Protein 6TBL (pdb70)

Secondary structure (DSSP, 8-state):
--HHHHHHHHTT-S-HHHHHHHHHHHHHHHHH-HHHHGGGHHHHHHHHHHHTT-S-HHHHHHHHHHHHHHTTS-HHHHHHHHHHHHHHTTTGGG-S-HHHHHHHHHHHHHHHTTT-S--/---HHHHHHHHTT-S-HHHHHHHHHHHHHHHHH-HHHHGGGHHHHHHHHHHHTT-S-HHHHHHHHHHHHHGGGS-HHHHHHHHHHHHHHTHHHHT-SSHHHHHHHHHHHHHHHTSS-S--/-PPPPTT---HHHHHHHHHHH---------HHHHHHHHTTPBPSSSSSBTTTTTSS-GGGEEEETTTTEEEEEE--SSTT-TTHHHHHHHHHHHHHHHS-TT-EEEEEEPTTS-TTHHHHHHHHH-HHHHHHHHT-HHHHHHHHHHH---/--PPPPTT---HHHHHHHHHHH---------HHHHHHHHTTPBPSSSSSBTTTTTSS-GGGEEEETTTTEEEEEE--SSTT-TTHHHHHHHHHHHHHHHS-TTPEEEEEEPTTS-TTHHHHHHHHH-HHHHHHHHT-HHHHHHHHHHH---/-EEEEEEEE--SSS-EEEEEE-TTSSEEEEEETTS-EEEEEEETTEEEEEEEE-SS-SS-EEEEEE-SSSS-EEEEETTSEEEEEE-SSSS-EEEEEEE--SS-EEEEEE-SSSSEEEEEETTS-EEEEE-SSSS--EEEEEE---SS-EEEEEE-SSS--EEEEETTS-EEEEEE-TTT-SEEEEEEE---SS-EEEEEE-SSSSEEEEEETTS-EEEEEEE-TT-SS----SSSS-EEEEEEEE-SS-SS-EEEEEE-TTT--EEEEETTS-EEEEEE-TT--SSS--EEEEEEETTS-SS-EEEEEE-SSSTTEEEEEETTS-EEEEEEE-/--SEEEEEEEE--SSS-EEEEEE-TTSSEEEEEETTS-EEEEEEETTEEEEEEEE-SS-SS-EEEEEE-SSTT-EEEEETTSEEEEEE-TTSS-EEEEEEE--SS-EEEEEE-SSSSEEEEEETTS-EEEEEE-SSS-EEEEEEE---SS-EEEEEE-SSSS-EEEEETTS-EEEEEE-TTT--EEEEEEE---SS-EEEEEE-SSSSEEEEEETTS-EEEEEEE-TT-SSS---SSSS-EEEEEEEE-SS-SS-EEEEEE-TTT--EEEEETTS-EEEEEE-TT--SSS--EEEEEEETTSSSS-EEEEEE-SSSTTEEEEEETTS-EEEEEEE-

Structure (mmCIF, N/CA/C/O backbone):
data_6TBL
#
_entry.id   6TBL
#
_cell.length_a   144.070
_cell.length_b   144.070
_cell.length_c   166.430
_cell.angle_alpha   90.000
_cell.angle_beta   90.000
_cell.angle_gamma   90.000
#
_symmetry.space_group_name_H-M   'P 4 21 2'
#
loop_
_entity.id
_entity.type
_entity.pdbx_description
1 polymer 'MMS19 nucleotide excision repair protein homolog'
2 polymer 'MIP18 family protein galla-2'
3 polymer 'Probable cytosolic iron-sulfur protein assembly protein Ciao1'
4 non-polymer 'POTASSIUM ION'
5 non-polymer 1,2-ETHANEDIOL
6 water water
#
loop_
_atom_site.group_PDB
_atom_site.id
_atom_site.type_symbol
_atom_site.label_atom_id
_atom_site.label_alt_id
_atom_site.label_comp_id
_atom_site.label_asym_id
_atom_site.label_entity_id
_atom_site.label_seq_id
_atom_site.pdbx_PDB_ins_code
_atom_site.Cartn_x
_atom_site.Cartn_y
_atom_site.Cartn_z
_atom_site.occupancy
_atom_site.B_iso_or_equiv
_atom_site.auth_seq_id
_atom_site.auth_comp_id
_atom_site.auth_asym_id
_atom_site.auth_atom_id
_atom_site.pdbx_PDB_model_num
ATOM 1 N N . PRO A 1 7 ? 440.99328 140.40080 8.82741 1.000 153.97856 913 PRO A N 1
ATOM 2 C CA . PRO A 1 7 ? 441.44026 141.31258 9.88579 1.000 149.34397 913 PRO A CA 1
ATOM 3 C C . PRO A 1 7 ? 442.63489 142.16082 9.45865 1.000 143.01123 913 PRO A C 1
ATOM 4 O O . PRO A 1 7 ? 443.13590 141.99885 8.34508 1.000 143.80965 913 PRO A O 1
ATOM 8 N N . THR A 1 8 ? 443.08067 143.05332 10.33910 1.000 135.90549 914 THR A N 1
ATOM 9 C CA . THR A 1 8 ? 444.18780 143.93881 10.01564 1.000 123.95463 914 THR A CA 1
ATOM 10 C C . THR A 1 8 ? 445.51340 143.18562 10.04436 1.000 120.34388 914 THR A C 1
ATOM 11 O O . THR A 1 8 ? 445.64486 142.11719 10.64837 1.000 124.57214 914 THR A O 1
ATOM 15 N N . LEU A 1 9 ? 446.50949 143.76658 9.37310 1.000 109.43231 915 LEU A N 1
ATOM 16 C CA . LEU A 1 9 ? 447.84510 143.18368 9.39541 1.000 107.35359 915 LEU A CA 1
ATOM 17 C C . LEU A 1 9 ? 448.44507 143.22857 10.79227 1.000 97.92020 915 LEU A C 1
ATOM 18 O O . LEU A 1 9 ? 449.23461 142.35005 11.15611 1.000 98.60167 915 LEU A O 1
ATOM 23 N N . LEU A 1 10 ? 448.08481 144.23673 11.58852 1.000 91.06551 916 LEU A N 1
ATOM 24 C CA . LEU A 1 10 ? 448.57540 144.29422 12.95987 1.000 92.86345 916 LEU A CA 1
ATOM 25 C C . LEU A 1 10 ? 448.05897 143.11620 13.77471 1.000 100.78820 916 LEU A C 1
ATOM 26 O O . LEU A 1 10 ? 448.81383 142.49709 14.53293 1.000 107.85380 916 LEU A O 1
ATOM 31 N N . SER A 1 11 ? 446.77632 142.78244 13.62125 1.000 100.95071 917 SER A N 1
ATOM 32 C CA . SER A 1 11 ? 446.23323 141.61807 14.31092 1.000 107.90720 917 SER A CA 1
ATOM 33 C C . SER A 1 11 ? 446.89111 140.33100 13.83305 1.000 105.56214 917 SER A C 1
ATOM 34 O O . SER A 1 11 ? 447.06936 139.39344 14.61881 1.000 112.94782 917 SER A O 1
ATOM 37 N N . LEU A 1 12 ? 447.26566 140.26646 12.55599 1.000 101.55514 918 LEU A N 1
ATOM 38 C CA . LEU A 1 12 ? 447.94689 139.07690 12.05953 1.000 104.54048 918 LEU A CA 1
ATOM 39 C C . LEU A 1 12 ? 449.38062 139.01329 12.56617 1.000 106.48717 918 LEU A C 1
ATOM 40 O O . LEU A 1 12 ? 449.89973 137.92424 12.83554 1.000 111.70549 918 LEU A O 1
ATOM 45 N N . LEU A 1 13 ? 450.03984 140.16781 12.69408 1.000 100.10095 919 LEU A N 1
ATOM 46 C CA . LEU A 1 13 ? 451.37281 140.19158 13.28795 1.000 87.26067 919 LEU A CA 1
ATOM 47 C C . LEU A 1 13 ? 451.32600 139.77562 14.75055 1.000 87.38466 919 LEU A C 1
ATOM 48 O O . LEU A 1 13 ? 452.19726 139.03629 15.22461 1.000 91.98331 919 LEU A O 1
ATOM 53 N N . LEU A 1 14 ? 450.31492 140.24467 15.48269 1.000 88.56169 920 LEU A N 1
ATOM 54 C CA . LEU A 1 14 ? 450.18838 139.87348 16.88655 1.000 91.81191 920 LEU A CA 1
ATOM 55 C C . LEU A 1 14 ? 449.87884 138.39031 17.03683 1.000 97.51922 920 LEU A C 1
ATOM 56 O O . LEU A 1 14 ? 450.47545 137.70767 17.87774 1.000 108.19967 920 LEU A O 1
ATOM 61 N N . GLU A 1 15 ? 448.95666 137.87145 16.22469 1.000 95.45185 921 GLU A N 1
ATOM 62 C CA . GLU A 1 15 ? 448.62778 136.45359 16.28603 1.000 101.14034 921 GLU A CA 1
ATOM 63 C C . GLU A 1 15 ? 449.76998 135.57260 15.80205 1.000 99.46473 921 GLU A C 1
ATOM 64 O O . GLU A 1 15 ? 449.82347 134.39420 16.16825 1.000 106.32452 921 GLU A O 1
ATOM 70 N N . ALA A 1 16 ? 450.68232 136.11245 14.99166 1.000 96.86576 922 ALA A N 1
ATOM 71 C CA . ALA A 1 16 ? 451.83662 135.33584 14.55835 1.000 96.70301 922 ALA A CA 1
ATOM 72 C C . ALA A 1 16 ? 452.80728 135.06200 15.69873 1.000 104.89178 922 ALA A C 1
ATOM 73 O O . ALA A 1 16 ? 453.60332 134.12157 15.60581 1.000 107.92574 922 ALA A O 1
ATOM 75 N N . LEU A 1 17 ? 452.76031 135.85880 16.76943 1.000 99.72688 923 LEU A N 1
ATOM 76 C CA . LEU A 1 17 ? 453.62698 135.62023 17.91761 1.000 100.09545 923 LEU A CA 1
ATOM 77 C C . LEU A 1 17 ? 453.29348 134.31866 18.63147 1.000 104.22286 923 LEU A C 1
ATOM 78 O O . LEU A 1 17 ? 454.15676 133.76435 19.32059 1.000 113.14442 923 LEU A O 1
ATOM 83 N N . SER A 1 18 ? 452.06701 133.82490 18.48620 1.000 95.90664 924 SER A N 1
ATOM 84 C CA . SER A 1 18 ? 451.65234 132.56757 19.09102 1.000 99.60553 924 SER A CA 1
ATOM 85 C C . SER A 1 18 ? 451.89890 131.36596 18.18820 1.000 103.14848 924 SER A C 1
ATOM 86 O O . SER A 1 18 ? 451.65948 130.23063 18.61345 1.000 99.61448 924 SER A O 1
ATOM 89 N N . CYS A 1 19 ? 452.36885 131.58530 16.96614 1.000 101.47085 925 CYS A N 1
ATOM 90 C CA . CYS A 1 19 ? 452.57397 130.48392 16.03269 1.000 104.91826 925 CYS A CA 1
ATOM 91 C C . CYS A 1 19 ? 453.74068 129.61645 16.49367 1.000 108.12584 925 CYS A C 1
ATOM 92 O O . CYS A 1 19 ? 454.81059 130.14577 16.81192 1.000 107.41315 925 CYS A O 1
ATOM 95 N N . PRO A 1 20 ? 453.57940 128.29119 16.55296 1.000 115.35187 926 PRO A N 1
ATOM 96 C CA . PRO A 1 20 ? 454.68881 127.44491 17.02280 1.000 114.15719 926 PRO A CA 1
ATOM 97 C C . PRO A 1 20 ? 455.88848 127.41726 16.08700 1.000 110.33123 926 PRO A C 1
ATOM 98 O O . PRO A 1 20 ? 456.97670 127.02798 16.52799 1.000 109.20105 926 PRO A O 1
ATOM 102 N N . ASP A 1 21 ? 455.73663 127.81130 14.82314 1.000 108.06402 927 ASP A N 1
ATOM 103 C CA . ASP A 1 21 ? 456.85239 127.75960 13.88450 1.000 109.02674 927 ASP A CA 1
ATOM 104 C C . ASP A 1 21 ? 457.83742 128.88904 14.16738 1.000 105.28783 927 ASP A C 1
ATOM 105 O O . ASP A 1 21 ? 457.44932 130.05746 14.26200 1.000 103.12655 927 ASP A O 1
ATOM 110 N N . SER A 1 22 ? 459.12053 128.53614 14.29168 1.000 99.92566 928 SER A N 1
ATOM 111 C CA . SER A 1 22 ? 460.13601 129.53429 14.61520 1.000 91.99203 928 SER A CA 1
ATOM 112 C C . SER A 1 22 ? 460.33778 130.51653 13.46884 1.000 92.19929 928 SER A C 1
ATOM 113 O O . SER A 1 22 ? 460.61230 131.69971 13.69979 1.000 92.93861 928 SER A O 1
ATOM 116 N N . VAL A 1 23 ? 460.20920 130.04550 12.22796 1.000 91.65463 929 VAL A N 1
ATOM 117 C CA . VAL A 1 23 ? 460.38084 130.92800 11.07762 1.000 85.25308 929 VAL A CA 1
ATOM 118 C C . VAL A 1 23 ? 459.32329 132.02309 11.08762 1.000 86.40409 929 VAL A C 1
ATOM 119 O O . VAL A 1 23 ? 459.60553 133.18562 10.77198 1.000 83.90677 929 VAL A O 1
ATOM 123 N N . VAL A 1 24 ? 458.09303 131.67187 11.46387 1.000 88.98554 930 VAL A N 1
ATOM 124 C CA . VAL A 1 24 ? 457.02653 132.66279 11.55572 1.000 90.74464 930 VAL A CA 1
ATOM 125 C C . VAL A 1 24 ? 457.29716 133.63857 12.69616 1.000 90.00295 930 VAL A C 1
ATOM 126 O O . VAL A 1 24 ? 457.01371 134.83763 12.58566 1.000 85.43917 930 VAL A O 1
ATOM 130 N N . GLN A 1 25 ? 457.85955 133.14826 13.80297 1.000 94.77257 931 GLN A N 1
ATOM 131 C CA . GLN A 1 25 ? 458.14132 134.02146 14.93872 1.000 88.78151 931 GLN A CA 1
ATOM 132 C C . GLN A 1 25 ? 459.22683 135.03531 14.59555 1.000 86.77613 931 GLN A C 1
ATOM 133 O O . GLN A 1 25 ? 459.05793 136.23997 14.81877 1.000 89.26164 931 GLN A O 1
ATOM 139 N N . LEU A 1 26 ? 460.34924 134.56547 14.04550 1.000 78.23654 932 LEU A N 1
ATOM 140 C CA . LEU A 1 26 ? 461.37503 135.48492 13.56595 1.000 82.13979 932 LEU A CA 1
ATOM 141 C C . LEU A 1 26 ? 460.82148 136.44542 12.52422 1.000 86.52555 932 LEU A C 1
ATOM 142 O O . LEU A 1 26 ? 461.23027 137.61161 12.47570 1.000 93.49637 932 LEU A O 1
ATOM 147 N N . SER A 1 27 ? 459.88577 135.97950 11.69476 1.000 85.55918 933 SER A N 1
ATOM 148 C CA . SER A 1 27 ? 459.33262 136.82438 10.64179 1.000 84.35740 933 SER A CA 1
ATOM 149 C C . SER A 1 27 ? 458.52415 137.97728 11.22491 1.000 87.79448 933 SER A C 1
ATOM 150 O O . SER A 1 27 ? 458.74163 139.14197 10.87081 1.000 92.80105 933 SER A O 1
ATOM 153 N N . THR A 1 28 ? 457.58837 137.67655 12.12785 1.000 82.13221 934 THR A N 1
ATOM 154 C CA . THR A 1 28 ? 456.75328 138.73873 12.67840 1.000 84.89633 934 THR A CA 1
ATOM 155 C C . THR A 1 28 ? 457.54318 139.65604 13.60545 1.000 87.38188 934 THR A C 1
ATOM 156 O O . THR A 1 28 ? 457.25600 140.85673 13.67424 1.000 91.08844 934 THR A O 1
ATOM 160 N N . LEU A 1 29 ? 458.54364 139.12049 14.31062 1.000 87.81605 935 LEU A N 1
ATOM 161 C CA . LEU A 1 29 ? 459.34266 139.95286 15.20549 1.000 85.10000 935 LEU A CA 1
ATOM 162 C C . LEU A 1 29 ? 460.14612 140.99088 14.43114 1.000 82.32767 935 LEU A C 1
ATOM 163 O O . LEU A 1 29 ? 460.34980 142.11075 14.91504 1.000 81.21521 935 LEU A O 1
ATOM 168 N N . SER A 1 30 ? 460.60973 140.64347 13.22771 1.000 75.95252 936 SER A N 1
ATOM 169 C CA . SER A 1 30 ? 461.34371 141.60976 12.41837 1.000 76.83676 936 SER A CA 1
ATOM 170 C C . SER A 1 30 ? 460.45226 142.74029 11.92310 1.000 76.18471 936 SER A C 1
ATOM 171 O O . SER A 1 30 ? 460.96645 143.79576 11.53772 1.000 79.63384 936 SER A O 1
ATOM 174 N N . CYS A 1 31 ? 459.13521 142.54086 11.91681 1.000 75.94078 937 CYS A N 1
ATOM 175 C CA . CYS A 1 31 ? 458.19986 143.60168 11.56831 1.000 84.78174 937 CYS A CA 1
ATOM 176 C C . CYS A 1 31 ? 457.77651 144.42253 12.77451 1.000 87.50680 937 CYS A C 1
ATOM 177 O O . CYS A 1 31 ? 457.53442 145.62784 12.64424 1.000 91.23199 937 CYS A O 1
ATOM 180 N N . LEU A 1 32 ? 457.69012 143.79406 13.94614 1.000 88.84098 938 LEU A N 1
ATOM 181 C CA . LEU A 1 32 ? 457.15810 144.46666 15.12457 1.000 83.15272 938 LEU A CA 1
ATOM 182 C C . LEU A 1 32 ? 458.14419 145.47394 15.70353 1.000 83.89951 938 LEU A C 1
ATOM 183 O O . LEU A 1 32 ? 457.73427 146.53823 16.17853 1.000 89.28024 938 LEU A O 1
ATOM 188 N N . GLN A 1 33 ? 459.43948 145.16465 15.67124 1.000 84.91670 939 GLN A N 1
ATOM 189 C CA . GLN A 1 33 ? 460.42248 146.06939 16.26514 1.000 86.26942 939 GLN A CA 1
ATOM 190 C C . GLN A 1 33 ? 460.40498 147.46045 15.64417 1.000 85.49511 939 GLN A C 1
ATOM 191 O O . GLN A 1 33 ? 460.35797 148.44475 16.40325 1.000 81.52049 939 GLN A O 1
ATOM 197 N N . PRO A 1 34 ? 460.44291 147.63173 14.31582 1.000 79.02427 940 PRO A N 1
ATOM 198 C CA . PRO A 1 34 ? 460.34573 148.99793 13.77277 1.000 78.64925 940 PRO A CA 1
ATOM 199 C C . PRO A 1 34 ? 459.02802 149.67671 14.09864 1.000 81.16359 940 PRO A C 1
ATOM 200 O O . PRO A 1 34 ? 459.00099 150.90054 14.28563 1.000 80.77664 940 PRO A O 1
ATOM 204 N N . LEU A 1 35 ? 457.93090 148.91778 14.17188 1.000 74.98000 941 LEU A N 1
ATOM 205 C CA . LEU A 1 35 ? 456.65202 149.50803 14.55127 1.000 77.28726 941 LEU A CA 1
ATOM 206 C C . LEU A 1 35 ? 456.69889 150.04604 15.97623 1.000 82.83292 941 LEU A C 1
ATOM 207 O O . LEU A 1 35 ? 456.12913 151.10453 16.26803 1.000 91.59961 941 LEU A O 1
ATOM 212 N N . LEU A 1 36 ? 457.37868 149.33334 16.87808 1.000 79.91905 942 LEU A N 1
ATOM 213 C CA . LEU A 1 36 ? 457.52558 149.82770 18.24192 1.000 79.57483 942 LEU A CA 1
ATOM 214 C C . LEU A 1 36 ? 458.34809 151.10656 18.28535 1.000 86.07314 942 LEU A C 1
ATOM 215 O O . LEU A 1 36 ? 458.10726 151.96991 19.13442 1.000 90.25571 942 LEU A O 1
ATOM 220 N N . LEU A 1 37 ? 459.31134 151.25149 17.37863 1.000 91.61669 943 LEU A N 1
ATOM 221 C CA . LEU A 1 37 ? 460.19155 152.41022 17.41562 1.000 95.82431 943 LEU A CA 1
ATOM 222 C C . LEU A 1 37 ? 459.59539 153.61906 16.70494 1.000 100.71040 943 LEU A C 1
ATOM 223 O O . LEU A 1 37 ? 459.80804 154.75505 17.14596 1.000 101.02606 943 LEU A O 1
ATOM 228 N N . GLU A 1 38 ? 458.85031 153.40384 15.61695 1.000 95.19762 944 GLU A N 1
ATOM 229 C CA . GLU A 1 38 ? 458.36556 154.50015 14.79024 1.000 94.90612 944 GLU A CA 1
ATOM 230 C C . GLU A 1 38 ? 456.89018 154.81761 14.97470 1.000 105.45483 944 GLU A C 1
ATOM 231 O O . GLU A 1 38 ? 456.47765 155.93847 14.66197 1.000 117.38214 944 GLU A O 1
ATOM 237 N N . ALA A 1 39 ? 456.08858 153.87514 15.46399 1.000 99.76633 945 ALA A N 1
ATOM 238 C CA . ALA A 1 39 ? 454.66100 154.09932 15.69722 1.000 93.16890 945 ALA A CA 1
ATOM 239 C C . ALA A 1 39 ? 454.29889 153.73030 17.13130 1.000 97.26203 945 ALA A C 1
ATOM 240 O O . ALA A 1 39 ? 453.46591 152.85103 17.37105 1.000 97.10401 945 ALA A O 1
ATOM 242 N N . PRO A 1 40 ? 454.89234 154.40697 18.11995 1.000 98.93018 946 PRO A N 1
ATOM 243 C CA . PRO A 1 40 ? 454.68214 153.97311 19.50805 1.000 97.28739 946 PRO A CA 1
ATOM 244 C C . PRO A 1 40 ? 453.28413 154.25461 20.02794 1.000 98.81941 946 PRO A C 1
ATOM 245 O O . PRO A 1 40 ? 452.79105 153.49711 20.87282 1.000 92.23431 946 PRO A O 1
ATOM 249 N N . GLN A 1 41 ? 452.62842 155.31507 19.55037 1.000 108.02655 947 GLN A N 1
ATOM 250 C CA . GLN A 1 41 ? 451.29912 155.64739 20.05329 1.000 115.94746 947 GLN A CA 1
ATOM 251 C C . GLN A 1 41 ? 450.28478 154.57574 19.67933 1.000 112.46527 947 GLN A C 1
ATOM 252 O O . GLN A 1 41 ? 449.38483 154.26107 20.46647 1.000 115.19216 947 GLN A O 1
ATOM 258 N N . ILE A 1 42 ? 450.41750 153.99925 18.48703 1.000 108.72785 948 ILE A N 1
ATOM 259 C CA . ILE A 1 42 ? 449.48076 152.96705 18.06092 1.000 107.01264 948 ILE A CA 1
ATOM 260 C C . ILE A 1 42 ? 449.80816 151.63562 18.72074 1.000 101.80734 948 ILE A C 1
ATOM 261 O O . ILE A 1 42 ? 448.90634 150.86752 19.07357 1.000 105.41347 948 ILE A O 1
ATOM 266 N N . MET A 1 43 ? 451.09712 151.33777 18.89907 1.000 93.13662 949 MET A N 1
ATOM 267 C CA . MET A 1 43 ? 451.48246 150.07574 19.51752 1.000 91.55154 949 MET A CA 1
ATOM 268 C C . MET A 1 43 ? 451.10597 150.00973 20.99023 1.000 89.76571 949 MET A C 1
ATOM 269 O O . MET A 1 43 ? 451.00503 148.90828 21.54105 1.000 88.87607 949 MET A O 1
ATOM 274 N N . SER A 1 44 ? 450.88830 151.15758 21.63490 1.000 90.73419 950 SER A N 1
ATOM 275 C CA . SER A 1 44 ? 450.62891 151.17117 23.06940 1.000 87.46995 950 SER A CA 1
ATOM 276 C C . SER A 1 44 ? 449.29259 150.53872 23.43412 1.000 90.53657 950 SER A C 1
ATOM 277 O O . SER A 1 44 ? 449.09444 150.16706 24.59433 1.000 88.62131 950 SER A O 1
ATOM 280 N N . LEU A 1 45 ? 448.37310 150.40123 22.47989 1.000 95.75620 951 LEU A N 1
ATOM 281 C CA . LEU A 1 45 ? 447.10190 149.75977 22.79288 1.000 94.00150 951 LEU A CA 1
ATOM 282 C C . LEU A 1 45 ? 447.28284 148.28095 23.09961 1.000 96.31161 951 LEU A C 1
ATOM 283 O O . LEU A 1 45 ? 446.52761 147.71285 23.89479 1.000 100.64075 951 LEU A O 1
ATOM 288 N N . HIS A 1 46 ? 448.27826 147.64683 22.49272 1.000 103.09298 952 HIS A N 1
ATOM 289 C CA . HIS A 1 46 ? 448.47056 146.20934 22.60343 1.000 103.02376 952 HIS A CA 1
ATOM 290 C C . HIS A 1 46 ? 449.64493 145.85647 23.51030 1.000 98.48117 952 HIS A C 1
ATOM 291 O O . HIS A 1 46 ? 450.28522 144.82332 23.32021 1.000 101.31479 952 HIS A O 1
ATOM 298 N N . VAL A 1 47 ? 449.93005 146.70157 24.50498 1.000 92.85552 953 VAL A N 1
ATOM 299 C CA . VAL A 1 47 ? 451.08576 146.47521 25.37123 1.000 100.24910 953 VAL A CA 1
ATOM 300 C C . VAL A 1 47 ? 450.96738 145.14096 26.09410 1.000 101.75556 953 VAL A C 1
ATOM 301 O O . VAL A 1 47 ? 451.94312 144.38661 26.19724 1.000 104.71687 953 VAL A O 1
ATOM 305 N N . ASP A 1 48 ? 449.77107 144.81866 26.58919 1.000 101.25784 954 ASP A N 1
ATOM 306 C CA . ASP A 1 48 ? 449.61891 143.61653 27.40088 1.000 104.99291 954 ASP A CA 1
ATOM 307 C C . ASP A 1 48 ? 449.96136 142.36303 26.60752 1.000 103.45897 954 ASP A C 1
ATOM 308 O O . ASP A 1 48 ? 450.67794 141.48440 27.10220 1.000 102.44258 954 ASP A O 1
ATOM 313 N N . THR A 1 49 ? 449.47035 142.26486 25.37100 1.000 99.15775 955 THR A N 1
ATOM 314 C CA . THR A 1 49 ? 449.79509 141.10312 24.55366 1.000 97.33219 955 THR A CA 1
ATOM 315 C C . THR A 1 49 ? 451.21023 141.18198 23.98816 1.000 93.96596 955 THR A C 1
ATOM 316 O O . THR A 1 49 ? 451.82715 140.14141 23.73078 1.000 91.37563 955 THR A O 1
ATOM 320 N N . LEU A 1 50 ? 451.74567 142.39067 23.79828 1.000 88.85712 956 LEU A N 1
ATOM 321 C CA . LEU A 1 50 ? 453.13485 142.51686 23.36728 1.000 82.57468 956 LEU A CA 1
ATOM 322 C C . LEU A 1 50 ? 454.08679 142.05102 24.46143 1.000 84.72316 956 LEU A C 1
ATOM 323 O O . LEU A 1 50 ? 454.99055 141.24495 24.21128 1.000 84.56070 956 LEU A O 1
ATOM 328 N N . VAL A 1 51 ? 453.88917 142.54303 25.68599 1.000 84.43932 957 VAL A N 1
ATOM 329 C CA . VAL A 1 51 ? 454.73891 142.14109 26.80478 1.000 82.33876 957 VAL A CA 1
ATOM 330 C C . VAL A 1 51 ? 454.64519 140.63794 27.03126 1.000 86.16823 957 VAL A C 1
ATOM 331 O O . VAL A 1 51 ? 455.66070 139.95199 27.19718 1.000 84.65145 957 VAL A O 1
ATOM 335 N N . THR A 1 52 ? 453.42291 140.10426 27.02915 1.000 90.81436 958 THR A N 1
ATOM 336 C CA . THR A 1 52 ? 453.22792 138.68547 27.30830 1.000 91.54913 958 THR A CA 1
ATOM 337 C C . THR A 1 52 ? 453.95566 137.81443 26.29110 1.000 89.63940 958 THR A C 1
ATOM 338 O O . THR A 1 52 ? 454.75786 136.94730 26.65940 1.000 83.53739 958 THR A O 1
ATOM 342 N N . LYS A 1 53 ? 453.69842 138.04413 25.00072 1.000 87.97982 959 LYS A N 1
ATOM 343 C CA . LYS A 1 53 ? 454.22916 137.15789 23.96921 1.000 88.63027 959 LYS A CA 1
ATOM 344 C C . LYS A 1 53 ? 455.73386 137.32231 23.79934 1.000 90.22296 959 LYS A C 1
ATOM 345 O O . LYS A 1 53 ? 456.44311 136.33923 23.55400 1.000 93.62231 959 LYS A O 1
ATOM 351 N N . PHE A 1 54 ? 456.24032 138.55228 23.91676 1.000 90.31762 960 PHE A N 1
ATOM 352 C CA . PHE A 1 54 ? 457.68169 138.76034 23.81645 1.000 83.85105 960 PHE A CA 1
ATOM 353 C C . PHE A 1 54 ? 458.42392 137.99172 24.90209 1.000 87.75495 960 PHE A C 1
ATOM 354 O O . PHE A 1 54 ? 459.46904 137.38390 24.63881 1.000 83.45929 960 PHE A O 1
ATOM 362 N N . LEU A 1 55 ? 457.89281 137.99814 26.12807 1.000 86.44826 961 LEU A N 1
ATOM 363 C CA . LEU A 1 55 ? 458.54009 137.27062 27.21462 1.000 86.24804 961 LEU A CA 1
ATOM 364 C C . LEU A 1 55 ? 458.52774 135.76814 26.96064 1.000 85.69936 961 LEU A C 1
ATOM 365 O O . LEU A 1 55 ? 459.52371 135.08267 27.22070 1.000 90.94192 961 LEU A O 1
ATOM 370 N N . ASN A 1 56 ? 457.41293 135.23752 26.45260 1.000 82.97886 962 ASN A N 1
ATOM 371 C CA . ASN A 1 56 ? 457.36062 133.81518 26.13127 1.000 99.11886 962 ASN A CA 1
ATOM 372 C C . ASN A 1 56 ? 458.38639 133.45429 25.06614 1.000 99.33319 962 ASN A C 1
ATOM 373 O O . ASN A 1 56 ? 459.07494 132.43281 25.17619 1.000 102.41375 962 ASN A O 1
ATOM 378 N N . LEU A 1 57 ? 458.51015 134.28780 24.03164 1.000 87.55731 963 LEU A N 1
ATOM 379 C CA . LEU A 1 57 ? 459.45186 134.00613 22.95727 1.000 86.21456 963 LEU A CA 1
ATOM 380 C C . LEU A 1 57 ? 460.90035 134.14902 23.40204 1.000 86.59899 963 LEU A C 1
ATOM 381 O O . LEU A 1 57 ? 461.79115 133.58817 22.75473 1.000 89.54524 963 LEU A O 1
ATOM 386 N N . SER A 1 58 ? 461.15623 134.87392 24.49127 1.000 85.64248 964 SER A N 1
ATOM 387 C CA . SER A 1 58 ? 462.51143 134.99986 25.01622 1.000 83.09814 964 SER A CA 1
ATOM 388 C C . SER A 1 58 ? 463.01831 133.71866 25.66202 1.000 80.52570 964 SER A C 1
ATOM 389 O O . SER A 1 58 ? 464.17224 133.68650 26.10089 1.000 78.49904 964 SER A O 1
ATOM 392 N N . SER A 1 59 ? 462.19327 132.67437 25.73756 1.000 81.90529 965 SER A N 1
ATOM 393 C CA . SER A 1 59 ? 462.58681 131.38557 26.29275 1.000 79.20565 965 SER A CA 1
ATOM 394 C C . SER A 1 59 ? 462.38633 130.26269 25.27969 1.000 84.27420 965 SER A C 1
ATOM 395 O O . SER A 1 59 ? 462.16823 129.10910 25.65459 1.000 90.41042 965 SER A O 1
ATOM 398 N N . SER A 1 60 ? 462.44845 130.58985 23.99202 1.000 76.07020 966 SER A N 1
ATOM 399 C CA . SER A 1 60 ? 462.25061 129.59687 22.95110 1.000 87.81278 966 SER A CA 1
ATOM 400 C C . SER A 1 60 ? 463.50221 128.73970 22.78672 1.000 87.95984 966 SER A C 1
ATOM 401 O O . SER A 1 60 ? 464.58798 129.07181 23.26853 1.000 90.80564 966 SER A O 1
ATOM 404 N N . TYR A 1 61 ? 463.33564 127.61347 22.09120 1.000 90.65097 967 TYR A N 1
ATOM 405 C CA . TYR A 1 61 ? 464.47600 126.75290 21.80173 1.000 99.20255 967 TYR A CA 1
ATOM 406 C C . TYR A 1 61 ? 465.45618 127.42589 20.84955 1.000 96.02497 967 TYR A C 1
ATOM 407 O O . TYR A 1 61 ? 466.66020 127.15093 20.90369 1.000 96.23221 967 TYR A O 1
ATOM 416 N N . SER A 1 62 ? 464.96672 128.31107 19.98595 1.000 94.76686 968 SER A N 1
ATOM 417 C CA . SER A 1 62 ? 465.81072 128.95991 18.99269 1.000 96.47523 968 SER A CA 1
ATOM 418 C C . SER A 1 62 ? 466.57609 130.12208 19.61336 1.000 96.07147 968 SER A C 1
ATOM 419 O O . SER A 1 62 ? 465.99017 130.97694 20.28531 1.000 100.23235 968 SER A O 1
ATOM 422 N N . MET A 1 63 ? 467.89075 130.15067 19.38440 1.000 93.18433 969 MET A N 1
ATOM 423 C CA . MET A 1 63 ? 468.69780 131.26825 19.86191 1.000 85.06285 969 MET A CA 1
ATOM 424 C C . MET A 1 63 ? 468.32682 132.56065 19.14424 1.000 86.51820 969 MET A C 1
ATOM 425 O O . MET A 1 63 ? 468.30770 133.63414 19.75704 1.000 81.74404 969 MET A O 1
ATOM 430 N N . ALA A 1 64 ? 468.02121 132.47726 17.84664 1.000 89.40524 970 ALA A N 1
ATOM 431 C CA . ALA A 1 64 ? 467.68679 133.67842 17.08737 1.000 79.63640 970 ALA A CA 1
ATOM 432 C C . ALA A 1 64 ? 466.35810 134.26786 17.53855 1.000 84.20984 970 ALA A C 1
ATOM 433 O O . ALA A 1 64 ? 466.19122 135.49277 17.55922 1.000 86.48168 970 ALA A O 1
ATOM 435 N N . VAL A 1 65 ? 465.40223 133.41320 17.90275 1.000 83.50868 971 VAL A N 1
ATOM 436 C CA . VAL A 1 65 ? 464.11183 133.90094 18.37850 1.000 82.78383 971 VAL A CA 1
ATOM 437 C C . VAL A 1 65 ? 464.27111 134.61264 19.71650 1.000 81.82615 971 VAL A C 1
ATOM 438 O O . VAL A 1 65 ? 463.72676 135.70376 19.92305 1.000 81.50121 971 VAL A O 1
ATOM 442 N N . ARG A 1 66 ? 465.02138 134.00950 20.64325 1.000 81.75135 972 ARG A N 1
ATOM 443 C CA . ARG A 1 66 ? 465.25039 134.65000 21.93553 1.000 76.99911 972 ARG A CA 1
ATOM 444 C C . ARG A 1 66 ? 465.89790 136.01796 21.76500 1.000 75.57368 972 ARG A C 1
ATOM 445 O O . ARG A 1 66 ? 465.54333 136.97451 22.46404 1.000 78.75798 972 ARG A O 1
ATOM 453 N N . ILE A 1 67 ? 466.83651 136.13270 20.82571 1.000 73.51450 973 ILE A N 1
ATOM 454 C CA . ILE A 1 67 ? 467.49218 137.41274 20.57464 1.000 71.09007 973 ILE A CA 1
ATOM 455 C C . ILE A 1 67 ? 466.49002 138.43152 20.04619 1.000 78.26862 973 ILE A C 1
ATOM 456 O O . ILE A 1 67 ? 466.39521 139.55584 20.55309 1.000 78.44360 973 ILE A O 1
ATOM 461 N N . ALA A 1 68 ? 465.72538 138.05238 19.01939 1.000 63.59999 974 ALA A N 1
ATOM 462 C CA . ALA A 1 68 ? 464.74972 138.97361 18.44573 1.000 63.74179 974 ALA A CA 1
ATOM 463 C C . ALA A 1 68 ? 463.68921 139.36657 19.46762 1.000 77.31898 974 ALA A C 1
ATOM 464 O O . ALA A 1 68 ? 463.25994 140.52619 19.51427 1.000 77.83780 974 ALA A O 1
ATOM 466 N N . ALA A 1 69 ? 463.26030 138.41492 20.30074 1.000 73.98332 975 ALA A N 1
ATOM 467 C CA . ALA A 1 69 ? 462.25205 138.71579 21.31156 1.000 71.73830 975 ALA A CA 1
ATOM 468 C C . ALA A 1 69 ? 462.75853 139.75116 22.30669 1.000 68.84110 975 ALA A C 1
ATOM 469 O O . ALA A 1 69 ? 462.02812 140.68029 22.67248 1.000 69.15234 975 ALA A O 1
ATOM 471 N N . LEU A 1 70 ? 464.01125 139.61277 22.75011 1.000 66.91616 976 LEU A N 1
ATOM 472 C CA . LEU A 1 70 ? 464.57032 140.57245 23.69643 1.000 67.24899 976 LEU A CA 1
ATOM 473 C C . LEU A 1 70 ? 464.80675 141.93192 23.05220 1.000 69.82077 976 LEU A C 1
ATOM 474 O O . LEU A 1 70 ? 464.68721 142.96218 23.72463 1.000 73.52454 976 LEU A O 1
ATOM 479 N N . GLN A 1 71 ? 465.14849 141.95965 21.76174 1.000 74.80019 977 GLN A N 1
ATOM 480 C CA . GLN A 1 71 ? 465.29219 143.23796 21.07389 1.000 71.23114 977 GLN A CA 1
ATOM 481 C C . GLN A 1 71 ? 463.96416 143.97763 20.98993 1.000 71.40048 977 GLN A C 1
ATOM 482 O O . GLN A 1 71 ? 463.94243 145.21314 21.00666 1.000 76.25637 977 GLN A O 1
ATOM 488 N N . CYS A 1 72 ? 462.85270 143.24496 20.89583 1.000 65.82973 978 CYS A N 1
ATOM 489 C CA . CYS A 1 72 ? 461.54436 143.88520 20.95506 1.000 71.00189 978 CYS A CA 1
ATOM 490 C C . CYS A 1 72 ? 461.22971 144.36315 22.36654 1.000 76.35253 978 CYS A C 1
ATOM 491 O O . CYS A 1 72 ? 460.60584 145.41643 22.54665 1.000 81.17274 978 CYS A O 1
ATOM 494 N N . MET A 1 73 ? 461.64251 143.59417 23.37886 1.000 68.67257 979 MET A N 1
ATOM 495 C CA . MET A 1 73 ? 461.49129 144.04137 24.75969 1.000 63.75652 979 MET A CA 1
ATOM 496 C C . MET A 1 73 ? 462.24188 145.34317 24.99213 1.000 71.32545 979 MET A C 1
ATOM 497 O O . MET A 1 73 ? 461.77408 146.21856 25.72904 1.000 71.17370 979 MET A O 1
ATOM 502 N N . HIS A 1 74 ? 463.41364 145.48510 24.37148 1.000 62.36757 980 HIS A N 1
ATOM 503 C CA . HIS A 1 74 ? 464.12563 146.75533 24.41440 1.000 65.63431 980 HIS A CA 1
ATOM 504 C C . HIS A 1 74 ? 463.35607 147.83446 23.66345 1.000 75.69001 980 HIS A C 1
ATOM 505 O O . HIS A 1 74 ? 463.20973 148.95944 24.15609 1.000 76.19195 980 HIS A O 1
ATOM 512 N N . ALA A 1 75 ? 462.84040 147.50313 22.47633 1.000 65.62437 981 ALA A N 1
ATOM 513 C CA . ALA A 1 75 ? 462.11325 148.47866 21.67472 1.000 67.94165 981 ALA A CA 1
ATOM 514 C C . ALA A 1 75 ? 460.79797 148.89300 22.31853 1.000 74.00019 981 ALA A C 1
ATOM 515 O O . ALA A 1 75 ? 460.28605 149.97304 22.00635 1.000 74.17556 981 ALA A O 1
ATOM 517 N N . LEU A 1 76 ? 460.24216 148.06170 23.20491 1.000 73.98061 982 LEU A N 1
ATOM 518 C CA . LEU A 1 76 ? 459.01456 148.43061 23.90193 1.000 77.05914 982 LEU A CA 1
ATOM 519 C C . LEU A 1 76 ? 459.19480 149.69004 24.73816 1.000 78.79309 982 LEU A C 1
ATOM 520 O O . LEU A 1 76 ? 458.23489 150.44149 24.93948 1.000 75.95060 982 LEU A O 1
ATOM 525 N N . THR A 1 77 ? 460.40992 149.94343 25.22759 1.000 75.61640 983 THR A N 1
ATOM 526 C CA . THR A 1 77 ? 460.64830 151.10232 26.07929 1.000 71.33737 983 THR A CA 1
ATOM 527 C C . THR A 1 77 ? 460.48280 152.42796 25.34530 1.000 81.42247 983 THR A C 1
ATOM 528 O O . THR A 1 77 ? 460.54604 153.47968 25.99350 1.000 93.93000 983 THR A O 1
ATOM 532 N N . ARG A 1 78 ? 460.27099 152.41156 24.02560 1.000 80.86340 984 ARG A N 1
ATOM 533 C CA . ARG A 1 78 ? 459.99166 153.63905 23.29027 1.000 83.19000 984 ARG A CA 1
ATOM 534 C C . ARG A 1 78 ? 458.53844 154.07518 23.41891 1.000 84.08162 984 ARG A C 1
ATOM 535 O O . ARG A 1 78 ? 458.22397 155.23645 23.13486 1.000 92.76652 984 ARG A O 1
ATOM 543 N N . LEU A 1 79 ? 457.65131 153.17700 23.84847 1.000 86.55498 985 LEU A N 1
ATOM 544 C CA . LEU A 1 79 ? 456.26603 153.54380 24.08787 1.000 87.09719 985 LEU A CA 1
ATOM 545 C C . LEU A 1 79 ? 456.18685 154.56222 25.22499 1.000 95.46148 985 LEU A C 1
ATOM 546 O O . LEU A 1 79 ? 457.14391 154.72883 25.98782 1.000 101.77256 985 LEU A O 1
ATOM 551 N N . PRO A 1 80 ? 455.06621 155.27532 25.33989 1.000 97.48183 986 PRO A N 1
ATOM 552 C CA . PRO A 1 80 ? 454.90986 156.22800 26.44644 1.000 97.41697 986 PRO A CA 1
ATOM 553 C C . PRO A 1 80 ? 455.14131 155.57060 27.79995 1.000 94.65925 986 PRO A C 1
ATOM 554 O O . PRO A 1 80 ? 454.60734 154.49794 28.09326 1.000 97.29242 986 PRO A O 1
ATOM 558 N N . THR A 1 81 ? 455.94962 156.23263 28.63143 1.000 80.89416 987 THR A N 1
ATOM 559 C CA . THR A 1 81 ? 456.35194 155.64856 29.90601 1.000 89.68229 987 THR A CA 1
ATOM 560 C C . THR A 1 81 ? 455.16012 155.42017 30.82844 1.000 97.56305 987 THR A C 1
ATOM 561 O O . THR A 1 81 ? 455.15051 154.45461 31.60127 1.000 99.50123 987 THR A O 1
ATOM 565 N N . SER A 1 82 ? 454.14088 156.27906 30.75031 1.000 98.86135 988 SER A N 1
ATOM 566 C CA . SER A 1 82 ? 452.99956 156.16266 31.65119 1.000 101.55583 988 SER A CA 1
ATOM 567 C C . SER A 1 82 ? 452.24037 154.85257 31.47462 1.000 101.30247 988 SER A C 1
ATOM 568 O O . SER A 1 82 ? 451.56440 154.41471 32.41130 1.000 104.55344 988 SER A O 1
ATOM 571 N N . VAL A 1 83 ? 452.33700 154.21133 30.30701 1.000 98.74109 989 VAL A N 1
ATOM 572 C CA . VAL A 1 83 ? 451.63363 152.95267 30.07262 1.000 99.97675 989 VAL A CA 1
ATOM 573 C C . VAL A 1 83 ? 452.52105 151.73822 30.29017 1.000 101.58176 989 VAL A C 1
ATOM 574 O O . VAL A 1 83 ? 452.00394 150.60919 30.33910 1.000 103.94397 989 VAL A O 1
ATOM 578 N N . LEU A 1 84 ? 453.83381 151.92795 30.42173 1.000 99.07988 990 LEU A N 1
ATOM 579 C CA . LEU A 1 84 ? 454.74382 150.81887 30.66619 1.000 95.37686 990 LEU A CA 1
ATOM 580 C C . LEU A 1 84 ? 454.96021 150.55580 32.14713 1.000 99.75015 990 LEU A C 1
ATOM 581 O O . LEU A 1 84 ? 455.24357 149.41467 32.52380 1.000 103.63471 990 LEU A O 1
ATOM 586 N N . LEU A 1 85 ? 454.81606 151.58001 32.99057 1.000 96.00454 991 LEU A N 1
ATOM 587 C CA . LEU A 1 85 ? 455.13643 151.43477 34.40929 1.000 93.48428 991 LEU A CA 1
ATOM 588 C C . LEU A 1 85 ? 454.35952 150.32746 35.11659 1.000 93.29286 991 LEU A C 1
ATOM 589 O O . LEU A 1 85 ? 454.96642 149.63365 35.95080 1.000 94.76187 991 LEU A O 1
ATOM 594 N N . PRO A 1 86 ? 453.06658 150.09660 34.85611 1.000 93.66551 992 PRO A N 1
ATOM 595 C CA . PRO A 1 86 ? 452.39197 148.95194 35.49362 1.000 91.78624 992 PRO A CA 1
ATOM 596 C C . PRO A 1 86 ? 452.96308 147.59965 35.09762 1.000 97.11007 992 PRO A C 1
ATOM 597 O O . PRO A 1 86 ? 452.61535 146.59485 35.73119 1.000 101.56940 992 PRO A O 1
ATOM 601 N N . TYR A 1 87 ? 453.81958 147.53840 34.07863 1.000 92.44099 993 TYR A N 1
ATOM 602 C CA . TYR A 1 87 ? 454.49739 146.30748 33.70364 1.000 90.80121 993 TYR A CA 1
ATOM 603 C C . TYR A 1 87 ? 455.95707 146.27466 34.12873 1.000 76.83586 993 TYR A C 1
ATOM 604 O O . TYR A 1 87 ? 456.58479 145.21381 34.03777 1.000 84.94416 993 TYR A O 1
ATOM 613 N N . LYS A 1 88 ? 456.50067 147.39853 34.60528 1.000 79.07089 994 LYS A N 1
ATOM 614 C CA . LYS A 1 88 ? 457.93667 147.50147 34.84890 1.000 80.83271 994 LYS A CA 1
ATOM 615 C C . LYS A 1 88 ? 458.42090 146.45070 35.83945 1.000 87.03312 994 LYS A C 1
ATOM 616 O O . LYS A 1 88 ? 459.46569 145.82310 35.62776 1.000 92.93761 994 LYS A O 1
ATOM 622 N N . SER A 1 89 ? 457.67298 146.23929 36.92237 1.000 85.99953 995 SER A N 1
ATOM 623 C CA . SER A 1 89 ? 458.10845 145.29649 37.94667 1.000 83.12033 995 SER A CA 1
ATOM 624 C C . SER A 1 89 ? 458.20917 143.88076 37.39152 1.000 81.77223 995 SER A C 1
ATOM 625 O O . SER A 1 89 ? 459.25484 143.23268 37.50827 1.000 82.72658 995 SER A O 1
ATOM 628 N N . GLN A 1 90 ? 457.13476 143.38529 36.77062 1.000 81.63625 996 GLN A N 1
ATOM 629 C CA . GLN A 1 90 ? 457.14106 142.00211 36.30300 1.000 82.90096 996 GLN A CA 1
ATOM 630 C C . GLN A 1 90 ? 458.13316 141.79091 35.16629 1.000 89.62011 996 GLN A C 1
ATOM 631 O O . GLN A 1 90 ? 458.67514 140.68961 35.01880 1.000 91.66340 996 GLN A O 1
ATOM 637 N N . VAL A 1 91 ? 458.38766 142.82454 34.36135 1.000 88.90928 997 VAL A N 1
ATOM 638 C CA . VAL A 1 91 ? 459.34265 142.69040 33.26622 1.000 87.91891 997 VAL A CA 1
ATOM 639 C C . VAL A 1 91 ? 460.75618 142.53477 33.81085 1.000 86.62001 997 VAL A C 1
ATOM 640 O O . VAL A 1 91 ? 461.52689 141.68663 33.34490 1.000 90.80383 997 VAL A O 1
ATOM 644 N N . ILE A 1 92 ? 461.11357 143.33689 34.81540 1.000 82.34010 998 ILE A N 1
ATOM 645 C CA . ILE A 1 92 ? 462.44554 143.24223 35.40546 1.000 84.27881 998 ILE A CA 1
ATOM 646 C C . ILE A 1 92 ? 462.64212 141.87989 36.06105 1.000 86.27862 998 ILE A C 1
ATOM 647 O O . ILE A 1 92 ? 463.72540 141.28541 35.98350 1.000 83.69701 998 ILE A O 1
ATOM 652 N N . ARG A 1 93 ? 461.59433 141.35425 36.69902 1.000 84.86859 999 ARG A N 1
ATOM 653 C CA . ARG A 1 93 ? 461.66696 139.99995 37.23619 1.000 87.80366 999 ARG A CA 1
ATOM 654 C C . ARG A 1 93 ? 461.76961 138.97093 36.11564 1.000 81.16197 999 ARG A C 1
ATOM 655 O O . ARG A 1 93 ? 462.57895 138.03942 36.19329 1.000 82.46777 999 ARG A O 1
ATOM 663 N N . ALA A 1 94 ? 460.97220 139.13396 35.05573 1.000 76.61911 1000 ALA A N 1
ATOM 664 C CA . ALA A 1 94 ? 460.99052 138.16943 33.95931 1.000 74.22688 1000 ALA A CA 1
ATOM 665 C C . ALA A 1 94 ? 462.31257 138.20453 33.20153 1.000 77.06084 1000 ALA A C 1
ATOM 666 O O . ALA A 1 94 ? 462.85026 137.15296 32.83652 1.000 83.79324 1000 ALA A O 1
ATOM 668 N N . LEU A 1 95 ? 462.85361 139.39970 32.95358 1.000 77.43239 1001 LEU A N 1
ATOM 669 C CA . LEU A 1 95 ? 464.10184 139.50822 32.20702 1.000 77.88004 1001 LEU A CA 1
ATOM 670 C C . LEU A 1 95 ? 465.31172 139.03442 33.00153 1.000 73.78673 1001 LEU A C 1
ATOM 671 O O . LEU A 1 95 ? 466.40817 138.96138 32.43738 1.000 72.87733 1001 LEU A O 1
ATOM 676 N N . ALA A 1 96 ? 465.14636 138.70807 34.28456 1.000 75.17603 1002 ALA A N 1
ATOM 677 C CA . ALA A 1 96 ? 466.26090 138.15377 35.04397 1.000 89.80137 1002 ALA A CA 1
ATOM 678 C C . ALA A 1 96 ? 466.63605 136.76294 34.55020 1.000 87.22976 1002 ALA A C 1
ATOM 679 O O . ALA A 1 96 ? 467.80557 136.37171 34.63151 1.000 91.42032 1002 ALA A O 1
ATOM 681 N N . LYS A 1 97 ? 465.66379 136.00438 34.03510 1.000 86.99752 1003 LYS A N 1
ATOM 682 C CA . LYS A 1 97 ? 465.97472 134.66448 33.53927 1.000 85.71568 1003 LYS A CA 1
ATOM 683 C C . LYS A 1 97 ? 466.85148 134.70413 32.29303 1.000 90.66828 1003 LYS A C 1
ATOM 684 O O . LYS A 1 97 ? 467.86840 133.98839 32.26145 1.000 94.08520 1003 LYS A O 1
ATOM 690 N N . PRO A 1 98 ? 466.54575 135.49193 31.25171 1.000 77.27161 1004 PRO A N 1
ATOM 691 C CA . PRO A 1 98 ? 467.46312 135.56050 30.10087 1.000 73.93451 1004 PRO A CA 1
ATOM 692 C C . PRO A 1 98 ? 468.83522 136.11555 30.43875 1.000 74.73792 1004 PRO A C 1
ATOM 693 O O . PRO A 1 98 ? 469.76241 135.94997 29.63620 1.000 86.25247 1004 PRO A O 1
ATOM 697 N N . LEU A 1 99 ? 468.99738 136.77552 31.58943 1.000 70.93621 1005 LEU A N 1
ATOM 698 C CA . LEU A 1 99 ? 470.32941 137.20676 32.00335 1.000 68.13062 1005 LEU A CA 1
ATOM 699 C C . LEU A 1 99 ? 471.24240 136.01907 32.26424 1.000 70.67061 1005 LEU A C 1
ATOM 700 O O . LEU A 1 99 ? 472.46729 136.14668 32.16485 1.000 74.46351 1005 LEU A O 1
ATOM 705 N N . ASP A 1 100 ? 470.66912 134.86415 32.60542 1.000 68.28871 1006 ASP A N 1
ATOM 706 C CA . ASP A 1 100 ? 471.42808 133.64762 32.85955 1.000 67.80893 1006 ASP A CA 1
ATOM 707 C C . ASP A 1 100 ? 471.29425 132.63595 31.72558 1.000 76.65338 1006 ASP A C 1
ATOM 708 O O . ASP A 1 100 ? 471.46655 131.43185 31.94702 1.000 83.57935 1006 ASP A O 1
ATOM 713 N N . ASP A 1 101 ? 470.97968 133.09856 30.51901 1.000 73.68399 1007 ASP A N 1
ATOM 714 C CA . ASP A 1 101 ? 470.84173 132.19400 29.39109 1.000 73.26857 1007 ASP A CA 1
ATOM 715 C C . ASP A 1 101 ? 472.19248 131.58153 29.03178 1.000 75.71059 1007 ASP A C 1
ATOM 716 O O . ASP A 1 101 ? 473.25545 132.13995 29.31343 1.000 80.09924 1007 ASP A O 1
ATOM 721 N N . LYS A 1 102 ? 472.13861 130.41548 28.38953 1.000 75.69316 1008 LYS A N 1
ATOM 722 C CA . LYS A 1 102 ? 473.34396 129.64551 28.10855 1.000 77.08758 1008 LYS A CA 1
ATOM 723 C C . LYS A 1 102 ? 474.19989 130.23853 26.99434 1.000 81.94152 1008 LYS A C 1
ATOM 724 O O . LYS A 1 102 ? 475.29903 129.72595 26.75643 1.000 87.62412 1008 LYS A O 1
ATOM 730 N N . LYS A 1 103 ? 473.75568 131.29335 26.31596 1.000 83.07813 1009 LYS A N 1
ATOM 731 C CA . LYS A 1 103 ? 474.51769 131.88862 25.22620 1.000 82.18741 1009 LYS A CA 1
ATOM 732 C C . LYS A 1 103 ? 474.82971 133.34761 25.53448 1.000 77.12719 1009 LYS A C 1
ATOM 733 O O . LYS A 1 103 ? 473.99025 134.07004 26.07941 1.000 79.87123 1009 LYS A O 1
ATOM 739 N N . ARG A 1 104 ? 476.04837 133.77509 25.18853 1.000 74.39368 1010 ARG A N 1
ATOM 740 C CA A ARG A 1 104 ? 476.43644 135.16264 25.42346 0.665 66.84169 1010 ARG A CA 1
ATOM 741 C CA B ARG A 1 104 ? 476.43876 135.16324 25.41964 0.335 68.21039 1010 ARG A CA 1
ATOM 742 C C . ARG A 1 104 ? 475.58682 136.12035 24.59891 1.000 75.12184 1010 ARG A C 1
ATOM 743 O O . ARG A 1 104 ? 475.13627 137.15520 25.10607 1.000 79.78063 1010 ARG A O 1
ATOM 758 N N . LEU A 1 105 ? 475.35726 135.78966 23.32566 1.000 72.14917 1011 LEU A N 1
ATOM 759 C CA . LEU A 1 105 ? 474.67182 136.71250 22.42764 1.000 72.71427 1011 LEU A CA 1
ATOM 760 C C . LEU A 1 105 ? 473.27172 137.04996 22.91912 1.000 75.86862 1011 LEU A C 1
ATOM 761 O O . LEU A 1 105 ? 472.80681 138.18216 22.74861 1.000 84.83458 1011 LEU A O 1
ATOM 766 N N . VAL A 1 106 ? 472.58114 136.08913 23.52912 1.000 67.07949 1012 VAL A N 1
ATOM 767 C CA . VAL A 1 106 ? 471.24702 136.39100 24.03437 1.000 79.26930 1012 VAL A CA 1
ATOM 768 C C . VAL A 1 106 ? 471.32400 137.09761 25.38554 1.000 73.72806 1012 VAL A C 1
ATOM 769 O O . VAL A 1 106 ? 470.50880 137.98248 25.67591 1.000 77.88014 1012 VAL A O 1
ATOM 773 N N . ARG A 1 107 ? 472.30547 136.74899 26.21892 1.000 72.20256 1013 ARG A N 1
ATOM 774 C CA . ARG A 1 107 ? 472.48158 137.46124 27.48051 1.000 66.57406 1013 ARG A CA 1
ATOM 775 C C . ARG A 1 107 ? 472.74697 138.94163 27.24566 1.000 66.22647 1013 ARG A C 1
ATOM 776 O O . ARG A 1 107 ? 472.22619 139.79548 27.97329 1.000 66.58641 1013 ARG A O 1
ATOM 784 N N . LYS A 1 108 ? 473.56346 139.26224 26.23780 1.000 60.05868 1014 LYS A N 1
ATOM 785 C CA . LYS A 1 108 ? 473.83588 140.65817 25.90986 1.000 64.58971 1014 LYS A CA 1
ATOM 786 C C . LYS A 1 108 ? 472.54683 141.42442 25.63583 1.000 74.43110 1014 LYS A C 1
ATOM 787 O O . LYS A 1 108 ? 472.37016 142.55051 26.11720 1.000 81.93805 1014 LYS A O 1
ATOM 793 N N . GLU A 1 109 ? 471.62852 140.82437 24.87284 1.000 77.16755 1015 GLU A N 1
ATOM 794 C CA . GLU A 1 109 ? 470.35002 141.47340 24.60180 1.000 78.22789 1015 GLU A CA 1
ATOM 795 C C . GLU A 1 109 ? 469.49090 141.56925 25.85555 1.000 80.83811 1015 GLU A C 1
ATOM 796 O O . GLU A 1 109 ? 468.75966 142.55083 26.02948 1.000 89.60356 1015 GLU A O 1
ATOM 802 N N . ALA A 1 110 ? 469.56307 140.56693 26.73507 1.000 75.73886 1016 ALA A N 1
ATOM 803 C CA . ALA A 1 110 ? 468.81534 140.62635 27.98714 1.000 73.19507 1016 ALA A CA 1
ATOM 804 C C . ALA A 1 110 ? 469.31938 141.75581 28.87739 1.000 72.14718 1016 ALA A C 1
ATOM 805 O O . ALA A 1 110 ? 468.52238 142.47061 29.49561 1.000 72.69818 1016 ALA A O 1
ATOM 807 N N . VAL A 1 111 ? 470.63929 141.93130 28.95311 1.000 64.86754 1017 VAL A N 1
ATOM 808 C CA . VAL A 1 111 ? 471.20276 143.05605 29.69566 1.000 64.60342 1017 VAL A CA 1
ATOM 809 C C . VAL A 1 111 ? 470.71037 144.37346 29.11263 1.000 67.38972 1017 VAL A C 1
ATOM 810 O O . VAL A 1 111 ? 470.29577 145.28294 29.84150 1.000 69.81201 1017 VAL A O 1
ATOM 814 N N . SER A 1 112 ? 470.73933 144.48815 27.78459 1.000 69.33386 1018 SER A N 1
ATOM 815 C CA . SER A 1 112 ? 470.33133 145.72920 27.13751 1.000 64.64153 1018 SER A CA 1
ATOM 816 C C . SER A 1 112 ? 468.85136 146.01656 27.36327 1.000 70.03808 1018 SER A C 1
ATOM 817 O O . SER A 1 112 ? 468.46941 147.15826 27.64864 1.000 71.46023 1018 SER A O 1
ATOM 820 N N . ALA A 1 113 ? 468.00197 144.99478 27.24229 1.000 69.12494 1019 ALA A N 1
ATOM 821 C CA . ALA A 1 113 ? 466.56781 145.20606 27.41080 1.000 63.01318 1019 ALA A CA 1
ATOM 822 C C . ALA A 1 113 ? 466.22410 145.52268 28.86074 1.000 77.42520 1019 ALA A C 1
ATOM 823 O O . ALA A 1 113 ? 465.48092 146.47099 29.14052 1.000 70.93914 1019 ALA A O 1
ATOM 825 N N . ARG A 1 114 ? 466.76083 144.73844 29.79858 1.000 73.73499 1020 ARG A N 1
ATOM 826 C CA . ARG A 1 114 ? 466.44796 144.94779 31.20776 1.000 72.69561 1020 ARG A CA 1
ATOM 827 C C . ARG A 1 114 ? 466.97431 146.29032 31.69866 1.000 75.44901 1020 ARG A C 1
ATOM 828 O O . ARG A 1 114 ? 466.33028 146.94907 32.52448 1.000 70.29265 1020 ARG A O 1
ATOM 836 N N . GLY A 1 115 ? 468.13807 146.71504 31.19654 1.000 74.43020 1021 GLY A N 1
ATOM 837 C CA . GLY A 1 115 ? 468.70130 147.98514 31.62387 1.000 61.84296 1021 GLY A CA 1
ATOM 838 C C . GLY A 1 115 ? 467.82888 149.17247 31.26993 1.000 75.28721 1021 GLY A C 1
ATOM 839 O O . GLY A 1 115 ? 467.76862 150.15009 32.02014 1.000 82.17219 1021 GLY A O 1
ATOM 840 N N . GLU A 1 116 ? 467.13646 149.10545 30.13188 1.000 72.58741 1022 GLU A N 1
ATOM 841 C CA . GLU A 1 116 ? 466.24011 150.18683 29.74603 1.000 76.05659 1022 GLU A CA 1
ATOM 842 C C . GLU A 1 116 ? 464.93603 150.15495 30.52838 1.000 78.65199 1022 GLU A C 1
ATOM 843 O O . GLU A 1 116 ? 464.28981 151.19793 30.68383 1.000 77.83720 1022 GLU A O 1
ATOM 849 N N . TRP A 1 117 ? 464.52983 148.98301 31.02006 1.000 73.24869 1023 TRP A N 1
ATOM 850 C CA . TRP A 1 117 ? 463.33958 148.90696 31.85582 1.000 77.95770 1023 TRP A CA 1
ATOM 851 C C . TRP A 1 117 ? 463.59580 149.38810 33.27706 1.000 81.92800 1023 TRP A C 1
ATOM 852 O O . TRP A 1 117 ? 462.63898 149.71676 33.98595 1.000 89.52515 1023 TRP A O 1
ATOM 863 N N . PHE A 1 118 ? 464.86015 149.44439 33.70404 1.000 74.93993 1024 PHE A N 1
ATOM 864 C CA . PHE A 1 118 ? 465.17659 150.04783 34.99380 1.000 75.23954 1024 PHE A CA 1
ATOM 865 C C . PHE A 1 118 ? 465.03026 151.56322 34.95599 1.000 82.04753 1024 PHE A C 1
ATOM 866 O O . PHE A 1 118 ? 464.77706 152.18497 35.99422 1.000 88.41203 1024 PHE A O 1
ATOM 874 N N . LEU A 1 119 ? 465.17608 152.16986 33.78024 1.000 84.23592 1025 LEU A N 1
ATOM 875 C CA . LEU A 1 119 ? 465.17046 153.61870 33.63981 1.000 80.70070 1025 LEU A CA 1
ATOM 876 C C . LEU A 1 119 ? 463.78442 154.19824 33.39692 1.000 88.36361 1025 LEU A C 1
ATOM 877 O O . LEU A 1 119 ? 463.67238 155.40158 33.14660 1.000 101.45093 1025 LEU A O 1
ATOM 882 N N . LEU A 1 120 ? 462.73002 153.38498 33.44417 1.000 88.86277 1026 LEU A N 1
ATOM 883 C CA . LEU A 1 120 ? 461.39624 153.91494 33.17959 1.000 94.76748 1026 LEU A CA 1
ATOM 884 C C . LEU A 1 120 ? 460.93535 154.82756 34.31083 1.000 100.83048 1026 LEU A C 1
ATOM 885 O O . LEU A 1 120 ? 460.54968 155.97845 34.07529 1.000 103.38666 1026 LEU A O 1
ATOM 890 N N . GLY A 1 121 ? 460.97087 154.33476 35.54447 1.000 108.72216 1027 GLY A N 1
ATOM 891 C CA . GLY A 1 121 ? 460.75746 155.18565 36.69898 1.000 120.54763 1027 GLY A CA 1
ATOM 892 C C . GLY A 1 121 ? 462.05240 155.83165 37.15078 1.000 128.97641 1027 GLY A C 1
ATOM 893 O O . GLY A 1 121 ? 462.56398 155.53448 38.23499 1.000 140.14900 1027 GLY A O 1
ATOM 894 N N . SER A 1 122 ? 462.59681 156.71631 36.32012 1.000 119.80253 1028 SER A N 1
ATOM 895 C CA . SER A 1 122 ? 463.90357 157.28299 36.58403 1.000 110.96128 1028 SER A CA 1
ATOM 896 C C . SER A 1 122 ? 463.78736 158.75300 36.95405 1.000 108.76069 1028 SER A C 1
ATOM 897 O O . SER A 1 122 ? 462.97955 159.47397 36.36076 1.000 109.49925 1028 SER A O 1
ATOM 900 N N . PRO A 1 123 ? 464.55924 159.21671 37.94215 1.000 104.69591 1029 PRO A N 1
ATOM 901 C CA . PRO A 1 123 ? 464.58728 160.66165 38.23160 1.000 113.51578 1029 PRO A CA 1
ATOM 902 C C . PRO A 1 123 ? 464.94793 161.50196 37.01632 1.000 127.12036 1029 PRO A C 1
ATOM 903 O O . PRO A 1 123 ? 464.32146 162.54412 36.77791 1.000 135.02390 1029 PRO A O 1
ATOM 907 N N . GLY A 1 124 ? 465.93156 161.06959 36.23033 1.000 133.53453 1030 GLY A N 1
ATOM 908 C CA . GLY A 1 124 ? 466.18848 161.72896 34.96575 1.000 133.46748 1030 GLY A CA 1
ATOM 909 C C . GLY A 1 124 ? 465.01657 161.57589 34.01705 1.000 139.37310 1030 GLY A C 1
ATOM 910 O O . GLY A 1 124 ? 464.29682 160.57493 34.03929 1.000 128.12519 1030 GLY A O 1
ATOM 911 N N . SER A 1 125 ? 464.81899 162.59673 33.18721 1.000 160.52607 1031 SER A N 1
ATOM 912 C CA . SER A 1 125 ? 463.68495 162.63950 32.26153 1.000 172.76272 1031 SER A CA 1
ATOM 913 C C . SER A 1 125 ? 463.70868 161.46309 31.29338 1.000 179.47213 1031 SER A C 1
ATOM 914 O O . SER A 1 125 ? 462.87298 160.56387 31.38507 1.000 181.53842 1031 SER A O 1
ATOM 918 N N . LEU B 1 6 ? 444.13137 154.23408 -14.84796 1.000 165.07429 912 LEU B N 1
ATOM 919 C CA . LEU B 1 6 ? 443.36272 153.07515 -14.40044 1.000 161.50156 912 LEU B CA 1
ATOM 920 C C . LEU B 1 6 ? 442.49248 153.36686 -13.15867 1.000 161.27677 912 LEU B C 1
ATOM 921 O O . LEU B 1 6 ? 441.31350 153.01387 -13.15747 1.000 162.43981 912 LEU B O 1
ATOM 926 N N . PRO B 1 7 ? 443.04183 154.00005 -12.11469 1.000 159.43874 913 PRO B N 1
ATOM 927 C CA . PRO B 1 7 ? 442.20546 154.36442 -10.96309 1.000 150.62683 913 PRO B CA 1
ATOM 928 C C . PRO B 1 7 ? 441.21918 155.46620 -11.32489 1.000 135.86617 913 PRO B C 1
ATOM 929 O O . PRO B 1 7 ? 441.28274 156.07009 -12.39615 1.000 134.34699 913 PRO B O 1
ATOM 933 N N . THR B 1 8 ? 440.28836 155.71912 -10.40537 1.000 124.16859 914 THR B N 1
ATOM 934 C CA . THR B 1 8 ? 439.30429 156.77270 -10.59871 1.000 113.17045 914 THR B CA 1
ATOM 935 C C . THR B 1 8 ? 439.97541 158.14259 -10.55826 1.000 107.27775 914 THR B C 1
ATOM 936 O O . THR B 1 8 ? 441.05648 158.31872 -9.98987 1.000 107.05245 914 THR B O 1
ATOM 940 N N . LEU B 1 9 ? 439.32804 159.12150 -11.19341 1.000 99.48101 915 LEU B N 1
ATOM 941 C CA . LEU B 1 9 ? 439.83827 160.48245 -11.10367 1.000 99.39915 915 LEU B CA 1
ATOM 942 C C . LEU B 1 9 ? 439.74746 161.00657 -9.67890 1.000 94.54310 915 LEU B C 1
ATOM 943 O O . LEU B 1 9 ? 440.56461 161.84143 -9.27507 1.000 95.42699 915 LEU B O 1
ATOM 948 N N . LEU B 1 10 ? 438.76463 160.53369 -8.90829 1.000 91.47192 916 LEU B N 1
ATOM 949 C CA . LEU B 1 10 ? 438.66364 160.93443 -7.50911 1.000 92.07849 916 LEU B CA 1
ATOM 950 C C . LEU B 1 10 ? 439.90995 160.52962 -6.73490 1.000 94.94550 916 LEU B C 1
ATOM 951 O O . LEU B 1 10 ? 440.47440 161.32990 -5.98162 1.000 100.18350 916 LEU B O 1
ATOM 956 N N . SER B 1 11 ? 440.35457 159.28406 -6.91066 1.000 97.30386 917 SER B N 1
ATOM 957 C CA . SER B 1 11 ? 441.55773 158.82625 -6.22426 1.000 104.89186 917 SER B CA 1
ATOM 958 C C . SER B 1 11 ? 442.77617 159.64485 -6.63693 1.000 100.50714 917 SER B C 1
ATOM 959 O O . SER B 1 11 ? 443.64691 159.93738 -5.80857 1.000 98.24541 917 SER B O 1
ATOM 962 N N . LEU B 1 12 ? 442.85224 160.03397 -7.91123 1.000 100.42329 918 LEU B N 1
ATOM 963 C CA . LEU B 1 12 ? 443.97480 160.85302 -8.35640 1.000 100.21848 918 LEU B CA 1
ATOM 964 C C . LEU B 1 12 ? 443.85918 162.27963 -7.83472 1.000 94.58076 918 LEU B C 1
ATOM 965 O O . LEU B 1 12 ? 444.86894 162.89779 -7.47817 1.000 98.20223 918 LEU B O 1
ATOM 970 N N . LEU B 1 13 ? 442.63962 162.82165 -7.78470 1.000 89.28564 919 LEU B N 1
ATOM 971 C CA . LEU B 1 13 ? 442.45040 164.14242 -7.19283 1.000 84.93981 919 LEU B CA 1
ATOM 972 C C . LEU B 1 13 ? 442.82901 164.13853 -5.71848 1.000 85.35480 919 LEU B C 1
ATOM 973 O O . LEU B 1 13 ? 443.49012 165.06508 -5.23653 1.000 92.21255 919 LEU B O 1
ATOM 978 N N . LEU B 1 14 ? 442.42142 163.10035 -4.98639 1.000 83.12465 920 LEU B N 1
ATOM 979 C CA . LEU B 1 14 ? 442.78477 163.00503 -3.57732 1.000 82.85912 920 LEU B CA 1
ATOM 980 C C . LEU B 1 14 ? 444.29320 162.87144 -3.40668 1.000 93.51743 920 LEU B C 1
ATOM 981 O O . LEU B 1 14 ? 444.88247 163.49375 -2.51467 1.000 92.31661 920 LEU B O 1
ATOM 986 N N . GLU B 1 15 ? 444.93771 162.06979 -4.25930 1.000 95.76383 921 GLU B N 1
ATOM 987 C CA . GLU B 1 15 ? 446.38629 161.91743 -4.19072 1.000 104.11264 921 GLU B CA 1
ATOM 988 C C . GLU B 1 15 ? 447.12538 163.14941 -4.69455 1.000 101.98752 921 GLU B C 1
ATOM 989 O O . GLU B 1 15 ? 448.27589 163.36847 -4.30045 1.000 106.44239 921 GLU B O 1
ATOM 995 N N . ALA B 1 16 ? 446.49770 163.95604 -5.55386 1.000 96.68345 922 ALA B N 1
ATOM 996 C CA . ALA B 1 16 ? 447.11956 165.20358 -5.97938 1.000 91.89624 922 ALA B CA 1
ATOM 997 C C . ALA B 1 16 ? 447.26023 166.19221 -4.83038 1.000 93.29689 922 ALA B C 1
ATOM 998 O O . ALA B 1 16 ? 448.11231 167.08454 -4.89698 1.000 92.50060 922 ALA B O 1
ATOM 1000 N N . LEU B 1 17 ? 446.44449 166.05342 -3.78163 1.000 94.25848 923 LEU B N 1
ATOM 1001 C CA . LEU B 1 17 ? 446.59096 166.89639 -2.60158 1.000 92.72930 923 LEU B CA 1
ATOM 1002 C C . LEU B 1 17 ? 447.92673 166.67892 -1.90803 1.000 100.39313 923 LEU B C 1
ATOM 1003 O O . LEU B 1 17 ? 448.41471 167.58563 -1.22437 1.000 103.19219 923 LEU B O 1
ATOM 1008 N N . SER B 1 18 ? 448.52606 165.50252 -2.06908 1.000 109.70678 924 SER B N 1
ATOM 1009 C CA . SER B 1 18 ? 449.81535 165.19009 -1.47110 1.000 108.68195 924 SER B CA 1
ATOM 1010 C C . SER B 1 18 ? 450.99055 165.58101 -2.35693 1.000 110.61780 924 SER B C 1
ATOM 1011 O O . SER B 1 18 ? 452.14221 165.40429 -1.94605 1.000 114.58379 924 SER B O 1
ATOM 1014 N N . CYS B 1 19 ? 450.73335 166.10630 -3.54703 1.000 99.90063 925 CYS B N 1
ATOM 1015 C CA . CYS B 1 19 ? 451.81585 166.43402 -4.46563 1.000 97.25700 925 CYS B CA 1
ATOM 1016 C C . CYS B 1 19 ? 452.54461 167.68851 -3.99541 1.000 99.61286 925 CYS B C 1
ATOM 1017 O O . CYS B 1 19 ? 451.89700 168.69530 -3.68764 1.000 101.90407 925 CYS B O 1
ATOM 1020 N N . PRO B 1 20 ? 453.87994 167.67406 -3.92292 1.000 102.56701 926 PRO B N 1
ATOM 1021 C CA . PRO B 1 20 ? 454.59576 168.87618 -3.46314 1.000 103.33823 926 PRO B CA 1
ATOM 1022 C C . PRO B 1 20 ? 454.48241 170.05987 -4.40957 1.000 107.07380 926 PRO B C 1
ATOM 1023 O O . PRO B 1 20 ? 454.73027 171.19316 -3.97995 1.000 110.82765 926 PRO B O 1
ATOM 1027 N N . ASP B 1 21 ? 454.12030 169.84237 -5.67190 1.000 109.97501 927 ASP B N 1
ATOM 1028 C CA . ASP B 1 21 ? 454.02626 170.94112 -6.62467 1.000 112.78317 927 ASP B CA 1
ATOM 1029 C C . ASP B 1 21 ? 452.83571 171.83138 -6.28511 1.000 109.33709 927 ASP B C 1
ATOM 1030 O O . ASP B 1 21 ? 451.71666 171.34682 -6.09281 1.000 111.96752 927 ASP B O 1
ATOM 1035 N N . SER B 1 22 ? 453.08414 173.14054 -6.20666 1.000 100.09202 928 SER B N 1
ATOM 1036 C CA . SER B 1 22 ? 452.01571 174.08263 -5.88873 1.000 91.47485 928 SER B CA 1
ATOM 1037 C C . SER B 1 22 ? 450.97098 174.13545 -6.99675 1.000 95.31556 928 SER B C 1
ATOM 1038 O O . SER B 1 22 ? 449.77595 174.29250 -6.72252 1.000 97.66518 928 SER B O 1
ATOM 1041 N N . VAL B 1 23 ? 451.40157 174.00294 -8.25264 1.000 94.15247 929 VAL B N 1
ATOM 1042 C CA . VAL B 1 23 ? 450.46927 174.06499 -9.37553 1.000 83.95634 929 VAL B CA 1
ATOM 1043 C C . VAL B 1 23 ? 449.48569 172.90374 -9.31887 1.000 79.19298 929 VAL B C 1
ATOM 1044 O O . VAL B 1 23 ? 448.28387 173.07345 -9.55958 1.000 73.82334 929 VAL B O 1
ATOM 1048 N N . VAL B 1 24 ? 449.97677 171.70931 -8.99042 1.000 80.10936 930 VAL B N 1
ATOM 1049 C CA . VAL B 1 24 ? 449.10031 170.54768 -8.89311 1.000 85.39586 930 VAL B CA 1
ATOM 1050 C C . VAL B 1 24 ? 448.10866 170.71802 -7.74902 1.000 89.50609 930 VAL B C 1
ATOM 1051 O O . VAL B 1 24 ? 446.93396 170.34699 -7.86738 1.000 94.61776 930 VAL B O 1
ATOM 1055 N N . GLN B 1 25 ? 448.56079 171.28440 -6.62798 1.000 82.97267 931 GLN B N 1
ATOM 1056 C CA . GLN B 1 25 ? 447.67709 171.47226 -5.48183 1.000 84.81343 931 GLN B CA 1
ATOM 1057 C C . GLN B 1 25 ? 446.52492 172.40723 -5.82716 1.000 86.15986 931 GLN B C 1
ATOM 1058 O O . GLN B 1 25 ? 445.35885 172.10290 -5.55011 1.000 88.49175 931 GLN B O 1
ATOM 1064 N N . LEU B 1 26 ? 446.83305 173.55090 -6.44384 1.000 84.06627 932 LEU B N 1
ATOM 1065 C CA . LEU B 1 26 ? 445.77734 174.46412 -6.86718 1.000 79.96130 932 LEU B CA 1
ATOM 1066 C C . LEU B 1 26 ? 444.83970 173.80592 -7.86793 1.000 82.72434 932 LEU B C 1
ATOM 1067 O O . LEU B 1 26 ? 443.63786 174.09711 -7.87608 1.000 85.98707 932 LEU B O 1
ATOM 1072 N N . SER B 1 27 ? 445.36358 172.90723 -8.70371 1.000 84.94071 933 SER B N 1
ATOM 1073 C CA . SER B 1 27 ? 444.54160 172.27097 -9.72811 1.000 85.66445 933 SER B CA 1
ATOM 1074 C C . SER B 1 27 ? 443.47317 171.38238 -9.10529 1.000 85.98283 933 SER B C 1
ATOM 1075 O O . SER B 1 27 ? 442.27815 171.54259 -9.37816 1.000 91.68305 933 SER B O 1
ATOM 1078 N N . THR B 1 28 ? 443.88523 170.43181 -8.26496 1.000 81.65467 934 THR B N 1
ATOM 1079 C CA . THR B 1 28 ? 442.91534 169.51139 -7.68354 1.000 88.55349 934 THR B CA 1
ATOM 1080 C C . THR B 1 28 ? 441.96974 170.21907 -6.71945 1.000 81.95274 934 THR B C 1
ATOM 1081 O O . THR B 1 28 ? 440.80273 169.82718 -6.60386 1.000 84.54905 934 THR B O 1
ATOM 1085 N N . LEU B 1 29 ? 442.44071 171.26109 -6.02935 1.000 76.45908 935 LEU B N 1
ATOM 1086 C CA . LEU B 1 29 ? 441.55944 171.98665 -5.11977 1.000 74.80391 935 LEU B CA 1
ATOM 1087 C C . LEU B 1 29 ? 440.44213 172.68945 -5.88189 1.000 77.68968 935 LEU B C 1
ATOM 1088 O O . LEU B 1 29 ? 439.30955 172.77727 -5.39291 1.000 80.89956 935 LEU B O 1
ATOM 1093 N N . SER B 1 30 ? 440.73770 173.19005 -7.08636 1.000 70.69104 936 SER B N 1
ATOM 1094 C CA . SER B 1 30 ? 439.70146 173.79938 -7.91316 1.000 71.17156 936 SER B CA 1
ATOM 1095 C C . SER B 1 30 ? 438.68427 172.77885 -8.41129 1.000 78.34858 936 SER B C 1
ATOM 1096 O O . SER B 1 30 ? 437.55643 173.15778 -8.74822 1.000 74.25703 936 SER B O 1
ATOM 1099 N N . CYS B 1 31 ? 439.05509 171.49912 -8.46819 1.000 67.82671 937 CYS B N 1
ATOM 1100 C CA . CYS B 1 31 ? 438.11315 170.44166 -8.81374 1.000 76.02934 937 CYS B CA 1
ATOM 1101 C C . CYS B 1 31 ? 437.34277 169.92357 -7.60855 1.000 85.01160 937 CYS B C 1
ATOM 1102 O O . CYS B 1 31 ? 436.17221 169.54882 -7.74323 1.000 86.71633 937 CYS B O 1
ATOM 1105 N N . LEU B 1 32 ? 437.97078 169.89781 -6.43220 1.000 82.24842 938 LEU B N 1
ATOM 1106 C CA . LEU B 1 32 ? 437.33017 169.28998 -5.27259 1.000 72.29884 938 LEU B CA 1
ATOM 1107 C C . LEU B 1 32 ? 436.22334 170.17306 -4.71689 1.000 75.02330 938 LEU B C 1
ATOM 1108 O O . LEU B 1 32 ? 435.21283 169.66354 -4.22018 1.000 85.29027 938 LEU B O 1
ATOM 1113 N N . GLN B 1 33 ? 436.39394 171.49302 -4.78090 1.000 69.64826 939 GLN B N 1
ATOM 1114 C CA . GLN B 1 33 ? 435.39669 172.38538 -4.19230 1.000 68.90587 939 GLN B CA 1
ATOM 1115 C C . GLN B 1 33 ? 434.01995 172.23783 -4.82586 1.000 74.94395 939 GLN B C 1
ATOM 1116 O O . GLN B 1 33 ? 433.03452 172.12060 -4.07609 1.000 82.77936 939 GLN B O 1
ATOM 1122 N N . PRO B 1 34 ? 433.86106 172.23298 -6.15520 1.000 74.15208 940 PRO B N 1
ATOM 1123 C CA . PRO B 1 34 ? 432.51802 171.98995 -6.70403 1.000 73.21993 940 PRO B CA 1
ATOM 1124 C C . PRO B 1 34 ? 431.97323 170.62268 -6.34267 1.000 80.84152 940 PRO B C 1
ATOM 1125 O O . PRO B 1 34 ? 430.76233 170.48420 -6.13024 1.000 92.46289 940 PRO B O 1
ATOM 1129 N N . LEU B 1 35 ? 432.83572 169.60738 -6.25473 1.000 79.78145 941 LEU B N 1
ATOM 1130 C CA . LEU B 1 35 ? 432.37622 168.27470 -5.87796 1.000 81.24684 941 LEU B CA 1
ATOM 1131 C C . LEU B 1 35 ? 431.85793 168.25198 -4.44510 1.000 82.41554 941 LEU B C 1
ATOM 1132 O O . LEU B 1 35 ? 430.87240 167.56718 -4.14738 1.000 91.26937 941 LEU B O 1
ATOM 1137 N N . LEU B 1 36 ? 432.50832 168.99301 -3.54400 1.000 82.21260 942 LEU B N 1
ATOM 1138 C CA . LEU B 1 36 ? 432.02650 169.07095 -2.16913 1.000 79.00487 942 LEU B CA 1
ATOM 1139 C C . LEU B 1 36 ? 430.64715 169.70672 -2.09708 1.000 77.74876 942 LEU B C 1
ATOM 1140 O O . LEU B 1 36 ? 429.82221 169.30600 -1.26911 1.000 81.78202 942 LEU B O 1
ATOM 1145 N N . LEU B 1 37 ? 430.37585 170.69011 -2.95616 1.000 82.39970 943 LEU B N 1
ATOM 1146 C CA . LEU B 1 37 ? 429.10278 171.39892 -2.90508 1.000 88.26939 943 LEU B CA 1
ATOM 1147 C C . LEU B 1 37 ? 427.98764 170.64348 -3.61832 1.000 95.29085 943 LEU B C 1
ATOM 1148 O O . LEU B 1 37 ? 426.82847 170.71725 -3.19539 1.000 100.28992 943 LEU B O 1
ATOM 1153 N N . GLU B 1 38 ? 428.30989 169.91138 -4.68681 1.000 94.93001 944 GLU B N 1
ATOM 1154 C CA . GLU B 1 38 ? 427.29335 169.30388 -5.53304 1.000 92.48749 944 GLU B CA 1
ATOM 1155 C C . GLU B 1 38 ? 427.15947 167.79779 -5.36610 1.000 91.69461 944 GLU B C 1
ATOM 1156 O O . GLU B 1 38 ? 426.09806 167.25419 -5.68387 1.000 96.64645 944 GLU B O 1
ATOM 1162 N N . ALA B 1 39 ? 428.19288 167.11233 -4.88639 1.000 86.74373 945 ALA B N 1
ATOM 1163 C CA . ALA B 1 39 ? 428.13415 165.67239 -4.62692 1.000 80.28299 945 ALA B CA 1
ATOM 1164 C C . ALA B 1 39 ? 428.54218 165.39013 -3.18651 1.000 91.26502 945 ALA B C 1
ATOM 1165 O O . ALA B 1 39 ? 429.54393 164.71347 -2.93076 1.000 87.99748 945 ALA B O 1
ATOM 1167 N N . PRO B 1 40 ? 427.77257 165.88621 -2.21070 1.000 99.97163 946 PRO B N 1
ATOM 1168 C CA . PRO B 1 40 ? 428.22773 165.76785 -0.81846 1.000 95.00349 946 PRO B CA 1
ATOM 1169 C C . PRO B 1 40 ? 428.17971 164.34592 -0.29325 1.000 98.74580 946 PRO B C 1
ATOM 1170 O O . PRO B 1 40 ? 429.03567 163.96234 0.51387 1.000 90.77349 946 PRO B O 1
ATOM 1174 N N . GLN B 1 41 ? 427.20111 163.54940 -0.72985 1.000 106.36489 947 GLN B N 1
ATOM 1175 C CA . GLN B 1 41 ? 427.07142 162.18846 -0.21873 1.000 111.29375 947 GLN B CA 1
ATOM 1176 C C . GLN B 1 41 ? 428.26934 161.33422 -0.61226 1.000 106.11962 947 GLN B C 1
ATOM 1177 O O . GLN B 1 41 ? 428.75132 160.52178 0.18566 1.000 109.54447 947 GLN B O 1
ATOM 1183 N N . ILE B 1 42 ? 428.76971 161.50864 -1.83442 1.000 106.35655 948 ILE B N 1
ATOM 1184 C CA . ILE B 1 42 ? 429.91458 160.72240 -2.28055 1.000 107.90581 948 ILE B CA 1
ATOM 1185 C C . ILE B 1 42 ? 431.19916 161.23250 -1.64289 1.000 100.52038 948 ILE B C 1
ATOM 1186 O O . ILE B 1 42 ? 432.05825 160.44399 -1.23111 1.000 99.22781 948 ILE B O 1
ATOM 1191 N N . MET B 1 43 ? 431.35376 162.55437 -1.55024 1.000 92.06833 949 MET B N 1
ATOM 1192 C CA . MET B 1 43 ? 432.53594 163.11285 -0.90946 1.000 91.65645 949 MET B CA 1
ATOM 1193 C C . MET B 1 43 ? 432.55980 162.84384 0.58873 1.000 87.71595 949 MET B C 1
ATOM 1194 O O . MET B 1 43 ? 433.63905 162.85901 1.18943 1.000 89.24596 949 MET B O 1
ATOM 1199 N N . SER B 1 44 ? 431.40243 162.58594 1.20278 1.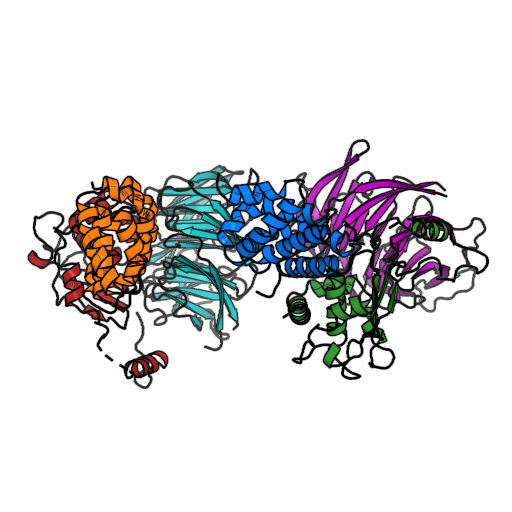000 85.73526 950 SER B N 1
ATOM 1200 C CA . SER B 1 44 ? 431.36475 162.29496 2.63111 1.000 90.56130 950 SER B CA 1
ATOM 1201 C C . SER B 1 44 ? 432.03542 160.97447 2.98138 1.000 89.58991 950 SER B C 1
ATOM 1202 O O . SER B 1 44 ? 432.26431 160.71140 4.16556 1.000 94.31503 950 SER B O 1
ATOM 1205 N N . LEU B 1 45 ? 432.35027 160.13991 1.99339 1.000 95.13387 951 LEU B N 1
ATOM 1206 C CA . LEU B 1 45 ? 433.09028 158.91317 2.25304 1.000 96.13331 951 LEU B CA 1
ATOM 1207 C C . LEU B 1 45 ? 434.57864 159.15471 2.45107 1.000 94.05444 951 LEU B C 1
ATOM 1208 O O . LEU B 1 45 ? 435.28287 158.24734 2.90603 1.000 93.70575 951 LEU B O 1
ATOM 1213 N N . HIS B 1 46 ? 435.07225 160.34544 2.12199 1.000 88.53444 952 HIS B N 1
ATOM 1214 C CA . HIS B 1 46 ? 436.49301 160.65559 2.20729 1.000 88.26005 952 HIS B CA 1
ATOM 1215 C C . HIS B 1 46 ? 436.75501 161.81488 3.15996 1.000 93.49779 952 HIS B C 1
ATOM 1216 O O . HIS B 1 46 ? 437.75573 162.51909 3.01992 1.000 95.35406 952 HIS B O 1
ATOM 1223 N N . VAL B 1 47 ? 435.85594 162.01874 4.12859 1.000 96.28337 953 VAL B N 1
ATOM 1224 C CA . VAL B 1 47 ? 435.96490 163.15171 5.04755 1.000 97.76429 953 VAL B CA 1
ATOM 1225 C C . VAL B 1 47 ? 437.32650 163.16062 5.72711 1.000 96.02959 953 VAL B C 1
ATOM 1226 O O . VAL B 1 47 ? 437.98562 164.20250 5.82768 1.000 92.64230 953 VAL B O 1
ATOM 1230 N N . ASP B 1 48 ? 437.77718 161.99063 6.18206 1.000 98.27754 954 ASP B N 1
ATOM 1231 C CA . ASP B 1 48 ? 439.01616 161.92493 6.94863 1.000 97.66105 954 ASP B CA 1
ATOM 1232 C C . ASP B 1 48 ? 440.20959 162.37295 6.11207 1.000 95.06151 954 ASP B C 1
ATOM 1233 O O . ASP B 1 48 ? 441.01945 163.19431 6.55775 1.000 92.78718 954 ASP B O 1
ATOM 1238 N N . THR B 1 49 ? 440.32749 161.85780 4.88715 1.000 91.50176 955 THR B N 1
ATOM 1239 C CA . THR B 1 49 ? 441.43159 162.27549 4.02930 1.000 97.91576 955 THR B CA 1
ATOM 1240 C C . THR B 1 49 ? 441.27677 163.73210 3.60514 1.000 98.37731 955 THR B C 1
ATOM 1241 O O . THR B 1 49 ? 442.26369 164.47628 3.54805 1.000 101.66216 955 THR B O 1
ATOM 1245 N N . LEU B 1 50 ? 440.04277 164.15899 3.32223 1.000 87.81731 956 LEU B N 1
ATOM 1246 C CA . LEU B 1 50 ? 439.80412 165.53279 2.88752 1.000 82.27160 956 LEU B CA 1
ATOM 1247 C C . LEU B 1 50 ? 440.17249 166.53041 3.97787 1.000 83.79846 956 LEU B C 1
ATOM 1248 O O . LEU B 1 50 ? 440.86977 167.51910 3.72081 1.000 85.64590 956 LEU B O 1
ATOM 1253 N N . VAL B 1 51 ? 439.70956 166.28643 5.20541 1.000 82.02751 957 VAL B N 1
ATOM 1254 C CA . VAL B 1 51 ? 439.98533 167.20899 6.30443 1.000 74.97448 957 VAL B CA 1
ATOM 1255 C C . VAL B 1 51 ? 441.48729 167.31860 6.54496 1.000 74.53247 957 VAL B C 1
ATOM 1256 O O . VAL B 1 51 ? 442.03361 168.42054 6.67664 1.000 73.79915 957 VAL B O 1
ATOM 1260 N N . THR B 1 52 ? 442.18000 166.17713 6.58368 1.000 73.86150 958 THR B N 1
ATOM 1261 C CA . THR B 1 52 ? 443.61402 166.18368 6.86304 1.000 79.27008 958 THR B CA 1
ATOM 1262 C C . THR B 1 52 ? 444.38504 166.94414 5.78968 1.000 84.34810 958 THR B C 1
ATOM 1263 O O . THR B 1 52 ? 445.21929 167.80259 6.10019 1.000 87.91616 958 THR B O 1
ATOM 1267 N N . LYS B 1 53 ? 444.11170 166.64807 4.51523 1.000 83.14170 959 LYS B N 1
ATOM 1268 C CA . LYS B 1 53 ? 444.85204 167.29624 3.43547 1.000 84.53911 959 LYS B CA 1
ATOM 1269 C C . LYS B 1 53 ? 444.57781 168.79684 3.39352 1.000 84.82733 959 LYS B C 1
ATOM 1270 O O . LYS B 1 53 ? 445.50680 169.59900 3.24017 1.000 85.63937 959 LYS B O 1
ATOM 1276 N N . PHE B 1 54 ? 443.31102 169.19780 3.53817 1.000 81.77102 960 PHE B N 1
ATOM 1277 C CA . PHE B 1 54 ? 442.98216 170.62101 3.49864 1.000 80.25998 960 PHE B CA 1
ATOM 1278 C C . PHE B 1 54 ? 443.66364 171.37571 4.63361 1.000 80.74531 960 PHE B C 1
ATOM 1279 O O . PHE B 1 54 ? 444.19899 172.47194 4.42791 1.000 82.92621 960 PHE B O 1
ATOM 1287 N N . LEU B 1 55 ? 443.65836 170.80146 5.83856 1.000 82.84094 961 LEU B N 1
ATOM 1288 C CA . LEU B 1 55 ? 444.33008 171.43987 6.96573 1.000 78.45177 961 LEU B CA 1
ATOM 1289 C C . LEU B 1 55 ? 445.82837 171.55303 6.72341 1.000 82.18905 961 LEU B C 1
ATOM 1290 O O . LEU B 1 55 ? 446.43268 172.59695 6.99887 1.000 76.82985 961 LEU B O 1
ATOM 1295 N N . ASN B 1 56 ? 446.44605 170.48627 6.21209 1.000 88.19651 962 ASN B N 1
ATOM 1296 C CA . ASN B 1 56 ? 447.85959 170.55107 5.86039 1.000 92.84974 962 ASN B CA 1
ATOM 1297 C C . ASN B 1 56 ? 448.10721 171.61155 4.79666 1.000 92.10844 962 ASN B C 1
ATOM 1298 O O . ASN B 1 56 ? 449.05057 172.40305 4.90039 1.000 96.42541 962 ASN B O 1
ATOM 1303 N N . LEU B 1 57 ? 447.26435 171.64472 3.76098 1.000 85.95985 963 LEU B N 1
ATOM 1304 C CA . LEU B 1 57 ? 447.46258 172.60601 2.68254 1.000 79.30177 963 LEU B CA 1
ATOM 1305 C C . LEU B 1 57 ? 447.21948 174.03583 3.13587 1.000 85.88339 963 LEU B C 1
ATOM 1306 O O . LEU B 1 57 ? 447.69031 174.97303 2.48164 1.000 82.84544 963 LEU B O 1
ATOM 1311 N N . SER B 1 58 ? 446.50125 174.22599 4.24237 1.000 92.34164 964 SER B N 1
ATOM 1312 C CA . SER B 1 58 ? 446.20532 175.57307 4.70958 1.000 85.00352 964 SER B CA 1
ATOM 1313 C C . SER B 1 58 ? 447.42932 176.25799 5.29606 1.000 83.31912 964 SER B C 1
ATOM 1314 O O . SER B 1 58 ? 447.40445 177.47518 5.50674 1.000 84.25126 964 SER B O 1
ATOM 1317 N N . SER B 1 59 ? 448.49046 175.50379 5.57501 1.000 80.90461 965 SER B N 1
ATOM 1318 C CA . SER B 1 59 ? 449.74207 176.05945 6.06963 1.000 86.12459 965 SER B CA 1
ATOM 1319 C C . SER B 1 59 ? 450.84167 175.99529 5.01586 1.000 93.58628 965 SER B C 1
ATOM 1320 O O . SER B 1 59 ? 452.02127 175.85506 5.34763 1.000 104.19876 965 SER B O 1
ATOM 1323 N N . SER B 1 60 ? 450.46195 176.09823 3.74540 1.000 87.21231 966 SER B N 1
ATOM 1324 C CA . SER B 1 60 ? 451.39968 176.06912 2.63851 1.000 83.83237 966 SER B CA 1
ATOM 1325 C C . SER B 1 60 ? 452.13830 177.39729 2.52726 1.000 91.83063 966 SER B C 1
ATOM 1326 O O . SER B 1 60 ? 451.68993 178.43468 3.02289 1.000 92.50453 966 SER B O 1
ATOM 1329 N N . TYR B 1 61 ? 453.29826 177.35043 1.87038 1.000 93.80381 967 TYR B N 1
ATOM 1330 C CA . TYR B 1 61 ? 454.02652 178.58084 1.59048 1.000 99.68338 967 TYR B CA 1
ATOM 1331 C C . TYR B 1 61 ? 453.25949 179.46568 0.61859 1.000 97.45762 967 TYR B C 1
ATOM 1332 O O . TYR B 1 61 ? 453.38802 180.69349 0.66687 1.000 99.89952 967 TYR B O 1
ATOM 1341 N N . SER B 1 62 ? 452.45399 178.86709 -0.25601 1.000 93.75038 968 SER B N 1
ATOM 1342 C CA . SER B 1 62 ? 451.71552 179.62415 -1.25686 1.000 90.50681 968 SER B CA 1
ATOM 1343 C C . SER B 1 62 ? 450.46084 180.23665 -0.64815 1.000 85.09181 968 SER B C 1
ATOM 1344 O O . SER B 1 62 ? 449.66545 179.54010 -0.01072 1.000 83.49028 968 SER B O 1
ATOM 1347 N N . MET B 1 63 ? 450.28706 181.54541 -0.85066 1.000 87.83829 969 MET B N 1
ATOM 1348 C CA . MET B 1 63 ? 449.06834 182.21092 -0.40342 1.000 81.34409 969 MET B CA 1
ATOM 1349 C C . MET B 1 63 ? 447.84695 181.66114 -1.12965 1.000 85.53300 969 MET B C 1
ATOM 1350 O O . MET B 1 63 ? 446.78796 181.46924 -0.52120 1.000 83.68005 969 MET B O 1
ATOM 1355 N N . ALA B 1 64 ? 447.97912 181.38932 -2.43138 1.000 85.78935 970 ALA B N 1
ATOM 1356 C CA . ALA B 1 64 ? 446.84598 180.88608 -3.20153 1.000 78.63201 970 ALA B CA 1
ATOM 1357 C C . ALA B 1 64 ? 446.44793 179.48701 -2.75143 1.000 79.03566 970 ALA B C 1
ATOM 1358 O O . ALA B 1 64 ? 445.25609 179.15967 -2.70075 1.000 80.06480 970 ALA B O 1
ATOM 136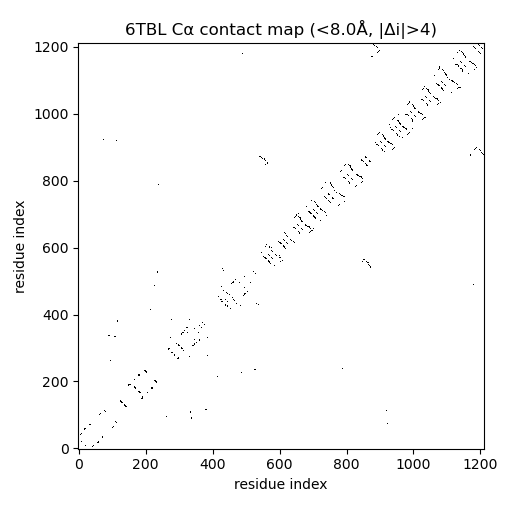0 N N . VAL B 1 65 ? 447.42940 178.64856 -2.42003 1.000 74.98178 971 VAL B N 1
ATOM 1361 C CA . VAL B 1 65 ? 447.11593 177.31593 -1.91980 1.000 82.46723 971 VAL B CA 1
ATOM 1362 C C . VAL B 1 65 ? 446.39626 177.40413 -0.57952 1.000 84.23530 971 VAL B C 1
ATOM 1363 O O . VAL B 1 65 ? 445.39697 176.71081 -0.35179 1.000 84.44064 971 VAL B O 1
ATOM 1367 N N . ARG B 1 66 ? 446.87786 178.26541 0.32123 1.000 77.93606 972 ARG B N 1
ATOM 1368 C CA . ARG B 1 66 ? 446.21178 178.42934 1.60998 1.000 79.75309 972 ARG B CA 1
ATOM 1369 C C . ARG B 1 66 ? 444.77460 178.89351 1.43023 1.000 75.35823 972 ARG B C 1
ATOM 1370 O O . ARG B 1 66 ? 443.86614 178.40624 2.11309 1.000 77.95281 972 ARG B O 1
ATOM 1378 N N . ILE B 1 67 ? 444.55020 179.82543 0.50399 1.000 70.15590 973 ILE B N 1
ATOM 1379 C CA . ILE B 1 67 ? 443.20884 180.35447 0.27838 1.000 70.08876 973 ILE B CA 1
ATOM 1380 C C . ILE B 1 67 ? 442.28922 179.26867 -0.26867 1.000 75.26335 973 ILE B C 1
ATOM 1381 O O . ILE B 1 67 ? 441.18874 179.04515 0.25027 1.000 80.12563 973 ILE B O 1
ATOM 1386 N N . ALA B 1 68 ? 442.72891 178.57397 -1.32040 1.000 67.89546 974 ALA B N 1
ATOM 1387 C CA . ALA B 1 68 ? 441.91116 177.51488 -1.90275 1.000 66.48954 974 ALA B CA 1
ATOM 1388 C C . ALA B 1 68 ? 441.61653 176.41709 -0.88809 1.000 76.96207 974 ALA B C 1
ATOM 1389 O O . ALA B 1 68 ? 440.50461 175.87592 -0.85214 1.000 78.75558 974 ALA B O 1
ATOM 1391 N N . ALA B 1 69 ? 442.59940 176.07749 -0.05179 1.000 75.14364 975 ALA B N 1
ATOM 1392 C CA . ALA B 1 69 ? 442.39739 175.02259 0.93480 1.000 69.64433 975 ALA B CA 1
ATOM 1393 C C . ALA B 1 69 ? 441.31342 175.40622 1.93349 1.000 72.24284 975 ALA B C 1
ATOM 1394 O O . ALA B 1 69 ? 440.44601 174.59026 2.26717 1.000 72.59010 975 ALA B O 1
ATOM 1396 N N . LEU B 1 70 ? 441.34278 176.65240 2.41857 1.000 71.43747 976 LEU B N 1
ATOM 1397 C CA . LEU B 1 70 ? 440.32405 177.09804 3.36494 1.000 68.54468 976 LEU B CA 1
ATOM 1398 C C . LEU B 1 70 ? 438.95604 177.20091 2.70615 1.000 70.24440 976 LEU B C 1
ATOM 1399 O O . LEU B 1 70 ? 437.93484 176.95982 3.36111 1.000 72.65443 976 LEU B O 1
ATOM 1404 N N . GLN B 1 71 ? 438.91319 177.55732 1.41946 1.000 64.76452 977 GLN B N 1
ATOM 1405 C CA . GLN B 1 71 ? 437.64510 177.53920 0.70020 1.000 70.51746 977 GLN B CA 1
ATOM 1406 C C . GLN B 1 71 ? 437.08304 176.12737 0.60690 1.000 71.83694 977 GLN B C 1
ATOM 1407 O O . GLN B 1 71 ? 435.86017 175.94591 0.60578 1.000 73.55411 977 GLN B O 1
ATOM 1413 N N . CYS B 1 72 ? 437.95423 175.11744 0.52874 1.000 65.23433 978 CYS B N 1
ATOM 1414 C CA . CYS B 1 72 ? 437.48404 173.73748 0.58619 1.000 68.06699 978 CYS B CA 1
ATOM 1415 C C . CYS B 1 72 ? 437.05360 173.36342 2.00019 1.000 71.54703 978 CYS B C 1
ATOM 1416 O O . CYS B 1 72 ? 436.06139 172.64642 2.18332 1.000 74.18529 978 CYS B O 1
ATOM 1419 N N . MET B 1 73 ? 437.78663 173.84086 3.01205 1.000 70.26674 979 MET B N 1
ATOM 1420 C CA . MET B 1 73 ? 437.35505 173.65427 4.39422 1.000 71.58509 979 MET B CA 1
ATOM 1421 C C . MET B 1 73 ? 435.97081 174.24699 4.61654 1.000 69.04488 979 MET B C 1
ATOM 1422 O O . MET B 1 73 ? 435.13112 173.65058 5.30135 1.000 71.05644 979 MET B O 1
ATOM 1427 N N . HIS B 1 74 ? 435.71794 175.42289 4.04005 1.000 68.03060 980 HIS B N 1
ATOM 1428 C CA . HIS B 1 74 ? 434.38276 176.00758 4.07953 1.000 63.52469 980 HIS B CA 1
ATOM 1429 C C . HIS B 1 74 ? 433.37486 175.10531 3.37990 1.000 66.66983 980 HIS B C 1
ATOM 1430 O O . HIS B 1 74 ? 432.30785 174.80385 3.92714 1.000 64.84537 980 HIS B O 1
ATOM 1437 N N . ALA B 1 75 ? 433.70595 174.65176 2.16772 1.000 65.67020 981 ALA B N 1
ATOM 1438 C CA . ALA B 1 75 ? 432.78732 173.82201 1.39936 1.000 63.33410 981 ALA B CA 1
ATOM 1439 C C . ALA B 1 75 ? 432.52291 172.47671 2.06201 1.000 69.99898 981 ALA B C 1
ATOM 1440 O O . ALA B 1 75 ? 431.49497 171.85353 1.77405 1.000 73.13058 981 ALA B O 1
ATOM 1442 N N . LEU B 1 76 ? 433.41927 172.01834 2.94275 1.000 70.90906 982 LEU B N 1
ATOM 1443 C CA . LEU B 1 76 ? 433.19469 170.75388 3.63878 1.000 74.09503 982 LEU B CA 1
ATOM 1444 C C . LEU B 1 76 ? 431.91425 170.77583 4.46276 1.000 78.69799 982 LEU B C 1
ATOM 1445 O O . LEU B 1 76 ? 431.30644 169.72335 4.68807 1.000 88.61219 982 LEU B O 1
ATOM 1450 N N . THR B 1 77 ? 431.48286 171.95465 4.91413 1.000 71.61729 983 THR B N 1
ATOM 1451 C CA . THR B 1 77 ? 430.30115 172.03586 5.76426 1.000 74.91795 983 THR B CA 1
ATOM 1452 C C . THR B 1 77 ? 429.00835 171.71526 5.02423 1.000 82.31495 983 THR B C 1
ATOM 1453 O O . THR B 1 77 ? 427.94810 171.67367 5.66090 1.000 92.75598 983 THR B O 1
ATOM 1457 N N . ARG B 1 78 ? 429.06132 171.48442 3.71225 1.000 80.60462 984 ARG B N 1
ATOM 1458 C CA . ARG B 1 78 ? 427.88753 171.03375 2.97731 1.000 85.84304 984 ARG B CA 1
ATOM 1459 C C . ARG B 1 78 ? 427.68184 169.52891 3.06339 1.000 82.12444 984 ARG B C 1
ATOM 1460 O O . ARG B 1 78 ? 426.60428 169.04580 2.69913 1.000 90.89279 984 ARG B O 1
ATOM 1468 N N . LEU B 1 79 ? 428.68257 168.78182 3.52955 1.000 78.84147 985 LEU B N 1
ATOM 1469 C CA . LEU B 1 79 ? 428.51332 167.35688 3.74776 1.000 88.63482 985 LEU B CA 1
ATOM 1470 C C . LEU B 1 79 ? 427.49980 167.12220 4.86882 1.000 99.29791 985 LEU B C 1
ATOM 1471 O O . LEU B 1 79 ? 427.17932 168.04100 5.62943 1.000 103.46714 985 LEU B O 1
ATOM 1476 N N . PRO B 1 80 ? 426.95753 165.90916 4.97201 1.000 101.45291 986 PRO B N 1
ATOM 1477 C CA . PRO B 1 80 ? 426.03370 165.61183 6.07344 1.000 103.48643 986 PRO B CA 1
ATOM 1478 C C . PRO B 1 80 ? 426.65125 165.92578 7.42843 1.000 104.96187 986 PRO B C 1
ATOM 1479 O O . PRO B 1 80 ? 427.77925 165.52800 7.72770 1.000 103.43270 986 PRO B O 1
ATOM 1483 N N . THR B 1 81 ? 425.89431 166.65371 8.25259 1.000 100.26864 987 THR B N 1
ATOM 1484 C CA . THR B 1 81 ? 426.40924 167.09700 9.54342 1.000 105.86401 987 THR B CA 1
ATOM 1485 C C . THR B 1 81 ? 426.79270 165.92081 10.43211 1.000 100.53549 987 THR B C 1
ATOM 1486 O O . THR B 1 81 ? 427.72332 166.02926 11.23878 1.000 97.39395 987 THR B O 1
ATOM 1490 N N . SER B 1 82 ? 426.10134 164.78744 10.28846 1.000 97.72657 988 SER B N 1
ATOM 1491 C CA . SER B 1 82 ? 426.36660 163.64766 11.15768 1.000 98.96598 988 SER B CA 1
ATOM 1492 C C . SER B 1 82 ? 427.77019 163.09164 10.95357 1.000 97.38785 988 SER B C 1
ATOM 1493 O O . SER B 1 82 ? 428.32631 162.47250 11.86678 1.000 101.09099 988 SER B O 1
ATOM 1496 N N . VAL B 1 83 ? 428.36172 163.29351 9.77260 1.000 92.43387 989 VAL B N 1
ATOM 1497 C CA . VAL B 1 83 ? 429.71897 162.81474 9.53445 1.000 98.49803 989 VAL B CA 1
ATOM 1498 C C . VAL B 1 83 ? 430.75976 163.89377 9.79322 1.000 99.25806 989 VAL B C 1
ATOM 1499 O O . VAL B 1 83 ? 431.96499 163.59142 9.82017 1.000 101.59691 989 VAL B O 1
ATOM 1503 N N . LEU B 1 84 ? 430.33625 165.13988 10.00333 1.000 94.64094 990 LEU B N 1
ATOM 1504 C CA . LEU B 1 84 ? 431.27052 166.21801 10.28836 1.000 87.53963 990 LEU B CA 1
ATOM 1505 C C . LEU B 1 84 ? 431.50426 166.40847 11.77779 1.000 92.95318 990 LEU B C 1
ATOM 1506 O O . LEU B 1 84 ? 432.59436 166.83595 12.16968 1.000 99.12795 990 LEU B O 1
ATOM 1511 N N . LEU B 1 85 ? 430.51631 166.07770 12.61149 1.000 85.43729 991 LEU B N 1
ATOM 1512 C CA . LEU B 1 85 ? 430.62296 166.34825 14.04341 1.000 89.81672 991 LEU B CA 1
ATOM 1513 C C . LEU B 1 85 ? 431.82255 165.68710 14.71674 1.000 91.98658 991 LEU B C 1
ATOM 1514 O O . LEU B 1 85 ? 432.41993 166.32796 15.59928 1.000 88.78479 991 LEU B O 1
ATOM 1519 N N . PRO B 1 86 ? 432.22432 164.45203 14.38687 1.000 93.20137 992 PRO B N 1
ATOM 1520 C CA . PRO B 1 86 ? 433.43778 163.89678 15.01056 1.000 87.87348 992 PRO B CA 1
ATOM 1521 C C . PRO B 1 86 ? 434.71914 164.62344 14.63253 1.000 90.04367 992 PRO B C 1
ATOM 1522 O O . PRO B 1 86 ? 435.75587 164.37047 15.25933 1.000 96.12563 992 PRO B O 1
ATOM 1526 N N . TYR B 1 87 ? 434.68798 165.51455 13.64256 1.000 84.10224 993 TYR B N 1
ATOM 1527 C CA . TYR B 1 87 ? 435.85042 166.31219 13.28102 1.000 78.88653 993 TYR B CA 1
ATOM 1528 C C . TYR B 1 87 ? 435.74534 167.76073 13.73448 1.000 75.60131 993 TYR B C 1
ATOM 1529 O O . TYR B 1 87 ? 436.73237 168.49679 13.62844 1.000 77.54472 993 TYR B O 1
ATOM 1538 N N . LYS B 1 88 ? 434.58890 168.17475 14.25731 1.000 74.52825 994 LYS B N 1
ATOM 1539 C CA . LYS B 1 88 ? 434.34051 169.58705 14.53248 1.000 78.31841 994 LYS B CA 1
ATOM 1540 C C . LYS B 1 88 ? 435.35687 170.15867 15.51168 1.000 80.69855 994 LYS B C 1
ATOM 1541 O O . LYS B 1 88 ? 435.89817 171.24908 15.29501 1.000 80.16927 994 LYS B O 1
ATOM 1547 N N . SER B 1 89 ? 435.63077 169.43508 16.59696 1.000 88.91269 995 SER B N 1
ATOM 1548 C CA . SER B 1 89 ? 436.52818 169.95907 17.62127 1.000 94.42513 995 SER B CA 1
ATOM 1549 C C . SER B 1 89 ? 437.93855 170.15247 17.07533 1.000 92.37402 995 SER B C 1
ATOM 1550 O O . SER B 1 89 ? 438.54527 171.21345 17.25973 1.000 86.27678 995 SER B O 1
ATOM 1553 N N . GLN B 1 90 ? 438.47486 169.14375 16.38450 1.000 95.86811 996 GLN B N 1
ATOM 1554 C CA . GLN B 1 90 ? 439.84316 169.26360 15.89039 1.000 101.00450 996 GLN B CA 1
ATOM 1555 C C . GLN B 1 90 ? 439.94888 170.27275 14.75331 1.000 95.79372 996 GLN B C 1
ATOM 1556 O O . GLN B 1 90 ? 441.00265 170.89438 14.57628 1.000 96.45042 996 GLN B O 1
ATOM 1562 N N . VAL B 1 91 ? 438.87682 170.45805 13.98272 1.000 80.18857 997 VAL B N 1
ATOM 1563 C CA . VAL B 1 91 ? 438.91493 171.42716 12.89355 1.000 79.38436 997 VAL B CA 1
ATOM 1564 C C . VAL B 1 91 ? 438.94437 172.84762 13.44253 1.000 81.81978 997 VAL B C 1
ATOM 1565 O O . VAL B 1 91 ? 439.70619 173.69837 12.96493 1.000 86.18798 997 VAL B O 1
ATOM 1569 N N . ILE B 1 92 ? 438.12782 173.12513 14.45956 1.000 77.56606 998 ILE B N 1
ATOM 1570 C CA . ILE B 1 92 ? 438.06519 174.47550 15.00955 1.000 77.21897 998 ILE B CA 1
ATOM 1571 C C . ILE B 1 92 ? 439.40309 174.86530 15.62487 1.000 82.70751 998 ILE B C 1
ATOM 1572 O O . ILE B 1 92 ? 439.86301 176.00453 15.47751 1.000 90.93371 998 ILE B O 1
ATOM 1577 N N . ARG B 1 93 ? 440.05707 173.92534 16.30835 1.000 83.20977 999 ARG B N 1
ATOM 1578 C CA . ARG B 1 93 ? 441.35947 174.21972 16.89495 1.000 85.58272 999 ARG B CA 1
ATOM 1579 C C . ARG B 1 93 ? 442.41973 174.40173 15.81573 1.000 85.67845 999 ARG B C 1
ATOM 1580 O O . ARG B 1 93 ? 443.28953 175.27416 15.93101 1.000 88.40826 999 ARG B O 1
ATOM 1588 N N . ALA B 1 94 ? 442.35614 173.59697 14.75236 1.000 85.02008 1000 ALA B N 1
ATOM 1589 C CA . ALA B 1 94 ? 443.32577 173.72875 13.66996 1.000 80.39529 1000 ALA B CA 1
ATOM 1590 C C . ALA B 1 94 ? 443.12912 175.03237 12.90469 1.000 80.71665 1000 ALA B C 1
ATOM 1591 O O . ALA B 1 94 ? 444.10661 175.69154 12.53206 1.000 79.34735 1000 ALA B O 1
ATOM 1593 N N . LEU B 1 95 ? 441.87415 175.42665 12.66907 1.000 73.15861 1001 LEU B N 1
ATOM 1594 C CA . LEU B 1 95 ? 441.59216 176.64788 11.92365 1.000 72.26520 1001 LEU B CA 1
ATOM 1595 C C . LEU B 1 95 ? 441.92591 177.91252 12.70304 1.000 73.74368 1001 LEU B C 1
ATOM 1596 O O . LEU B 1 95 ? 441.85843 179.00409 12.12913 1.000 79.61051 1001 LEU B O 1
ATOM 1601 N N . ALA B 1 96 ? 442.28643 177.80035 13.98241 1.000 79.89731 1002 ALA B N 1
ATOM 1602 C CA . ALA B 1 96 ? 442.72592 178.97833 14.72198 1.000 89.85038 1002 ALA B CA 1
ATOM 1603 C C . ALA B 1 96 ? 444.05347 179.50777 14.19349 1.000 88.21464 1002 ALA B C 1
ATOM 1604 O O . ALA B 1 96 ? 444.31693 180.71268 14.27809 1.000 89.87031 1002 ALA B O 1
ATOM 1606 N N . LYS B 1 97 ? 444.90017 178.62724 13.64706 1.000 81.54874 1003 LYS B N 1
ATOM 1607 C CA . LYS B 1 97 ? 446.18814 179.08346 13.12521 1.000 81.95401 1003 LYS B CA 1
ATOM 1608 C C . LYS B 1 97 ? 446.02993 179.96692 11.89328 1.000 82.28730 1003 LYS B C 1
ATOM 1609 O O . LYS B 1 97 ? 446.64716 181.04663 11.85422 1.000 81.66868 1003 LYS B O 1
ATOM 1615 N N . PRO B 1 98 ? 445.24676 179.59889 10.87082 1.000 71.44156 1004 PRO B N 1
ATOM 1616 C CA . PRO B 1 98 ? 445.04340 180.52775 9.74736 1.000 67.84757 1004 PRO B CA 1
ATOM 1617 C C . PRO B 1 98 ? 444.36354 181.82761 10.14436 1.000 74.40592 1004 PRO B C 1
ATOM 1618 O O . PRO B 1 98 ? 444.47082 182.81145 9.40018 1.000 81.63469 1004 PRO B O 1
ATOM 1622 N N . LEU B 1 99 ? 443.66221 181.86749 11.28348 1.000 76.54453 1005 LEU B N 1
ATOM 1623 C CA . LEU B 1 99 ? 443.12052 183.13462 11.76560 1.000 73.18735 1005 LEU B CA 1
ATOM 1624 C C . LEU B 1 99 ? 444.22496 184.15357 12.00534 1.000 72.09836 1005 LEU B C 1
ATOM 1625 O O . LEU B 1 99 ? 443.99895 185.36120 11.86391 1.000 71.01834 1005 LEU B O 1
ATOM 1630 N N . ASP B 1 100 ? 445.42038 183.68816 12.36809 1.000 68.63757 1006 ASP B N 1
ATOM 1631 C CA . ASP B 1 100 ? 446.56398 184.55032 12.62511 1.000 71.89587 1006 ASP B CA 1
ATOM 1632 C C . ASP B 1 100 ? 447.52916 184.59442 11.44528 1.000 74.92328 1006 ASP B C 1
ATOM 1633 O O . ASP B 1 100 ? 448.70487 184.92658 11.62498 1.000 76.12002 1006 ASP B O 1
ATOM 1638 N N . ASP B 1 101 ? 447.05869 184.26332 10.24592 1.000 81.46833 1007 ASP B N 1
ATOM 1639 C CA . ASP B 1 101 ? 447.93261 184.25274 9.08253 1.000 84.12644 1007 ASP B CA 1
ATOM 1640 C C . ASP B 1 101 ? 448.45617 185.65526 8.78656 1.000 83.15512 1007 ASP B C 1
ATOM 1641 O O . ASP B 1 101 ? 447.82821 186.66558 9.11628 1.000 81.61749 1007 ASP B O 1
ATOM 1646 N N . LYS B 1 102 ? 449.62698 185.70776 8.15331 1.000 80.66740 1008 LYS B N 1
ATOM 1647 C CA . LYS B 1 102 ? 450.27527 186.97332 7.83334 1.000 77.62416 1008 LYS B CA 1
ATOM 1648 C C . LYS B 1 102 ? 449.57188 187.74844 6.72229 1.000 82.02262 1008 LYS B C 1
ATOM 1649 O O . LYS B 1 102 ? 449.97334 188.88404 6.44844 1.000 83.30956 1008 LYS B O 1
ATOM 1655 N N . LYS B 1 103 ? 448.54192 187.18982 6.08825 1.000 80.54516 1009 LYS B N 1
ATOM 1656 C CA . LYS B 1 103 ? 447.87541 187.82401 4.95764 1.000 75.44194 1009 LYS B CA 1
ATOM 1657 C C . LYS B 1 103 ? 446.39037 187.99004 5.24809 1.000 76.99951 1009 LYS B C 1
ATOM 1658 O O . LYS B 1 103 ? 445.74057 187.05492 5.72686 1.000 83.59215 1009 LYS B O 1
ATOM 1664 N N . ARG B 1 104 ? 445.85823 189.18028 4.94706 1.000 74.55618 1010 ARG B N 1
ATOM 1665 C CA A ARG B 1 104 ? 444.43577 189.43203 5.15854 0.642 74.95908 1010 ARG B CA 1
ATOM 1666 C CA B ARG B 1 104 ? 444.43512 189.43209 5.15727 0.358 75.41478 1010 ARG B CA 1
ATOM 1667 C C . ARG B 1 104 ? 443.57600 188.46792 4.35204 1.000 76.86602 1010 ARG B C 1
ATOM 1668 O O . ARG B 1 104 ? 442.55884 187.96937 4.84721 1.000 82.65623 1010 ARG B O 1
ATOM 1683 N N . LEU B 1 105 ? 443.96538 188.19910 3.10456 1.000 80.28780 1011 LEU B N 1
ATOM 1684 C CA . LEU B 1 105 ? 443.14512 187.35737 2.24033 1.000 81.78253 1011 LEU B CA 1
ATOM 1685 C C . LEU B 1 105 ? 443.00889 185.94727 2.79923 1.000 77.89853 1011 LEU B C 1
ATOM 1686 O O . LEU B 1 105 ? 441.95015 185.32151 2.67382 1.000 90.35364 1011 LEU B O 1
ATOM 1691 N N . VAL B 1 106 ? 444.06447 185.43214 3.42673 1.000 69.27028 1012 VAL B N 1
ATOM 1692 C CA . VAL B 1 106 ? 443.98375 184.10334 4.02168 1.000 76.36222 1012 VAL B CA 1
ATOM 1693 C C . VAL B 1 106 ? 443.15223 184.13841 5.29666 1.000 81.22989 1012 VAL B C 1
ATOM 1694 O O . VAL B 1 106 ? 442.32131 183.25349 5.53506 1.000 85.58019 1012 VAL B O 1
ATOM 1698 N N . ARG B 1 107 ? 443.35840 185.15772 6.13361 1.000 78.77371 1013 ARG B N 1
ATOM 1699 C CA . ARG B 1 107 ? 442.56751 185.28363 7.35342 1.000 70.35701 1013 ARG B CA 1
ATOM 1700 C C . ARG B 1 107 ? 441.08039 185.36882 7.04244 1.000 66.90296 1013 ARG B C 1
ATOM 1701 O O . ARG B 1 107 ? 440.25805 184.76172 7.73899 1.000 65.59576 1013 ARG B O 1
ATOM 1709 N N . LYS B 1 108 ? 440.71772 186.12181 6.00094 1.000 68.29681 1014 LYS B N 1
ATOM 1710 C CA . LYS B 1 108 ? 439.31979 186.21363 5.59398 1.000 62.88084 1014 LYS B CA 1
ATOM 1711 C C . LYS B 1 108 ? 438.73699 184.82897 5.34501 1.000 63.10298 1014 LYS B C 1
ATOM 1712 O O . LYS B 1 108 ? 437.65681 184.49663 5.84534 1.000 69.68622 1014 LYS B O 1
ATOM 1718 N N . GLU B 1 109 ? 439.45899 183.99620 4.58992 1.000 70.02934 1015 GLU B N 1
ATOM 1719 C CA . GLU B 1 109 ? 438.99691 182.63609 4.33416 1.000 76.81909 1015 GLU B CA 1
ATOM 1720 C C . GLU B 1 109 ? 438.98823 181.79547 5.60419 1.000 73.16374 1015 GLU B C 1
ATOM 1721 O O . GLU B 1 109 ? 438.11332 180.93791 5.77159 1.000 75.98155 1015 GLU B O 1
ATOM 1727 N N . ALA B 1 110 ? 439.94763 182.02267 6.50443 1.000 74.13356 1016 ALA B N 1
ATOM 1728 C CA . ALA B 1 110 ? 439.95256 181.30270 7.77330 1.000 64.04305 1016 ALA B CA 1
ATOM 1729 C C . ALA B 1 110 ? 438.72092 181.64302 8.60076 1.000 66.01987 1016 ALA B C 1
ATOM 1730 O O . ALA B 1 110 ? 438.06963 180.75013 9.15366 1.000 69.67137 1016 ALA B O 1
ATOM 1732 N N . VAL B 1 111 ? 438.38002 182.93022 8.68546 1.000 68.94477 1017 VAL B N 1
ATOM 1733 C CA . VAL B 1 111 ? 437.18318 183.34580 9.41326 1.000 63.78157 1017 VAL B CA 1
ATOM 1734 C C . VAL B 1 111 ? 435.94523 182.68398 8.82274 1.000 65.69580 1017 VAL B C 1
ATOM 1735 O O . VAL B 1 111 ? 435.11760 182.11424 9.54451 1.000 74.44220 1017 VAL B O 1
ATOM 1739 N N . SER B 1 112 ? 435.80624 182.74305 7.49781 1.000 67.31754 1018 SER B N 1
ATOM 1740 C CA . SER B 1 112 ? 434.61662 182.20072 6.84938 1.000 71.81638 1018 SER B CA 1
ATOM 1741 C C . SER B 1 112 ? 434.49523 180.69887 7.08550 1.000 72.52326 1018 SER B C 1
ATOM 1742 O O . SER B 1 112 ? 433.42156 180.19931 7.44276 1.000 68.23562 1018 SER B O 1
ATOM 1745 N N . ALA B 1 113 ? 435.59366 179.96349 6.90411 1.000 61.59392 1019 ALA B N 1
ATOM 1746 C CA . ALA B 1 113 ? 435.55209 178.51536 7.07910 1.000 62.48544 1019 ALA B CA 1
ATOM 1747 C C . ALA B 1 113 ? 435.28668 178.14310 8.53336 1.000 81.85976 1019 ALA B C 1
ATOM 1748 O O . ALA B 1 113 ? 434.42056 177.31005 8.82317 1.000 85.91917 1019 ALA B O 1
ATOM 1750 N N . ARG B 1 114 ? 436.01463 178.76368 9.46474 1.000 75.77835 1020 ARG B N 1
ATOM 1751 C CA . ARG B 1 114 ? 435.84526 178.44188 10.87811 1.000 73.12173 1020 ARG B CA 1
ATOM 1752 C C . ARG B 1 114 ? 434.46842 178.84248 11.39054 1.000 76.63505 1020 ARG B C 1
ATOM 1753 O O . ARG B 1 114 ? 433.90889 178.15845 12.25540 1.000 66.00262 1020 ARG B O 1
ATOM 1761 N N . GLY B 1 115 ? 433.90847 179.93771 10.87321 1.000 65.57352 1021 GLY B N 1
ATOM 1762 C CA . GLY B 1 115 ? 432.57954 180.34450 11.29814 1.000 64.54468 1021 GLY B CA 1
ATOM 1763 C C . GLY B 1 115 ? 431.52221 179.30377 10.98172 1.000 69.38204 1021 GLY B C 1
ATOM 1764 O O . GLY B 1 115 ? 430.61806 179.05997 11.78320 1.000 72.00600 1021 GLY B O 1
ATOM 1765 N N . GLU B 1 116 ? 431.62247 178.67072 9.81029 1.000 72.86280 1022 GLU B N 1
ATOM 1766 C CA . GLU B 1 116 ? 430.63952 177.65934 9.44077 1.000 74.39523 1022 GLU B CA 1
ATOM 1767 C C . GLU B 1 116 ? 430.82390 176.37322 10.23259 1.000 74.87990 1022 GLU B C 1
ATOM 1768 O O . GLU B 1 116 ? 429.85680 175.62822 10.42751 1.000 81.26871 1022 GLU B O 1
ATOM 1774 N N . TRP B 1 117 ? 432.04444 176.09222 10.69340 1.000 69.53403 1023 TRP B N 1
ATOM 1775 C CA . TRP B 1 117 ? 432.27639 174.90416 11.50523 1.000 73.99977 1023 TRP B CA 1
ATOM 1776 C C . TRP B 1 117 ? 431.78538 175.06283 12.94000 1.000 78.97204 1023 TRP B C 1
ATOM 1777 O O . TRP B 1 117 ? 431.53505 174.05432 13.60974 1.000 85.21056 1023 TRP B O 1
ATOM 1788 N N . PHE B 1 118 ? 431.63354 176.29758 13.42526 1.000 78.53759 1024 PHE B N 1
ATOM 1789 C CA . PHE B 1 118 ? 431.02483 176.49319 14.73598 1.000 79.60272 1024 PHE B CA 1
ATOM 1790 C C . PHE B 1 118 ? 429.54053 176.15507 14.71998 1.000 82.59132 1024 PHE B C 1
ATOM 1791 O O . PHE B 1 118 ? 428.98974 175.74281 15.74631 1.000 82.63115 1024 PHE B O 1
ATOM 1799 N N . LEU B 1 119 ? 428.88482 176.30621 13.57285 1.000 81.95183 1025 LEU B N 1
ATOM 1800 C CA . LEU B 1 119 ? 427.44286 176.14640 13.46694 1.000 68.22120 1025 LEU B CA 1
ATOM 1801 C C . LEU B 1 119 ? 427.01331 174.71037 13.19534 1.000 82.88637 1025 LEU B C 1
ATOM 1802 O O . LEU B 1 119 ? 425.82369 174.47061 12.96618 1.000 91.59412 1025 LEU B O 1
ATOM 1807 N N . LEU B 1 120 ? 427.94160 173.75321 13.21196 1.000 81.07859 1026 LEU B N 1
ATOM 1808 C CA . LEU B 1 120 ? 427.59608 172.38911 12.82245 1.000 95.16259 1026 LEU B CA 1
ATOM 1809 C C . LEU B 1 120 ? 426.64037 171.75354 13.82475 1.000 101.23744 1026 LEU B C 1
ATOM 1810 O O . LEU B 1 120 ? 425.52568 171.34978 13.47042 1.000 108.38407 1026 LEU B O 1
ATOM 1815 N N . GLY B 1 121 ? 427.06094 171.65323 15.08129 1.000 98.08999 1027 GLY B N 1
ATOM 1816 C CA . GLY B 1 121 ? 426.19845 171.19719 16.14798 1.000 108.11260 1027 GLY B CA 1
ATOM 1817 C C . GLY B 1 121 ? 425.24665 172.24300 16.68554 1.000 112.69570 1027 GLY B C 1
ATOM 1818 O O . GLY B 1 121 ? 424.62026 172.01499 17.72599 1.000 117.14277 1027 GLY B O 1
ATOM 1819 N N . SER B 1 122 ? 425.11249 173.37861 16.00224 1.000 111.85657 1028 SER B N 1
ATOM 1820 C CA . SER B 1 122 ? 424.32519 174.48847 16.51696 1.000 112.65976 1028 SER B CA 1
ATOM 1821 C C . SER B 1 122 ? 422.86070 174.08075 16.66714 1.000 127.05804 1028 SER B C 1
ATOM 1822 O O . SER B 1 122 ? 422.35756 173.26369 15.89082 1.000 125.91861 1028 SER B O 1
ATOM 1825 N N . PRO B 1 123 ? 422.15529 174.62605 17.66840 1.000 137.47540 1029 PRO B N 1
ATOM 1826 C CA . PRO B 1 123 ? 420.71797 174.32137 17.78902 1.000 149.05950 1029 PRO B CA 1
ATOM 1827 C C . PRO B 1 123 ? 419.91974 174.72275 16.56252 1.000 156.86361 1029 PRO B C 1
ATOM 1828 O O . PRO B 1 123 ? 418.98735 174.00861 16.17430 1.000 164.01791 1029 PRO B O 1
ATOM 1832 N N . GLY B 1 124 ? 420.26183 175.84544 15.93625 1.000 159.55411 1030 GLY B N 1
ATOM 1833 C CA . GLY B 1 124 ? 419.64163 176.18715 14.67129 1.000 164.68111 1030 GLY B CA 1
ATOM 1834 C C . GLY B 1 124 ? 419.99960 175.18798 13.58764 1.000 172.72912 1030 GLY B C 1
ATOM 1835 O O . GLY B 1 124 ? 421.07054 174.57658 13.60453 1.000 159.42981 1030 GLY B O 1
ATOM 1836 N N . SER B 1 125 ? 419.08182 175.02867 12.63448 1.000 193.50172 1031 SER B N 1
ATOM 1837 C CA . SER B 1 125 ? 419.19212 174.04621 11.54815 1.000 200.24369 1031 SER B CA 1
ATOM 1838 C C . SER B 1 125 ? 419.18959 172.60598 12.06695 1.000 200.13373 1031 SER B C 1
ATOM 1839 O O . SER B 1 125 ? 419.92255 172.23372 12.98462 1.000 195.61915 1031 SER B O 1
ATOM 1843 N N . GLY C 2 3 ? 484.64237 129.23701 54.56004 1.000 139.26252 0 GLY C N 1
ATOM 1844 C CA . GLY C 2 3 ? 485.58351 129.44728 55.64389 1.000 142.33264 0 GLY C CA 1
ATOM 1845 C C . GLY C 2 3 ? 486.82246 128.57992 55.53031 1.000 149.63944 0 GLY C C 1
ATOM 1846 O O . GLY C 2 3 ? 487.72540 128.86984 54.74595 1.000 149.32322 0 GLY C O 1
ATOM 1847 N N . ARG C 2 4 ? 486.86651 127.51037 56.31565 1.000 160.45499 1 ARG C N 1
ATOM 1848 C CA . ARG C 2 4 ? 488.00393 126.60641 56.26175 1.000 155.96900 1 ARG C CA 1
ATOM 1849 C C . ARG C 2 4 ? 487.96120 125.78659 54.97373 1.000 150.42133 1 ARG C C 1
ATOM 1850 O O . ARG C 2 4 ? 486.87987 125.40601 54.51390 1.000 153.98428 1 ARG C O 1
ATOM 1858 N N . PRO C 2 5 ? 489.11160 125.50855 54.36454 1.000 129.92599 2 PRO C N 1
ATOM 1859 C CA . PRO C 2 5 ? 489.11077 124.74721 53.11187 1.000 116.64579 2 PRO C CA 1
ATOM 1860 C C . PRO C 2 5 ? 488.68868 123.30476 53.33135 1.000 113.27596 2 PRO C C 1
ATOM 1861 O O . PRO C 2 5 ? 488.94289 122.70840 54.38038 1.000 115.43470 2 PRO C O 1
ATOM 1865 N N . THR C 2 6 ? 488.02696 122.75035 52.31862 1.000 103.42773 3 THR C N 1
ATOM 1866 C CA . THR C 2 6 ? 487.61626 121.35468 52.36652 1.000 102.81363 3 THR C CA 1
ATOM 1867 C C . THR C 2 6 ? 488.83751 120.44845 52.46416 1.000 100.74310 3 THR C C 1
ATOM 1868 O O . THR C 2 6 ? 489.86382 120.69126 51.82166 1.000 102.30075 3 THR C O 1
ATOM 1872 N N . GLU C 2 7 ? 488.72381 119.40619 53.28698 1.000 95.87528 4 GLU C N 1
ATOM 1873 C CA . GLU C 2 7 ? 489.82113 118.46512 53.46502 1.000 95.83724 4 GLU C CA 1
ATOM 1874 C C . GLU C 2 7 ? 490.21209 117.84631 52.13067 1.000 85.22919 4 GLU C C 1
ATOM 1875 O O . GLU C 2 7 ? 489.35377 117.45912 51.33366 1.000 84.13540 4 GLU C O 1
ATOM 1881 N N . ILE C 2 8 ? 491.52434 117.75225 51.89575 1.000 83.91682 5 ILE C N 1
ATOM 1882 C CA . ILE C 2 8 ? 492.03199 117.30948 50.59946 1.000 80.59934 5 ILE C CA 1
ATOM 1883 C C . ILE C 2 8 ? 491.57616 115.89040 50.28049 1.000 80.19583 5 ILE C C 1
ATOM 1884 O O . ILE C 2 8 ? 491.43261 115.52563 49.10600 1.000 92.23440 5 ILE C O 1
ATOM 1889 N N . GLU C 2 9 ? 491.31393 115.07718 51.30688 1.000 81.82433 6 GLU C N 1
ATOM 1890 C CA . GLU C 2 9 ? 490.89657 113.69736 51.08801 1.000 81.20212 6 GLU C CA 1
ATOM 1891 C C . GLU C 2 9 ? 489.44419 113.57620 50.64493 1.000 85.53850 6 GLU C C 1
ATOM 1892 O O . GLU C 2 9 ? 489.06079 112.52797 50.11438 1.000 91.07920 6 GLU C O 1
ATOM 1898 N N . ASN C 2 10 ? 488.63602 114.61274 50.84166 1.000 85.67409 7 ASN C N 1
ATOM 1899 C CA . ASN C 2 10 ? 487.20856 114.55710 50.56786 1.000 89.39545 7 ASN C CA 1
ATOM 1900 C C . ASN C 2 10 ? 486.86650 115.31796 49.29362 1.000 99.47844 7 ASN C C 1
ATOM 1901 O O . ASN C 2 10 ? 487.54438 116.27781 48.91752 1.000 101.82979 7 ASN C O 1
ATOM 1906 N N . ILE C 2 11 ? 485.80314 114.86974 48.62940 1.000 101.06070 8 ILE C N 1
ATOM 1907 C CA . ILE C 2 11 ? 485.21955 115.57040 47.49134 1.000 100.72038 8 ILE C CA 1
ATOM 1908 C C . ILE C 2 11 ? 483.70922 115.61709 47.68553 1.000 105.94836 8 ILE C C 1
ATOM 1909 O O . ILE C 2 11 ? 483.09158 114.60653 48.04146 1.000 98.90992 8 ILE C O 1
ATOM 1914 N N . ASN C 2 12 ? 483.12297 116.78583 47.46286 1.000 117.53500 9 ASN C N 1
ATOM 1915 C CA . ASN C 2 12 ? 481.70391 116.97545 47.73762 1.000 126.96542 9 ASN C CA 1
ATOM 1916 C C . ASN C 2 12 ? 480.85888 116.15454 46.76845 1.000 125.60688 9 ASN C C 1
ATOM 1917 O O . ASN C 2 12 ? 481.12219 116.16847 45.56026 1.000 129.21625 9 ASN C O 1
ATOM 1922 N N . PRO C 2 13 ? 479.84600 115.42607 47.25122 1.000 124.32656 10 PRO C N 1
ATOM 1923 C CA . PRO C 2 13 ? 479.03248 114.61821 46.32475 1.000 118.56544 10 PRO C CA 1
ATOM 1924 C C . PRO C 2 13 ? 478.28072 115.44556 45.29485 1.000 120.41110 10 PRO C C 1
ATOM 1925 O O . PRO C 2 13 ? 478.23621 115.06320 44.11817 1.000 115.40422 10 PRO C O 1
ATOM 1929 N N . ASN C 2 14 ? 477.68498 116.57119 45.70097 1.000 125.17315 11 ASN C N 1
ATOM 1930 C CA . ASN C 2 14 ? 476.96821 117.40768 44.74178 1.000 130.14622 11 ASN C CA 1
ATOM 1931 C C . ASN C 2 14 ? 477.90259 117.91880 43.65340 1.000 128.13492 11 ASN C C 1
ATOM 1932 O O . ASN C 2 14 ? 477.50430 118.03936 42.48989 1.000 131.26014 11 ASN C O 1
ATOM 1937 N N . VAL C 2 15 ? 479.15243 118.21508 44.01073 1.000 123.45908 12 VAL C N 1
ATOM 1938 C CA . VAL C 2 15 ? 480.12650 118.65606 43.01749 1.000 117.31651 12 VAL C CA 1
ATOM 1939 C C . VAL C 2 15 ? 480.48232 117.51163 42.07685 1.000 112.01840 12 VAL C C 1
ATOM 1940 O O . VAL C 2 15 ? 480.48199 117.67065 40.85006 1.000 104.65888 12 VAL C O 1
ATOM 1944 N N . TYR C 2 16 ? 480.79109 116.34175 42.64039 1.000 113.14695 13 TYR C N 1
ATOM 1945 C CA . TYR C 2 16 ? 481.17067 115.19277 41.82432 1.000 115.86591 13 TYR C CA 1
ATOM 1946 C C . TYR C 2 16 ? 480.06679 114.82369 40.84166 1.000 117.23434 13 TYR C C 1
ATOM 1947 O O . TYR C 2 16 ? 480.32222 114.62978 39.64717 1.000 117.50892 13 TYR C O 1
ATOM 1956 N N . ASP C 2 17 ? 478.82965 114.71546 41.33042 1.000 118.25724 14 ASP C N 1
ATOM 1957 C CA . ASP C 2 17 ? 477.70986 114.43979 40.43778 1.000 121.71839 14 ASP C CA 1
ATOM 1958 C C . ASP C 2 17 ? 477.56204 115.53637 39.39099 1.000 121.08609 14 ASP C C 1
ATOM 1959 O O . ASP C 2 17 ? 477.32780 115.25000 38.21172 1.000 126.11429 14 ASP C O 1
ATOM 1964 N N . ARG C 2 18 ? 477.72146 116.79813 39.79968 1.000 120.66367 15 ARG C N 1
ATOM 1965 C CA . ARG C 2 18 ? 477.54775 117.91000 38.86871 1.000 123.44874 15 ARG C CA 1
ATOM 1966 C C . ARG C 2 18 ? 478.61081 117.88905 37.77848 1.000 122.56112 15 ARG C C 1
ATOM 1967 O O . ARG C 2 18 ? 478.33699 118.24578 36.62623 1.000 126.97780 15 ARG C O 1
ATOM 1975 N N . ILE C 2 19 ? 479.83268 117.48116 38.12521 1.000 120.79778 16 ILE C N 1
ATOM 1976 C CA . ILE C 2 19 ? 480.86209 117.28657 37.11031 1.000 122.07338 16 ILE C CA 1
ATOM 1977 C C . ILE C 2 19 ? 480.50113 116.11196 36.21008 1.000 130.82898 16 ILE C C 1
ATOM 1978 O O . ILE C 2 19 ? 480.69515 116.16420 34.98924 1.000 135.86793 16 ILE C O 1
ATOM 1983 N N . LYS C 2 20 ? 479.96595 115.03503 36.79148 1.000 134.84503 17 LYS C N 1
ATOM 1984 C CA . LYS C 2 20 ? 479.49558 113.92913 35.96563 1.000 147.65748 17 LYS C CA 1
ATOM 1985 C C . LYS C 2 20 ? 478.27288 114.32127 35.14702 1.000 156.81963 17 LYS C C 1
ATOM 1986 O O . LYS C 2 20 ? 478.05559 113.76650 34.06587 1.000 159.88540 17 LYS C O 1
ATOM 1992 N N . GLU C 2 21 ? 477.46163 115.26213 35.63904 1.000 159.78996 18 GLU C N 1
ATOM 1993 C CA . GLU C 2 21 ? 476.34313 115.75098 34.83684 1.000 165.70789 18 GLU C CA 1
ATOM 1994 C C . GLU C 2 21 ? 476.84106 116.49529 33.60537 1.000 167.60611 18 GLU C C 1
ATOM 1995 O O . GLU C 2 21 ? 476.26898 116.36362 32.51621 1.000 174.46874 18 GLU C O 1
ATOM 2001 N N . ARG C 2 22 ? 477.89563 117.29887 33.76858 1.000 159.92190 19 ARG C N 1
ATOM 2002 C CA . ARG C 2 22 ? 478.49867 118.00832 32.64725 1.000 155.93601 19 ARG C CA 1
ATOM 2003 C C . ARG C 2 22 ? 479.18500 117.06658 31.66518 1.000 164.35531 19 ARG C C 1
ATOM 2004 O O . ARG C 2 22 ? 479.41475 117.45650 30.51638 1.000 170.43452 19 ARG C O 1
ATOM 2012 N N . VAL C 2 23 ? 479.50399 115.83898 32.08869 1.000 166.38910 20 VAL C N 1
ATOM 2013 C CA . VAL C 2 23 ? 480.09907 114.84283 31.19967 1.000 177.65403 20 VAL C CA 1
ATOM 2014 C C . VAL C 2 23 ? 479.16208 114.52334 30.04023 1.000 191.88047 20 VAL C C 1
ATOM 2015 O O . VAL C 2 23 ? 479.61000 114.34681 28.89932 1.000 191.97169 20 VAL C O 1
ATOM 2019 N N . LEU C 2 24 ? 477.85619 114.46421 30.29687 1.000 145.31927 21 LEU C N 1
ATOM 2020 C CA . LEU C 2 24 ? 476.87997 114.19828 29.23240 1.000 152.32482 21 LEU C CA 1
ATOM 2021 C C . LEU C 2 24 ? 476.77774 115.35131 28.23003 1.000 155.60921 21 LEU C C 1
ATOM 2022 O O . LEU C 2 24 ? 476.19167 116.40248 28.50542 1.000 154.89114 21 LEU C O 1
ATOM 2027 N N . GLU C 2 31 ? 475.42058 126.60474 19.03440 1.000 126.98014 28 GLU C N 1
ATOM 2028 C CA . GLU C 2 31 ? 474.62583 125.38769 19.16495 1.000 138.32724 28 GLU C CA 1
ATOM 2029 C C . GLU C 2 31 ? 473.88075 125.35800 20.48881 1.000 143.54119 28 GLU C C 1
ATOM 2030 O O . GLU C 2 31 ? 473.40530 126.38421 20.96782 1.000 144.47009 28 GLU C O 1
ATOM 2036 N N . ASN C 2 32 ? 473.78415 124.16546 21.07034 1.000 144.80228 29 ASN C N 1
ATOM 2037 C CA . ASN C 2 32 ? 473.22663 123.98019 22.40191 1.000 145.50398 29 ASN C CA 1
ATOM 2038 C C . ASN C 2 32 ? 474.28203 124.08662 23.49698 1.000 136.97163 29 ASN C C 1
ATOM 2039 O O . ASN C 2 32 ? 473.94677 123.96391 24.67931 1.000 135.15705 29 ASN C O 1
ATOM 2044 N N . VAL C 2 33 ? 475.53583 124.31914 23.13340 1.000 130.66208 30 VAL C N 1
ATOM 2045 C CA . VAL C 2 33 ? 476.62605 124.36261 24.11528 1.000 120.98959 30 VAL C CA 1
ATOM 2046 C C . VAL C 2 33 ? 476.49345 125.62536 24.96198 1.000 117.48828 30 VAL C C 1
ATOM 2047 O O . VAL C 2 33 ? 476.26814 126.71607 24.40803 1.000 118.37945 30 VAL C O 1
ATOM 2051 N N . PRO C 2 34 ? 476.61290 125.53823 26.28685 1.000 108.02419 31 PRO C N 1
ATOM 2052 C CA . PRO C 2 34 ? 476.50815 126.74026 27.12029 1.000 101.39822 31 PRO C CA 1
ATOM 2053 C C . PRO C 2 34 ? 477.79003 127.55934 27.12500 1.000 97.95303 31 PRO C C 1
ATOM 2054 O O . PRO C 2 34 ? 478.89799 127.03742 26.98355 1.000 91.45770 31 PRO C O 1
ATOM 2058 N N . ASP C 2 35 ? 477.61939 128.86932 27.29413 1.000 97.30944 32 ASP C N 1
ATOM 2059 C CA . ASP C 2 35 ? 478.74013 129.80399 27.30504 1.000 86.61163 32 ASP C CA 1
ATOM 2060 C C . ASP C 2 35 ? 478.96664 130.31660 28.71936 1.000 79.61229 32 ASP C C 1
ATOM 2061 O O . ASP C 2 35 ? 478.10952 131.03681 29.25478 1.000 82.24050 32 ASP C O 1
ATOM 2066 N N . PRO C 2 36 ? 480.08295 129.98631 29.36168 1.000 74.25059 33 PRO C N 1
ATOM 2067 C CA . PRO C 2 36 ? 480.29723 130.44139 30.73869 1.000 81.27845 33 PRO C CA 1
ATOM 2068 C C . PRO C 2 36 ? 480.57355 131.93364 30.81499 1.000 82.16220 33 PRO C C 1
ATOM 2069 O O . PRO C 2 36 ? 481.05614 132.55337 29.86473 1.000 84.00507 33 PRO C O 1
ATOM 2073 N N . PHE C 2 37 ? 480.24362 132.50867 31.96955 1.000 71.99973 34 PHE C N 1
ATOM 2074 C CA . PHE C 2 37 ? 480.63228 133.87941 32.26732 1.000 69.69509 34 PHE C CA 1
ATOM 2075 C C . PHE C 2 37 ? 482.14351 133.95002 32.42842 1.000 67.94206 34 PHE C C 1
ATOM 2076 O O . PHE C 2 37 ? 482.75167 133.09028 33.06948 1.000 80.78777 34 PHE C O 1
ATOM 2084 N N . ASP C 2 38 ? 482.75408 134.97803 31.84647 1.000 66.21001 35 ASP C N 1
ATOM 2085 C CA . ASP C 2 38 ? 484.20043 135.12698 31.89036 1.000 67.66024 35 ASP C CA 1
ATOM 2086 C C . ASP C 2 38 ? 484.55249 136.57640 32.19352 1.000 71.95749 35 ASP C C 1
ATOM 2087 O O . ASP C 2 38 ? 483.68313 137.44872 32.27982 1.000 69.30524 35 ASP C O 1
ATOM 2092 N N . LYS C 2 39 ? 485.85428 136.81794 32.37019 1.000 69.92068 36 LYS C N 1
ATOM 2093 C CA . LYS C 2 39 ? 486.32929 138.15764 32.70046 1.000 67.61452 36 LYS C CA 1
ATOM 2094 C C . LYS C 2 39 ? 485.94636 139.15977 31.62206 1.000 67.10335 36 LYS C C 1
ATOM 2095 O O . LYS C 2 39 ? 485.60474 140.31044 31.92261 1.000 74.84577 36 LYS C O 1
ATOM 2101 N N . ARG C 2 40 ? 486.00055 138.73901 30.35804 1.000 62.15148 37 ARG C N 1
ATOM 2102 C CA . ARG C 2 40 ? 485.70343 139.65144 29.26119 1.000 62.57639 37 ARG C CA 1
ATOM 2103 C C . ARG C 2 40 ? 484.26550 140.14444 29.32758 1.000 73.77014 37 ARG C C 1
ATOM 2104 O O . ARG C 2 40 ? 483.99780 141.33586 29.12866 1.000 65.34155 37 ARG C O 1
ATOM 2112 N N . GLU C 2 41 ? 483.32642 139.24238 29.61434 1.000 69.88216 38 GLU C N 1
ATOM 2113 C CA . GLU C 2 41 ? 481.92003 139.62466 29.63471 1.000 62.23188 38 GLU C CA 1
ATOM 2114 C C . GLU C 2 41 ? 481.64012 140.62486 30.74702 1.000 72.62104 38 GLU C C 1
ATOM 2115 O O . GLU C 2 41 ? 480.91162 141.60391 30.54542 1.000 73.15508 38 GLU C O 1
ATOM 2121 N N . ILE C 2 42 ? 482.22268 140.40218 31.92512 1.000 67.40722 39 ILE C N 1
ATOM 2122 C CA . ILE C 2 42 ? 482.06328 141.35125 33.01987 1.000 68.56492 39 ILE C CA 1
ATOM 2123 C C . ILE C 2 42 ? 482.74182 142.67051 32.67913 1.000 70.21935 39 ILE C C 1
ATOM 2124 O O . ILE C 2 42 ? 482.20884 143.75076 32.96198 1.000 78.23291 39 ILE C O 1
ATOM 2129 N N . PHE C 2 43 ? 483.91979 142.60570 32.05352 1.000 64.64286 40 PHE C N 1
ATOM 2130 C CA . PHE C 2 43 ? 484.61763 143.82695 31.66725 1.000 60.63390 40 PHE C CA 1
ATOM 2131 C C . PHE C 2 43 ? 483.79739 144.63779 30.67386 1.000 68.06889 40 PHE C C 1
ATOM 2132 O O . PHE C 2 43 ? 483.75100 145.87002 30.75754 1.000 72.61251 40 PHE C O 1
ATOM 2140 N N . ASP C 2 44 ? 483.13010 143.96371 29.73370 1.000 66.22652 41 ASP C N 1
ATOM 2141 C CA . ASP C 2 44 ? 482.25740 144.66625 28.80219 1.000 61.76792 41 ASP C CA 1
ATOM 2142 C C . ASP C 2 44 ? 481.06598 145.30600 29.49940 1.000 66.36622 41 ASP C C 1
ATOM 2143 O O . ASP C 2 44 ? 480.44981 146.21469 28.93455 1.000 77.64374 41 ASP C O 1
ATOM 2148 N N . LEU C 2 45 ? 480.73390 144.86410 30.71302 1.000 60.32773 42 LEU C N 1
ATOM 2149 C CA . LEU C 2 45 ? 479.61742 145.44887 31.44251 1.000 60.87381 42 LEU C CA 1
ATOM 2150 C C . LEU C 2 45 ? 479.98935 146.73828 32.15926 1.000 61.32406 42 LEU C C 1
ATOM 2151 O O . LEU C 2 45 ? 479.10700 147.56251 32.41654 1.000 68.51866 42 LEU C O 1
ATOM 2156 N N . ILE C 2 46 ? 481.26468 146.93621 32.48330 1.000 58.98329 43 ILE C N 1
ATOM 2157 C CA . ILE C 2 46 ? 481.68816 148.07763 33.28723 1.000 58.48849 43 ILE C CA 1
ATOM 2158 C C . ILE C 2 46 ? 482.69564 148.97219 32.58122 1.000 66.15421 43 ILE C C 1
ATOM 2159 O O . ILE C 2 46 ? 483.01874 150.04507 33.11273 1.000 77.21732 43 ILE C O 1
ATOM 2164 N N . ARG C 2 47 ? 483.20022 148.58908 31.40575 1.000 64.65896 44 ARG C N 1
ATOM 2165 C CA . ARG C 2 47 ? 484.27504 149.35949 30.78640 1.000 67.85892 44 ARG C CA 1
ATOM 2166 C C . ARG C 2 47 ? 483.79663 150.71463 30.27622 1.000 71.26287 44 ARG C C 1
ATOM 2167 O O . ARG C 2 47 ? 484.57616 151.67335 30.25410 1.000 74.61149 44 ARG C O 1
ATOM 2175 N N . ASN C 2 48 ? 482.53430 150.82204 29.86795 1.000 71.08439 45 ASN C N 1
ATOM 2176 C CA . ASN C 2 48 ? 482.01520 152.05247 29.28804 1.000 77.03438 45 ASN C CA 1
ATOM 2177 C C . ASN C 2 48 ? 481.22241 152.89102 30.28050 1.000 77.65184 45 ASN C C 1
ATOM 2178 O O . ASN C 2 48 ? 480.57820 153.86434 29.87621 1.000 84.85933 45 ASN C O 1
ATOM 2183 N N . ILE C 2 49 ? 481.25260 152.53856 31.56674 1.000 74.14675 46 ILE C N 1
ATOM 2184 C CA . ILE C 2 49 ? 480.67215 153.40495 32.58280 1.000 71.40205 46 ILE C CA 1
ATOM 2185 C C . ILE C 2 49 ? 481.42998 154.72139 32.59971 1.000 68.26458 46 ILE C C 1
ATOM 2186 O O . ILE C 2 49 ? 482.66628 154.74387 32.59157 1.000 69.94738 46 ILE C O 1
ATOM 2191 N N . ASN C 2 50 ? 480.69331 155.82654 32.61461 1.000 64.57676 47 ASN C N 1
ATOM 2192 C CA . ASN C 2 50 ? 481.31612 157.13911 32.55475 1.000 74.29948 47 ASN C CA 1
ATOM 2193 C C . ASN C 2 50 ? 481.80668 157.57807 33.92833 1.000 75.74072 47 ASN C C 1
ATOM 2194 O O . ASN C 2 50 ? 481.21452 157.25261 34.96086 1.000 75.62379 47 ASN C O 1
ATOM 2199 N N . ASP C 2 51 ? 482.91062 158.31540 33.92881 1.000 71.43300 48 ASP C N 1
ATOM 2200 C CA . ASP C 2 51 ? 483.36482 158.96396 35.14633 1.000 71.11064 48 ASP C CA 1
ATOM 2201 C C . ASP C 2 51 ? 482.38151 160.07062 35.52503 1.000 74.05719 48 ASP C C 1
ATOM 2202 O O . ASP C 2 51 ? 481.87902 160.77928 34.64717 1.000 78.05514 48 ASP C O 1
ATOM 2207 N N . PRO C 2 52 ? 482.06644 160.22910 36.81355 1.000 72.55982 49 PRO C N 1
ATOM 2208 C CA . PRO C 2 52 ? 481.04666 161.22307 37.19228 1.000 65.25443 49 PRO C CA 1
ATOM 2209 C C . PRO C 2 52 ? 481.41684 162.65254 36.83026 1.000 63.72604 49 PRO C C 1
ATOM 2210 O O . PRO C 2 52 ? 480.51963 163.47524 36.61055 1.000 75.76207 49 PRO C O 1
ATOM 2214 N N . GLU C 2 53 ? 482.70992 162.97436 36.75015 1.000 69.27173 50 GLU C N 1
ATOM 2215 C CA . GLU C 2 53 ? 483.15612 164.34848 36.57089 1.000 78.77104 50 GLU C CA 1
ATOM 2216 C C . GLU C 2 53 ? 483.82756 164.62191 35.23489 1.000 82.39888 50 GLU C C 1
ATOM 2217 O O . GLU C 2 53 ? 483.97635 165.79207 34.87051 1.000 90.63235 50 GLU C O 1
ATOM 2223 N N . HIS C 2 54 ? 484.24786 163.59413 34.50887 1.000 80.16594 51 HIS C N 1
ATOM 2224 C CA . HIS C 2 54 ? 485.04905 163.80899 33.31675 1.000 78.09277 51 HIS C CA 1
ATOM 2225 C C . HIS C 2 54 ? 484.45144 163.07221 32.12903 1.000 79.91516 51 HIS C C 1
ATOM 2226 O O . HIS C 2 54 ? 483.84454 162.00835 32.29022 1.000 77.35831 51 HIS C O 1
ATOM 2233 N N . PRO C 2 55 ? 484.60816 163.62178 30.91494 1.000 82.47404 52 PRO C N 1
ATOM 2234 C CA . PRO C 2 55 ? 484.09157 162.98440 29.69660 1.000 83.16971 52 PRO C CA 1
ATOM 2235 C C . PRO C 2 55 ? 484.92751 161.79193 29.23420 1.000 87.43935 52 PRO C C 1
ATOM 2236 O O . PRO C 2 55 ? 485.37107 161.72722 28.08742 1.000 92.93815 52 PRO C O 1
ATOM 2240 N N . LEU C 2 56 ? 485.15210 160.84427 30.14074 1.000 81.21297 53 LEU C N 1
ATOM 2241 C CA . LEU C 2 56 ? 485.90593 159.63893 29.83783 1.000 78.13895 53 LEU C CA 1
ATOM 2242 C C . LEU C 2 56 ? 485.26642 158.46232 30.55847 1.000 81.13456 53 LEU C C 1
ATOM 2243 O O . LEU C 2 56 ? 484.60323 158.62822 31.58586 1.000 84.94472 53 LEU C O 1
ATOM 2248 N N . THR C 2 57 ? 485.46873 157.27062 30.00726 1.000 81.24174 54 THR C N 1
ATOM 2249 C CA . THR C 2 57 ? 484.97033 156.06283 30.63886 1.000 74.79483 54 THR C CA 1
ATOM 2250 C C . THR C 2 57 ? 485.93982 155.59351 31.72244 1.000 70.20538 54 THR C C 1
ATOM 2251 O O . THR C 2 57 ? 487.09714 156.02127 31.79372 1.000 80.71893 54 THR C O 1
ATOM 2255 N N . LEU C 2 58 ? 485.44584 154.70221 32.58654 1.000 67.29079 55 LEU C N 1
ATOM 2256 C CA . LEU C 2 58 ? 486.30961 154.10783 33.60077 1.000 68.15140 55 LEU C CA 1
ATOM 2257 C C . LEU C 2 58 ? 487.42958 153.29430 32.96951 1.000 72.50125 55 LEU C C 1
ATOM 2258 O O . LEU C 2 58 ? 488.49351 153.13066 33.57632 1.000 79.79903 55 LEU C O 1
ATOM 2263 N N . GLU C 2 59 ? 487.21115 152.77884 31.75704 1.000 70.62054 56 GLU C N 1
ATOM 2264 C CA . GLU C 2 59 ? 488.27287 152.07036 31.05077 1.000 67.97697 56 GLU C CA 1
ATOM 2265 C C . GLU C 2 59 ? 489.37157 153.02905 30.61099 1.000 71.41413 56 GLU C C 1
ATOM 2266 O O . GLU C 2 59 ? 490.56252 152.73764 30.77678 1.000 79.24482 56 GLU C O 1
ATOM 2272 N N . GLU C 2 60 ? 488.98858 154.18661 30.06536 1.000 67.69523 57 GLU C N 1
ATOM 2273 C CA . GLU C 2 60 ? 489.97269 155.14526 29.57243 1.000 67.33985 57 GLU C CA 1
ATOM 2274 C C . GLU C 2 60 ? 490.81615 155.72902 30.69768 1.000 71.83781 57 GLU C C 1
ATOM 2275 O O . GLU C 2 60 ? 491.98097 156.07857 30.47636 1.000 75.13694 57 GLU C O 1
ATOM 2281 N N . LEU C 2 61 ? 490.25545 155.84400 31.89838 1.000 72.97143 58 LEU C N 1
ATOM 2282 C CA . LEU C 2 61 ? 490.99444 156.30509 33.06570 1.000 68.25152 58 LEU C CA 1
ATOM 2283 C C . LEU C 2 61 ? 491.67227 155.16920 33.81998 1.000 72.37004 58 LEU C C 1
ATOM 2284 O O . LEU C 2 61 ? 492.22686 155.40434 34.89924 1.000 67.86564 58 LEU C O 1
ATOM 2289 N N . HIS C 2 62 ? 491.62661 153.94825 33.28378 1.000 73.21981 59 HIS C N 1
ATOM 2290 C CA . HIS C 2 62 ? 492.17118 152.74679 33.91658 1.000 69.60481 59 HIS C CA 1
ATOM 2291 C C . HIS C 2 62 ? 491.58427 152.49810 35.30252 1.000 68.76661 59 HIS C C 1
ATOM 2292 O O . HIS C 2 62 ? 492.20663 151.82985 36.13305 1.000 67.24981 59 HIS C O 1
ATOM 2299 N N . VAL C 2 63 ? 490.38328 153.01657 35.56360 1.000 62.53427 60 VAL C N 1
ATOM 2300 C CA . VAL C 2 63 ? 489.71955 152.73648 36.83145 1.000 63.44843 60 VAL C CA 1
ATOM 2301 C C . VAL C 2 63 ? 489.27068 151.28204 36.88465 1.000 70.32971 60 VAL C C 1
ATOM 2302 O O . VAL C 2 63 ? 489.41385 150.61118 37.91266 1.000 68.69238 60 VAL C O 1
ATOM 2306 N N . VAL C 2 64 ? 488.72144 150.77013 35.78788 1.000 69.57324 61 VAL C N 1
ATOM 2307 C CA . VAL C 2 64 ? 488.39888 149.35508 35.65930 1.000 69.29082 61 VAL C CA 1
ATOM 2308 C C . VAL C 2 64 ? 489.31901 148.75181 34.60873 1.000 67.66534 61 VAL C C 1
ATOM 2309 O O . VAL C 2 64 ? 489.64969 149.40012 33.60891 1.000 72.19658 61 VAL C O 1
ATOM 2313 N N . GLN C 2 65 ? 489.76155 147.52279 34.85784 1.000 65.33429 62 GLN C N 1
ATOM 2314 C CA . GLN C 2 65 ? 490.63936 146.80476 33.94793 1.000 60.67586 62 GLN C CA 1
ATOM 2315 C C . GLN C 2 65 ? 490.19632 145.35264 33.89683 1.000 63.89358 62 GLN C C 1
ATOM 2316 O O . GLN C 2 65 ? 489.68214 144.81375 34.87937 1.000 74.24802 62 GLN C O 1
ATOM 2322 N N . GLU C 2 66 ? 490.39886 144.72147 32.73938 1.000 70.83958 63 GLU C N 1
ATOM 2323 C CA . GLU C 2 66 ? 489.95077 143.34321 32.57735 1.000 73.22717 63 GLU C CA 1
ATOM 2324 C C . GLU C 2 66 ? 490.69225 142.40665 33.52297 1.000 75.52216 63 GLU C C 1
ATOM 2325 O O . GLU C 2 66 ? 490.10018 141.46545 34.06407 1.000 75.97685 63 GLU C O 1
ATOM 2331 N N . ASP C 2 67 ? 491.98263 142.65285 33.74609 1.000 70.97895 64 ASP C N 1
ATOM 2332 C CA . ASP C 2 67 ? 492.77598 141.81451 34.63715 1.000 74.30864 64 ASP C CA 1
ATOM 2333 C C . ASP C 2 67 ? 492.61886 142.19304 36.10659 1.000 71.79121 64 ASP C C 1
ATOM 2334 O O . ASP C 2 67 ? 493.28879 141.60341 36.96108 1.000 73.24192 64 ASP C O 1
ATOM 2339 N N . LEU C 2 68 ? 491.75504 143.15906 36.41384 1.000 73.07200 65 LEU C N 1
ATOM 2340 C CA . LEU C 2 68 ? 491.33939 143.44696 37.77836 1.000 71.04252 65 LEU C CA 1
ATOM 2341 C C . LEU C 2 68 ? 489.99538 142.81419 38.11237 1.000 65.60029 65 LEU C C 1
ATOM 2342 O O . LEU C 2 68 ? 489.41654 143.12308 39.16002 1.000 68.78803 65 LEU C O 1
ATOM 2347 N N . ILE C 2 69 ? 489.49008 141.93810 37.24663 1.000 60.54014 66 ILE C N 1
ATOM 2348 C CA . ILE C 2 69 ? 488.20446 141.27568 37.43096 1.000 65.22418 66 ILE C CA 1
ATOM 2349 C C . ILE C 2 69 ? 488.45269 139.78597 37.62209 1.000 66.16103 66 ILE C C 1
ATOM 2350 O O . ILE C 2 69 ? 489.14447 139.15544 36.81410 1.000 71.72279 66 ILE C O 1
ATOM 2355 N N . ARG C 2 70 ? 487.89964 139.22874 38.69428 1.000 64.83702 67 ARG C N 1
ATOM 2356 C CA . ARG C 2 70 ? 487.94564 137.79777 38.95476 1.000 65.26232 67 ARG C CA 1
ATOM 2357 C C . ARG C 2 70 ? 486.52240 137.26928 39.03931 1.000 69.32467 67 ARG C C 1
ATOM 2358 O O . ARG C 2 70 ? 485.66053 137.88962 39.66926 1.000 70.53269 67 ARG C O 1
ATOM 2366 N N . ILE C 2 71 ? 486.27713 136.12755 38.40238 1.000 59.70511 68 ILE C N 1
ATOM 2367 C CA . ILE C 2 71 ? 484.93288 135.56635 38.33663 1.000 64.66326 68 ILE C CA 1
ATOM 2368 C C . ILE C 2 71 ? 485.03902 134.05229 38.23013 1.000 63.32731 68 ILE C C 1
ATOM 2369 O O . ILE C 2 71 ? 485.95642 133.52060 37.59757 1.000 70.49599 68 ILE C O 1
ATOM 2374 N N . ASN C 2 72 ? 484.10650 133.36043 38.88085 1.000 61.84004 69 ASN C N 1
ATOM 2375 C CA . ASN C 2 72 ? 483.92053 131.92390 38.71493 1.000 71.58348 69 ASN C CA 1
ATOM 2376 C C . ASN C 2 72 ? 482.43633 131.69169 38.47664 1.000 69.35654 69 ASN C C 1
ATOM 2377 O O . ASN C 2 72 ? 481.62129 131.87777 39.38653 1.000 70.20970 69 ASN C O 1
ATOM 2382 N N . ASP C 2 73 ? 482.08962 131.30674 37.24839 1.000 72.34892 70 ASP C N 1
ATOM 2383 C CA . ASP C 2 73 ? 480.69013 131.09251 36.90057 1.000 64.86251 70 ASP C CA 1
ATOM 2384 C C . ASP C 2 73 ? 480.06819 130.01418 37.77983 1.000 69.97376 70 ASP C C 1
ATOM 2385 O O . ASP C 2 73 ? 478.96905 130.19174 38.31730 1.000 72.32192 70 ASP C O 1
ATOM 2390 N N . SER C 2 74 ? 480.76918 128.89226 37.95367 1.000 68.49535 71 SER C N 1
ATOM 2391 C CA . SER C 2 74 ? 480.20040 127.78041 38.70712 1.000 70.99829 71 SER C CA 1
ATOM 2392 C C . SER C 2 74 ? 480.01595 128.13939 40.17649 1.000 72.06131 71 SER C C 1
ATOM 2393 O O . SER C 2 74 ? 478.99612 127.79094 40.78270 1.000 73.54338 71 SER C O 1
ATOM 2396 N N . GLN C 2 75 ? 480.98172 128.84298 40.76206 1.000 74.83617 72 GLN C N 1
ATOM 2397 C CA . GLN C 2 75 ? 480.93143 129.20558 42.17135 1.000 70.68380 72 GLN C CA 1
ATOM 2398 C C . GLN C 2 75 ? 480.17717 130.50651 42.42216 1.000 72.24435 72 GLN C C 1
ATOM 2399 O O . GLN C 2 75 ? 480.21260 131.01990 43.54419 1.000 68.90503 72 GLN C O 1
ATOM 2405 N N . ASN C 2 76 ? 479.50203 131.04564 41.40432 1.000 72.72413 73 ASN C N 1
ATOM 2406 C CA . ASN C 2 76 ? 478.55907 132.15455 41.57017 1.000 75.11107 73 ASN C CA 1
ATOM 2407 C C . ASN C 2 76 ? 479.21231 133.36889 42.22546 1.000 71.82997 73 ASN C C 1
ATOM 2408 O O . ASN C 2 76 ? 478.60443 134.04624 43.05691 1.000 68.91697 73 ASN C O 1
ATOM 2413 N N . SER C 2 77 ? 480.45403 133.65708 41.84933 1.000 65.47045 74 SER C N 1
ATOM 2414 C CA . SER C 2 77 ? 481.23298 134.69189 42.51564 1.000 61.00672 74 SER C CA 1
ATOM 2415 C C . SER C 2 77 ? 481.86454 135.62065 41.49135 1.000 64.57768 74 SER C C 1
ATOM 2416 O O . SER C 2 77 ? 482.41924 135.16051 40.48852 1.000 62.98550 74 SER C O 1
ATOM 2419 N N . VAL C 2 78 ? 481.76979 136.92535 41.74615 1.000 58.79067 75 VAL C N 1
ATOM 2420 C CA . VAL C 2 78 ? 482.39619 137.95465 40.92388 1.000 65.80532 75 VAL C CA 1
ATOM 2421 C C . VAL C 2 78 ? 483.11725 138.92099 41.84946 1.000 63.22788 75 VAL C C 1
ATOM 2422 O O . VAL C 2 78 ? 482.53555 139.39792 42.83033 1.000 63.88967 75 VAL C O 1
ATOM 2426 N N . HIS C 2 79 ? 484.37978 139.20361 41.54643 1.000 63.82995 76 HIS C N 1
ATOM 2427 C CA . HIS C 2 79 ? 485.15933 140.17208 42.30065 1.000 65.08789 76 HIS C CA 1
ATOM 2428 C C . HIS C 2 79 ? 485.64480 141.27139 41.36750 1.000 69.39445 76 HIS C C 1
ATOM 2429 O O . HIS C 2 79 ? 486.24491 140.98730 40.32580 1.000 68.75029 76 HIS C O 1
ATOM 2436 N N . ILE C 2 80 ? 485.38761 142.52128 41.74579 1.000 68.25833 77 ILE C N 1
ATOM 2437 C CA . ILE C 2 80 ? 485.76144 143.68839 40.95577 1.000 65.72992 77 ILE C CA 1
ATOM 2438 C C . ILE C 2 80 ? 486.72289 144.54036 41.77444 1.000 73.23306 77 ILE C C 1
ATOM 2439 O O . ILE C 2 80 ? 486.42498 144.89735 42.92059 1.000 71.15894 77 ILE C O 1
ATOM 2444 N N . SER C 2 81 ? 487.86886 144.86789 41.18324 1.000 68.22868 78 SER C N 1
ATOM 2445 C CA A SER C 2 81 ? 488.85742 145.74818 41.79118 0.656 60.10661 78 SER C CA 1
ATOM 2446 C CA B SER C 2 81 ? 488.85795 145.75207 41.79089 0.344 60.87469 78 SER C CA 1
ATOM 2447 C C . SER C 2 81 ? 489.01014 146.97542 40.90306 1.000 61.91536 78 SER C C 1
ATOM 2448 O O . SER C 2 81 ? 489.39109 146.85292 39.73487 1.000 82.51543 78 SER C O 1
ATOM 2453 N N . PHE C 2 82 ? 488.70929 148.15086 41.44755 1.000 58.01580 79 PHE C N 1
ATOM 2454 C CA . PHE C 2 82 ? 488.77378 149.38253 40.67342 1.000 65.34971 79 PHE C CA 1
ATOM 2455 C C . PHE C 2 82 ? 489.76157 150.35373 41.30308 1.000 64.49905 79 PHE C C 1
ATOM 2456 O O . PHE C 2 82 ? 489.84463 150.46591 42.52893 1.000 63.67875 79 PHE C O 1
ATOM 2464 N N . THR C 2 83 ? 490.50828 151.05098 40.44943 1.000 65.84362 80 THR C N 1
ATOM 2465 C CA . THR C 2 83 ? 491.59269 151.92797 40.87518 1.000 65.43608 80 THR C CA 1
ATOM 2466 C C . THR C 2 83 ? 491.17627 153.38276 40.71763 1.000 67.37151 80 THR C C 1
ATOM 2467 O O . THR C 2 83 ? 491.02785 153.85622 39.58044 1.000 78.84863 80 THR C O 1
ATOM 2471 N N . PRO C 2 84 ? 490.96862 154.12392 41.80440 1.000 66.56753 81 PRO C N 1
ATOM 2472 C CA . PRO C 2 84 ? 490.60392 155.53897 41.67104 1.000 63.04071 81 PRO C CA 1
ATOM 2473 C C . PRO C 2 84 ? 491.69699 156.34312 40.98481 1.000 62.05085 81 PRO C C 1
ATOM 2474 O O . PRO C 2 84 ? 492.87314 155.97400 40.99291 1.000 63.05695 81 PRO C O 1
ATOM 2478 N N . THR C 2 85 ? 491.28313 157.45657 40.37563 1.000 61.03113 82 THR C N 1
ATOM 2479 C CA . THR C 2 85 ? 492.21548 158.28016 39.61018 1.000 62.38050 82 THR C CA 1
ATOM 2480 C C . THR C 2 85 ? 493.27527 158.90956 40.50021 1.000 67.46725 82 THR C C 1
ATOM 2481 O O . THR C 2 85 ? 494.39743 159.15717 40.04625 1.000 69.38976 82 THR C O 1
ATOM 2485 N N . ILE C 2 86 ? 492.93666 159.18268 41.75717 1.000 70.73044 83 ILE C N 1
ATOM 2486 C CA . ILE C 2 86 ? 493.87169 159.80951 42.69126 1.000 68.28958 83 ILE C CA 1
ATOM 2487 C C . ILE C 2 86 ? 493.76027 159.12191 44.03712 1.000 61.45699 83 ILE C C 1
ATOM 2488 O O . ILE C 2 86 ? 492.69613 158.60973 44.40117 1.000 62.23596 83 ILE C O 1
ATOM 2493 N N . PRO C 2 87 ? 494.84690 159.12391 44.81985 1.000 66.05576 84 PRO C N 1
ATOM 2494 C CA . PRO C 2 87 ? 494.82729 158.40592 46.11178 1.000 66.34454 84 PRO C CA 1
ATOM 2495 C C . PRO C 2 87 ? 493.84554 158.96284 47.13377 1.000 69.04820 84 PRO C C 1
ATOM 2496 O O . PRO C 2 87 ? 493.50424 158.24972 48.08806 1.000 71.22584 84 PRO C O 1
ATOM 2500 N N . HIS C 2 88 ? 493.37535 160.19353 46.97140 1.000 70.63172 85 HIS C N 1
ATOM 2501 C CA . HIS C 2 88 ? 492.36683 160.77046 47.85370 1.000 68.58034 85 HIS C CA 1
ATOM 2502 C C . HIS C 2 88 ? 491.10290 161.12123 47.07957 1.000 70.57660 85 HIS C C 1
ATOM 2503 O O . HIS C 2 88 ? 490.46813 162.15009 47.31927 1.000 72.10588 85 HIS C O 1
ATOM 2510 N N . CYS C 2 89 ? 490.72099 160.25430 46.14642 1.000 73.69724 86 CYS C N 1
ATOM 2511 C CA . CYS C 2 89 ? 489.53734 160.48954 45.33205 1.000 71.54133 86 CYS C CA 1
ATOM 2512 C C . CYS C 2 89 ? 488.29569 160.51669 46.21078 1.000 65.33585 86 CYS C C 1
ATOM 2513 O O . CYS C 2 89 ? 487.99595 159.54239 46.90769 1.000 69.50725 86 CYS C O 1
ATOM 2516 N N . SER C 2 90 ? 487.58961 161.64580 46.19436 1.000 62.72109 87 SER C N 1
ATOM 2517 C CA . SER C 2 90 ? 486.33416 161.78817 46.91910 1.000 61.71560 87 SER C CA 1
ATOM 2518 C C . SER C 2 90 ? 485.15368 161.18082 46.17413 1.000 65.43062 87 SER C C 1
ATOM 2519 O O . SER C 2 90 ? 484.02345 161.25634 46.66589 1.000 72.09647 87 SER C O 1
ATOM 2522 N N . MET C 2 91 ? 485.38620 160.58601 45.00678 1.000 67.13773 88 MET C N 1
ATOM 2523 C CA . MET C 2 91 ? 484.34205 159.92023 44.24308 1.000 70.20853 88 MET C CA 1
ATOM 2524 C C . MET C 2 91 ? 484.48907 158.40359 44.24548 1.000 71.16280 88 MET C C 1
ATOM 2525 O O . MET C 2 91 ? 483.76633 157.72492 43.50882 1.000 67.92252 88 MET C O 1
ATOM 2530 N N . ALA C 2 92 ? 485.40193 157.85645 45.05551 1.000 64.19221 89 ALA C N 1
ATOM 2531 C CA . ALA C 2 92 ? 485.67276 156.42092 45.01027 1.000 74.19976 89 ALA C CA 1
ATOM 2532 C C . ALA C 2 92 ? 484.42324 155.60625 45.31694 1.000 78.03811 89 ALA C C 1
ATOM 2533 O O . ALA C 2 92 ? 484.14798 154.59951 44.65172 1.000 83.51514 89 ALA C O 1
ATOM 2535 N N . THR C 2 93 ? 483.64714 156.03253 46.31293 1.000 75.46859 90 THR C N 1
ATOM 2536 C CA . THR C 2 93 ? 482.42821 155.30824 46.65237 1.000 67.68108 90 THR C CA 1
ATOM 2537 C C . THR C 2 93 ? 481.37947 155.45168 45.55655 1.000 71.95660 90 THR C C 1
ATOM 2538 O O . THR C 2 93 ? 480.69621 154.48065 45.21145 1.000 71.58973 90 THR C O 1
ATOM 2542 N N . LEU C 2 94 ? 481.24442 156.65360 44.99334 1.000 74.18377 91 LEU C N 1
ATOM 2543 C CA . LEU C 2 94 ? 480.29297 156.86316 43.90635 1.000 67.87388 91 LEU C CA 1
ATOM 2544 C C . LEU C 2 94 ? 480.64210 156.01039 42.69329 1.000 66.02605 91 LEU C C 1
ATOM 2545 O O . LEU C 2 94 ? 479.76314 155.37811 42.09555 1.000 63.63393 91 LEU C O 1
ATOM 2550 N N . ILE C 2 95 ? 481.92349 155.97669 42.32101 1.000 61.36728 92 ILE C N 1
ATOM 2551 C CA . ILE C 2 95 ? 482.35954 155.16082 41.19001 1.000 57.75084 92 ILE C CA 1
ATOM 2552 C C . ILE C 2 95 ? 482.10182 153.68510 41.46967 1.000 67.34995 92 ILE C C 1
ATOM 2553 O O . ILE C 2 95 ? 481.50960 152.97136 40.65011 1.000 65.55247 92 ILE C O 1
ATOM 2558 N N . GLY C 2 96 ? 482.54749 153.20508 42.63369 1.000 70.63993 93 GLY C N 1
ATOM 2559 C CA . GLY C 2 96 ? 482.27881 151.82711 43.00536 1.000 71.03210 93 GLY C CA 1
ATOM 2560 C C . GLY C 2 96 ? 480.79821 151.51786 43.07581 1.000 70.38326 93 GLY C C 1
ATOM 2561 O O . GLY C 2 96 ? 480.37654 150.40004 42.76873 1.000 75.79704 93 GLY C O 1
ATOM 2562 N N . LEU C 2 97 ? 479.98803 152.50231 43.46618 1.000 71.70871 94 LEU C N 1
ATOM 2563 C CA . LEU C 2 97 ? 478.54619 152.29464 43.50767 1.000 67.43468 94 LEU C CA 1
ATOM 2564 C C . LEU C 2 97 ? 477.97290 152.14204 42.10468 1.000 68.30280 94 LEU C C 1
ATOM 2565 O O . LEU C 2 97 ? 477.06776 151.32893 41.88346 1.000 68.60061 94 LEU C O 1
ATOM 2570 N N . SER C 2 98 ? 478.48707 152.91137 41.14228 1.000 66.76393 95 SER C N 1
ATOM 2571 C CA . SER C 2 98 ? 478.00556 152.78420 39.76986 1.000 66.92151 95 SER C CA 1
ATOM 2572 C C . SER C 2 98 ? 478.30757 151.40140 39.20923 1.000 68.09228 95 SER C C 1
ATOM 2573 O O . SER C 2 98 ? 477.50775 150.84045 38.45289 1.000 73.17576 95 SER C O 1
ATOM 2576 N N . ILE C 2 99 ? 479.45584 150.83291 39.57647 1.000 65.62714 96 ILE C N 1
ATOM 2577 C CA . ILE C 2 99 ? 479.78780 149.48167 39.13771 1.000 63.82663 96 ILE C CA 1
ATOM 2578 C C . ILE C 2 99 ? 478.79293 148.47731 39.70505 1.000 66.47181 96 ILE C C 1
ATOM 2579 O O . ILE C 2 99 ? 478.32665 147.57554 38.99700 1.000 68.49438 96 ILE C O 1
ATOM 2584 N N . ARG C 2 100 ? 478.43881 148.62437 40.98389 1.000 62.15309 97 ARG C N 1
ATOM 2585 C CA . ARG C 2 100 ? 477.49688 147.69523 41.60121 1.000 58.87500 97 ARG C CA 1
ATOM 2586 C C . ARG C 2 100 ? 476.13078 147.76506 40.93002 1.000 66.34782 97 ARG C C 1
ATOM 2587 O O . ARG C 2 100 ? 475.54656 146.73318 40.57976 1.000 70.10885 97 ARG C O 1
ATOM 2595 N N . VAL C 2 101 ? 475.60883 148.97872 40.73645 1.000 63.34558 98 VAL C N 1
ATOM 2596 C CA . VAL C 2 101 ? 474.27343 149.13180 40.16494 1.000 66.82763 98 VAL C CA 1
ATOM 2597 C C . VAL C 2 101 ? 474.20438 148.50212 38.77851 1.000 70.96081 98 VAL C C 1
ATOM 2598 O O . VAL C 2 101 ? 473.24201 147.79838 38.44798 1.000 74.25938 98 VAL C O 1
ATOM 2602 N N . LYS C 2 102 ? 475.22584 148.73087 37.95235 1.000 59.10894 99 LYS C N 1
ATOM 2603 C CA . LYS C 2 102 ? 475.25230 148.12244 36.62637 1.000 63.07099 99 LYS C CA 1
ATOM 2604 C C . LYS C 2 102 ? 475.29256 146.60288 36.72222 1.000 71.43244 99 LYS C C 1
ATOM 2605 O O . LYS C 2 102 ? 474.54153 145.90507 36.03061 1.000 69.79522 99 LYS C O 1
ATOM 2611 N N . LEU C 2 103 ? 476.16528 146.06993 37.58110 1.000 71.22466 100 LEU C N 1
ATOM 2612 C CA . LEU C 2 103 ? 476.23314 144.62266 37.74551 1.000 66.29093 100 LEU C CA 1
ATOM 2613 C C . LEU C 2 103 ? 474.98898 144.07740 38.43420 1.000 67.53293 100 LEU C C 1
ATOM 2614 O O . LEU C 2 103 ? 474.53827 142.97284 38.10938 1.000 70.47728 100 LEU C O 1
ATOM 2619 N N . LEU C 2 104 ? 474.41576 144.83460 39.37304 1.000 63.44116 101 LEU C N 1
ATOM 2620 C CA . LEU C 2 104 ? 473.18922 144.39268 40.02894 1.000 70.69677 101 LEU C CA 1
ATOM 2621 C C . LEU C 2 104 ? 472.04712 144.24444 39.03161 1.000 74.68819 101 LEU C C 1
ATOM 2622 O O . LEU C 2 104 ? 471.21224 143.34316 39.16913 1.000 76.48302 101 LEU C O 1
ATOM 2627 N N . ARG C 2 105 ? 472.00014 145.10584 38.01840 1.000 74.32465 102 ARG C N 1
ATOM 2628 C CA . ARG C 2 105 ? 470.94871 145.04228 37.01238 1.000 74.10365 102 ARG C CA 1
ATOM 2629 C C . ARG C 2 105 ? 471.26251 144.06555 35.88967 1.000 69.12200 102 ARG C C 1
ATOM 2630 O O . ARG C 2 105 ? 470.33844 143.47637 35.31778 1.000 72.30464 102 ARG C O 1
ATOM 2638 N N . SER C 2 106 ? 472.54313 143.87582 35.56883 1.000 63.86947 103 SER C N 1
ATOM 2639 C CA . SER C 2 106 ? 472.94336 143.09839 34.40315 1.000 56.80176 103 SER C CA 1
ATOM 2640 C C . SER C 2 106 ? 473.24569 141.63700 34.70913 1.000 67.30419 103 SER C C 1
ATOM 2641 O O . SER C 2 106 ? 473.21687 140.81195 33.78831 1.000 65.84253 103 SER C O 1
ATOM 2644 N N . LEU C 2 107 ? 473.53900 141.28960 35.97802 1.000 78.03632 104 LEU C N 1
ATOM 2645 C CA . LEU C 2 107 ? 473.91908 139.91728 36.26809 1.000 69.01607 104 LEU C CA 1
ATOM 2646 C C . LEU C 2 107 ? 472.76028 139.14852 36.88763 1.000 69.09365 104 LEU C C 1
ATOM 2647 O O . LEU C 2 107 ? 471.88640 139.73725 37.52833 1.000 78.70023 104 LEU C O 1
ATOM 2652 N N . PRO C 2 108 ? 472.73174 137.83097 36.70225 1.000 66.58443 105 PRO C N 1
ATOM 2653 C CA . PRO C 2 108 ? 471.72930 137.02020 37.38429 1.000 64.59097 105 PRO C CA 1
ATOM 2654 C C . PRO C 2 108 ? 471.88278 137.14406 38.89092 1.000 62.61332 105 PRO C C 1
ATOM 2655 O O . PRO C 2 108 ? 473.00630 137.28881 39.40274 1.000 75.90847 105 PRO C O 1
ATOM 2659 N N . PRO C 2 109 ? 470.77704 137.08318 39.63559 1.000 66.57986 106 PRO C N 1
ATOM 2660 C CA . PRO C 2 109 ? 470.86680 137.29091 41.09232 1.000 68.14819 106 PRO C CA 1
ATOM 2661 C C . PRO C 2 109 ? 471.68411 136.23300 41.81623 1.000 69.52893 106 PRO C C 1
ATOM 2662 O O . PRO C 2 109 ? 472.09478 136.46796 42.95968 1.000 78.95789 106 PRO C O 1
ATOM 2666 N N . ARG C 2 110 ? 471.94402 135.08393 41.18777 1.000 64.66218 107 ARG C N 1
ATOM 2667 C CA . ARG C 2 110 ? 472.77376 134.06112 41.81351 1.000 61.63251 107 ARG C CA 1
ATOM 2668 C C . ARG C 2 110 ? 474.20574 134.52983 42.03214 1.000 63.58519 107 ARG C C 1
ATOM 2669 O O . ARG C 2 110 ? 474.92031 133.93909 42.84835 1.000 69.81884 107 ARG C O 1
ATOM 2677 N N . PHE C 2 111 ? 474.63678 135.57346 41.32834 1.000 62.10726 108 PHE C N 1
ATOM 2678 C CA . PHE C 2 111 ? 476.00769 136.05362 41.42474 1.000 60.14722 108 PHE C CA 1
ATOM 2679 C C . PHE C 2 111 ? 476.17019 136.98704 42.61575 1.000 68.46063 108 PHE C C 1
ATOM 2680 O O . PHE C 2 111 ? 475.41670 137.95409 42.76964 1.000 83.05057 108 PHE C O 1
ATOM 2688 N N . LYS C 2 112 ? 477.15721 136.68880 43.45576 1.000 66.99603 109 LYS C N 1
ATOM 2689 C CA . LYS C 2 112 ? 477.52454 137.52636 44.58986 1.000 64.17619 109 LYS C CA 1
ATOM 2690 C C . LYS C 2 112 ? 478.70925 138.39499 44.18438 1.000 65.15582 109 LYS C C 1
ATOM 2691 O O . LYS C 2 112 ? 479.81304 137.88178 43.96871 1.000 68.83726 109 LYS C O 1
ATOM 2697 N N . VAL C 2 113 ? 478.48576 139.70285 44.09416 1.000 64.66146 110 VAL C N 1
ATOM 2698 C CA . VAL C 2 113 ? 479.47419 140.63629 43.56480 1.000 64.14986 110 VAL C CA 1
ATOM 2699 C C . VAL C 2 113 ? 480.19249 141.32184 44.71957 1.000 64.13717 110 VAL C C 1
ATOM 2700 O O . VAL C 2 113 ? 479.55350 141.82357 45.65295 1.000 64.41368 110 VAL C O 1
ATOM 2704 N N . THR C 2 114 ? 481.52162 141.34372 44.65578 1.000 63.31696 111 THR C N 1
ATOM 2705 C CA . THR C 2 114 ? 482.35496 142.08979 45.58999 1.000 63.08600 111 THR C CA 1
ATOM 2706 C C . THR C 2 114 ? 483.10373 143.15495 44.80270 1.000 73.84431 111 THR C C 1
ATOM 2707 O O . THR C 2 114 ? 483.81361 142.83302 43.84407 1.000 73.51835 111 THR C O 1
ATOM 2711 N N . VAL C 2 115 ? 482.93372 144.41581 45.19508 1.000 52.29174 112 VAL C N 1
ATOM 2712 C CA . VAL C 2 115 ? 483.59286 145.54824 44.55137 1.000 65.12895 112 VAL C CA 1
ATOM 2713 C C . VAL C 2 115 ? 484.46736 146.23479 45.59076 1.000 62.27535 112 VAL C C 1
ATOM 2714 O O . VAL C 2 115 ? 483.95624 146.79255 46.57008 1.000 77.38165 112 VAL C O 1
ATOM 2718 N N . GLU C 2 116 ? 485.78037 146.19221 45.38009 1.000 58.04738 113 GLU C N 1
ATOM 2719 C CA . GLU C 2 116 ? 486.74552 146.75574 46.31203 1.000 68.62201 113 GLU C CA 1
ATOM 2720 C C . GLU C 2 116 ? 487.72542 147.64807 45.56531 1.000 66.31091 113 GLU C C 1
ATOM 2721 O O . GLU C 2 116 ? 487.95160 147.49007 44.36446 1.000 64.91271 113 GLU C O 1
ATOM 2727 N N . ILE C 2 117 ? 488.30210 148.60125 46.29686 1.000 68.43682 114 ILE C N 1
ATOM 2728 C CA . ILE C 2 117 ? 489.36861 149.42435 45.74498 1.000 68.82814 114 ILE C CA 1
ATOM 2729 C C . ILE C 2 117 ? 490.62680 148.58113 45.59762 1.000 70.22166 114 ILE C C 1
ATOM 2730 O O . ILE C 2 117 ? 490.95502 147.76591 46.47112 1.000 81.26272 114 ILE C O 1
ATOM 2735 N N . THR C 2 118 ? 491.31945 148.75081 44.47514 1.000 69.32159 115 THR C N 1
ATOM 2736 C CA . THR C 2 118 ? 492.58198 148.06293 44.26500 1.000 67.64946 115 THR C CA 1
ATOM 2737 C C . THR C 2 118 ? 493.51772 148.34641 45.43792 1.000 70.81962 115 THR C C 1
ATOM 2738 O O . THR C 2 118 ? 493.69346 149.51330 45.81280 1.000 78.03473 115 THR C O 1
ATOM 2742 N N . PRO C 2 119 ? 494.10617 147.32150 46.05235 1.000 69.53457 116 PRO C N 1
ATOM 2743 C CA . PRO C 2 119 ? 494.88416 147.53771 47.28149 1.000 68.80302 116 PRO C CA 1
ATOM 2744 C C . PRO C 2 119 ? 496.01962 148.53313 47.08366 1.000 73.26559 116 PRO C C 1
ATOM 2745 O O . PRO C 2 119 ? 496.79440 148.44183 46.12831 1.000 73.30491 116 PRO C O 1
ATOM 2749 N N . GLY C 2 120 ? 496.10302 149.49705 48.00063 1.000 74.73374 117 GLY C N 1
ATOM 2750 C CA . GLY C 2 120 ? 497.16679 150.47676 48.00447 1.000 71.19704 117 GLY C CA 1
ATOM 2751 C C . GLY C 2 120 ? 496.97028 151.65378 47.07780 1.000 76.71871 117 GLY C C 1
ATOM 2752 O O . GLY C 2 120 ? 497.87663 152.49017 46.96748 1.000 85.75072 117 GLY C O 1
ATOM 2753 N N . THR C 2 121 ? 495.82403 151.75455 46.41190 1.000 69.00948 118 THR C N 1
ATOM 2754 C CA . THR C 2 121 ? 495.57357 152.82477 45.45872 1.000 62.40369 118 THR C CA 1
ATOM 2755 C C . THR C 2 121 ? 494.71324 153.94429 46.02795 1.000 72.31346 118 THR C C 1
ATOM 2756 O O . THR C 2 121 ? 494.46453 154.92904 45.32707 1.000 81.91915 118 THR C O 1
ATOM 2760 N N . HIS C 2 122 ? 494.25307 153.82341 47.27169 1.000 70.35843 119 HIS C N 1
ATOM 2761 C CA . HIS C 2 122 ? 493.42234 154.85602 47.87342 1.000 66.29314 119 HIS C CA 1
ATOM 2762 C C . HIS C 2 122 ? 493.65271 154.87781 49.37642 1.000 73.00614 119 HIS C C 1
ATOM 2763 O O . HIS C 2 122 ? 493.87027 153.83561 49.99956 1.000 79.06936 119 HIS C O 1
ATOM 2770 N N . ALA C 2 123 ? 493.58937 156.08142 49.95424 1.000 70.16821 120 ALA C N 1
ATOM 2771 C CA . ALA C 2 123 ? 493.92234 156.24520 51.36572 1.000 65.13306 120 ALA C CA 1
ATOM 2772 C C . ALA C 2 123 ? 492.85572 155.65574 52.27981 1.000 71.18887 120 ALA C C 1
ATOM 2773 O O . ALA C 2 123 ? 493.17639 155.16766 53.36932 1.000 78.19797 120 ALA C O 1
ATOM 2775 N N . SER C 2 124 ? 491.59497 155.68676 51.86337 1.000 66.26786 121 SER C N 1
ATOM 2776 C CA . SER C 2 124 ? 490.48008 155.22887 52.68362 1.000 71.26385 121 SER C CA 1
ATOM 2777 C C . SER C 2 124 ? 489.85336 153.95603 52.12302 1.000 75.20823 121 SER C C 1
ATOM 2778 O O . SER C 2 124 ? 488.63493 153.78020 52.16609 1.000 80.03068 121 SER C O 1
ATOM 2781 N N . GLU C 2 125 ? 490.68119 153.04578 51.60080 1.000 71.96978 122 GLU C N 1
ATOM 2782 C CA . GLU C 2 125 ? 490.14045 151.89853 50.87632 1.000 76.00251 122 GLU C CA 1
ATOM 2783 C C . GLU C 2 125 ? 489.33518 150.98318 51.78879 1.000 68.60286 122 GLU C C 1
ATOM 2784 O O . GLU C 2 125 ? 488.27718 150.48089 51.39124 1.000 75.27508 122 GLU C O 1
ATOM 2790 N N . LEU C 2 126 ? 489.80910 150.75968 53.01363 1.000 70.01884 123 LEU C N 1
ATOM 2791 C CA . LEU C 2 126 ? 489.06791 149.91187 53.94024 1.000 68.53614 123 LEU C CA 1
ATOM 2792 C C . LEU C 2 126 ? 487.68052 150.47959 54.20993 1.000 65.20186 123 LEU C C 1
ATOM 2793 O O . LEU C 2 126 ? 486.68269 149.74989 54.18370 1.000 72.60800 123 LEU C O 1
ATOM 2798 N N . ALA C 2 127 ? 487.59830 151.78833 54.45776 1.000 67.09070 124 ALA C N 1
ATOM 2799 C CA . ALA C 2 127 ? 486.30804 152.41345 54.73024 1.000 66.52521 124 ALA C CA 1
ATOM 2800 C C . ALA C 2 127 ? 485.40654 152.39092 53.50257 1.000 73.71890 124 ALA C C 1
ATOM 2801 O O . ALA C 2 127 ? 484.19440 152.17241 53.61814 1.000 75.61667 124 ALA C O 1
ATOM 2803 N N . VAL C 2 128 ? 485.97784 152.61491 52.31992 1.000 67.61925 125 VAL C N 1
ATOM 2804 C CA . VAL C 2 128 ? 485.18379 152.58776 51.09610 1.000 62.43766 125 VAL C CA 1
ATOM 2805 C C . VAL C 2 128 ? 484.68293 151.17631 50.81477 1.000 64.44038 125 VAL C C 1
ATOM 2806 O O . VAL C 2 128 ? 483.51034 150.97360 50.47806 1.000 71.05769 125 VAL C O 1
ATOM 2810 N N . ASN C 2 129 ? 485.56344 150.18090 50.94667 1.000 60.44056 126 ASN C N 1
ATOM 2811 C CA . ASN C 2 129 ? 485.16208 148.79970 50.69585 1.000 63.69461 126 ASN C CA 1
ATOM 2812 C C . ASN C 2 129 ? 484.01255 148.38568 51.60396 1.000 69.36512 126 ASN C C 1
ATOM 2813 O O . ASN C 2 129 ? 483.10732 147.65364 51.18348 1.000 73.63477 126 ASN C O 1
ATOM 2818 N N . LYS C 2 130 ? 484.02890 148.85553 52.85183 1.000 73.30998 127 LYS C N 1
ATOM 2819 C CA . LYS C 2 130 ? 482.99520 148.47508 53.80652 1.000 71.37430 127 LYS C CA 1
ATOM 2820 C C . LYS C 2 130 ? 481.64371 149.07101 53.42757 1.000 73.94959 127 LYS C C 1
ATOM 2821 O O . LYS C 2 130 ? 480.60295 148.42942 53.61284 1.000 74.83051 127 LYS C O 1
ATOM 2827 N N . GLN C 2 131 ? 481.63783 150.29337 52.89176 1.000 76.65294 128 GLN C N 1
ATOM 2828 C CA . GLN C 2 131 ? 480.38656 150.89941 52.44755 1.000 73.08769 128 GLN C CA 1
ATOM 2829 C C . GLN C 2 131 ? 479.78720 150.12696 51.28022 1.000 71.76275 128 GLN C C 1
ATOM 2830 O O . GLN C 2 131 ? 478.59813 149.78773 51.29121 1.000 75.04626 128 GLN C O 1
ATOM 2836 N N . LEU C 2 132 ? 480.60080 149.84153 50.26024 1.000 70.23797 129 LEU C N 1
ATOM 2837 C CA . LEU C 2 132 ? 480.11672 149.14381 49.07500 1.000 65.91667 129 LEU C CA 1
ATOM 2838 C C . LEU C 2 132 ? 479.67592 147.71733 49.37456 1.000 68.74782 129 LEU C C 1
ATOM 2839 O O . LEU C 2 132 ? 478.83733 147.17658 48.64423 1.000 77.66764 129 LEU C O 1
ATOM 2844 N N . ALA C 2 133 ? 480.21730 147.09784 50.42492 1.000 61.66950 130 ALA C N 1
ATOM 2845 C CA . ALA C 2 133 ? 479.82047 145.74606 50.79528 1.000 57.18924 130 ALA C CA 1
ATOM 2846 C C . ALA C 2 133 ? 478.56906 145.70995 51.65916 1.000 67.24347 130 ALA C C 1
ATOM 2847 O O . ALA C 2 133 ? 478.01116 144.62728 51.86540 1.000 75.71220 130 ALA C O 1
ATOM 2849 N N . ASP C 2 134 ? 478.11594 146.85308 52.16447 1.000 62.44575 131 ASP C N 1
ATOM 2850 C CA . ASP C 2 134 ? 476.92211 146.91228 53.00477 1.000 68.38949 131 ASP C CA 1
ATOM 2851 C C . ASP C 2 134 ? 475.71269 147.05776 52.09161 1.000 72.27035 131 ASP C C 1
ATOM 2852 O O . ASP C 2 134 ? 475.43736 148.14400 51.57826 1.000 81.05637 131 ASP C O 1
ATOM 2857 N N . LYS C 2 135 ? 474.97893 145.95903 51.89167 1.000 69.09024 132 LYS C N 1
ATOM 2858 C CA . LYS C 2 135 ? 473.86151 145.98930 50.95212 1.000 71.90858 132 LYS C CA 1
ATOM 2859 C C . LYS C 2 135 ? 472.73676 146.88967 51.44143 1.000 76.22715 132 LYS C C 1
ATOM 2860 O O . LYS C 2 135 ? 471.97765 147.42900 50.62801 1.000 82.76805 132 LYS C O 1
ATOM 2866 N N . GLU C 2 136 ? 472.61727 147.06972 52.75631 1.000 68.86701 133 GLU C N 1
ATOM 2867 C CA . GLU C 2 136 ? 471.57122 147.93295 53.29016 1.000 70.55971 133 GLU C CA 1
ATOM 2868 C C . GLU C 2 136 ? 471.85977 149.39618 52.98311 1.000 72.31593 133 GLU C C 1
ATOM 2869 O O . GLU C 2 136 ? 470.97154 150.13795 52.54713 1.000 79.31721 133 GLU C O 1
ATOM 2875 N N . ARG C 2 137 ? 473.10124 149.83016 53.20792 1.000 62.48050 134 ARG C N 1
ATOM 2876 C CA . ARG C 2 137 ? 473.46232 151.21169 52.91000 1.000 71.12692 134 ARG C CA 1
ATOM 2877 C C . ARG C 2 137 ? 473.44424 151.47176 51.41098 1.000 79.62696 134 ARG C C 1
ATOM 2878 O O . ARG C 2 137 ? 473.05599 152.55973 50.96981 1.000 85.46781 134 ARG C O 1
ATOM 2886 N N . VAL C 2 138 ? 473.85558 150.48272 50.61443 1.000 81.30646 135 VAL C N 1
ATOM 2887 C CA . VAL C 2 138 ? 473.76603 150.60560 49.16299 1.000 73.52331 135 VAL C CA 1
ATOM 2888 C C . VAL C 2 138 ? 472.31406 150.76617 48.73372 1.000 78.21865 135 VAL C C 1
ATOM 2889 O O . VAL C 2 138 ? 471.98910 151.61574 47.89448 1.000 80.48675 135 VAL C O 1
ATOM 2893 N N . ALA C 2 139 ? 471.41549 149.97107 49.31688 1.000 80.05852 136 ALA C N 1
ATOM 2894 C CA . ALA C 2 139 ? 470.00062 150.08456 48.97736 1.000 79.94723 136 ALA C CA 1
ATOM 2895 C C . ALA C 2 139 ? 469.45523 151.45502 49.35828 1.000 83.71617 136 ALA C C 1
ATOM 2896 O O . ALA C 2 139 ? 468.75000 152.09719 48.57063 1.000 80.34446 136 ALA C O 1
ATOM 2898 N N . ALA C 2 140 ? 469.78480 151.92514 50.56524 1.000 88.71306 137 ALA C N 1
ATOM 2899 C CA . ALA C 2 140 ? 469.33220 153.24360 50.99674 1.000 90.81678 137 ALA C CA 1
ATOM 2900 C C . ALA C 2 140 ? 469.90830 154.34983 50.12313 1.000 92.74229 137 ALA C C 1
ATOM 2901 O O . ALA C 2 140 ? 469.24170 155.36470 49.88925 1.000 103.49459 137 ALA C O 1
ATOM 2903 N N . ALA C 2 141 ? 471.13663 154.17332 49.62899 1.000 87.77915 138 ALA C N 1
ATOM 2904 C CA . ALA C 2 141 ? 471.73788 155.18376 48.76552 1.000 83.36256 138 ALA C CA 1
ATOM 2905 C C . ALA C 2 141 ? 470.98186 155.32435 47.45250 1.000 89.09489 138 ALA C C 1
ATOM 2906 O O . ALA C 2 141 ? 470.88639 156.43040 46.90845 1.000 89.59207 138 ALA C O 1
ATOM 2908 N N . LEU C 2 142 ? 470.43538 154.22374 46.93322 1.000 94.14907 139 LEU C N 1
ATOM 2909 C CA . LEU C 2 142 ? 469.72765 154.27364 45.66060 1.000 86.07289 139 LEU C CA 1
ATOM 2910 C C . LEU C 2 142 ? 468.38390 154.97563 45.77191 1.000 85.53538 139 LEU C C 1
ATOM 2911 O O . LEU C 2 142 ? 467.84492 155.41580 44.75177 1.000 89.53239 139 LEU C O 1
ATOM 2916 N N . GLU C 2 143 ? 467.83105 155.08817 46.97775 1.000 85.38624 140 GLU C N 1
ATOM 2917 C CA . GLU C 2 143 ? 466.59058 155.82539 47.17231 1.000 87.21867 140 GLU C CA 1
ATOM 2918 C C . GLU C 2 143 ? 466.80932 157.33093 47.24224 1.000 83.90864 140 GLU C C 1
ATOM 2919 O O . GLU C 2 143 ? 465.83513 158.08004 47.36672 1.000 87.72883 140 GLU C O 1
ATOM 2925 N N . ASN C 2 144 ? 468.05731 157.78467 47.16941 1.000 79.30994 141 ASN C N 1
ATOM 2926 C CA . ASN C 2 144 ? 468.37010 159.19688 46.98249 1.000 76.21232 141 ASN C CA 1
ATOM 2927 C C . ASN C 2 144 ? 468.19918 159.51857 45.50233 1.000 74.89137 141 ASN C C 1
ATOM 2928 O O . ASN C 2 144 ? 468.95155 159.01393 44.66301 1.000 70.49441 141 ASN C O 1
ATOM 2933 N N . ASN C 2 145 ? 467.21157 160.35783 45.17734 1.000 84.57626 142 ASN C N 1
ATOM 2934 C CA . ASN C 2 145 ? 466.90016 160.62069 43.77425 1.000 82.71747 142 ASN C CA 1
ATOM 2935 C C . ASN C 2 145 ? 468.06287 161.29773 43.05812 1.000 89.92656 142 ASN C C 1
ATOM 2936 O O . ASN C 2 145 ? 468.36913 160.96297 41.90770 1.000 94.65171 142 ASN C O 1
ATOM 2941 N N . HIS C 2 146 ? 468.72111 162.25545 43.71652 1.000 90.19735 143 HIS C N 1
ATOM 2942 C CA . HIS C 2 146 ? 469.86455 162.91578 43.09288 1.000 81.99777 143 HIS C CA 1
ATOM 2943 C C . HIS C 2 146 ? 471.01936 161.94415 42.89149 1.000 82.42723 143 HIS C C 1
ATOM 2944 O O . HIS C 2 146 ? 471.72470 162.01038 41.87837 1.000 91.32132 143 HIS C O 1
ATOM 2951 N N . LEU C 2 147 ? 471.22303 161.03149 43.84307 1.000 80.74386 144 LEU C N 1
ATOM 2952 C CA . LEU C 2 147 ? 472.31783 160.07419 43.73068 1.000 79.87216 144 LEU C CA 1
ATOM 2953 C C . LEU C 2 147 ? 472.04604 159.04449 42.64093 1.000 81.17305 144 LEU C C 1
ATOM 2954 O O . LEU C 2 147 ? 472.94214 158.71351 41.85533 1.000 84.41111 144 LEU C O 1
ATOM 2959 N N . ALA C 2 148 ? 470.81591 158.52647 42.57877 1.000 78.77110 145 ALA C N 1
ATOM 2960 C CA . ALA C 2 148 ? 470.47025 157.55120 41.54941 1.000 80.43268 145 ALA C CA 1
ATOM 2961 C C . ALA C 2 148 ? 470.48661 158.16961 40.15715 1.000 79.34568 145 ALA C C 1
ATOM 2962 O O . ALA C 2 148 ? 470.78008 157.47752 39.17567 1.000 71.40041 145 ALA C O 1
ATOM 2964 N N . GLU C 2 149 ? 470.17743 159.46207 40.05044 1.000 74.04826 146 GLU C N 1
ATOM 2965 C CA . GLU C 2 149 ? 470.22061 160.12328 38.75186 1.000 78.69648 146 GLU C CA 1
ATOM 2966 C C . GLU C 2 149 ? 471.65246 160.25814 38.25117 1.000 80.87803 146 GLU C C 1
ATOM 2967 O O . GLU C 2 149 ? 471.92308 160.05097 37.06192 1.000 81.66489 146 GLU C O 1
ATOM 2973 N N . VAL C 2 150 ? 472.58257 160.60297 39.14435 1.000 73.47585 147 VAL C N 1
ATOM 2974 C CA . VAL C 2 150 ? 473.98558 160.70904 38.75352 1.000 70.46985 147 VAL C CA 1
ATOM 2975 C C . VAL C 2 150 ? 474.52401 159.34423 38.34883 1.000 70.87938 147 VAL C C 1
ATOM 2976 O O . VAL C 2 150 ? 475.26729 159.21785 37.36705 1.000 82.18134 147 VAL C O 1
ATOM 2980 N N . ILE C 2 151 ? 474.14446 158.29994 39.08813 1.000 66.33364 148 ILE C N 1
ATOM 2981 C CA . ILE C 2 151 ? 474.56039 156.94658 38.73458 1.000 72.25001 148 ILE C CA 1
ATOM 2982 C C . ILE C 2 151 ? 474.04123 156.57270 37.35327 1.000 79.70540 148 ILE C C 1
ATOM 2983 O O . ILE C 2 151 ? 474.78212 156.03522 36.52123 1.000 80.00598 148 ILE C O 1
ATOM 2988 N N . ASN C 2 152 ? 472.76813 156.86858 37.07933 1.000 81.50279 149 ASN C N 1
ATOM 2989 C CA . ASN C 2 152 ? 472.19969 156.53410 35.77834 1.000 72.77869 149 ASN C CA 1
ATOM 2990 C C . ASN C 2 152 ? 472.93697 157.23126 34.64344 1.000 74.49658 149 ASN C C 1
ATOM 2991 O O . ASN C 2 152 ? 473.04914 156.67316 33.54669 1.000 85.75822 149 ASN C O 1
ATOM 2996 N N . GLN C 2 153 ? 473.44112 158.44527 34.88002 1.000 74.21584 150 GLN C N 1
ATOM 2997 C CA . GLN C 2 153 ? 474.25095 159.11316 33.86513 1.000 86.61426 150 GLN C CA 1
ATOM 2998 C C . GLN C 2 153 ? 475.52304 158.32910 33.57480 1.000 83.86518 150 GLN C C 1
ATOM 2999 O O . GLN C 2 153 ? 475.96172 158.24566 32.42145 1.000 89.17764 150 GLN C O 1
ATOM 3005 N N . CYS C 2 154 ? 476.13119 157.74903 34.61103 1.000 74.15014 151 CYS C N 1
ATOM 3006 C CA . CYS C 2 154 ? 477.35212 156.97591 34.41362 1.000 69.45383 151 CYS C CA 1
ATOM 3007 C C . CYS C 2 154 ? 477.05283 155.63151 33.76335 1.000 75.19288 151 CYS C C 1
ATOM 3008 O O . CYS C 2 154 ? 477.84615 155.13440 32.95614 1.000 81.93295 151 CYS C O 1
ATOM 3011 N N . ILE C 2 155 ? 475.90596 155.03688 34.09764 1.000 72.69444 152 ILE C N 1
ATOM 3012 C CA . ILE C 2 155 ? 475.53345 153.72573 33.57627 1.000 78.22429 152 ILE C CA 1
ATOM 3013 C C . ILE C 2 155 ? 474.96590 153.80328 32.16273 1.000 75.82747 152 ILE C C 1
ATOM 3014 O O . ILE C 2 155 ? 474.96324 152.79325 31.44617 1.000 77.98529 152 ILE C O 1
ATOM 3019 N N . ALA C 2 156 ? 474.51186 154.97854 31.73217 1.000 90.97632 153 ALA C N 1
ATOM 3020 C CA . ALA C 2 156 ? 473.85983 155.10434 30.43540 1.000 81.75667 153 ALA C CA 1
ATOM 3021 C C . ALA C 2 156 ? 474.79913 154.69979 29.30557 1.000 93.17251 153 ALA C C 1
ATOM 3022 O O . ALA C 2 156 ? 475.99987 154.98451 29.33785 1.000 93.92526 153 ALA C O 1
ATOM 3024 N N . ALA C 2 157 ? 474.24044 154.02372 28.30460 1.000 96.43903 154 ALA C N 1
ATOM 3025 C CA . ALA C 2 157 ? 474.99052 153.53446 27.15506 1.000 107.41232 154 ALA C CA 1
ATOM 3026 C C . ALA C 2 157 ? 474.65557 154.38674 25.93811 1.000 128.65132 154 ALA C C 1
ATOM 3027 O O . ALA C 2 157 ? 473.49661 154.43277 25.51029 1.000 139.13425 154 ALA C O 1
ATOM 3029 N N . LYS C 2 158 ? 475.66682 155.05402 25.38494 1.000 143.46814 155 LYS C N 1
ATOM 3030 C CA . LYS C 2 158 ? 475.49642 155.86192 24.17887 1.000 154.39042 155 LYS C CA 1
ATOM 3031 C C . LYS C 2 158 ? 476.78656 155.92412 23.36398 1.000 150.85548 155 LYS C C 1
ATOM 3032 O O . LYS C 2 158 ? 477.73766 156.61485 23.73180 1.000 147.25643 155 LYS C O 1
ATOM 3038 N N . GLY D 2 2 ? 444.58395 199.11844 35.95195 1.000 116.94097 -1 GLY D N 1
ATOM 3039 C CA . GLY D 2 2 ? 445.34259 198.60618 34.82549 1.000 119.21447 -1 GLY D CA 1
ATOM 3040 C C . GLY D 2 2 ? 446.83416 198.50761 35.08706 1.000 123.98065 -1 GLY D C 1
ATOM 3041 O O . GLY D 2 2 ? 447.25946 198.13718 36.18101 1.000 127.45382 -1 GLY D O 1
ATOM 3042 N N . GLY D 2 3 ? 447.63147 198.84161 34.07630 1.000 123.76935 0 GLY D N 1
ATOM 3043 C CA . GLY D 2 3 ? 449.07982 198.78018 34.16508 1.000 128.15454 0 GLY D CA 1
ATOM 3044 C C . GLY D 2 3 ? 449.67747 200.17587 34.24577 1.000 134.44304 0 GLY D C 1
ATOM 3045 O O . GLY D 2 3 ? 449.32922 201.05798 33.45812 1.000 140.65155 0 GLY D O 1
ATOM 3046 N N . ARG D 2 4 ? 450.57690 200.35551 35.20719 1.000 131.00857 1 ARG D N 1
ATOM 3047 C CA . ARG D 2 4 ? 451.24137 201.63900 35.37564 1.000 124.64447 1 ARG D CA 1
ATOM 3048 C C . ARG D 2 4 ? 452.22119 201.87146 34.22553 1.000 119.61905 1 ARG D C 1
ATOM 3049 O O . ARG D 2 4 ? 452.89195 200.93347 33.78261 1.000 122.01480 1 ARG D O 1
ATOM 3057 N N . PRO D 2 5 ? 452.31834 203.09841 33.71202 1.000 111.17308 2 PRO D N 1
ATOM 3058 C CA . PRO D 2 5 ? 453.19676 203.34097 32.56081 1.000 104.43958 2 PRO D CA 1
ATOM 3059 C C . PRO D 2 5 ? 454.66493 203.17087 32.91665 1.000 105.73535 2 PRO D C 1
ATOM 3060 O O . PRO D 2 5 ? 455.10643 203.52706 34.01154 1.000 107.59711 2 PRO D O 1
ATOM 3064 N N . THR D 2 6 ? 455.41796 202.61337 31.97084 1.000 103.96146 3 THR D N 1
ATOM 3065 C CA . THR D 2 6 ? 456.85617 202.46690 32.14128 1.000 100.80892 3 THR D CA 1
ATOM 3066 C C . THR D 2 6 ? 457.50957 203.83502 32.28892 1.000 97.34567 3 THR D C 1
ATOM 3067 O O . THR D 2 6 ? 457.12588 204.79967 31.61995 1.000 100.80960 3 THR D O 1
ATOM 3071 N N . GLU D 2 7 ? 458.49126 203.91644 33.18602 1.000 88.92849 4 GLU D N 1
ATOM 3072 C CA . GLU D 2 7 ? 459.23070 205.15572 33.37556 1.000 76.76837 4 GLU D CA 1
ATOM 3073 C C . GLU D 2 7 ? 459.85731 205.60350 32.06143 1.000 78.46202 4 GLU D C 1
ATOM 3074 O O . GLU D 2 7 ? 460.42098 204.79842 31.31449 1.000 72.73445 4 GLU D O 1
ATOM 3080 N N . ILE D 2 8 ? 459.74556 206.90566 31.78394 1.000 76.38439 5 ILE D N 1
ATOM 3081 C CA . ILE D 2 8 ? 460.12597 207.44548 30.48201 1.000 62.56712 5 ILE D CA 1
ATOM 3082 C C . ILE D 2 8 ? 461.59665 207.18704 30.18417 1.000 68.71028 5 ILE D C 1
ATOM 3083 O O . ILE D 2 8 ? 461.99170 207.08112 29.01646 1.000 71.49352 5 ILE D O 1
ATOM 3088 N N . GLU D 2 9 ? 462.42663 207.05918 31.22210 1.000 69.53995 6 GLU D N 1
ATOM 3089 C CA . GLU D 2 9 ? 463.85132 206.82485 31.01519 1.000 73.33253 6 GLU D CA 1
ATOM 3090 C C . GLU D 2 9 ? 464.15607 205.39320 30.59339 1.000 77.50459 6 GLU D C 1
ATOM 3091 O O . GLU D 2 9 ? 465.24814 205.13152 30.07654 1.000 76.89653 6 GLU D O 1
ATOM 3097 N N . ASN D 2 10 ? 463.22403 204.46891 30.79200 1.000 79.74286 7 ASN D N 1
ATOM 3098 C CA . ASN D 2 10 ? 463.46699 203.05649 30.54940 1.000 83.58424 7 ASN D CA 1
ATOM 3099 C C . ASN D 2 10 ? 462.78701 202.59569 29.26793 1.000 83.89628 7 ASN D C 1
ATOM 3100 O O . ASN D 2 10 ? 461.75314 203.13040 28.85948 1.000 87.72317 7 ASN D O 1
ATOM 3105 N N . ILE D 2 11 ? 463.39365 201.59791 28.63189 1.000 78.98023 8 ILE D N 1
ATOM 3106 C CA . ILE D 2 11 ? 462.79135 200.88016 27.51664 1.000 80.05344 8 ILE D CA 1
ATOM 3107 C C . ILE D 2 11 ? 462.93899 199.38897 27.78728 1.000 92.19434 8 ILE D C 1
ATOM 3108 O O . ILE D 2 11 ? 464.01456 198.92838 28.18773 1.000 90.57434 8 ILE D O 1
ATOM 3113 N N . ASN D 2 12 ? 461.86155 198.64460 27.58614 1.000 99.39195 9 ASN D N 1
ATOM 3114 C CA . ASN D 2 12 ? 461.86174 197.22323 27.91452 1.000 108.76286 9 ASN D CA 1
ATOM 3115 C C . ASN D 2 12 ? 462.78040 196.45891 26.96485 1.000 105.81911 9 ASN D C 1
ATOM 3116 O O . ASN D 2 12 ? 462.73483 196.68801 25.75070 1.000 101.85700 9 ASN D O 1
ATOM 3121 N N . PRO D 2 13 ? 463.62757 195.55373 27.47060 1.000 108.02486 10 PRO D N 1
ATOM 3122 C CA . PRO D 2 13 ? 464.53576 194.82831 26.56217 1.000 105.42563 10 PRO D CA 1
ATOM 3123 C C . PRO D 2 13 ? 463.81411 193.96923 25.53605 1.000 104.22218 10 PRO D C 1
ATOM 3124 O O . PRO D 2 13 ? 464.21083 193.95612 24.36389 1.000 95.15565 10 PRO D O 1
ATOM 3128 N N . ASN D 2 14 ? 462.76373 193.24767 25.94062 1.000 114.48341 11 ASN D N 1
ATOM 3129 C CA . ASN D 2 14 ? 462.00663 192.44775 24.98037 1.000 118.69238 11 ASN D CA 1
ATOM 3130 C C . ASN D 2 14 ? 461.38236 193.32677 23.90502 1.000 117.35052 11 ASN D C 1
ATOM 3131 O O . ASN D 2 14 ? 461.28504 192.92330 22.74037 1.000 120.92959 11 ASN D O 1
ATOM 3136 N N . VAL D 2 15 ? 460.95605 194.53400 24.27667 1.000 114.56269 12 VAL D N 1
ATOM 3137 C CA . VAL D 2 15 ? 460.40213 195.46238 23.29670 1.000 110.41923 12 VAL D CA 1
ATOM 3138 C C . VAL D 2 15 ? 461.49297 195.94783 22.35048 1.000 112.07056 12 VAL D C 1
ATOM 3139 O O . VAL D 2 15 ? 461.31685 195.95457 21.12667 1.000 120.04065 12 VAL D O 1
ATOM 3143 N N . TYR D 2 16 ? 462.63763 196.35684 22.90474 1.000 104.75284 13 TYR D N 1
ATOM 3144 C CA . TYR D 2 16 ? 463.74944 196.81200 22.07478 1.000 100.33823 13 TYR D CA 1
ATOM 3145 C C . TYR D 2 16 ? 464.21451 195.71794 21.12277 1.000 108.93007 13 TYR D C 1
ATOM 3146 O O . TYR D 2 16 ? 464.51302 195.98723 19.95273 1.000 109.41581 13 TYR D O 1
ATOM 3155 N N . ASP D 2 17 ? 464.29014 194.47744 21.60855 1.000 114.84171 14 ASP D N 1
ATOM 3156 C CA . ASP D 2 17 ? 464.62427 193.36445 20.72832 1.000 121.98533 14 ASP D CA 1
ATOM 3157 C C . ASP D 2 17 ? 463.56485 193.18536 19.65018 1.000 122.62994 14 ASP D C 1
ATOM 3158 O O . ASP D 2 17 ? 463.89019 192.89601 18.49364 1.000 126.26873 14 ASP D O 1
ATOM 3163 N N . ARG D 2 18 ? 462.29046 193.36692 20.00764 1.000 125.51819 15 ARG D N 1
ATOM 3164 C CA . ARG D 2 18 ? 461.22060 193.23364 19.02321 1.000 129.18342 15 ARG D CA 1
ATOM 3165 C C . ARG D 2 18 ? 461.36378 194.26643 17.91230 1.000 126.57175 15 ARG D C 1
ATOM 3166 O O . ARG D 2 18 ? 461.12074 193.96365 16.73853 1.000 128.40372 15 ARG D O 1
ATOM 3174 N N . ILE D 2 19 ? 461.77077 195.48845 18.26045 1.000 122.41290 16 ILE D N 1
ATOM 3175 C CA . ILE D 2 19 ? 461.99102 196.50908 17.24138 1.000 120.29879 16 ILE D CA 1
ATOM 3176 C C . ILE D 2 19 ? 463.16730 196.12714 16.35052 1.000 125.98918 16 ILE D C 1
ATOM 3177 O O . ILE D 2 19 ? 463.10681 196.27656 15.12446 1.000 124.68992 16 ILE D O 1
ATOM 3182 N N . LYS D 2 20 ? 464.25171 195.62037 16.94644 1.000 137.63321 17 LYS D N 1
ATOM 3183 C CA . LYS D 2 20 ? 465.40992 195.22483 16.15035 1.000 151.07165 17 LYS D CA 1
ATOM 3184 C C . LYS D 2 20 ? 465.12748 193.98122 15.31851 1.000 163.59398 17 LYS D C 1
ATOM 3185 O O . LYS D 2 20 ? 465.69249 193.82664 14.23050 1.000 168.90348 17 LYS D O 1
ATOM 3191 N N . GLU D 2 21 ? 464.27490 193.07995 15.81209 1.000 168.26797 18 GLU D N 1
ATOM 3192 C CA . GLU D 2 21 ? 463.88800 191.92431 15.00928 1.000 169.30065 18 GLU D CA 1
ATOM 3193 C C . GLU D 2 21 ? 463.14018 192.34716 13.75187 1.000 165.68109 18 GLU D C 1
ATOM 3194 O O . GLU D 2 21 ? 463.25252 191.69122 12.70973 1.000 170.37060 18 GLU D O 1
ATOM 3200 N N . ARG D 2 22 ? 462.38231 193.44176 13.82678 1.000 153.75936 19 ARG D N 1
ATOM 3201 C CA . ARG D 2 22 ? 461.57465 193.88479 12.69908 1.000 147.84635 19 ARG D CA 1
ATOM 3202 C C . ARG D 2 22 ? 462.37747 194.62363 11.63808 1.000 157.40032 19 ARG D C 1
ATOM 3203 O O . ARG D 2 22 ? 461.88536 194.78321 10.51631 1.000 155.91074 19 ARG D O 1
ATOM 3211 N N . VAL D 2 23 ? 463.59286 195.07697 11.95414 1.000 169.69629 20 VAL D N 1
ATOM 3212 C CA . VAL D 2 23 ? 464.37109 195.79235 10.94741 1.000 172.71651 20 VAL D CA 1
ATOM 3213 C C . VAL D 2 23 ? 464.85319 194.83901 9.86016 1.000 177.77378 20 VAL D C 1
ATOM 3214 O O . VAL D 2 23 ? 465.10555 195.26044 8.72471 1.000 183.25098 20 VAL D O 1
ATOM 3218 N N . LEU D 2 24 ? 464.97495 193.55150 10.17111 1.000 163.86883 21 LEU D N 1
ATOM 3219 C CA . LEU D 2 24 ? 465.39847 192.56905 9.18010 1.000 161.08750 21 LEU D CA 1
ATOM 3220 C C . LEU D 2 24 ? 464.22188 192.14278 8.30758 1.000 152.87414 21 LEU D C 1
ATOM 3221 O O . LEU D 2 24 ? 463.35930 191.37824 8.74074 1.000 141.47510 21 LEU D O 1
ATOM 3226 N N . GLU D 2 31 ? 457.00770 190.09558 -3.05052 1.000 175.22216 28 GLU D N 1
ATOM 3227 C CA . GLU D 2 31 ? 457.41596 189.37855 -1.84708 1.000 172.78245 28 GLU D CA 1
ATOM 3228 C C . GLU D 2 31 ? 456.22862 189.12318 -0.92025 1.000 165.73258 28 GLU D C 1
ATOM 3229 O O . GLU D 2 31 ? 455.11778 189.59009 -1.17770 1.000 163.99614 28 GLU D O 1
ATOM 3235 N N . ASN D 2 32 ? 456.47350 188.38522 0.16139 1.000 162.43574 29 ASN D N 1
ATOM 3236 C CA . ASN D 2 32 ? 455.47111 188.14926 1.19214 1.000 160.82547 29 ASN D CA 1
ATOM 3237 C C . ASN D 2 32 ? 455.77431 189.05187 2.38181 1.000 159.52042 29 ASN D C 1
ATOM 3238 O O . ASN D 2 32 ? 456.91676 189.11867 2.84563 1.000 164.21493 29 ASN D O 1
ATOM 3243 N N . VAL D 2 33 ? 454.75851 189.77502 2.83937 1.000 147.88120 30 VAL D N 1
ATOM 3244 C CA . VAL D 2 33 ? 454.89673 190.75956 3.90824 1.000 139.07659 30 VAL D CA 1
ATOM 3245 C C . VAL D 2 33 ? 453.71500 190.56409 4.85006 1.000 122.21696 30 VAL D C 1
ATOM 3246 O O . VAL D 2 33 ? 452.59534 190.31080 4.38068 1.000 111.49652 30 VAL D O 1
ATOM 3250 N N . PRO D 2 34 ? 453.91114 190.63701 6.16836 1.000 112.41094 31 PRO D N 1
ATOM 3251 C CA . PRO D 2 34 ? 452.77242 190.49688 7.08464 1.000 103.51875 31 PRO D CA 1
ATOM 3252 C C . PRO D 2 34 ? 451.83826 191.69488 6.99664 1.000 100.95759 31 PRO D C 1
ATOM 3253 O O . PRO D 2 34 ? 452.27645 192.84489 6.91867 1.000 106.42827 31 PRO D O 1
ATOM 3257 N N . ASP D 2 35 ? 450.53470 191.41058 6.99073 1.000 92.05404 32 ASP D N 1
ATOM 3258 C CA . ASP D 2 35 ? 449.52145 192.45348 6.95397 1.000 87.20612 32 ASP D CA 1
ATOM 3259 C C . ASP D 2 35 ? 448.98439 192.67060 8.35982 1.000 89.74027 32 ASP D C 1
ATOM 3260 O O . ASP D 2 35 ? 448.35732 191.75774 8.91644 1.000 92.90193 32 ASP D O 1
ATOM 3265 N N . PRO D 2 36 ? 449.19158 193.83519 8.97165 1.000 86.99540 33 PRO D N 1
ATOM 3266 C CA . PRO D 2 36 ? 448.74462 194.02471 10.35447 1.000 78.80302 33 PRO D CA 1
ATOM 3267 C C . PRO D 2 36 ? 447.23310 194.11788 10.45288 1.000 79.70633 33 PRO D C 1
ATOM 3268 O O . PRO D 2 36 ? 446.54942 194.54226 9.51939 1.000 89.85315 33 PRO D O 1
ATOM 3272 N N . PHE D 2 37 ? 446.71583 193.69917 11.60504 1.000 75.85662 34 PHE D N 1
ATOM 3273 C CA . PHE D 2 37 ? 445.30789 193.90040 11.91514 1.000 71.27322 34 PHE D CA 1
ATOM 3274 C C . PHE D 2 37 ? 445.02019 195.39080 12.05520 1.000 67.20289 34 PHE D C 1
ATOM 3275 O O . PHE D 2 37 ? 445.74086 196.10905 12.75634 1.000 78.17393 34 PHE D O 1
ATOM 3283 N N . ASP D 2 38 ? 443.96139 195.85651 11.39699 1.000 66.60442 35 ASP D N 1
ATOM 3284 C CA . ASP D 2 38 ? 443.58543 197.26269 11.42803 1.000 65.01788 35 ASP D CA 1
ATOM 3285 C C . ASP D 2 38 ? 442.11358 197.39819 11.79754 1.000 63.16352 35 ASP D C 1
ATOM 3286 O O . ASP D 2 38 ? 441.38181 196.41032 11.90961 1.000 78.10838 35 ASP D O 1
ATOM 3291 N N . LYS D 2 39 ? 441.68957 198.64974 11.99387 1.000 62.94179 36 LYS D N 1
ATOM 3292 C CA . LYS D 2 39 ? 440.29093 198.92347 12.31022 1.000 67.57918 36 LYS D CA 1
ATOM 3293 C C . LYS D 2 39 ? 439.36637 198.38338 11.22941 1.000 71.80839 36 LYS D C 1
ATOM 3294 O O . LYS D 2 39 ? 438.30368 197.82613 11.53016 1.000 65.94815 36 LYS D O 1
ATOM 3300 N N . ARG D 2 40 ? 439.75831 198.54087 9.96311 1.000 75.11316 37 ARG D N 1
ATOM 3301 C CA . ARG D 2 40 ? 438.91033 198.10348 8.86082 1.000 72.90712 37 ARG D CA 1
ATOM 3302 C C . ARG D 2 40 ? 438.62900 196.60942 8.93587 1.000 71.85190 37 ARG D C 1
ATOM 3303 O O . ARG D 2 40 ? 437.48575 196.17650 8.75013 1.000 70.37406 37 ARG D O 1
ATOM 3311 N N . GLU D 2 41 ? 439.65632 195.80514 9.21768 1.000 64.85859 38 GLU D N 1
ATOM 3312 C CA . GLU D 2 41 ? 439.46341 194.35930 9.25434 1.000 66.74919 38 GLU D CA 1
ATOM 3313 C C . GLU D 2 41 ? 438.51704 193.95469 10.37623 1.000 64.85853 38 GLU D C 1
ATOM 3314 O O . GLU D 2 41 ? 437.66515 193.07726 10.19248 1.000 72.82809 38 GLU D O 1
ATOM 3320 N N . ILE D 2 42 ? 438.64867 194.58432 11.54452 1.000 60.46121 39 ILE D N 1
ATOM 3321 C CA . ILE D 2 42 ? 437.71169 194.32552 12.63311 1.000 67.23056 39 ILE D CA 1
ATOM 3322 C C . ILE D 2 42 ? 436.31538 194.80685 12.25816 1.000 69.47511 39 ILE D C 1
ATOM 3323 O O . ILE D 2 42 ? 435.31520 194.13245 12.53466 1.000 71.97712 39 ILE D O 1
ATOM 3328 N N . PHE D 2 43 ? 436.22397 195.97335 11.61401 1.000 70.39259 40 PHE D N 1
ATOM 3329 C CA . PHE D 2 43 ? 434.91995 196.49973 11.22537 1.000 69.38552 40 PHE D CA 1
ATOM 3330 C C . PHE D 2 43 ? 434.21665 195.55962 10.25636 1.000 75.56795 40 PHE D C 1
ATOM 3331 O O . PHE D 2 43 ? 433.00100 195.35467 10.35080 1.000 72.72187 40 PHE D O 1
ATOM 3339 N N . ASP D 2 44 ? 434.96967 194.95890 9.33176 1.000 77.19118 41 ASP D N 1
ATOM 3340 C CA . ASP D 2 44 ? 434.38814 193.99059 8.41064 1.000 74.73503 41 ASP D CA 1
ATOM 3341 C C . ASP D 2 44 ? 433.88002 192.74279 9.12358 1.000 76.38881 41 ASP D C 1
ATOM 3342 O O . ASP D 2 44 ? 433.05617 192.01545 8.56033 1.000 78.71459 41 ASP D O 1
ATOM 3347 N N . LEU D 2 45 ? 434.33931 192.48431 10.34894 1.000 73.02223 42 LEU D N 1
ATOM 3348 C CA . LEU D 2 45 ? 433.87682 191.31355 11.08478 1.000 65.28505 42 LEU D CA 1
ATOM 3349 C C . LEU D 2 45 ? 432.54913 191.55368 11.79095 1.000 67.37623 42 LEU D C 1
ATOM 3350 O O . LEU D 2 45 ? 431.79868 190.60145 12.02019 1.000 71.25073 42 LEU D O 1
ATOM 3355 N N . ILE D 2 46 ? 432.23645 192.79906 12.14025 1.000 64.97610 43 ILE D N 1
ATOM 3356 C CA . ILE D 2 46 ? 431.05204 193.09906 12.93853 1.000 64.33821 43 ILE D CA 1
ATOM 3357 C C . ILE D 2 46 ? 430.04511 193.98726 12.22113 1.000 66.67232 43 ILE D C 1
ATOM 3358 O O . ILE D 2 46 ? 428.91110 194.12101 12.70776 1.000 72.45549 43 ILE D O 1
ATOM 3363 N N . ARG D 2 47 ? 430.39823 194.59100 11.08316 1.000 62.06464 44 ARG D N 1
ATOM 3364 C CA . ARG D 2 47 ? 429.49234 195.54721 10.45161 1.000 66.54041 44 ARG D CA 1
ATOM 3365 C C . ARG D 2 47 ? 428.21227 194.88625 9.95574 1.000 70.80070 44 ARG D C 1
ATOM 3366 O O . ARG D 2 47 ? 427.15485 195.52610 9.94470 1.000 70.08954 44 ARG D O 1
ATOM 3374 N N . ASN D 2 48 ? 428.27686 193.61858 9.55394 1.000 69.57866 45 ASN D N 1
ATOM 3375 C CA . ASN D 2 48 ? 427.12607 192.92983 8.98768 1.000 66.99386 45 ASN D CA 1
ATOM 3376 C C . ASN D 2 48 ? 426.40793 192.04339 9.99346 1.000 72.41552 45 ASN D C 1
ATOM 3377 O O . ASN D 2 48 ? 425.56423 191.23398 9.59657 1.000 77.40805 45 ASN D O 1
ATOM 3382 N N . ILE D 2 49 ? 426.71955 192.17514 11.28175 1.000 66.40804 46 ILE D N 1
ATOM 3383 C CA . ILE D 2 49 ? 425.95711 191.47463 12.30610 1.000 66.67963 46 ILE D CA 1
ATOM 3384 C C . ILE D 2 49 ? 424.53794 192.02620 12.32905 1.000 72.21365 46 ILE D C 1
ATOM 3385 O O . ILE D 2 49 ? 424.32635 193.24562 12.30528 1.000 76.74705 46 ILE D O 1
ATOM 3390 N N . ASN D 2 50 ? 423.55602 191.13020 12.35575 1.000 72.74193 47 ASN D N 1
ATOM 3391 C CA . ASN D 2 50 ? 422.16099 191.53832 12.27374 1.000 78.57055 47 ASN D CA 1
ATOM 3392 C C . ASN D 2 50 ? 421.64462 192.00535 13.62808 1.000 79.90712 47 ASN D C 1
ATOM 3393 O O . ASN D 2 50 ? 422.03323 191.48204 14.67634 1.000 82.80848 47 ASN D O 1
ATOM 3398 N N . ASP D 2 51 ? 420.76865 193.00202 13.59722 1.000 80.52287 48 ASP D N 1
ATOM 3399 C CA . ASP D 2 51 ? 420.07535 193.41641 14.80485 1.000 70.06617 48 ASP D CA 1
ATOM 3400 C C . ASP D 2 51 ? 419.09630 192.32258 15.22936 1.000 70.82870 48 ASP D C 1
ATOM 3401 O O . ASP D 2 51 ? 418.44009 191.71264 14.37867 1.000 76.33881 48 ASP D O 1
ATOM 3406 N N . PRO D 2 52 ? 418.99429 192.03075 16.52830 1.000 72.39110 49 PRO D N 1
ATOM 3407 C CA . PRO D 2 52 ? 418.10070 190.94145 16.95773 1.000 66.27923 49 PRO D CA 1
ATOM 3408 C C . PRO D 2 52 ? 416.64421 191.15742 16.57742 1.000 67.30409 49 PRO D C 1
ATOM 3409 O O . PRO D 2 52 ? 415.94152 190.18177 16.28653 1.000 71.53002 49 PRO D O 1
ATOM 3413 N N . GLU D 2 53 ? 416.17281 192.40734 16.54752 1.000 75.89657 50 GLU D N 1
ATOM 3414 C CA . GLU D 2 53 ? 414.75675 192.69964 16.36889 1.000 82.24483 50 GLU D CA 1
ATOM 3415 C C . GLU D 2 53 ? 414.38891 193.27335 15.00809 1.000 81.30522 50 GLU D C 1
ATOM 3416 O O . GLU D 2 53 ? 413.20605 193.25466 14.65567 1.000 84.64315 50 GLU D O 1
ATOM 3422 N N . HIS D 2 54 ? 415.34728 193.78839 14.24593 1.000 80.42453 51 HIS D N 1
ATOM 3423 C CA . HIS D 2 54 ? 415.02997 194.50644 13.02229 1.000 75.64436 51 HIS D CA 1
ATOM 3424 C C . HIS D 2 54 ? 415.85873 193.98226 11.86005 1.000 77.95311 51 HIS D C 1
ATOM 3425 O O . HIS D 2 54 ? 416.98737 193.51936 12.05444 1.000 81.60766 51 HIS D O 1
ATOM 3432 N N . PRO D 2 55 ? 415.31711 194.04530 10.62182 1.000 86.46981 52 PRO D N 1
ATOM 3433 C CA . PRO D 2 55 ? 416.02559 193.54866 9.43424 1.000 80.71791 52 PRO D CA 1
ATOM 3434 C C . PRO D 2 55 ? 417.10893 194.49840 8.92451 1.000 70.32574 52 PRO D C 1
ATOM 3435 O O . PRO D 2 55 ? 417.15388 194.84377 7.74431 1.000 82.26595 52 PRO D O 1
ATOM 3439 N N . LEU D 2 56 ? 417.98632 194.92834 9.82690 1.000 68.31265 53 LEU D N 1
ATOM 3440 C CA . LEU D 2 56 ? 419.08927 195.81020 9.48003 1.000 75.84856 53 LEU D CA 1
ATOM 3441 C C . LEU D 2 56 ? 420.32364 195.38300 10.26000 1.000 75.71148 53 LEU D C 1
ATOM 3442 O O . LEU D 2 56 ? 420.22985 194.76448 11.32320 1.000 73.88135 53 LEU D O 1
ATOM 3447 N N . THR D 2 57 ? 421.48845 195.71896 9.71524 1.000 72.22959 54 THR D N 1
ATOM 3448 C CA . THR D 2 57 ? 422.74247 195.36884 10.35814 1.000 75.50037 54 THR D CA 1
ATOM 3449 C C . THR D 2 57 ? 423.11862 196.41455 11.40388 1.000 72.09578 54 THR D C 1
ATOM 3450 O O . THR D 2 57 ? 422.55996 197.51446 11.45788 1.000 76.02129 54 THR D O 1
ATOM 3454 N N . LEU D 2 58 ? 424.08924 196.05450 12.24791 1.000 70.35748 55 LEU D N 1
ATOM 3455 C CA . LEU D 2 58 ? 424.58600 197.00053 13.23993 1.000 66.48617 55 LEU D CA 1
ATOM 3456 C C . LEU D 2 58 ? 425.23597 198.20629 12.57700 1.000 71.18073 55 LEU D C 1
ATOM 3457 O O . LEU D 2 58 ? 425.25628 199.29763 13.15670 1.000 77.06700 55 LEU D O 1
ATOM 3462 N N . GLU D 2 59 ? 425.76354 198.03432 11.36366 1.000 68.85659 56 GLU D N 1
ATOM 3463 C CA . GLU D 2 59 ? 426.33152 199.16881 10.64542 1.000 75.17972 56 GLU D CA 1
ATOM 3464 C C . GLU D 2 59 ? 425.23972 200.11293 10.15962 1.000 77.10908 56 GLU D C 1
ATOM 3465 O O . GLU D 2 59 ? 425.35866 201.33515 10.30343 1.000 76.27365 56 GLU D O 1
ATOM 3471 N N . GLU D 2 60 ? 424.16373 199.56200 9.59104 1.000 76.88673 57 GLU D N 1
ATOM 3472 C CA . GLU D 2 60 ? 423.07563 200.39314 9.08657 1.000 74.52134 57 GLU D CA 1
ATOM 3473 C C . GLU D 2 60 ? 422.35703 201.13128 10.20757 1.000 79.59187 57 GLU D C 1
ATOM 3474 O O . GLU D 2 60 ? 421.79172 202.20469 9.97397 1.000 85.19729 57 GLU D O 1
ATOM 3480 N N . LEU D 2 61 ? 422.36396 200.58193 11.41853 1.000 69.20005 58 LEU D N 1
ATOM 3481 C CA . LEU D 2 61 ? 421.81147 201.26240 12.58022 1.000 68.17179 58 LEU D CA 1
ATOM 3482 C C . LEU D 2 61 ? 422.84013 202.12387 13.30111 1.000 73.93513 58 LEU D C 1
ATOM 3483 O O . LEU D 2 61 ? 422.51561 202.72026 14.33343 1.000 74.39819 58 LEU D O 1
ATOM 3488 N N . HIS D 2 62 ? 424.06799 202.19516 12.78416 1.000 79.33236 59 HIS D N 1
ATOM 3489 C CA . HIS D 2 62 ? 425.15990 202.94827 13.40258 1.000 70.91968 59 HIS D CA 1
ATOM 3490 C C . HIS D 2 62 ? 425.45187 202.46484 14.82022 1.000 72.08154 59 HIS D C 1
ATOM 3491 O O . HIS D 2 62 ? 426.00030 203.20547 15.64026 1.000 76.13146 59 HIS D O 1
ATOM 3498 N N . VAL D 2 63 ? 425.08385 201.21659 15.11645 1.000 58.34051 60 VAL D N 1
ATOM 3499 C CA . VAL D 2 63 ? 425.45049 200.61875 16.39491 1.000 63.10535 60 VAL D CA 1
ATOM 3500 C C . VAL D 2 63 ? 426.94775 200.34542 16.43872 1.000 67.77424 60 VAL D C 1
ATOM 3501 O O . VAL D 2 63 ? 427.60076 200.55157 17.46768 1.000 69.61161 60 VAL D O 1
ATOM 3505 N N . VAL D 2 64 ? 427.51922 199.89322 15.32671 1.000 63.53798 61 VAL D N 1
ATOM 3506 C CA . VAL D 2 64 ? 428.96183 199.73768 15.19260 1.000 65.79786 61 VAL D CA 1
ATOM 3507 C C . VAL D 2 64 ? 429.45377 200.72076 14.14027 1.000 68.90890 61 VAL D C 1
ATOM 3508 O O . VAL D 2 64 ? 428.77039 200.97517 13.14175 1.000 75.76024 61 VAL D O 1
ATOM 3512 N N . GLN D 2 65 ? 430.62772 201.29710 14.38315 1.000 76.17064 62 GLN D N 1
ATOM 3513 C CA . GLN D 2 65 ? 431.24655 202.23634 13.46137 1.000 58.55319 62 GLN D CA 1
ATOM 3514 C C . GLN D 2 65 ? 432.74604 201.98597 13.45000 1.000 70.53948 62 GLN D C 1
ATOM 3515 O O . GLN D 2 65 ? 433.32611 201.57972 14.45990 1.000 75.35851 62 GLN D O 1
ATOM 3521 N N . GLU D 2 66 ? 433.37111 202.22868 12.29451 1.000 73.72534 63 GLU D N 1
ATOM 3522 C CA . GLU D 2 66 ? 434.79392 201.93177 12.15765 1.000 71.94334 63 GLU D CA 1
ATOM 3523 C C . GLU D 2 66 ? 435.63356 202.79637 13.09132 1.000 78.89736 63 GLU D C 1
ATOM 3524 O O . GLU D 2 66 ? 436.61915 202.32203 13.66740 1.000 79.06733 63 GLU D O 1
ATOM 3530 N N . ASP D 2 67 ? 435.25340 204.05975 13.26895 1.000 86.35480 64 ASP D N 1
ATOM 3531 C CA . ASP D 2 67 ? 435.98600 204.95616 14.15532 1.000 90.66978 64 ASP D CA 1
ATOM 3532 C C . ASP D 2 67 ? 435.59228 204.79664 15.62152 1.000 81.64269 64 ASP D C 1
ATOM 3533 O O . ASP D 2 67 ? 436.05189 205.57600 16.46275 1.000 83.61267 64 ASP D O 1
ATOM 3538 N N . LEU D 2 68 ? 434.75127 203.81563 15.94296 1.000 72.82678 65 LEU D N 1
ATOM 3539 C CA . LEU D 2 68 ? 434.52298 203.39428 17.31704 1.000 65.89970 65 LEU D CA 1
ATOM 3540 C C . LEU D 2 68 ? 435.29861 202.12993 17.65911 1.000 73.16482 65 LEU D C 1
ATOM 3541 O O . LEU D 2 68 ? 435.06346 201.52992 18.71371 1.000 73.96286 65 LEU D O 1
ATOM 3546 N N . ILE D 2 69 ? 436.21654 201.71685 16.79035 1.000 71.62194 66 ILE D N 1
ATOM 3547 C CA . ILE D 2 69 ? 437.02601 200.52170 16.98215 1.000 73.42782 66 ILE D CA 1
ATOM 3548 C C . ILE D 2 69 ? 438.46863 200.95661 17.18726 1.000 67.65644 66 ILE D C 1
ATOM 3549 O O . ILE D 2 69 ? 439.00320 201.74626 16.39991 1.000 72.76485 66 ILE D O 1
ATOM 3554 N N . ARG D 2 70 ? 439.08807 200.46158 18.25425 1.000 65.24301 67 ARG D N 1
ATOM 3555 C CA . ARG D 2 70 ? 440.49883 200.69303 18.52932 1.000 62.19959 67 ARG D CA 1
ATOM 3556 C C . ARG D 2 70 ? 441.19337 199.34476 18.63793 1.000 67.01196 67 ARG D C 1
ATOM 3557 O O . ARG D 2 70 ? 440.67849 198.43010 19.28914 1.000 77.03151 67 ARG D O 1
ATOM 3565 N N . ILE D 2 71 ? 442.35145 199.22010 17.99608 1.000 62.47803 68 ILE D N 1
ATOM 3566 C CA . ILE D 2 71 ? 443.06678 197.94974 17.94806 1.000 63.13811 68 ILE D CA 1
ATOM 3567 C C . ILE D 2 71 ? 444.55738 198.23017 17.83903 1.000 58.88410 68 ILE D C 1
ATOM 3568 O O . ILE D 2 71 ? 444.97726 199.20518 17.21065 1.000 64.15533 68 ILE D O 1
ATOM 3573 N N . ASN D 2 72 ? 445.35387 197.37807 18.47880 1.000 66.06773 69 ASN D N 1
ATOM 3574 C CA . ASN D 2 72 ? 446.80263 197.37139 18.31991 1.000 63.27073 69 ASN D CA 1
ATOM 3575 C C . ASN D 2 72 ? 447.22285 195.92710 18.09485 1.000 63.34733 69 ASN D C 1
ATOM 3576 O O . ASN D 2 72 ? 447.15505 195.10895 19.01729 1.000 66.88941 69 ASN D O 1
ATOM 3581 N N . ASP D 2 73 ? 447.64321 195.61752 16.86621 1.000 66.38202 70 ASP D N 1
ATOM 3582 C CA . ASP D 2 73 ? 448.01783 194.24892 16.52146 1.000 71.65206 70 ASP D CA 1
ATOM 3583 C C . ASP D 2 73 ? 449.16407 193.74983 17.39262 1.000 75.00256 70 ASP D C 1
ATOM 3584 O O . ASP D 2 73 ? 449.12331 192.62269 17.90064 1.000 82.12533 70 ASP D O 1
ATOM 3589 N N . SER D 2 74 ? 450.19587 194.57542 17.57723 1.000 66.79362 71 SER D N 1
ATOM 3590 C CA . SER D 2 74 ? 451.36369 194.13864 18.33447 1.000 65.68769 71 SER D CA 1
ATOM 3591 C C . SER D 2 74 ? 451.02018 193.91580 19.80262 1.000 76.26618 71 SER D C 1
ATOM 3592 O O . SER D 2 74 ? 451.44302 192.91853 20.40009 1.000 78.38913 71 SER D O 1
ATOM 3595 N N . GLN D 2 75 ? 450.23995 194.81816 20.39507 1.000 72.95960 72 GLN D N 1
ATOM 3596 C CA . GLN D 2 75 ? 449.87957 194.71542 21.80372 1.000 70.28161 72 GLN D CA 1
ATOM 3597 C C . GLN D 2 75 ? 448.68080 193.80390 22.04897 1.000 66.31633 72 GLN D C 1
ATOM 3598 O O . GLN D 2 75 ? 448.18469 193.75612 23.17931 1.000 64.56358 72 GLN D O 1
ATOM 3604 N N . ASN D 2 76 ? 448.20800 193.09553 21.02072 1.000 65.54535 73 ASN D N 1
ATOM 3605 C CA . ASN D 2 76 ? 447.20969 192.03085 21.17274 1.000 70.80238 73 ASN D CA 1
ATOM 3606 C C . ASN D 2 76 ? 445.93944 192.52669 21.86069 1.000 71.19258 73 ASN D C 1
ATOM 3607 O O . ASN D 2 76 ? 445.32911 191.81355 22.65816 1.000 77.00708 73 ASN D O 1
ATOM 3612 N N . SER D 2 77 ? 445.52822 193.75221 21.54542 1.000 58.14526 74 SER D N 1
ATOM 3613 C CA . SER D 2 77 ? 444.40242 194.38934 22.21528 1.000 68.77051 74 SER D CA 1
ATOM 3614 C C . SER D 2 77 ? 443.42329 194.94235 21.19040 1.000 67.86969 74 SER D C 1
ATOM 3615 O O . SER D 2 77 ? 443.82730 195.63930 20.25455 1.000 66.58859 74 SER D O 1
ATOM 3618 N N . VAL D 2 78 ? 442.14000 194.62926 21.37485 1.000 65.13470 75 VAL D N 1
ATOM 3619 C CA . VAL D 2 78 ? 441.05191 195.14522 20.55015 1.000 62.58161 75 VAL D CA 1
ATOM 3620 C C . VAL D 2 78 ? 440.00114 195.74502 21.47247 1.000 67.42349 75 VAL D C 1
ATOM 3621 O O . VAL D 2 78 ? 439.61584 195.11889 22.46577 1.000 71.40568 75 VAL D O 1
ATOM 3625 N N . HIS D 2 79 ? 439.54048 196.95166 21.14877 1.000 70.08544 76 HIS D N 1
ATOM 3626 C CA . HIS D 2 79 ? 438.46409 197.60954 21.87899 1.000 56.28654 76 HIS D CA 1
ATOM 3627 C C . HIS D 2 79 ? 437.34082 197.95624 20.91537 1.000 67.71173 76 HIS D C 1
ATOM 3628 O O . HIS D 2 79 ? 437.58096 198.57468 19.87365 1.000 72.65922 76 HIS D O 1
ATOM 3635 N N . ILE D 2 80 ? 436.11881 197.56897 21.27075 1.000 67.21506 77 ILE D N 1
ATOM 3636 C CA . ILE D 2 80 ? 434.93552 197.82918 20.46032 1.000 64.98485 77 ILE D CA 1
ATOM 3637 C C . ILE D 2 80 ? 433.96218 198.66434 21.27754 1.000 71.08812 77 ILE D C 1
ATOM 3638 O O . ILE D 2 80 ? 433.62038 198.29889 22.40795 1.000 77.86104 77 ILE D O 1
ATOM 3643 N N . SER D 2 81 ? 433.51781 199.77960 20.70417 1.000 70.05642 78 SER D N 1
ATOM 3644 C CA A SER D 2 81 ? 432.52635 200.65266 21.31904 0.704 64.31899 78 SER D CA 1
ATOM 3645 C CA B SER D 2 81 ? 432.52504 200.65138 21.32006 0.296 65.46224 78 SER D CA 1
ATOM 3646 C C . SER D 2 81 ? 431.28084 200.64877 20.44486 1.000 70.50680 78 SER D C 1
ATOM 3647 O O . SER D 2 81 ? 431.33780 201.05688 19.28005 1.000 87.13110 78 SER D O 1
ATOM 3652 N N . PHE D 2 82 ? 430.16151 200.18491 20.99848 1.000 67.61462 79 PHE D N 1
ATOM 3653 C CA . PHE D 2 82 ? 428.91921 200.08512 20.24458 1.000 67.98338 79 PHE D CA 1
ATOM 3654 C C . PHE D 2 82 ? 427.84257 200.96228 20.86824 1.000 67.86115 79 PHE D C 1
ATOM 3655 O O . PHE D 2 82 ? 427.75747 201.08848 22.09370 1.000 68.80519 79 PHE D O 1
ATOM 3663 N N . THR D 2 83 ? 427.02829 201.57147 20.00847 1.000 64.97783 80 THR D N 1
ATOM 3664 C CA . THR D 2 83 ? 426.03165 202.55177 20.42203 1.000 62.14737 80 THR D CA 1
ATOM 3665 C C . THR D 2 83 ? 424.63670 201.95972 20.29804 1.000 66.76440 80 THR D C 1
ATOM 3666 O O . THR D 2 83 ? 424.16564 201.73645 19.17146 1.000 71.20543 80 THR D O 1
ATOM 3670 N N . PRO D 2 84 ? 423.94184 201.68864 21.40179 1.000 68.17311 81 PRO D N 1
ATOM 3671 C CA . PRO D 2 84 ? 422.57411 201.16861 21.30032 1.000 64.81027 81 PRO D CA 1
ATOM 3672 C C . PRO D 2 84 ? 421.65465 202.16008 20.60331 1.000 66.35109 81 PRO D C 1
ATOM 3673 O O . PRO D 2 84 ? 421.90600 203.36684 20.56675 1.000 64.98576 81 PRO D O 1
ATOM 3677 N N . THR D 2 85 ? 420.56542 201.62442 20.04661 1.000 67.23034 82 THR D N 1
ATOM 3678 C CA . THR D 2 85 ? 419.64622 202.44799 19.26850 1.000 63.75056 82 THR D CA 1
ATOM 3679 C C . THR D 2 85 ? 418.84850 203.40707 20.14705 1.000 67.98317 82 THR D C 1
ATOM 3680 O O . THR D 2 85 ? 418.46979 204.49085 19.69023 1.000 74.00273 82 THR D O 1
ATOM 3684 N N . ILE D 2 86 ? 418.58882 203.03809 21.39823 1.000 69.60305 83 ILE D N 1
ATOM 3685 C CA . ILE D 2 86 ? 417.87597 203.91618 22.32687 1.000 63.36453 83 ILE D CA 1
ATOM 3686 C C . ILE D 2 86 ? 418.57659 203.88467 23.67058 1.000 74.08917 83 ILE D C 1
ATOM 3687 O O . ILE D 2 86 ? 419.22016 202.89152 24.03418 1.000 79.04385 83 ILE D O 1
ATOM 3692 N N . PRO D 2 87 ? 418.45522 204.96739 24.44722 1.000 73.78841 84 PRO D N 1
ATOM 3693 C CA . PRO D 2 87 ? 419.16328 205.02619 25.74307 1.000 71.34456 84 PRO D CA 1
ATOM 3694 C C . PRO D 2 87 ? 418.74855 203.95618 26.74512 1.000 70.76195 84 PRO D C 1
ATOM 3695 O O . PRO D 2 87 ? 419.52835 203.66059 27.65961 1.000 73.70060 84 PRO D O 1
ATOM 3699 N N . HIS D 2 88 ? 417.56255 203.36816 26.61424 1.000 74.59484 85 HIS D N 1
ATOM 3700 C CA . HIS D 2 88 ? 417.11367 202.30372 27.50640 1.000 69.77505 85 HIS D CA 1
ATOM 3701 C C . HIS D 2 88 ? 416.88548 201.00523 26.74117 1.000 69.14253 85 HIS D C 1
ATOM 3702 O O . HIS D 2 88 ? 415.93016 200.26868 26.99925 1.000 73.77477 85 HIS D O 1
ATOM 3709 N N . CYS D 2 89 ? 417.77148 200.71018 25.79273 1.000 70.84024 86 CYS D N 1
ATOM 3710 C CA . CYS D 2 89 ? 417.64533 199.50612 24.98045 1.000 69.62565 86 CYS D CA 1
ATOM 3711 C C . CYS D 2 89 ? 417.78006 198.26803 25.85497 1.000 71.02926 86 CYS D C 1
ATOM 3712 O O . CYS D 2 89 ? 418.77969 198.10098 26.56001 1.000 80.82192 86 CYS D O 1
ATOM 3715 N N . SER D 2 90 ? 416.75904 197.41424 25.82586 1.000 65.94236 87 SER D N 1
ATOM 3716 C CA . SER D 2 90 ? 416.76751 196.16072 26.56774 1.000 65.01893 87 SER D CA 1
ATOM 3717 C C . SER D 2 90 ? 417.54252 195.05675 25.85678 1.000 66.19932 87 SER D C 1
ATOM 3718 O O . SER D 2 90 ? 417.60840 193.93459 26.37033 1.000 70.11694 87 SER D O 1
ATOM 3721 N N . MET D 2 91 ? 418.12475 195.34359 24.69431 1.000 64.67574 88 MET D N 1
ATOM 3722 C CA . MET D 2 91 ? 418.92007 194.37782 23.94947 1.000 67.83849 88 MET D CA 1
ATOM 3723 C C . MET D 2 91 ? 420.40958 194.69302 23.98401 1.000 70.79784 88 MET D C 1
ATOM 3724 O O . MET D 2 91 ? 421.18777 194.01702 23.30199 1.000 71.16290 88 MET D O 1
ATOM 3729 N N . ALA D 2 92 ? 420.82291 195.69836 24.76269 1.000 68.83075 89 ALA D N 1
ATOM 3730 C CA . ALA D 2 92 ? 422.20722 196.16260 24.71683 1.000 62.96267 89 ALA D CA 1
ATOM 3731 C C . ALA D 2 92 ? 423.18519 195.04622 25.05612 1.000 67.21738 89 ALA D C 1
ATOM 3732 O O . ALA D 2 92 ? 424.22344 194.89756 24.39955 1.000 74.36530 89 ALA D O 1
ATOM 3734 N N . THR D 2 93 ? 422.86975 194.24684 26.07460 1.000 70.58651 90 THR D N 1
ATOM 3735 C CA . THR D 2 93 ? 423.75814 193.15122 26.44257 1.000 65.59040 90 THR D CA 1
ATOM 3736 C C . THR D 2 93 ? 423.78955 192.08288 25.35752 1.000 67.82680 90 THR D C 1
ATOM 3737 O O . THR D 2 93 ? 424.85215 191.52966 25.05364 1.000 64.76409 90 THR D O 1
ATOM 3741 N N . LEU D 2 94 ? 422.63713 191.78513 24.75702 1.000 62.74089 91 LEU D N 1
ATOM 3742 C CA . LEU D 2 94 ? 422.59791 190.78286 23.69881 1.000 64.48658 91 LEU D CA 1
ATOM 3743 C C . LEU D 2 94 ? 423.39538 191.23179 22.48004 1.000 70.27070 91 LEU D C 1
ATOM 3744 O O . LEU D 2 94 ? 424.11294 190.43075 21.87030 1.000 73.59172 91 LEU D O 1
ATOM 3749 N N . ILE D 2 95 ? 423.29295 192.51188 22.12055 1.000 66.20216 92 ILE D N 1
ATOM 3750 C CA . ILE D 2 95 ? 423.99970 193.02166 20.94795 1.000 61.99898 92 ILE D CA 1
ATOM 3751 C C . ILE D 2 95 ? 425.50532 192.94951 21.16268 1.000 63.81092 92 ILE D C 1
ATOM 3752 O O . ILE D 2 95 ? 426.25112 192.45711 20.30747 1.000 66.15410 92 ILE D O 1
ATOM 3757 N N . GLY D 2 96 ? 425.97503 193.44202 22.30909 1.000 65.79277 93 GLY D N 1
ATOM 3758 C CA . GLY D 2 96 ? 427.38808 193.33189 22.62278 1.000 70.28494 93 GLY D CA 1
ATOM 3759 C C . GLY D 2 96 ? 427.85751 191.89549 22.73861 1.000 69.74881 93 GLY D C 1
ATOM 3760 O O . GLY D 2 96 ? 429.01982 191.59307 22.45675 1.000 76.54697 93 GLY D O 1
ATOM 3761 N N . LEU D 2 97 ? 426.96568 190.99108 23.14859 1.000 68.97016 94 LEU D N 1
ATOM 3762 C CA . LEU D 2 97 ? 427.33559 189.58345 23.25457 1.000 67.98761 94 LEU D CA 1
ATOM 3763 C C . LEU D 2 97 ? 427.55160 188.96784 21.87747 1.000 70.90468 94 LEU D C 1
ATOM 3764 O O . LEU D 2 97 ? 428.49034 188.18709 21.67998 1.000 66.55913 94 LEU D O 1
ATOM 3769 N N . SER D 2 98 ? 426.69679 189.31263 20.91111 1.000 67.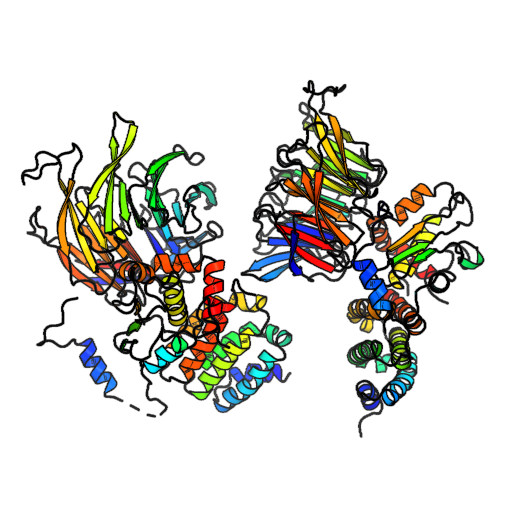74872 95 SER D N 1
ATOM 3770 C CA . SER D 2 98 ? 426.88835 188.82405 19.54954 1.000 63.94741 95 SER D CA 1
ATOM 3771 C C . SER D 2 98 ? 428.20058 189.33127 18.96603 1.000 60.51792 95 SER D C 1
ATOM 3772 O O . SER D 2 98 ? 428.89849 188.59948 18.25557 1.000 69.10273 95 SER D O 1
ATOM 3775 N N . ILE D 2 99 ? 428.55662 190.58098 19.26210 1.000 58.86500 96 ILE D N 1
ATOM 3776 C CA . ILE D 2 99 ? 429.84922 191.10326 18.83238 1.000 62.01183 96 ILE D CA 1
ATOM 3777 C C . ILE D 2 99 ? 430.98039 190.27697 19.43199 1.000 64.06316 96 ILE D C 1
ATOM 3778 O O . ILE D 2 99 ? 431.96667 189.96278 18.75487 1.000 73.25788 96 ILE D O 1
ATOM 3783 N N . ARG D 2 100 ? 430.84818 189.89343 20.70355 1.000 68.68978 97 ARG D N 1
ATOM 3784 C CA . ARG D 2 100 ? 431.89750 189.11313 21.35265 1.000 66.04952 97 ARG D CA 1
ATOM 3785 C C . ARG D 2 100 ? 432.03336 187.73691 20.71786 1.000 58.65770 97 ARG D C 1
ATOM 3786 O O . ARG D 2 100 ? 433.14296 187.29604 20.40041 1.000 69.39957 97 ARG D O 1
ATOM 3794 N N . VAL D 2 101 ? 430.91089 187.04243 20.52649 1.000 55.31420 98 VAL D N 1
ATOM 3795 C CA . VAL D 2 101 ? 430.95480 185.70241 19.94730 1.000 63.28288 98 VAL D CA 1
ATOM 3796 C C . VAL D 2 101 ? 431.58868 185.74233 18.56318 1.000 67.56749 98 VAL D C 1
ATOM 3797 O O . VAL D 2 101 ? 432.45224 184.91994 18.23323 1.000 65.28414 98 VAL D O 1
ATOM 3801 N N . LYS D 2 102 ? 431.17568 186.70553 17.73594 1.000 64.08027 99 LYS D N 1
ATOM 3802 C CA . LYS D 2 102 ? 431.76426 186.83902 16.40665 1.000 70.09139 99 LYS D CA 1
ATOM 3803 C C . LYS D 2 102 ? 433.27254 187.03091 16.49507 1.000 68.73700 99 LYS D C 1
ATOM 3804 O O . LYS D 2 102 ? 434.04108 186.32729 15.82795 1.000 65.51172 99 LYS D O 1
ATOM 3810 N N . LEU D 2 103 ? 433.71525 187.97671 17.32839 1.000 62.85001 100 LEU D N 1
ATOM 3811 C CA . LEU D 2 103 ? 435.14656 188.20510 17.48977 1.000 63.29484 100 LEU D CA 1
ATOM 3812 C C . LEU D 2 103 ? 435.82802 187.03185 18.17887 1.000 64.63224 100 LEU D C 1
ATOM 3813 O O . LEU D 2 103 ? 436.99551 186.74116 17.89467 1.000 72.64499 100 LEU D O 1
ATOM 3818 N N . LEU D 2 104 ? 435.12034 186.34869 19.07954 1.000 61.23490 101 LEU D N 1
ATOM 3819 C CA . LEU D 2 104 ? 435.69152 185.17468 19.72927 1.000 68.66099 101 LEU D CA 1
ATOM 3820 C C . LEU D 2 104 ? 435.98567 184.07465 18.71641 1.000 70.89827 101 LEU D C 1
ATOM 3821 O O . LEU D 2 104 ? 437.00182 183.37872 18.81997 1.000 75.85609 101 LEU D O 1
ATOM 3826 N N . ARG D 2 105 ? 435.11512 183.91271 17.72054 1.000 69.98417 102 ARG D N 1
ATOM 3827 C CA . ARG D 2 105 ? 435.30937 182.86868 16.72297 1.000 69.22498 102 ARG D CA 1
ATOM 3828 C C . ARG D 2 105 ? 436.27344 183.28907 15.62315 1.000 73.36773 102 ARG D C 1
ATOM 3829 O O . ARG D 2 105 ? 436.97570 182.43800 15.06769 1.000 69.33793 102 ARG D O 1
ATOM 3837 N N . SER D 2 106 ? 436.32948 184.58332 15.30343 1.000 71.37405 103 SER D N 1
ATOM 3838 C CA . SER D 2 106 ? 437.07126 185.06299 14.14454 1.000 62.76541 103 SER D CA 1
ATOM 3839 C C . SER D 2 106 ? 438.48338 185.54092 14.45933 1.000 69.43328 103 SER D C 1
ATOM 3840 O O . SER D 2 106 ? 439.30534 185.62647 13.54060 1.000 74.21248 103 SER D O 1
ATOM 3843 N N . LEU D 2 107 ? 438.78616 185.86307 15.71331 1.000 69.04955 104 LEU D N 1
ATOM 3844 C CA . LEU D 2 107 ? 440.08654 186.43674 16.02148 1.000 67.01420 104 LEU D CA 1
ATOM 3845 C C . LEU D 2 107 ? 441.00042 185.40863 16.67448 1.000 66.44364 104 LEU D C 1
ATOM 3846 O O . LEU D 2 107 ? 440.53252 184.51566 17.38815 1.000 73.93499 104 LEU D O 1
ATOM 3851 N N . PRO D 2 108 ? 442.30805 185.51611 16.44304 1.000 65.38464 105 PRO D N 1
ATOM 3852 C CA . PRO D 2 108 ? 443.24816 184.62959 17.12599 1.000 66.38079 105 PRO D CA 1
ATOM 3853 C C . PRO D 2 108 ? 443.13385 184.77830 18.62390 1.000 67.87426 105 PRO D C 1
ATOM 3854 O O . PRO D 2 108 ? 442.86907 185.88112 19.14136 1.000 71.92055 105 PRO D O 1
ATOM 3858 N N . PRO D 2 109 ? 443.32180 183.69154 19.37900 1.000 67.03174 106 PRO D N 1
ATOM 3859 C CA . PRO D 2 109 ? 443.08956 183.75254 20.83342 1.000 70.81495 106 PRO D CA 1
ATOM 3860 C C . PRO D 2 109 ? 444.00698 184.71166 21.57094 1.000 64.24032 106 PRO D C 1
ATOM 3861 O O . PRO D 2 109 ? 443.71230 185.06182 22.71967 1.000 74.31321 106 PRO D O 1
ATOM 3865 N N . ARG D 2 110 ? 445.10511 185.15123 20.95651 1.000 66.42106 107 ARG D N 1
ATOM 3866 C CA . ARG D 2 110 ? 446.00707 186.07169 21.63622 1.000 65.41222 107 ARG D CA 1
ATOM 3867 C C . ARG D 2 110 ? 445.40137 187.45989 21.80656 1.000 60.63285 107 ARG D C 1
ATOM 3868 O O . ARG D 2 110 ? 445.91805 188.25303 22.60013 1.000 63.49813 107 ARG D O 1
ATOM 3876 N N . PHE D 2 111 ? 444.32392 187.76650 21.08743 1.000 63.72221 108 PHE D N 1
ATOM 3877 C CA . PHE D 2 111 ? 443.69157 189.07650 21.16479 1.000 65.82500 108 PHE D CA 1
ATOM 3878 C C . PHE D 2 111 ? 442.73917 189.15141 22.35190 1.000 70.19615 108 PHE D C 1
ATOM 3879 O O . PHE D 2 111 ? 441.83408 188.32189 22.48802 1.000 73.42252 108 PHE D O 1
ATOM 3887 N N . LYS D 2 112 ? 442.94573 190.15189 23.20571 1.000 65.46827 109 LYS D N 1
ATOM 3888 C CA . LYS D 2 112 ? 442.03772 190.45048 24.30659 1.000 61.99204 109 LYS D CA 1
ATOM 3889 C C . LYS D 2 112 ? 441.01606 191.47351 23.82575 1.000 60.14966 109 LYS D C 1
ATOM 3890 O O . LYS D 2 112 ? 441.37961 192.60576 23.49007 1.000 62.85339 109 LYS D O 1
ATOM 3896 N N . VAL D 2 113 ? 439.74574 191.08412 23.80047 1.000 59.86086 110 VAL D N 1
ATOM 3897 C CA . VAL D 2 113 ? 438.68065 191.91590 23.25180 1.000 61.54818 110 VAL D CA 1
ATOM 3898 C C . VAL D 2 113 ? 437.92311 192.57917 24.39375 1.000 64.24277 110 VAL D C 1
ATOM 3899 O O . VAL D 2 113 ? 437.54136 191.91604 25.36611 1.000 64.58441 110 VAL D O 1
ATOM 3903 N N . THR D 2 114 ? 437.70784 193.88821 24.27754 1.000 65.47302 111 THR D N 1
ATOM 3904 C CA . THR D 2 114 ? 436.88286 194.64961 25.20786 1.000 60.04023 111 THR D CA 1
ATOM 3905 C C . THR D 2 114 ? 435.72415 195.25622 24.42970 1.000 70.74270 111 THR D C 1
ATOM 3906 O O . THR D 2 114 ? 435.94363 196.01932 23.48107 1.000 69.56078 111 THR D O 1
ATOM 3910 N N . VAL D 2 115 ? 434.49935 194.91208 24.82295 1.000 68.71009 112 VAL D N 1
ATOM 3911 C CA . VAL D 2 115 ? 433.28881 195.40826 24.17777 1.000 65.86262 112 VAL D CA 1
ATOM 3912 C C . VAL D 2 115 ? 432.51387 196.20652 25.21890 1.000 61.84948 112 VAL D C 1
ATOM 3913 O O . VAL D 2 115 ? 432.02776 195.64715 26.21233 1.000 69.35411 112 VAL D O 1
ATOM 3917 N N . GLU D 2 116 ? 432.39838 197.51220 24.99473 1.000 60.74493 113 GLU D N 1
ATOM 3918 C CA . GLU D 2 116 ? 431.73534 198.41564 25.92054 1.000 68.13897 113 GLU D CA 1
ATOM 3919 C C . GLU D 2 116 ? 430.77321 199.32215 25.16905 1.000 68.62736 113 GLU D C 1
ATOM 3920 O O . GLU D 2 116 ? 430.94416 199.59232 23.97838 1.000 68.51521 113 GLU D O 1
ATOM 3926 N N . ILE D 2 117 ? 429.75340 199.78621 25.88759 1.000 68.27277 114 ILE D N 1
ATOM 3927 C CA . ILE D 2 117 ? 428.81279 200.74705 25.33243 1.000 68.84043 114 ILE D CA 1
ATOM 3928 C C . ILE D 2 117 ? 429.49883 202.09634 25.17158 1.000 71.58816 114 ILE D C 1
ATOM 3929 O O . ILE D 2 117 ? 430.29593 202.51432 26.02326 1.000 78.75187 114 ILE D O 1
ATOM 3934 N N . THR D 2 118 ? 429.20719 202.77498 24.06345 1.000 73.37826 115 THR D N 1
ATOM 3935 C CA . THR D 2 118 ? 429.74131 204.11155 23.84093 1.000 69.30621 115 THR D CA 1
ATOM 3936 C C . THR D 2 118 ? 429.34223 205.02457 24.99761 1.000 67.61260 115 THR D C 1
ATOM 3937 O O . THR D 2 118 ? 428.15069 205.10906 25.33015 1.000 67.78266 115 THR D O 1
ATOM 3941 N N . PRO D 2 119 ? 430.29220 205.71132 25.63258 1.000 69.94386 116 PRO D N 1
ATOM 3942 C CA . PRO D 2 119 ? 429.97544 206.45825 26.85846 1.000 72.42700 116 PRO D CA 1
ATOM 3943 C C . PRO D 2 119 ? 428.84994 207.46272 26.65106 1.000 72.64512 116 PRO D C 1
ATOM 3944 O O . PRO D 2 119 ? 428.83540 208.22052 25.67820 1.000 74.31704 116 PRO D O 1
ATOM 3948 N N . GLY D 2 120 ? 427.89291 207.44968 27.57659 1.000 75.28154 117 GLY D N 1
ATOM 3949 C CA . GLY D 2 120 ? 426.78940 208.38486 27.55600 1.000 72.43304 117 GLY D CA 1
ATOM 3950 C C . GLY D 2 120 ? 425.64917 208.03089 26.62882 1.000 72.33412 117 GLY D C 1
ATOM 3951 O O . GLY D 2 120 ? 424.69012 208.80634 26.53619 1.000 85.04177 117 GLY D O 1
ATOM 3952 N N . THR D 2 121 ? 425.70942 206.88988 25.94571 1.000 69.68973 118 THR D N 1
ATOM 3953 C CA . THR D 2 121 ? 424.67230 206.50421 24.99965 1.000 67.69152 118 THR D CA 1
ATOM 3954 C C . THR D 2 121 ? 423.69532 205.48086 25.56302 1.000 69.21989 118 THR D C 1
ATOM 3955 O O . THR D 2 121 ? 422.81115 205.02610 24.83117 1.000 69.59216 118 THR D O 1
ATOM 3959 N N . HIS D 2 122 ? 423.82468 205.10944 26.83576 1.000 69.49459 119 HIS D N 1
ATOM 3960 C CA . HIS D 2 122 ? 422.90848 204.15419 27.44241 1.000 66.54727 119 HIS D CA 1
ATOM 3961 C C . HIS D 2 122 ? 422.86135 204.38355 28.94531 1.000 73.95274 119 HIS D C 1
ATOM 3962 O O . HIS D 2 122 ? 423.88269 204.68761 29.56695 1.000 78.66733 119 HIS D O 1
ATOM 3969 N N . ALA D 2 123 ? 421.66827 204.22138 29.52201 1.000 72.69917 120 ALA D N 1
ATOM 3970 C CA . ALA D 2 123 ? 421.47779 204.52114 30.93701 1.000 69.52614 120 ALA D CA 1
ATOM 3971 C C . ALA D 2 123 ? 422.17618 203.51218 31.83966 1.000 75.88779 120 ALA D C 1
ATOM 3972 O O . ALA D 2 123 ? 422.57301 203.85620 32.95873 1.000 86.69248 120 ALA D O 1
ATOM 3974 N N . SER D 2 124 ? 422.33506 202.27427 31.38472 1.000 68.06410 121 SER D N 1
ATOM 3975 C CA . SER D 2 124 ? 422.90796 201.20515 32.19349 1.000 67.48266 121 SER D CA 1
ATOM 3976 C C . SER D 2 124 ? 424.26427 200.75937 31.65646 1.000 65.99131 121 SER D C 1
ATOM 3977 O O . SER D 2 124 ? 424.61965 199.58250 31.73353 1.000 72.41119 121 SER D O 1
ATOM 3980 N N . GLU D 2 125 ? 425.04387 201.69933 31.11518 1.000 65.77368 122 GLU D N 1
ATOM 3981 C CA . GLU D 2 125 ? 426.26208 201.31784 30.40628 1.000 76.34290 122 GLU D CA 1
ATOM 3982 C C . GLU D 2 125 ? 427.27724 200.66662 31.33656 1.000 70.59769 122 GLU D C 1
ATOM 3983 O O . GLU D 2 125 ? 427.98724 199.73697 30.93521 1.000 71.34780 122 GLU D O 1
ATOM 3989 N N . LEU D 2 126 ? 427.36077 201.13156 32.58228 1.000 75.14412 123 LEU D N 1
ATOM 3990 C CA . LEU D 2 126 ? 428.30161 200.52938 33.52094 1.000 72.62332 123 LEU D CA 1
ATOM 3991 C C . LEU D 2 126 ? 427.94058 199.07496 33.79779 1.000 74.32068 123 LEU D C 1
ATOM 3992 O O . LEU D 2 126 ? 428.80638 198.19270 33.77307 1.000 75.62117 123 LEU D O 1
ATOM 3997 N N . ALA D 2 127 ? 426.65738 198.80390 34.04571 1.000 76.71344 124 ALA D N 1
ATOM 3998 C CA . ALA D 2 127 ? 426.23336 197.43945 34.34012 1.000 66.17615 124 ALA D CA 1
ATOM 3999 C C . ALA D 2 127 ? 426.39989 196.53022 33.13015 1.000 77.87962 124 ALA D C 1
ATOM 4000 O O . ALA D 2 127 ? 426.80346 195.36979 33.26882 1.000 81.66305 124 ALA D O 1
ATOM 4002 N N . VAL D 2 128 ? 426.09655 197.03797 31.93626 1.000 72.97883 125 VAL D N 1
ATOM 4003 C CA . VAL D 2 128 ? 426.24157 196.22682 30.73288 1.000 66.94450 125 VAL D CA 1
ATOM 4004 C C . VAL D 2 128 ? 427.71019 195.93157 30.45978 1.000 61.15093 125 VAL D C 1
ATOM 4005 O O . VAL D 2 128 ? 428.08031 194.79267 30.14992 1.000 74.50802 125 VAL D O 1
ATOM 4009 N N . ASN D 2 129 ? 428.56948 196.94610 30.57572 1.000 61.41926 126 ASN D N 1
ATOM 4010 C CA . ASN D 2 129 ? 429.99322 196.74441 30.32491 1.000 60.81158 126 ASN D CA 1
ATOM 4011 C C . ASN D 2 129 ? 430.57405 195.69147 31.25663 1.000 68.71407 126 ASN D C 1
ATOM 4012 O O . ASN D 2 129 ? 431.41267 194.87997 30.84566 1.000 62.75913 126 ASN D O 1
ATOM 4017 N N . LYS D 2 130 ? 430.13210 195.68732 32.51552 1.000 72.07879 127 LYS D N 1
ATOM 4018 C CA . LYS D 2 130 ? 430.66865 194.74785 33.49268 1.000 67.37382 127 LYS D CA 1
ATOM 4019 C C . LYS D 2 130 ? 430.26871 193.31589 33.16180 1.000 75.05450 127 LYS D C 1
ATOM 4020 O O . LYS D 2 130 ? 431.05575 192.38417 33.36608 1.000 80.67492 127 LYS D O 1
ATOM 4026 N N . GLN D 2 131 ? 429.05109 193.12009 32.64979 1.000 75.63542 128 GLN D N 1
ATOM 4027 C CA . GLN D 2 131 ? 428.62651 191.78445 32.24061 1.000 69.14773 128 GLN D CA 1
ATOM 4028 C C . GLN D 2 131 ? 429.46073 191.27751 31.07254 1.000 62.61817 128 GLN D C 1
ATOM 4029 O O . GLN D 2 131 ? 429.95464 190.14520 31.09375 1.000 71.63643 128 GLN D O 1
ATOM 4035 N N . LEU D 2 132 ? 429.62147 192.10367 30.03567 1.000 59.40057 129 LEU D N 1
ATOM 4036 C CA . LEU D 2 132 ? 430.36319 191.68367 28.85175 1.000 63.96261 129 LEU D CA 1
ATOM 4037 C C . LEU D 2 132 ? 431.83664 191.42753 29.14329 1.000 61.75283 129 LEU D C 1
ATOM 4038 O O . LEU D 2 132 ? 432.46958 190.64499 28.42669 1.000 70.21697 129 LEU D O 1
ATOM 4043 N N . ALA D 2 133 ? 432.39591 192.06333 30.17209 1.000 59.03260 130 ALA D N 1
ATOM 4044 C CA . ALA D 2 133 ? 433.79138 191.84590 30.52388 1.000 59.19837 130 ALA D CA 1
ATOM 4045 C C . ALA D 2 133 ? 433.99399 190.62913 31.41331 1.000 67.64762 130 ALA D C 1
ATOM 4046 O O . ALA D 2 133 ? 435.14010 190.21220 31.61711 1.000 69.56319 130 ALA D O 1
ATOM 4048 N N . ASP D 2 134 ? 432.92050 190.05288 31.94250 1.000 62.32939 131 ASP D N 1
ATOM 4049 C CA . ASP D 2 134 ? 433.01592 188.87632 32.80044 1.000 61.10884 131 ASP D CA 1
ATOM 4050 C C . ASP D 2 134 ? 433.01618 187.64338 31.90610 1.000 62.63766 131 ASP D C 1
ATOM 4051 O O . ASP D 2 134 ? 431.96757 187.21115 31.42540 1.000 68.61603 131 ASP D O 1
ATOM 4056 N N . LYS D 2 135 ? 434.20151 187.07151 31.68011 1.000 67.91652 132 LYS D N 1
ATOM 4057 C CA . LYS D 2 135 ? 434.31705 185.93417 30.77430 1.000 66.81587 132 LYS D CA 1
ATOM 4058 C C . LYS D 2 135 ? 433.59880 184.70278 31.30165 1.000 73.14220 132 LYS D C 1
ATOM 4059 O O . LYS D 2 135 ? 433.19065 183.84809 30.50759 1.000 83.03076 132 LYS D O 1
ATOM 4065 N N . GLU D 2 136 ? 433.44051 184.59328 32.62021 1.000 68.66952 133 GLU D N 1
ATOM 4066 C CA . GLU D 2 136 ? 432.70332 183.47265 33.18937 1.000 70.30139 133 GLU D CA 1
ATOM 4067 C C . GLU D 2 136 ? 431.22357 183.56323 32.84078 1.000 76.14966 133 GLU D C 1
ATOM 4068 O O . GLU D 2 136 ? 430.62359 182.58876 32.37246 1.000 76.91476 133 GLU D O 1
ATOM 4074 N N . ARG D 2 137 ? 430.61941 184.73484 33.05394 1.000 72.89337 134 ARG D N 1
ATOM 4075 C CA . ARG D 2 137 ? 429.19668 184.89282 32.77449 1.000 65.24859 134 ARG D CA 1
ATOM 4076 C C . ARG D 2 137 ? 428.90832 184.86377 31.28043 1.000 61.78383 134 ARG D C 1
ATOM 4077 O O . ARG D 2 137 ? 427.84241 184.39481 30.86631 1.000 72.17744 134 ARG D O 1
ATOM 4085 N N . VAL D 2 138 ? 429.83610 185.35953 30.46122 1.000 66.43026 135 VAL D N 1
ATOM 4086 C CA . VAL D 2 138 ? 429.70048 185.22118 29.01428 1.000 67.40817 135 VAL D CA 1
ATOM 4087 C C . VAL D 2 138 ? 429.70272 183.74862 28.62523 1.000 68.63218 135 VAL D C 1
ATOM 4088 O O . VAL D 2 138 ? 428.86128 183.29327 27.84115 1.000 70.02641 135 VAL D O 1
ATOM 4092 N N . ALA D 2 139 ? 430.64414 182.98032 29.17769 1.000 62.87428 136 ALA D N 1
ATOM 4093 C CA . ALA D 2 139 ? 430.71540 181.55659 28.86750 1.000 75.01603 136 ALA D CA 1
ATOM 4094 C C . ALA D 2 139 ? 429.43512 180.84087 29.27608 1.000 75.52476 136 ALA D C 1
ATOM 4095 O O . ALA D 2 139 ? 428.89445 180.02686 28.51688 1.000 77.47870 136 ALA D O 1
ATOM 4097 N N . ALA D 2 140 ? 428.93647 181.13281 30.48050 1.000 68.92902 137 ALA D N 1
ATOM 4098 C CA . ALA D 2 140 ? 427.70468 180.50197 30.94078 1.000 71.46076 137 ALA D CA 1
ATOM 4099 C C . ALA D 2 140 ? 426.52667 180.89190 30.06124 1.000 74.91143 137 ALA D C 1
ATOM 4100 O O . ALA D 2 140 ? 425.62343 180.08045 29.82540 1.000 79.17269 137 ALA D O 1
ATOM 4102 N N . ALA D 2 141 ? 426.51708 182.13385 29.56990 1.000 72.44964 138 ALA D N 1
ATOM 4103 C CA . ALA D 2 141 ? 425.41979 182.58191 28.72146 1.000 70.21713 138 ALA D CA 1
ATOM 4104 C C . ALA D 2 141 ? 425.38581 181.80500 27.41180 1.000 79.03595 138 ALA D C 1
ATOM 4105 O O . ALA D 2 141 ? 424.30624 181.48689 26.89802 1.000 80.73176 138 ALA D O 1
ATOM 4107 N N . LEU D 2 142 ? 426.55857 181.48095 26.86134 1.000 73.25438 139 LEU D N 1
ATOM 4108 C CA . LEU D 2 142 ? 426.62876 180.73140 25.61325 1.000 67.37591 139 LEU D CA 1
ATOM 4109 C C . LEU D 2 142 ? 426.15101 179.29175 25.75823 1.000 74.41487 139 LEU D C 1
ATOM 4110 O O . LEU D 2 142 ? 425.87142 178.64608 24.74189 1.000 80.93933 139 LEU D O 1
ATOM 4115 N N . GLU D 2 143 ? 426.05135 178.77323 26.98202 1.000 72.60572 140 GLU D N 1
ATOM 4116 C CA . GLU D 2 143 ? 425.47858 177.45086 27.20161 1.000 72.48787 140 GLU D CA 1
ATOM 4117 C C . GLU D 2 143 ? 423.95817 177.47813 27.27231 1.000 69.66958 140 GLU D C 1
ATOM 4118 O O . GLU D 2 143 ? 423.34277 176.42979 27.49020 1.000 79.39192 140 GLU D O 1
ATOM 4124 N N . ASN D 2 144 ? 423.34712 178.64678 27.10107 1.000 67.32448 141 ASN D N 1
ATOM 4125 C CA . ASN D 2 144 ? 421.90116 178.76504 26.95239 1.000 73.67613 141 ASN D CA 1
ATOM 4126 C C . ASN D 2 144 ? 421.55980 178.51503 25.48793 1.000 82.10425 141 ASN D C 1
ATOM 4127 O O . ASN D 2 144 ? 421.93486 179.30535 24.61534 1.000 87.22950 141 ASN D O 1
ATOM 4132 N N . ASN D 2 145 ? 420.85107 177.41626 25.21245 1.000 86.06311 142 ASN D N 1
ATOM 4133 C CA . ASN D 2 145 ? 420.58470 177.04321 23.82527 1.000 84.92095 142 ASN D CA 1
ATOM 4134 C C . ASN D 2 145 ? 419.74685 178.09823 23.11331 1.000 84.68581 142 ASN D C 1
ATOM 4135 O O . ASN D 2 145 ? 420.02360 178.44239 21.95794 1.000 84.70781 142 ASN D O 1
ATOM 4140 N N . HIS D 2 146 ? 418.71922 178.62514 23.78408 1.000 80.80745 143 HIS D N 1
ATOM 4141 C CA . HIS D 2 146 ? 417.89978 179.66462 23.16868 1.000 76.37441 143 HIS D CA 1
ATOM 4142 C C . HIS D 2 146 ? 418.70821 180.93253 22.92482 1.000 76.26863 143 HIS D C 1
ATOM 4143 O O . HIS D 2 146 ? 418.56121 181.57824 21.88061 1.000 71.19294 143 HIS D O 1
ATOM 4150 N N . LEU D 2 147 ? 419.57361 181.29913 23.87223 1.000 80.48683 144 LEU D N 1
ATOM 4151 C CA . LEU D 2 147 ? 420.38095 182.50344 23.70866 1.000 79.58437 144 LEU D CA 1
ATOM 4152 C C . LEU D 2 147 ? 421.43793 182.31843 22.62660 1.000 81.00890 144 LEU D C 1
ATOM 4153 O O . LEU D 2 147 ? 421.67029 183.22508 21.81825 1.000 82.68434 144 LEU D O 1
ATOM 4158 N N . ALA D 2 148 ? 422.08687 181.15015 22.59320 1.000 80.80527 145 ALA D N 1
ATOM 4159 C CA . ALA D 2 148 ? 423.07218 180.88132 21.55090 1.000 74.19655 145 ALA D CA 1
ATOM 4160 C C . ALA D 2 148 ? 422.42970 180.83783 20.17161 1.000 78.56421 145 ALA D C 1
ATOM 4161 O O . ALA D 2 148 ? 423.05828 181.22725 19.18044 1.000 81.55717 145 ALA D O 1
ATOM 4163 N N . GLU D 2 149 ? 421.18265 180.37335 20.08714 1.000 71.89073 146 GLU D N 1
ATOM 4164 C CA . GLU D 2 149 ? 420.50151 180.31479 18.79942 1.000 70.93001 146 GLU D CA 1
ATOM 4165 C C . GLU D 2 149 ? 420.26918 181.71150 18.23768 1.000 74.02837 146 GLU D C 1
ATOM 4166 O O . GLU D 2 149 ? 420.51984 181.96475 17.05358 1.000 76.71786 146 GLU D O 1
ATOM 4172 N N . VAL D 2 150 ? 419.79203 182.63415 19.07605 1.000 69.00273 147 VAL D N 1
ATOM 4173 C CA . VAL D 2 150 ? 419.57696 184.00658 18.62411 1.000 71.27788 147 VAL D CA 1
ATOM 4174 C C . VAL D 2 150 ? 420.89577 184.64099 18.20118 1.000 73.90767 147 VAL D C 1
ATOM 4175 O O . VAL D 2 150 ? 420.96976 185.33375 17.17757 1.000 80.68249 147 VAL D O 1
ATOM 4179 N N . ILE D 2 151 ? 421.95953 184.40029 18.97089 1.000 64.23783 148 ILE D N 1
ATOM 4180 C CA . ILE D 2 151 ? 423.26911 184.94010 18.62099 1.000 62.68216 148 ILE D CA 1
ATOM 4181 C C . ILE D 2 151 ? 423.71751 184.41506 17.26445 1.000 66.00674 148 ILE D C 1
ATOM 4182 O O . ILE D 2 151 ? 424.19172 185.17804 16.41407 1.000 61.93435 148 ILE D O 1
ATOM 4187 N N . ASN D 2 152 ? 423.55722 183.11047 17.03119 1.000 69.83451 149 ASN D N 1
ATOM 4188 C CA . ASN D 2 152 ? 423.93777 182.54717 15.74017 1.000 66.64873 149 ASN D CA 1
ATOM 4189 C C . ASN D 2 152 ? 423.13882 183.17417 14.60468 1.000 70.15780 149 ASN D C 1
ATOM 4190 O O . ASN D 2 152 ? 423.67467 183.40012 13.51373 1.000 74.15974 149 ASN D O 1
ATOM 4195 N N . GLN D 2 153 ? 421.85816 183.47125 14.84171 1.000 70.92401 150 GLN D N 1
ATOM 4196 C CA . GLN D 2 153 ? 421.06754 184.15976 13.82575 1.000 72.23640 150 GLN D CA 1
ATOM 4197 C C . GLN D 2 153 ? 421.64234 185.53731 13.52080 1.000 76.33602 150 GLN D C 1
ATOM 4198 O O . GLN D 2 153 ? 421.66044 185.96920 12.36208 1.000 91.06136 150 GLN D O 1
ATOM 4204 N N . CYS D 2 154 ? 422.12011 186.24149 14.54730 1.000 68.95695 151 CYS D N 1
ATOM 4205 C CA . CYS D 2 154 ? 422.70998 187.55659 14.32317 1.000 74.30873 151 CYS D CA 1
ATOM 4206 C C . CYS D 2 154 ? 424.07066 187.44502 13.64959 1.000 80.15272 151 CYS D C 1
ATOM 4207 O O . CYS D 2 154 ? 424.41183 188.26231 12.78798 1.000 87.75677 151 CYS D O 1
ATOM 4210 N N . ILE D 2 155 ? 424.85687 186.43588 14.02659 1.000 80.50841 152 ILE D N 1
ATOM 4211 C CA . ILE D 2 155 ? 426.20401 186.27603 13.49047 1.000 72.09485 152 ILE D CA 1
ATOM 4212 C C . ILE D 2 155 ? 426.19497 185.69971 12.08039 1.000 75.45444 152 ILE D C 1
ATOM 4213 O O . ILE D 2 155 ? 427.15101 185.91629 11.32241 1.000 69.05223 152 ILE D O 1
ATOM 4218 N N . ALA D 2 156 ? 425.12968 184.99504 11.70140 1.000 85.62498 153 ALA D N 1
ATOM 4219 C CA . ALA D 2 156 ? 425.05068 184.38413 10.38115 1.000 86.91726 153 ALA D CA 1
ATOM 4220 C C . ALA D 2 156 ? 425.29423 185.41141 9.28246 1.000 90.14277 153 ALA D C 1
ATOM 4221 O O . ALA D 2 156 ? 424.84279 186.55668 9.36542 1.000 96.73798 153 ALA D O 1
ATOM 4223 N N . ALA D 2 157 ? 426.02022 184.99040 8.25083 1.000 99.37017 154 ALA D N 1
ATOM 4224 C CA . ALA D 2 157 ? 426.39476 185.85698 7.14091 1.000 115.53054 154 ALA D CA 1
ATOM 4225 C C . ALA D 2 157 ? 425.52610 185.54057 5.92937 1.000 128.27607 154 ALA D C 1
ATOM 4226 O O . ALA D 2 157 ? 425.56529 184.41952 5.40990 1.000 130.53894 154 ALA D O 1
ATOM 4228 N N . LYS D 2 158 ? 424.75133 186.52778 5.48323 1.000 141.32006 155 LYS D N 1
ATOM 4229 C CA . LYS D 2 158 ? 423.90553 186.38535 4.29893 1.000 157.64670 155 LYS D CA 1
ATOM 4230 C C . LYS D 2 158 ? 423.66652 187.73237 3.62112 1.000 160.52487 155 LYS D C 1
ATOM 4231 O O . LYS D 2 158 ? 424.48991 188.64428 3.71432 1.000 159.85342 155 LYS D O 1
ATOM 4237 N N . GLY E 3 5 ? 469.82381 116.35753 63.50675 1.000 151.62679 2 GLY E N 1
ATOM 4238 C CA . GLY E 3 5 ? 468.68756 117.24672 63.35050 1.000 153.32055 2 GLY E CA 1
ATOM 4239 C C . GLY E 3 5 ? 468.33281 117.50925 61.90089 1.000 154.06445 2 GLY E C 1
ATOM 4240 O O . GLY E 3 5 ? 469.15724 117.31892 61.00784 1.000 155.03292 2 GLY E O 1
ATOM 4241 N N . ARG E 3 6 ? 467.09981 117.95193 61.66359 1.000 154.34994 3 ARG E N 1
ATOM 4242 C CA . ARG E 3 6 ? 466.62104 118.21875 60.31574 1.000 150.30452 3 ARG E CA 1
ATOM 4243 C C . ARG E 3 6 ? 465.80805 119.50517 60.30227 1.000 144.49366 3 ARG E C 1
ATOM 4244 O O . ARG E 3 6 ? 465.11094 119.83015 61.26756 1.000 143.93965 3 ARG E O 1
ATOM 4252 N N . LEU E 3 7 ? 465.90857 120.23037 59.19073 1.000 140.68394 4 LEU E N 1
ATOM 4253 C CA . LEU E 3 7 ? 465.16375 121.46023 58.95432 1.000 133.57781 4 LEU E CA 1
ATOM 4254 C C . LEU E 3 7 ? 464.22124 121.22202 57.78308 1.000 131.26741 4 LEU E C 1
ATOM 4255 O O . LEU E 3 7 ? 464.67193 120.89129 56.68118 1.000 132.36834 4 LEU E O 1
ATOM 4260 N N . ILE E 3 8 ? 462.92170 121.38084 58.02368 1.000 128.06947 5 ILE E N 1
ATOM 4261 C CA . ILE E 3 8 ? 461.88284 121.01831 57.06632 1.000 124.57621 5 ILE E CA 1
ATOM 4262 C C . ILE E 3 8 ? 461.14590 122.27675 56.63334 1.000 122.72161 5 ILE E C 1
ATOM 4263 O O . ILE E 3 8 ? 460.72931 123.08013 57.47572 1.000 123.00178 5 ILE E O 1
ATOM 4268 N N . LEU E 3 9 ? 460.97933 122.43855 55.32282 1.000 118.60783 6 LEU E N 1
ATOM 4269 C CA . LEU E 3 9 ? 460.24727 123.57133 54.77165 1.000 113.81464 6 LEU E CA 1
ATOM 4270 C C . LEU E 3 9 ? 458.75477 123.26667 54.76389 1.000 117.27114 6 LEU E C 1
ATOM 4271 O O . LEU E 3 9 ? 458.32239 122.26929 54.17593 1.000 121.85717 6 LEU E O 1
ATOM 4276 N N . GLU E 3 10 ? 457.96755 124.13032 55.40373 1.000 118.65689 7 GLU E N 1
ATOM 4277 C CA . GLU E 3 10 ? 456.52509 123.94294 55.49048 1.000 116.72777 7 GLU E CA 1
ATOM 4278 C C . GLU E 3 10 ? 455.75800 124.79887 54.49042 1.000 123.48445 7 GLU E C 1
ATOM 4279 O O . GLU E 3 10 ? 454.85707 124.29853 53.81094 1.000 129.36796 7 GLU E O 1
ATOM 4285 N N . HIS E 3 11 ? 456.09433 126.08227 54.38427 1.000 121.95796 8 HIS E N 1
ATOM 4286 C CA . HIS E 3 11 ? 455.36914 126.99226 53.51155 1.000 122.08486 8 HIS E CA 1
ATOM 4287 C C . HIS E 3 11 ? 456.33189 127.98179 52.87590 1.000 122.14576 8 HIS E C 1
ATOM 4288 O O . HIS E 3 11 ? 457.40777 128.26758 53.40617 1.000 122.01411 8 HIS E O 1
ATOM 4295 N N . THR E 3 12 ? 455.91737 128.50696 51.72520 1.000 118.78892 9 THR E N 1
ATOM 4296 C CA . THR E 3 12 ? 456.65012 129.55022 51.01790 1.000 116.28323 9 THR E CA 1
ATOM 4297 C C . THR E 3 12 ? 455.64446 130.59776 50.57044 1.000 114.33668 9 THR E C 1
ATOM 4298 O O . THR E 3 12 ? 454.66821 130.26893 49.88924 1.000 117.00795 9 THR E O 1
ATOM 4302 N N . LEU E 3 13 ? 455.87372 131.84903 50.95811 1.000 111.79924 10 LEU E N 1
ATOM 4303 C CA . LEU E 3 13 ? 454.94075 132.93350 50.69419 1.000 110.38535 10 LEU E CA 1
ATOM 4304 C C . LEU E 3 13 ? 455.63389 134.02834 49.89901 1.000 108.79771 10 LEU E C 1
ATOM 4305 O O . LEU E 3 13 ? 456.78965 134.36770 50.16601 1.000 104.75251 10 LEU E O 1
ATOM 4310 N N . GLN E 3 14 ? 454.91639 134.57858 48.92466 1.000 124.38208 11 GLN E N 1
ATOM 4311 C CA . GLN E 3 14 ? 455.45214 135.53936 47.96442 1.000 129.33170 11 GLN E CA 1
ATOM 4312 C C . GLN E 3 14 ? 454.53010 136.74662 47.85345 1.000 134.98831 11 GLN E C 1
ATOM 4313 O O . GLN E 3 14 ? 454.16991 137.19008 46.76086 1.000 143.86438 11 GLN E O 1
ATOM 4319 N N . GLY E 3 15 ? 454.13594 137.30116 49.00255 1.000 128.23671 12 GLY E N 1
ATOM 4320 C CA . GLY E 3 15 ? 453.15797 138.37774 48.98943 1.000 126.42646 12 GLY E CA 1
ATOM 4321 C C . GLY E 3 15 ? 453.72578 139.68522 48.47410 1.000 121.42932 12 GLY E C 1
ATOM 4322 O O . GLY E 3 15 ? 453.08548 140.38174 47.68165 1.000 116.68899 12 GLY E O 1
ATOM 4323 N N . HIS E 3 16 ? 454.93386 140.03003 48.90305 1.000 118.74743 13 HIS E N 1
ATOM 4324 C CA . HIS E 3 16 ? 455.52577 141.30359 48.53512 1.000 115.71115 13 HIS E CA 1
ATOM 4325 C C . HIS E 3 16 ? 456.06666 141.26961 47.10916 1.000 126.49878 13 HIS E C 1
ATOM 4326 O O . HIS E 3 16 ? 456.24670 140.20972 46.50277 1.000 130.77055 13 HIS E O 1
ATOM 4333 N N . LYS E 3 17 ? 456.32690 142.46189 46.57928 1.000 127.85910 14 LYS E N 1
ATOM 4334 C CA . LYS E 3 17 ? 456.97083 142.64213 45.28323 1.000 122.66516 14 LYS E CA 1
ATOM 4335 C C . LYS E 3 17 ? 458.34145 143.25763 45.53111 1.000 116.57224 14 LYS E C 1
ATOM 4336 O O . LYS E 3 17 ? 458.44261 144.41722 45.94594 1.000 117.52319 14 LYS E O 1
ATOM 4342 N N . GLY E 3 18 ? 459.38590 142.48375 45.28439 1.000 109.90987 15 GLY E N 1
ATOM 4343 C CA . GLY E 3 18 ? 460.74206 142.89796 45.55737 1.000 104.13104 15 GLY E CA 1
ATOM 4344 C C . GLY E 3 18 ? 461.33435 142.16356 46.74283 1.000 104.91961 15 GLY E C 1
ATOM 4345 O O . GLY E 3 18 ? 460.84658 141.11750 47.18029 1.000 109.18668 15 GLY E O 1
ATOM 4346 N N . ARG E 3 19 ? 462.41205 142.73208 47.27189 1.000 99.79559 16 ARG E N 1
ATOM 4347 C CA . ARG E 3 19 ? 463.07347 142.13195 48.41874 1.000 97.69720 16 ARG E CA 1
ATOM 4348 C C . ARG E 3 19 ? 462.23499 142.32814 49.67822 1.000 103.47388 16 ARG E C 1
ATOM 4349 O O . ARG E 3 19 ? 461.51648 143.31990 49.82801 1.000 100.78971 16 ARG E O 1
ATOM 4357 N N . ILE E 3 20 ? 462.31980 141.35614 50.58216 1.000 104.16717 17 ILE E N 1
ATOM 4358 C CA . ILE E 3 20 ? 461.57044 141.36222 51.83376 1.000 104.63882 17 ILE E CA 1
ATOM 4359 C C . ILE E 3 20 ? 462.57681 141.42552 52.97350 1.000 101.00975 17 ILE E C 1
ATOM 4360 O O . ILE E 3 20 ? 463.45681 140.56204 53.07992 1.000 100.66366 17 ILE E O 1
ATOM 4365 N N . TRP E 3 21 ? 462.44363 142.43914 53.82802 1.000 96.68051 18 TRP E N 1
ATOM 4366 C CA . TRP E 3 21 ? 463.47302 142.73169 54.81840 1.000 94.87257 18 TRP E CA 1
ATOM 4367 C C . TRP E 3 21 ? 463.22751 142.04435 56.15869 1.000 100.62683 18 TRP E C 1
ATOM 4368 O O . TRP E 3 21 ? 464.14957 141.45226 56.72794 1.000 102.37150 18 TRP E O 1
ATOM 4379 N N . GLY E 3 22 ? 462.01131 142.11136 56.68056 1.000 110.41918 19 GLY E N 1
ATOM 4380 C CA . GLY E 3 22 ? 461.75470 141.65876 58.03526 1.000 115.12019 19 GLY E CA 1
ATOM 4381 C C . GLY E 3 22 ? 460.45229 140.89854 58.15801 1.000 116.58596 19 GLY E C 1
ATOM 4382 O O . GLY E 3 22 ? 459.48313 141.15255 57.43872 1.000 119.19331 19 GLY E O 1
ATOM 4383 N N . VAL E 3 23 ? 460.44803 139.94936 59.09490 1.000 115.68962 20 VAL E N 1
ATOM 4384 C CA . VAL E 3 23 ? 459.25748 139.21248 59.49930 1.000 113.83476 20 VAL E CA 1
ATOM 4385 C C . VAL E 3 23 ? 459.27337 139.09611 61.01784 1.000 116.52069 20 VAL E C 1
ATOM 4386 O O . VAL E 3 23 ? 460.33766 139.05923 61.64284 1.000 119.68562 20 VAL E O 1
ATOM 4390 N N . ALA E 3 24 ? 458.08320 139.04276 61.61551 1.000 117.46290 21 ALA E N 1
ATOM 4391 C CA . ALA E 3 24 ? 457.97148 138.96105 63.06779 1.000 119.67314 21 ALA E CA 1
ATOM 4392 C C . ALA E 3 24 ? 456.70814 138.20631 63.45223 1.000 119.02916 21 ALA E C 1
ATOM 4393 O O . ALA E 3 24 ? 455.63729 138.45558 62.89033 1.000 113.11400 21 ALA E O 1
ATOM 4395 N N . TRP E 3 25 ? 456.83978 137.29679 64.41568 1.000 122.02938 22 TRP E N 1
ATOM 4396 C CA . TRP E 3 25 ? 455.70814 136.51295 64.88933 1.000 120.79949 22 TRP E CA 1
ATOM 4397 C C . TRP E 3 25 ? 454.85898 137.31231 65.86756 1.000 123.96661 22 TRP E C 1
ATOM 4398 O O . TRP E 3 25 ? 455.38016 138.02086 66.73322 1.000 128.08254 22 TRP E O 1
ATOM 4409 N N . HIS E 3 26 ? 453.54317 137.18834 65.72619 1.000 130.19362 23 HIS E N 1
ATOM 4410 C CA . HIS E 3 26 ? 452.63256 137.70929 66.73002 1.000 130.13179 23 HIS E CA 1
ATOM 4411 C C . HIS E 3 26 ? 452.78267 136.90521 68.02260 1.000 129.72163 23 HIS E C 1
ATOM 4412 O O . HIS E 3 26 ? 453.09142 135.71077 67.98514 1.000 128.43127 23 HIS E O 1
ATOM 4419 N N . PRO E 3 27 ? 452.59102 137.53939 69.18320 1.000 135.18746 24 PRO E N 1
ATOM 4420 C CA . PRO E 3 27 ? 452.69581 136.79098 70.44791 1.000 137.25152 24 PRO E CA 1
ATOM 4421 C C . PRO E 3 27 ? 451.73315 135.62122 70.55697 1.000 149.85164 24 PRO E C 1
ATOM 4422 O O . PRO E 3 27 ? 451.93984 134.75477 71.41444 1.000 156.19048 24 PRO E O 1
ATOM 4426 N N . LYS E 3 28 ? 450.68965 135.56606 69.73016 1.000 162.24091 25 LYS E N 1
ATOM 4427 C CA . LYS E 3 28 ? 449.81547 134.40238 69.67500 1.000 167.74695 25 LYS E CA 1
ATOM 4428 C C . LYS E 3 28 ? 450.33579 133.31391 68.74590 1.000 166.62689 25 LYS E C 1
ATOM 4429 O O . LYS E 3 28 ? 449.82074 132.19140 68.78187 1.000 172.62619 25 LYS E O 1
ATOM 4435 N N . GLY E 3 29 ? 451.33301 133.61513 67.91710 1.000 153.64871 26 GLY E N 1
ATOM 4436 C CA . GLY E 3 29 ? 451.96949 132.60856 67.09267 1.000 143.49566 26 GLY E CA 1
ATOM 4437 C C . GLY E 3 29 ? 451.17018 132.12325 65.90481 1.000 143.44384 26 GLY E C 1
ATOM 4438 O O . GLY E 3 29 ? 451.66335 131.26879 65.16126 1.000 133.28880 26 GLY E O 1
ATOM 4439 N N . ASN E 3 30 ? 449.95686 132.62879 65.69814 1.000 148.76993 27 ASN E N 1
ATOM 4440 C CA . ASN E 3 30 ? 449.13387 132.24351 64.55966 1.000 155.01650 27 ASN E CA 1
ATOM 4441 C C . ASN E 3 30 ? 449.12432 133.29473 63.46003 1.000 157.47280 27 ASN E C 1
ATOM 4442 O O . ASN E 3 30 ? 448.48232 133.08678 62.42543 1.000 152.46542 27 ASN E O 1
ATOM 4447 N N . VAL E 3 31 ? 449.81024 134.41787 63.66501 1.000 148.62078 28 VAL E N 1
ATOM 4448 C CA . VAL E 3 31 ? 449.83563 135.52722 62.72113 1.000 144.32211 28 VAL E CA 1
ATOM 4449 C C . VAL E 3 31 ? 451.25597 136.07548 62.67853 1.000 140.35302 28 VAL E C 1
ATOM 4450 O O . VAL E 3 31 ? 451.98076 136.04673 63.67705 1.000 140.45242 28 VAL E O 1
ATOM 4454 N N . PHE E 3 32 ? 451.66912 136.54311 61.50233 1.000 134.82063 29 PHE E N 1
ATOM 4455 C CA . PHE E 3 32 ? 452.93197 137.25180 61.36707 1.000 126.03888 29 PHE E CA 1
ATOM 4456 C C . PHE E 3 32 ? 452.75338 138.40811 60.39276 1.000 126.18246 29 PHE E C 1
ATOM 4457 O O . PHE E 3 32 ? 451.78872 138.45824 59.62484 1.000 127.82962 29 PHE E O 1
ATOM 4465 N N . ALA E 3 33 ? 453.69989 139.34355 60.43794 1.000 122.25450 30 ALA E N 1
ATOM 4466 C CA . ALA E 3 33 ? 453.72861 140.48961 59.54304 1.000 118.97015 30 ALA E CA 1
ATOM 4467 C C . ALA E 3 33 ? 455.05822 140.52316 58.80160 1.000 112.46358 30 ALA E C 1
ATOM 4468 O O . ALA E 3 33 ? 456.05392 139.94423 59.24602 1.000 105.85752 30 ALA E O 1
ATOM 4470 N N . SER E 3 34 ? 455.06783 141.21266 57.66156 1.000 114.52439 31 SER E N 1
ATOM 4471 C CA . SER E 3 34 ? 456.25558 141.29491 56.82498 1.000 113.26636 31 SER E CA 1
ATOM 4472 C C . SER E 3 34 ? 456.32653 142.65579 56.14954 1.000 119.56021 31 SER E C 1
ATOM 4473 O O . SER E 3 34 ? 455.30194 143.22967 55.77006 1.000 122.63160 31 SER E O 1
ATOM 4476 N N . CYS E 3 35 ? 457.54755 143.16237 56.00821 1.000 116.04425 32 CYS E N 1
ATOM 4477 C CA . CYS E 3 35 ? 457.81916 144.43345 55.35695 1.000 116.61009 32 CYS E CA 1
ATOM 4478 C C . CYS E 3 35 ? 458.89627 144.22824 54.30190 1.000 116.39689 32 CYS E C 1
ATOM 4479 O O . CYS E 3 35 ? 459.64913 143.25166 54.34040 1.000 118.49508 32 CYS E O 1
ATOM 4482 N N . GLY E 3 36 ? 458.97670 145.15812 53.36195 1.000 112.75745 33 GLY E N 1
ATOM 4483 C CA . GLY E 3 36 ? 459.93313 144.99869 52.29137 1.000 107.46719 33 GLY E CA 1
ATOM 4484 C C . GLY E 3 36 ? 460.14082 146.25611 51.48031 1.000 103.94344 33 GLY E C 1
ATOM 4485 O O . GLY E 3 36 ? 459.79858 147.36110 51.90578 1.000 102.73809 33 GLY E O 1
ATOM 4486 N N . GLU E 3 37 ? 460.71866 146.05402 50.29214 1.000 99.96620 34 GLU E N 1
ATOM 4487 C CA . GLU E 3 37 ? 461.06292 147.15801 49.40254 1.000 101.48520 34 GLU E CA 1
ATOM 4488 C C . GLU E 3 37 ? 459.82393 147.83223 48.82709 1.000 107.55609 34 GLU E C 1
ATOM 4489 O O . GLU E 3 37 ? 459.86782 149.02125 48.48996 1.000 106.66229 34 GLU E O 1
ATOM 4495 N N . ASP E 3 38 ? 458.71079 147.10288 48.72568 1.000 111.35846 35 ASP E N 1
ATOM 4496 C CA . ASP E 3 38 ? 457.48931 147.62907 48.12539 1.000 114.93778 35 ASP E CA 1
ATOM 4497 C C . ASP E 3 38 ? 456.79663 148.68298 48.98424 1.000 118.51379 35 ASP E C 1
ATOM 4498 O O . ASP E 3 38 ? 455.70470 149.12717 48.60932 1.000 122.46592 35 ASP E O 1
ATOM 4503 N N . LYS E 3 39 ? 457.38835 149.07901 50.11474 1.000 116.19600 36 LYS E N 1
ATOM 4504 C CA . LYS E 3 39 ? 456.84819 150.12317 50.98833 1.000 116.99208 36 LYS E CA 1
ATOM 4505 C C . LYS E 3 39 ? 455.48768 149.74373 51.56651 1.000 119.22967 36 LYS E C 1
ATOM 4506 O O . LYS E 3 39 ? 454.65877 150.61308 51.84945 1.000 124.35421 36 LYS E O 1
ATOM 4512 N N . ALA E 3 40 ? 455.24607 148.44998 51.76199 1.000 117.24087 37 ALA E N 1
ATOM 4513 C CA . ALA E 3 40 ? 453.96045 147.98218 52.25300 1.000 119.51151 37 ALA E CA 1
ATOM 4514 C C . ALA E 3 40 ? 454.16329 146.91313 53.31702 1.000 118.93142 37 ALA E C 1
ATOM 4515 O O . ALA E 3 40 ? 455.14133 146.16077 53.29077 1.000 113.53317 37 ALA E O 1
ATOM 4517 N N . ILE E 3 41 ? 453.22471 146.86273 54.25985 1.000 122.17839 38 ILE E N 1
ATOM 4518 C CA . ILE E 3 41 ? 453.19921 145.86087 55.31924 1.000 118.39207 38 ILE E CA 1
ATOM 4519 C C . ILE E 3 41 ? 452.04317 144.91190 55.04008 1.000 122.30554 38 ILE E C 1
ATOM 4520 O O . ILE E 3 41 ? 450.92369 145.35460 54.75539 1.000 126.28678 38 ILE E O 1
ATOM 4525 N N . ARG E 3 42 ? 452.31075 143.61227 55.11860 1.000 119.06483 39 ARG E N 1
ATOM 4526 C CA . ARG E 3 42 ? 451.30169 142.58837 54.88807 1.000 118.05102 39 ARG E CA 1
ATOM 4527 C C . ARG E 3 42 ? 451.09823 141.78564 56.16511 1.000 118.20563 39 ARG E C 1
ATOM 4528 O O . ARG E 3 42 ? 452.06193 141.26826 56.73936 1.000 110.55406 39 ARG E O 1
ATOM 4536 N N . ILE E 3 43 ? 449.84577 141.69451 56.60832 1.000 124.15489 40 ILE E N 1
ATOM 4537 C CA . ILE E 3 43 ? 449.46872 140.91890 57.78353 1.000 127.02006 40 ILE E CA 1
ATOM 4538 C C . ILE E 3 43 ? 448.95399 139.56812 57.31031 1.000 130.09055 40 ILE E C 1
ATOM 4539 O O . ILE E 3 43 ? 448.03826 139.49951 56.48087 1.000 129.13016 40 ILE E O 1
ATOM 4544 N N . TRP E 3 44 ? 449.53976 138.49556 57.83289 1.000 132.96950 41 TRP E N 1
ATOM 4545 C CA . TRP E 3 44 ? 449.26971 137.13902 57.37243 1.000 134.30939 41 TRP E CA 1
ATOM 4546 C C . TRP E 3 44 ? 448.58922 136.34704 58.47994 1.000 136.16786 41 TRP E C 1
ATOM 4547 O O . TRP E 3 44 ? 449.14326 136.20477 59.57448 1.000 134.21309 41 TRP E O 1
ATOM 4558 N N . SER E 3 45 ? 447.40182 135.82389 58.18853 1.000 144.10742 42 SER E N 1
ATOM 4559 C CA . SER E 3 45 ? 446.66210 134.97328 59.10797 1.000 146.80019 42 SER E CA 1
ATOM 4560 C C . SER E 3 45 ? 446.64831 133.54050 58.59080 1.000 145.23765 42 SER E C 1
ATOM 4561 O O . SER E 3 45 ? 446.70936 133.29791 57.38218 1.000 147.42967 42 SER E O 1
ATOM 4564 N N . LEU E 3 46 ? 446.56293 132.59164 59.51834 1.000 136.07484 43 LEU E N 1
ATOM 4565 C CA . LEU E 3 46 ? 446.61012 131.17105 59.19593 1.000 130.66023 43 LEU E CA 1
ATOM 4566 C C . LEU E 3 46 ? 445.20781 130.57994 59.27133 1.000 132.78271 43 LEU E C 1
ATOM 4567 O O . LEU E 3 46 ? 444.58259 130.58766 60.33711 1.000 137.49538 43 LEU E O 1
ATOM 4572 N N . THR E 3 47 ? 444.72208 130.06683 58.14277 1.000 132.76924 44 THR E N 1
ATOM 4573 C CA . THR E 3 47 ? 443.43019 129.39158 58.06269 1.000 137.16674 44 THR E CA 1
ATOM 4574 C C . THR E 3 47 ? 443.67054 127.97768 57.55347 1.000 134.74512 44 THR E C 1
ATOM 4575 O O . THR E 3 47 ? 444.07548 127.79094 56.40120 1.000 136.63740 44 THR E O 1
ATOM 4579 N N . GLY E 3 48 ? 443.42448 126.98898 58.40616 1.000 134.74192 45 GLY E N 1
ATOM 4580 C CA . GLY E 3 48 ? 443.66524 125.61280 58.00276 1.000 136.31144 45 GLY E CA 1
ATOM 4581 C C . GLY E 3 48 ? 445.15252 125.33722 57.90290 1.000 147.64209 45 GLY E C 1
ATOM 4582 O O . GLY E 3 48 ? 445.91907 125.59377 58.83811 1.000 149.10772 45 GLY E O 1
ATOM 4583 N N . ASN E 3 49 ? 445.57333 124.81341 56.75337 1.000 150.30232 46 ASN E N 1
ATOM 4584 C CA . ASN E 3 49 ? 446.97098 124.49277 56.49819 1.000 151.01789 46 ASN E CA 1
ATOM 4585 C C . ASN E 3 49 ? 447.67228 125.53981 55.64305 1.000 147.20338 46 ASN E C 1
ATOM 4586 O O . ASN E 3 49 ? 448.86608 125.39642 55.36199 1.000 145.67185 46 ASN E O 1
ATOM 4591 N N . THR E 3 50 ? 446.97046 126.58940 55.23137 1.000 141.93769 47 THR E N 1
ATOM 4592 C CA . THR E 3 50 ? 447.51264 127.58007 54.31445 1.000 137.51628 47 THR E CA 1
ATOM 4593 C C . THR E 3 50 ? 447.61240 128.94092 54.99128 1.000 129.17443 47 THR E C 1
ATOM 4594 O O . THR E 3 50 ? 446.70957 129.35127 55.72830 1.000 126.27423 47 THR E O 1
ATOM 4598 N N . TRP E 3 51 ? 448.72223 129.63000 54.73972 1.000 118.64052 48 TRP E N 1
ATOM 4599 C CA . TRP E 3 51 ? 448.91328 130.99863 55.19264 1.000 112.25748 48 TRP E CA 1
ATOM 4600 C C . TRP E 3 51 ? 448.49788 131.96443 54.09134 1.000 114.65326 48 TRP E C 1
ATOM 4601 O O . TRP E 3 51 ? 448.77197 131.73000 52.91089 1.000 114.97901 48 TRP E O 1
ATOM 4612 N N . SER E 3 52 ? 447.84114 133.05548 54.48294 1.000 116.55250 49 SER E N 1
ATOM 4613 C CA . SER E 3 52 ? 447.31999 134.01151 53.51614 1.000 117.08853 49 SER E CA 1
ATOM 4614 C C . SER E 3 52 ? 447.36131 135.41423 54.10378 1.000 115.37566 49 SER E C 1
ATOM 4615 O O . SER E 3 52 ? 447.36513 135.60049 55.32253 1.000 112.52171 49 SER E O 1
ATOM 4618 N N . THR E 3 53 ? 447.39600 136.40193 53.21272 1.000 117.17394 50 THR E N 1
ATOM 4619 C CA . THR E 3 53 ? 447.38383 137.80396 53.61167 1.000 120.70322 50 THR E CA 1
ATOM 4620 C C . THR E 3 53 ? 445.94763 138.25267 53.85310 1.000 128.65609 50 THR E C 1
ATOM 4621 O O . THR E 3 53 ? 445.11014 138.17627 52.94769 1.000 132.87703 50 THR E O 1
ATOM 4625 N N . LYS E 3 54 ? 445.65872 138.72586 55.06655 1.000 132.62987 51 LYS E N 1
ATOM 4626 C CA . LYS E 3 54 ? 444.31277 139.20029 55.36413 1.000 140.83894 51 LYS E CA 1
ATOM 4627 C C . LYS E 3 54 ? 444.15689 140.70114 55.15071 1.000 148.18021 51 LYS E C 1
ATOM 4628 O O . LYS E 3 54 ? 443.06884 141.15061 54.77278 1.000 157.73840 51 LYS E O 1
ATOM 4634 N N . THR E 3 55 ? 445.21488 141.48475 55.36820 1.000 140.30471 52 THR E N 1
ATOM 4635 C CA . THR E 3 55 ? 445.17377 142.92913 55.18442 1.000 139.32188 52 THR E CA 1
ATOM 4636 C C . THR E 3 55 ? 446.49676 143.40877 54.60295 1.000 139.78859 52 THR E C 1
ATOM 4637 O O . THR E 3 55 ? 447.55603 142.83639 54.87055 1.000 136.20322 52 THR E O 1
ATOM 4641 N N . ILE E 3 56 ? 446.42214 144.46982 53.80295 1.000 140.36048 53 ILE E N 1
ATOM 4642 C CA . ILE E 3 56 ? 447.58773 145.09066 53.18463 1.000 132.49340 53 ILE E CA 1
ATOM 4643 C C . ILE E 3 56 ? 447.62796 146.54911 53.61267 1.000 135.84866 53 ILE E C 1
ATOM 4644 O O . ILE E 3 56 ? 446.64522 147.27950 53.44243 1.000 141.71939 53 ILE E O 1
ATOM 4649 N N . LEU E 3 57 ? 448.75614 146.96427 54.17601 1.000 132.19964 54 LEU E N 1
ATOM 4650 C CA . LEU E 3 57 ? 448.95752 148.32916 54.63895 1.000 131.40484 54 LEU E CA 1
ATOM 4651 C C . LEU E 3 57 ? 449.88732 149.03732 53.66747 1.000 136.32443 54 LEU E C 1
ATOM 4652 O O . LEU E 3 57 ? 451.04029 148.62891 53.49503 1.000 136.79597 54 LEU E O 1
ATOM 4657 N N . SER E 3 58 ? 449.38397 150.09307 53.03877 1.000 143.79472 55 SER E N 1
ATOM 4658 C CA . SER E 3 58 ? 450.14041 150.87294 52.07452 1.000 147.35733 55 SER E CA 1
ATOM 4659 C C . SER E 3 58 ? 450.03930 152.34786 52.43588 1.00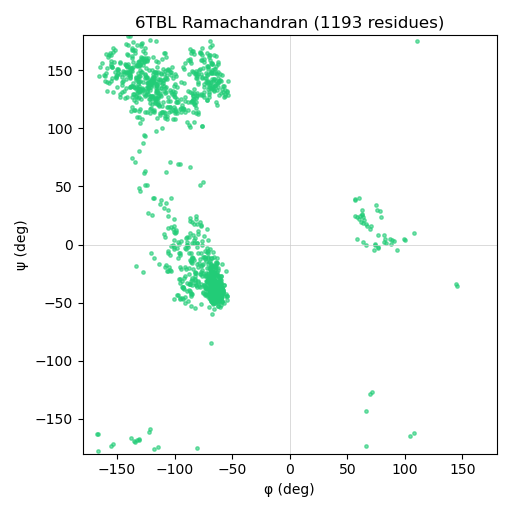0 156.24799 55 SER E C 1
ATOM 4660 O O . SER E 3 58 ? 449.27996 152.74645 53.32482 1.000 160.23441 55 SER E O 1
ATOM 4663 N N . ASP E 3 59 ? 450.84140 153.15435 51.74083 1.000 160.62740 56 ASP E N 1
ATOM 4664 C CA . ASP E 3 59 ? 451.00825 154.59978 51.90897 1.000 167.65537 56 ASP E CA 1
ATOM 4665 C C . ASP E 3 59 ? 451.45615 155.02081 53.30899 1.000 163.02184 56 ASP E C 1
ATOM 4666 O O . ASP E 3 59 ? 451.53453 156.22687 53.57684 1.000 165.67754 56 ASP E O 1
ATOM 4671 N N . GLY E 3 60 ? 451.75351 154.08723 54.21291 1.000 156.35083 57 GLY E N 1
ATOM 4672 C CA . GLY E 3 60 ? 452.25031 154.48632 55.51949 1.000 149.55068 57 GLY E CA 1
ATOM 4673 C C . GLY E 3 60 ? 453.66347 155.03351 55.47276 1.000 139.44112 57 GLY E C 1
ATOM 4674 O O . GLY E 3 60 ? 454.03090 155.88833 56.28428 1.000 133.95625 57 GLY E O 1
ATOM 4675 N N . HIS E 3 61 ? 454.47660 154.54859 54.53702 1.000 131.38609 58 HIS E N 1
ATOM 4676 C CA . HIS E 3 61 ? 455.84777 155.00722 54.37923 1.000 121.55689 58 HIS E CA 1
ATOM 4677 C C . HIS E 3 61 ? 456.11985 155.31838 52.91675 1.000 123.75333 58 HIS E C 1
ATOM 4678 O O . HIS E 3 61 ? 455.64427 154.61254 52.02119 1.000 124.28266 58 HIS E O 1
ATOM 4685 N N . LYS E 3 62 ? 456.89324 156.38090 52.68511 1.000 124.39827 59 LYS E N 1
ATOM 4686 C CA . LYS E 3 62 ? 457.29352 156.73506 51.33009 1.000 126.80431 59 LYS E CA 1
ATOM 4687 C C . LYS E 3 62 ? 458.49270 155.92230 50.86022 1.000 127.67983 59 LYS E C 1
ATOM 4688 O O . LYS E 3 62 ? 458.67570 155.74201 49.65190 1.000 133.32296 59 LYS E O 1
ATOM 4694 N N . ARG E 3 63 ? 459.30868 155.42512 51.78296 1.000 122.28277 60 ARG E N 1
ATOM 4695 C CA . ARG E 3 63 ? 460.50524 154.66406 51.45385 1.000 118.08839 60 ARG E CA 1
ATOM 4696 C C . ARG E 3 63 ? 460.39435 153.24425 52.00844 1.000 115.09315 60 ARG E C 1
ATOM 4697 O O . ARG E 3 63 ? 459.37667 152.84982 52.58352 1.000 118.76482 60 ARG E O 1
ATOM 4705 N N . THR E 3 64 ? 461.47126 152.48090 51.83179 1.000 109.34645 61 THR E N 1
ATOM 4706 C CA . THR E 3 64 ? 461.48064 151.07308 52.20739 1.000 102.45188 61 THR E CA 1
ATOM 4707 C C . THR E 3 64 ? 461.29790 150.90086 53.71142 1.000 99.64200 61 THR E C 1
ATOM 4708 O O . THR E 3 64 ? 461.86062 151.64909 54.51403 1.000 103.95603 61 THR E O 1
ATOM 4712 N N . ILE E 3 65 ? 460.50384 149.90326 54.08854 1.000 95.64179 62 ILE E N 1
ATOM 4713 C CA . ILE E 3 65 ? 460.28170 149.54669 55.48395 1.000 100.76995 62 ILE E CA 1
ATOM 4714 C C . ILE E 3 65 ? 461.26445 148.44164 55.84573 1.000 102.06730 62 ILE E C 1
ATOM 4715 O O . ILE E 3 65 ? 461.21675 147.34673 55.27297 1.000 102.56754 62 ILE E O 1
ATOM 4720 N N . ARG E 3 66 ? 462.15488 148.72378 56.80017 1.000 101.79162 63 ARG E N 1
ATOM 4721 C CA . ARG E 3 66 ? 463.23661 147.79317 57.11438 1.000 100.68298 63 ARG E CA 1
ATOM 4722 C C . ARG E 3 66 ? 462.81144 146.73702 58.12814 1.000 101.92627 63 ARG E C 1
ATOM 4723 O O . ARG E 3 66 ? 463.18441 145.56629 57.99786 1.000 98.85941 63 ARG E O 1
ATOM 4731 N N . GLU E 3 67 ? 462.04094 147.12176 59.14231 1.000 105.96888 64 GLU E N 1
ATOM 4732 C CA . GLU E 3 67 ? 461.68533 146.18826 60.19971 1.000 115.21132 64 GLU E CA 1
ATOM 4733 C C . GLU E 3 67 ? 460.31311 146.53189 60.75931 1.000 116.73868 64 GLU E C 1
ATOM 4734 O O . GLU E 3 67 ? 459.89561 147.69265 60.75905 1.000 115.08831 64 GLU E O 1
ATOM 4740 N N . ILE E 3 68 ? 459.61706 145.49923 61.22908 1.000 120.06137 65 ILE E N 1
ATOM 4741 C CA . ILE E 3 68 ? 458.33850 145.63134 61.91447 1.000 120.82131 65 ILE E CA 1
ATOM 4742 C C . ILE E 3 68 ? 458.40675 144.80318 63.18925 1.000 118.77632 65 ILE E C 1
ATOM 4743 O O . ILE E 3 68 ? 459.03809 143.74088 63.21327 1.000 121.23588 65 ILE E O 1
ATOM 4748 N N . ARG E 3 69 ? 457.76796 145.28708 64.25200 1.000 119.33656 66 ARG E N 1
ATOM 4749 C CA . ARG E 3 69 ? 457.84815 144.61167 65.54045 1.000 121.84770 66 ARG E CA 1
ATOM 4750 C C . ARG E 3 69 ? 456.51586 144.68053 66.26730 1.000 124.27426 66 ARG E C 1
ATOM 4751 O O . ARG E 3 69 ? 455.89135 145.74339 66.33353 1.000 120.94881 66 ARG E O 1
ATOM 4759 N N . TRP E 3 70 ? 456.09597 143.54233 66.81301 1.000 131.29712 67 TRP E N 1
ATOM 4760 C CA . TRP E 3 70 ? 454.83328 143.44019 67.52735 1.000 132.37322 67 TRP E CA 1
ATOM 4761 C C . TRP E 3 70 ? 454.96596 143.94283 68.95895 1.000 125.07380 67 TRP E C 1
ATOM 4762 O O . TRP E 3 70 ? 456.02165 143.82399 69.58659 1.000 124.87082 67 TRP E O 1
ATOM 4773 N N . SER E 3 71 ? 453.87004 144.49328 69.47762 1.000 131.71800 68 SER E N 1
ATOM 4774 C CA . SER E 3 71 ? 453.80837 144.85140 70.88508 1.000 134.13451 68 SER E CA 1
ATOM 4775 C C . SER E 3 71 ? 453.75121 143.58644 71.74222 1.000 142.52150 68 SER E C 1
ATOM 4776 O O . SER E 3 71 ? 453.27084 142.54439 71.28982 1.000 150.79612 68 SER E O 1
ATOM 4779 N N . PRO E 3 72 ? 454.23992 143.64415 72.98408 1.000 142.42608 69 PRO E N 1
ATOM 4780 C CA . PRO E 3 72 ? 454.07773 142.47844 73.86786 1.000 143.45408 69 PRO E CA 1
ATOM 4781 C C . PRO E 3 72 ? 452.62168 142.14095 74.12881 1.000 149.17524 69 PRO E C 1
ATOM 4782 O O . PRO E 3 72 ? 452.27916 140.95889 74.26027 1.000 144.08633 69 PRO E O 1
ATOM 4786 N N . CYS E 3 73 ? 451.74981 143.14994 74.20410 1.000 158.02067 70 CYS E N 1
ATOM 4787 C CA . CYS E 3 73 ? 450.31798 142.88216 74.26448 1.000 160.37341 70 CYS E CA 1
ATOM 4788 C C . CYS E 3 73 ? 449.81895 142.25124 72.97301 1.000 154.56556 70 CYS E C 1
ATOM 4789 O O . CYS E 3 73 ? 448.87722 141.45094 72.99733 1.000 157.91608 70 CYS E O 1
ATOM 4792 N N . GLY E 3 74 ? 450.43105 142.59767 71.84483 1.000 154.91944 71 GLY E N 1
ATOM 4793 C CA . GLY E 3 74 ? 450.02706 142.06987 70.56098 1.000 151.80134 71 GLY E CA 1
ATOM 4794 C C . GLY E 3 74 ? 448.92095 142.83187 69.87227 1.000 152.26445 71 GLY E C 1
ATOM 4795 O O . GLY E 3 74 ? 448.45651 142.39301 68.81299 1.000 144.78726 71 GLY E O 1
ATOM 4796 N N . GLN E 3 75 ? 448.48466 143.96059 70.43155 1.000 158.31886 72 GLN E N 1
ATOM 4797 C CA . GLN E 3 75 ? 447.39144 144.70412 69.81950 1.000 170.90731 72 GLN E CA 1
ATOM 4798 C C . GLN E 3 75 ? 447.86055 145.48942 68.60015 1.000 175.28207 72 GLN E C 1
ATOM 4799 O O . GLN E 3 75 ? 447.25988 145.39023 67.52541 1.000 180.71632 72 GLN E O 1
ATOM 4805 N N . TYR E 3 76 ? 448.93039 146.26892 68.74148 1.000 176.62787 73 TYR E N 1
ATOM 4806 C CA . TYR E 3 76 ? 449.34064 147.21682 67.71621 1.000 178.39662 73 TYR E CA 1
ATOM 4807 C C . TYR E 3 76 ? 450.78061 146.96214 67.28313 1.000 173.13231 73 TYR E C 1
ATOM 4808 O O . TYR E 3 76 ? 451.57559 146.36057 68.01048 1.000 177.39495 73 TYR E O 1
ATOM 4817 N N . LEU E 3 77 ? 451.10552 147.43936 66.07999 1.000 180.30617 74 LEU E N 1
ATOM 4818 C CA . LEU E 3 77 ? 452.35335 147.12138 65.39875 1.000 168.80943 74 LEU E CA 1
ATOM 4819 C C . LEU E 3 77 ? 453.07440 148.40329 65.00038 1.000 158.03808 74 LEU E C 1
ATOM 4820 O O . LEU E 3 77 ? 452.43806 149.39162 64.62153 1.000 150.65348 74 LEU E O 1
ATOM 4825 N N . ALA E 3 78 ? 454.40451 148.38035 65.08057 1.000 128.23387 75 ALA E N 1
ATOM 4826 C CA . ALA E 3 78 ? 455.24059 149.52513 64.74307 1.000 125.82407 75 ALA E CA 1
ATOM 4827 C C . ALA E 3 78 ? 456.25749 149.13638 63.67825 1.000 140.68340 75 ALA E C 1
ATOM 4828 O O . ALA E 3 78 ? 456.77930 148.01662 63.68214 1.000 139.10610 75 ALA E O 1
ATOM 4830 N N . SER E 3 79 ? 456.55043 150.07463 62.77880 1.000 122.90858 76 SER E N 1
ATOM 4831 C CA . SER E 3 79 ? 457.40206 149.81733 61.62552 1.000 119.87808 76 SER E CA 1
ATOM 4832 C C . SER E 3 79 ? 458.45696 150.90616 61.49994 1.000 118.09458 76 SER E C 1
ATOM 4833 O O . SER E 3 79 ? 458.13279 152.09683 61.54573 1.000 117.33405 76 SER E O 1
ATOM 4836 N N . ALA E 3 80 ? 459.71258 150.49350 61.33458 1.000 120.84235 77 ALA E N 1
ATOM 4837 C CA . ALA E 3 80 ? 460.82208 151.40215 61.07421 1.000 120.09119 77 ALA E CA 1
ATOM 4838 C C . ALA E 3 80 ? 461.14876 151.37529 59.58843 1.000 114.32169 77 ALA E C 1
ATOM 4839 O O . ALA E 3 80 ? 461.35020 150.30097 59.01197 1.000 109.69944 77 ALA E O 1
ATOM 4841 N N . SER E 3 81 ? 461.20755 152.55305 58.97484 1.000 107.50816 78 SER E N 1
ATOM 4842 C CA . SER E 3 81 ? 461.40327 152.66793 57.53927 1.000 116.90665 78 SER E CA 1
ATOM 4843 C C . SER E 3 81 ? 462.53916 153.63561 57.23885 1.000 113.99186 78 SER E C 1
ATOM 4844 O O . SER E 3 81 ? 463.07242 154.30739 58.12592 1.000 113.49161 78 SER E O 1
ATOM 4847 N N . PHE E 3 82 ? 462.90204 153.69968 55.95718 1.000 112.62762 79 PHE E N 1
ATOM 4848 C CA . PHE E 3 82 ? 463.98609 154.55887 55.49979 1.000 114.09802 79 PHE E CA 1
ATOM 4849 C C . PHE E 3 82 ? 463.57308 156.01568 55.34758 1.000 116.66219 79 PHE E C 1
ATOM 4850 O O . PHE E 3 82 ? 464.43944 156.86097 55.09845 1.000 118.62387 79 PHE E O 1
ATOM 4858 N N . ASP E 3 83 ? 462.28535 156.33287 55.48163 1.000 115.54621 80 ASP E N 1
ATOM 4859 C CA . ASP E 3 83 ? 461.82451 157.71127 55.39760 1.000 114.75148 80 ASP E CA 1
ATOM 4860 C C . ASP E 3 83 ? 462.01417 158.47806 56.70328 1.000 113.96674 80 ASP E C 1
ATOM 4861 O O . ASP E 3 83 ? 461.28696 159.44882 56.94762 1.000 118.80854 80 ASP E O 1
ATOM 4866 N N . ALA E 3 84 ? 462.96330 158.05431 57.53999 1.000 110.47865 81 ALA E N 1
ATOM 4867 C CA . ALA E 3 84 ? 463.29596 158.70384 58.80711 1.000 109.50977 81 ALA E CA 1
ATOM 4868 C C . ALA E 3 84 ? 462.11618 158.75300 59.77298 1.000 117.44218 81 ALA E C 1
ATOM 4869 O O . ALA E 3 84 ? 462.09593 159.58230 60.68986 1.000 120.81399 81 ALA E O 1
ATOM 4871 N N . THR E 3 85 ? 461.13075 157.87523 59.59793 1.000 116.69429 82 THR E N 1
ATOM 4872 C CA . THR E 3 85 ? 459.95612 157.85155 60.45357 1.000 127.30956 82 THR E CA 1
ATOM 4873 C C . THR E 3 85 ? 459.71546 156.43941 60.96590 1.000 127.44617 82 THR E C 1
ATOM 4874 O O . THR E 3 85 ? 460.20251 155.45560 60.40326 1.000 124.86622 82 THR E O 1
ATOM 4878 N N . THR E 3 86 ? 458.95237 156.36234 62.05500 1.000 125.00100 83 THR E N 1
ATOM 4879 C CA . THR E 3 86 ? 458.51970 155.10248 62.65123 1.000 123.11186 83 THR E CA 1
ATOM 4880 C C . THR E 3 86 ? 457.01289 155.18668 62.86218 1.000 125.93749 83 THR E C 1
ATOM 4881 O O . THR E 3 86 ? 456.54835 155.86506 63.78414 1.000 142.27961 83 THR E O 1
ATOM 4885 N N . ALA E 3 87 ? 456.25367 154.51023 62.00600 1.000 121.26763 84 ALA E N 1
ATOM 4886 C CA . ALA E 3 87 ? 454.80148 154.59475 62.02134 1.000 128.20515 84 ALA E CA 1
ATOM 4887 C C . ALA E 3 87 ? 454.19062 153.63418 63.03582 1.000 138.26310 84 ALA E C 1
ATOM 4888 O O . ALA E 3 87 ? 454.71636 152.54774 63.29431 1.000 137.88632 84 ALA E O 1
ATOM 4890 N N . ILE E 3 88 ? 453.05684 154.04618 63.59978 1.000 138.54272 85 ILE E N 1
ATOM 4891 C CA . ILE E 3 88 ? 452.30579 153.24714 64.56077 1.000 140.51202 85 ILE E CA 1
ATOM 4892 C C . ILE E 3 88 ? 450.94784 152.93534 63.94834 1.000 151.69973 85 ILE E C 1
ATOM 4893 O O . ILE E 3 88 ? 450.19066 153.85062 63.59831 1.000 155.03789 85 ILE E O 1
ATOM 4898 N N . TRP E 3 89 ? 450.64514 151.64864 63.81651 1.000 157.65188 86 TRP E N 1
ATOM 4899 C CA . TRP E 3 89 ? 449.39755 151.17917 63.23530 1.000 159.50340 86 TRP E CA 1
ATOM 4900 C C . TRP E 3 89 ? 448.51200 150.61023 64.33260 1.000 170.63826 86 TRP E C 1
ATOM 4901 O O . TRP E 3 89 ? 449.00398 149.97875 65.27322 1.000 167.89485 86 TRP E O 1
ATOM 4912 N N . SER E 3 90 ? 447.20604 150.83497 64.21034 1.000 187.17314 87 SER E N 1
ATOM 4913 C CA . SER E 3 90 ? 446.27194 150.43114 65.24902 1.000 193.71897 87 SER E CA 1
ATOM 4914 C C . SER E 3 90 ? 444.94591 150.00047 64.64327 1.000 195.78895 87 SER E C 1
ATOM 4915 O O . SER E 3 90 ? 444.42272 150.65114 63.73407 1.000 198.43936 87 SER E O 1
ATOM 4918 N N . LYS E 3 91 ? 444.41199 148.90038 65.16994 1.000 193.52370 88 LYS E N 1
ATOM 4919 C CA . LYS E 3 91 ? 443.11614 148.36942 64.76223 1.000 188.32471 88 LYS E CA 1
ATOM 4920 C C . LYS E 3 91 ? 442.08423 148.71246 65.83708 1.000 194.20957 88 LYS E C 1
ATOM 4921 O O . LYS E 3 91 ? 441.62515 147.86858 66.60817 1.000 200.40504 88 LYS E O 1
ATOM 4927 N N . SER E 3 92 ? 441.75441 150.00275 65.89999 1.000 194.49420 89 SER E N 1
ATOM 4928 C CA . SER E 3 92 ? 440.72913 150.49215 66.81434 1.000 200.23704 89 SER E CA 1
ATOM 4929 C C . SER E 3 92 ? 439.32293 150.36693 66.24368 1.000 203.75693 89 SER E C 1
ATOM 4930 O O . SER E 3 92 ? 438.36282 150.21200 67.00780 1.000 207.05108 89 SER E O 1
ATOM 4933 N N . SER E 3 93 ? 439.18049 150.42941 64.92114 1.000 201.38169 90 SER E N 1
ATOM 4934 C CA . SER E 3 93 ? 437.88595 150.36426 64.25929 1.000 203.65365 90 SER E CA 1
ATOM 4935 C C . SER E 3 93 ? 437.59778 148.99006 63.66836 1.000 210.45081 90 SER E C 1
ATOM 4936 O O . SER E 3 93 ? 436.66604 148.85368 62.86828 1.000 210.53178 90 SER E O 1
ATOM 4939 N N . GLY E 3 94 ? 438.36941 147.97153 64.04114 1.000 213.03816 91 GLY E N 1
ATOM 4940 C CA . GLY E 3 94 ? 438.31021 146.69694 63.36457 1.000 213.56405 91 GLY E CA 1
ATOM 4941 C C . GLY E 3 94 ? 439.13922 146.61857 62.10061 1.000 210.51433 91 GLY E C 1
ATOM 4942 O O . GLY E 3 94 ? 439.12446 145.57576 61.42999 1.000 211.83427 91 GLY E O 1
ATOM 4943 N N . GLU E 3 95 ? 439.85464 147.68782 61.75195 1.000 204.86482 92 GLU E N 1
ATOM 4944 C CA . GLU E 3 95 ? 440.77432 147.71501 60.62298 1.000 192.57707 92 GLU E CA 1
ATOM 4945 C C . GLU E 3 95 ? 441.97495 148.57381 60.99347 1.000 184.50055 92 GLU E C 1
ATOM 4946 O O . GLU E 3 95 ? 441.84874 149.54635 61.74192 1.000 187.91108 92 GLU E O 1
ATOM 4952 N N . PHE E 3 96 ? 443.13602 148.22325 60.44270 1.000 174.56257 93 PHE E N 1
ATOM 4953 C CA . PHE E 3 96 ? 444.38515 148.87015 60.82497 1.000 166.28714 93 PHE E CA 1
ATOM 4954 C C . PHE E 3 96 ? 444.55496 150.20415 60.10969 1.000 171.22967 93 PHE E C 1
ATOM 4955 O O . PHE E 3 96 ? 444.44756 150.28233 58.88226 1.000 165.15372 93 PHE E O 1
ATOM 4963 N N . GLU E 3 97 ? 444.81321 151.25329 60.88730 1.000 184.02680 94 GLU E N 1
ATOM 4964 C CA . GLU E 3 97 ? 445.10794 152.57238 60.35202 1.000 187.07542 94 GLU E CA 1
ATOM 4965 C C . GLU E 3 97 ? 446.29015 153.15308 61.11389 1.000 180.22403 94 GLU E C 1
ATOM 4966 O O . GLU E 3 97 ? 446.58180 152.75674 62.24522 1.000 181.29232 94 GLU E O 1
ATOM 4972 N N . CYS E 3 98 ? 446.97384 154.09921 60.47631 1.000 163.60575 95 CYS E N 1
ATOM 4973 C CA . CYS E 3 98 ? 448.15742 154.73068 61.05517 1.000 156.00576 95 CYS E CA 1
ATOM 4974 C C . CYS E 3 98 ? 447.71352 155.94625 61.85807 1.000 162.80744 95 CYS E C 1
ATOM 4975 O O . CYS E 3 98 ? 447.36161 156.98369 61.29250 1.000 160.67552 95 CYS E O 1
ATOM 4978 N N . ASN E 3 99 ? 447.73359 155.82083 63.18689 1.000 172.58050 96 ASN E N 1
ATOM 4979 C CA . ASN E 3 99 ? 447.29364 156.92114 64.03798 1.000 179.01688 96 ASN E CA 1
ATOM 4980 C C . ASN E 3 99 ? 448.41711 157.91345 64.30733 1.000 176.69401 96 ASN E C 1
ATOM 4981 O O . ASN E 3 99 ? 448.20397 159.12894 64.23662 1.000 182.10294 96 ASN E O 1
ATOM 4986 N N . ALA E 3 100 ? 449.61308 157.42091 64.61839 1.000 168.61143 97 ALA E N 1
ATOM 4987 C CA . ALA E 3 100 ? 450.71805 158.27251 65.02805 1.000 163.43971 97 ALA E CA 1
ATOM 4988 C C . ALA E 3 100 ? 451.94322 158.00420 64.16554 1.000 156.92053 97 ALA E C 1
ATOM 4989 O O . ALA E 3 100 ? 452.09480 156.93394 63.57057 1.000 154.81576 97 ALA E O 1
ATOM 4991 N N . THR E 3 101 ? 452.82094 159.00438 64.11354 1.000 149.55899 98 THR E N 1
ATOM 4992 C CA . THR E 3 101 ? 454.07322 158.93282 63.37367 1.000 135.00358 98 THR E CA 1
ATOM 4993 C C . THR E 3 101 ? 455.17967 159.51176 64.24048 1.000 133.03640 98 THR E C 1
ATOM 4994 O O . THR E 3 101 ? 455.03870 160.61696 64.77210 1.000 133.54050 98 THR E O 1
ATOM 4998 N N . LEU E 3 102 ? 456.27201 158.76481 64.38489 1.000 130.75857 99 LEU E N 1
ATOM 4999 C CA . LEU E 3 102 ? 457.40422 159.17202 65.21038 1.000 130.02163 99 LEU E CA 1
ATOM 5000 C C . LEU E 3 102 ? 458.51162 159.70044 64.30646 1.000 133.41280 99 LEU E C 1
ATOM 5001 O O . LEU E 3 102 ? 459.16441 158.92845 63.59655 1.000 136.54836 99 LEU E O 1
ATOM 5006 N N . GLU E 3 103 ? 458.72233 161.01217 64.33761 1.000 135.14097 100 GLU E N 1
ATOM 5007 C CA . GLU E 3 103 ? 459.77867 161.66527 63.58230 1.000 133.94145 100 GLU E CA 1
ATOM 5008 C C . GLU E 3 103 ? 460.86411 162.16267 64.52757 1.000 131.23380 100 GLU E C 1
ATOM 5009 O O . GLU E 3 103 ? 460.67043 162.25662 65.74267 1.000 132.50531 100 GLU E O 1
ATOM 5015 N N . GLY E 3 104 ? 462.01624 162.48501 63.94951 1.000 126.76337 101 GLY E N 1
ATOM 5016 C CA . GLY E 3 104 ? 463.12958 162.98592 64.72693 1.000 126.60049 101 GLY E CA 1
ATOM 5017 C C . GLY E 3 104 ? 464.46742 162.51899 64.19737 1.000 124.04808 101 GLY E C 1
ATOM 5018 O O . GLY E 3 104 ? 465.45914 163.25209 64.26328 1.000 124.95102 101 GLY E O 1
ATOM 5019 N N . HIS E 3 105 ? 464.50743 161.29920 63.66798 1.000 115.44605 102 HIS E N 1
ATOM 5020 C CA . HIS E 3 105 ? 465.74827 160.76590 63.12680 1.000 111.36816 102 HIS E CA 1
ATOM 5021 C C . HIS E 3 105 ? 466.17900 161.55511 61.89822 1.000 121.51683 102 HIS E C 1
ATOM 5022 O O . HIS E 3 105 ? 465.35178 161.97144 61.08193 1.000 128.52670 102 HIS E O 1
ATOM 5029 N N . GLU E 3 106 ? 467.49001 161.75872 61.77067 1.000 120.95637 103 GLU E N 1
ATOM 5030 C CA . GLU E 3 106 ? 468.01125 162.53948 60.65603 1.000 120.43576 103 GLU E CA 1
ATOM 5031 C C . GLU E 3 106 ? 468.06435 161.71719 59.37387 1.000 117.32363 103 GLU E C 1
ATOM 5032 O O . GLU E 3 106 ? 467.81560 162.24501 58.28454 1.000 117.84348 103 GLU E O 1
ATOM 5038 N N . ASN E 3 107 ? 468.37400 160.42590 59.48322 1.000 114.69644 104 ASN E N 1
ATOM 5039 C CA . ASN E 3 107 ? 468.50054 159.57014 58.31022 1.000 111.18496 104 ASN E CA 1
ATOM 5040 C C . ASN E 3 107 ? 467.53753 158.39320 58.38498 1.000 112.51049 104 ASN E C 1
ATOM 5041 O O . ASN E 3 107 ? 466.54520 158.44192 59.11770 1.000 121.72009 104 ASN E O 1
ATOM 5046 N N . GLU E 3 108 ? 467.82914 157.33200 57.63750 1.000 105.31540 105 GLU E N 1
ATOM 5047 C CA . GLU E 3 108 ? 466.94202 156.17824 57.58396 1.000 106.77417 105 GLU E CA 1
ATOM 5048 C C . GLU E 3 108 ? 466.89455 155.46826 58.93164 1.000 111.63161 105 GLU E C 1
ATOM 5049 O O . GLU E 3 108 ? 467.92811 155.22790 59.55882 1.000 108.52253 105 GLU E O 1
ATOM 5055 N N . VAL E 3 109 ? 465.68671 155.12643 59.37334 1.000 111.18834 106 VAL E N 1
ATOM 5056 C CA . VAL E 3 109 ? 465.51166 154.35879 60.60186 1.000 108.27390 106 VAL E CA 1
ATOM 5057 C C . VAL E 3 109 ? 465.73261 152.88493 60.29157 1.000 105.66510 106 VAL E C 1
ATOM 5058 O O . VAL E 3 109 ? 465.09857 152.32798 59.38765 1.000 102.92589 106 VAL E O 1
ATOM 5062 N N . LYS E 3 110 ? 466.63235 152.24714 61.04148 1.000 106.16215 107 LYS E N 1
ATOM 5063 C CA . LYS E 3 110 ? 467.02024 150.86731 60.77347 1.000 99.14494 107 LYS E CA 1
ATOM 5064 C C . LYS E 3 110 ? 466.26858 149.83882 61.61197 1.000 99.09468 107 LYS E C 1
ATOM 5065 O O . LYS E 3 110 ? 466.07020 148.71220 61.14492 1.000 98.77159 107 LYS E O 1
ATOM 5071 N N . SER E 3 111 ? 465.83745 150.17689 62.82892 1.000 104.08499 108 SER E N 1
ATOM 5072 C CA . SER E 3 111 ? 465.27828 149.15054 63.70350 1.000 108.51667 108 SER E CA 1
ATOM 5073 C C . SER E 3 111 ? 464.30108 149.73333 64.71960 1.000 117.14032 108 SER E C 1
ATOM 5074 O O . SER E 3 111 ? 464.39898 150.89988 65.10974 1.000 117.75714 108 SER E O 1
ATOM 5077 N N . VAL E 3 112 ? 463.35234 148.88943 65.14528 1.000 118.88836 109 VAL E N 1
ATOM 5078 C CA . VAL E 3 112 ? 462.45101 149.17592 66.25594 1.000 112.69301 109 VAL E CA 1
ATOM 5079 C C . VAL E 3 112 ? 462.54816 148.03121 67.25887 1.000 109.78663 109 VAL E C 1
ATOM 5080 O O . VAL E 3 112 ? 463.07571 146.95767 66.95830 1.000 105.49620 109 VAL E O 1
ATOM 5084 N N . SER E 3 113 ? 462.03851 148.27576 68.46896 1.000 114.12051 110 SER E N 1
ATOM 5085 C CA . SER E 3 113 ? 461.93865 147.23299 69.48755 1.000 113.16881 110 SER E CA 1
ATOM 5086 C C . SER E 3 113 ? 461.00636 147.70647 70.59741 1.000 122.13235 110 SER E C 1
ATOM 5087 O O . SER E 3 113 ? 460.93997 148.90000 70.90739 1.000 108.58665 110 SER E O 1
ATOM 5090 N N . TRP E 3 114 ? 460.26239 146.75838 71.16440 1.000 124.26944 111 TRP E N 1
ATOM 5091 C CA . TRP E 3 114 ? 459.37844 147.00492 72.29563 1.000 123.37061 111 TRP E CA 1
ATOM 5092 C C . TRP E 3 114 ? 459.98166 146.39806 73.55459 1.000 128.00436 111 TRP E C 1
ATOM 5093 O O . TRP E 3 114 ? 460.58895 145.32344 73.50709 1.000 125.43199 111 TRP E O 1
ATOM 5104 N N . SER E 3 115 ? 459.81791 147.09184 74.67717 1.000 132.01435 112 SER E N 1
ATOM 5105 C CA . SER E 3 115 ? 460.29200 146.57825 75.95132 1.000 134.70068 112 SER E CA 1
ATOM 5106 C C . SER E 3 115 ? 459.35007 145.49233 76.46614 1.000 144.90496 112 SER E C 1
ATOM 5107 O O . SER E 3 115 ? 458.25323 145.28087 75.94105 1.000 150.68445 112 SER E O 1
ATOM 5110 N N . ARG E 3 116 ? 459.79467 144.78501 77.50701 1.000 148.15536 113 ARG E N 1
ATOM 5111 C CA . ARG E 3 116 ? 458.93110 143.77619 78.11058 1.000 155.95670 113 ARG E CA 1
ATOM 5112 C C . ARG E 3 116 ? 457.65130 144.40027 78.64980 1.000 161.96672 113 ARG E C 1
ATOM 5113 O O . ARG E 3 116 ? 456.55917 143.85243 78.46176 1.000 160.91955 113 ARG E O 1
ATOM 5121 N N . SER E 3 117 ? 457.76414 145.54883 79.32232 1.000 172.26251 114 SER E N 1
ATOM 5122 C CA . SER E 3 117 ? 456.57973 146.19090 79.88386 1.000 178.14121 114 SER E CA 1
ATOM 5123 C C . SER E 3 117 ? 455.61414 146.64165 78.79553 1.000 175.21128 114 SER E C 1
ATOM 5124 O O . SER E 3 117 ? 454.39447 146.62042 78.99805 1.000 180.22617 114 SER E O 1
ATOM 5127 N N . GLY E 3 118 ? 456.13318 147.04776 77.64056 1.000 161.87894 115 GLY E N 1
ATOM 5128 C CA . GLY E 3 118 ? 455.30080 147.51679 76.55666 1.000 151.34631 115 GLY E CA 1
ATOM 5129 C C . GLY E 3 118 ? 455.07795 149.01060 76.51503 1.000 145.20865 115 GLY E C 1
ATOM 5130 O O . GLY E 3 118 ? 454.44079 149.49753 75.57236 1.000 141.23474 115 GLY E O 1
ATOM 5131 N N . GLY E 3 119 ? 455.57014 149.75255 77.50224 1.000 141.08327 116 GLY E N 1
ATOM 5132 C CA . GLY E 3 119 ? 455.46757 151.19337 77.51576 1.000 138.48818 116 GLY E CA 1
ATOM 5133 C C . GLY E 3 119 ? 456.67619 151.92765 76.98508 1.000 137.48657 116 GLY E C 1
ATOM 5134 O O . GLY E 3 119 ? 456.67419 153.16315 76.96906 1.000 135.22617 116 GLY E O 1
ATOM 5135 N N . LEU E 3 120 ? 457.70987 151.21039 76.54567 1.000 139.21650 117 LEU E N 1
ATOM 5136 C CA . LEU E 3 120 ? 458.93766 151.81213 76.03959 1.000 135.82213 117 LEU E CA 1
ATOM 5137 C C . LEU E 3 120 ? 459.20514 151.32833 74.62177 1.000 139.25169 117 LEU E C 1
ATOM 5138 O O . LEU E 3 120 ? 459.08044 150.13330 74.33216 1.000 139.29381 117 LEU E O 1
ATOM 5143 N N . LEU E 3 121 ? 459.58477 152.25758 73.74920 1.000 139.08973 118 LEU E N 1
ATOM 5144 C CA . LEU E 3 121 ? 459.86782 151.97122 72.34993 1.000 139.46476 118 LEU E CA 1
ATOM 5145 C C . LEU E 3 121 ? 461.23544 152.54203 72.00800 1.000 139.94600 118 LEU E C 1
ATOM 5146 O O . LEU E 3 121 ? 461.54091 153.68312 72.36842 1.000 143.90224 118 LEU E O 1
ATOM 5151 N N . ALA E 3 122 ? 462.05525 151.75005 71.31922 1.000 135.67748 119 ALA E N 1
ATOM 5152 C CA . ALA E 3 122 ? 463.41795 152.13793 70.98634 1.000 129.98560 119 ALA E CA 1
ATOM 5153 C C . ALA E 3 122 ? 463.64803 152.03496 69.48535 1.000 127.22415 119 ALA E C 1
ATOM 5154 O O . ALA E 3 122 ? 463.25779 151.04978 68.85078 1.000 125.53231 119 ALA E O 1
ATOM 5156 N N . THR E 3 123 ? 464.28137 153.06307 68.92345 1.000 126.77441 120 THR E N 1
ATOM 5157 C CA . THR E 3 123 ? 464.62973 153.09993 67.51163 1.000 121.20621 120 THR E CA 1
ATOM 5158 C C . THR E 3 123 ? 466.09304 153.48839 67.35632 1.000 119.50202 120 THR E C 1
ATOM 5159 O O . THR E 3 123 ? 466.69057 154.11734 68.23310 1.000 125.54678 120 THR E O 1
ATOM 5163 N N . CYS E 3 124 ? 466.66437 153.10294 66.21919 1.000 116.64971 121 CYS E N 1
ATOM 5164 C CA . CYS E 3 124 ? 468.01306 153.50192 65.85075 1.000 116.96172 121 CYS E CA 1
ATOM 5165 C C . CYS E 3 124 ? 468.04478 153.75462 64.35186 1.000 111.66746 121 CYS E C 1
ATOM 5166 O O . CYS E 3 124 ? 467.24191 153.20540 63.59432 1.000 106.78540 121 CYS E O 1
ATOM 5169 N N . SER E 3 125 ? 468.98306 154.59664 63.92570 1.000 107.85698 122 SER E N 1
ATOM 5170 C CA . SER E 3 125 ? 469.00587 155.07579 62.55251 1.000 109.88350 122 SER E CA 1
ATOM 5171 C C . SER E 3 125 ? 470.44238 155.12590 62.05138 1.000 102.63447 122 SER E C 1
ATOM 5172 O O . SER E 3 125 ? 471.38927 154.78325 62.76668 1.000 104.47082 122 SER E O 1
ATOM 5175 N N . ARG E 3 126 ? 470.59068 155.54576 60.79356 1.000 95.11623 123 ARG E N 1
ATOM 5176 C CA . ARG E 3 126 ? 471.89322 155.77505 60.18388 1.000 97.03783 123 ARG E CA 1
ATOM 5177 C C . ARG E 3 126 ? 472.56898 157.03545 60.70761 1.000 97.51889 123 ARG E C 1
ATOM 5178 O O . ARG E 3 126 ? 473.75785 157.24110 60.43973 1.000 96.94271 123 ARG E O 1
ATOM 5186 N N . ASP E 3 127 ? 471.84705 157.87511 61.45231 1.000 98.30095 124 ASP E N 1
ATOM 5187 C CA . ASP E 3 127 ? 472.41691 159.06337 62.07412 1.000 100.10566 124 ASP E CA 1
ATOM 5188 C C . ASP E 3 127 ? 473.20770 158.74821 63.34240 1.000 109.95050 124 ASP E C 1
ATOM 5189 O O . ASP E 3 127 ? 473.41723 159.64803 64.16437 1.000 119.78963 124 ASP E O 1
ATOM 5194 N N . LYS E 3 128 ? 473.62778 157.49372 63.51591 1.000 112.97755 125 LYS E N 1
ATOM 5195 C CA . LYS E 3 128 ? 474.47150 157.05309 64.62597 1.000 107.77280 125 LYS E CA 1
ATOM 5196 C C . LYS E 3 128 ? 473.79084 157.21230 65.98325 1.000 110.45052 125 LYS E C 1
ATOM 5197 O O . LYS E 3 128 ? 474.46198 157.19317 67.01996 1.000 122.42758 125 LYS E O 1
ATOM 5203 N N . SER E 3 129 ? 472.46757 157.35392 66.00825 1.000 105.44255 126 SER E N 1
ATOM 5204 C CA . SER E 3 129 ? 471.74417 157.63899 67.23730 1.000 110.54495 126 SER E CA 1
ATOM 5205 C C . SER E 3 129 ? 470.80348 156.49524 67.59697 1.000 116.02079 126 SER E C 1
ATOM 5206 O O . SER E 3 129 ? 470.39664 155.69779 66.74716 1.000 114.88920 126 SER E O 1
ATOM 5209 N N . VAL E 3 130 ? 470.46387 156.43330 68.88315 1.000 116.90778 127 VAL E N 1
ATOM 5210 C CA . VAL E 3 130 ? 469.53806 155.44836 69.43380 1.000 116.44633 127 VAL E CA 1
ATOM 5211 C C . VAL E 3 130 ? 468.52173 156.20937 70.27352 1.000 122.21709 127 VAL E C 1
ATOM 5212 O O . VAL E 3 130 ? 468.88088 156.80751 71.29540 1.000 131.40549 127 VAL E O 1
ATOM 5216 N N . TRP E 3 131 ? 467.26140 156.19035 69.85006 1.000 114.91866 128 TRP E N 1
ATOM 5217 C CA . TRP E 3 131 ? 466.19616 156.91683 70.52453 1.000 121.97250 128 TRP E CA 1
ATOM 5218 C C . TRP E 3 131 ? 465.34016 155.97298 71.35939 1.000 120.70271 128 TRP E C 1
ATOM 5219 O O . TRP E 3 131 ? 465.15877 154.80210 71.01879 1.000 115.33051 128 TRP E O 1
ATOM 5230 N N . ILE E 3 132 ? 464.81434 156.50226 72.46244 1.000 118.39457 129 ILE E N 1
ATOM 5231 C CA . ILE E 3 132 ? 463.88541 155.78871 73.33039 1.000 120.69617 129 ILE E CA 1
ATOM 5232 C C . ILE E 3 132 ? 462.64888 156.65708 73.51151 1.000 125.36123 129 ILE E C 1
ATOM 5233 O O . ILE E 3 132 ? 462.76099 157.84465 73.83552 1.000 125.02692 129 ILE E O 1
ATOM 5238 N N . TRP E 3 133 ? 461.47673 156.06827 73.29183 1.000 130.88819 130 TRP E N 1
ATOM 5239 C CA . TRP E 3 133 ? 460.20490 156.76606 73.38614 1.000 139.09771 130 TRP E CA 1
ATOM 5240 C C . TRP E 3 133 ? 459.37556 156.19120 74.52613 1.000 143.77679 130 TRP E C 1
ATOM 5241 O O . TRP E 3 133 ? 459.51840 155.02133 74.89283 1.000 142.01162 130 TRP E O 1
ATOM 5252 N N . GLU E 3 134 ? 458.50391 157.02720 75.08200 1.000 148.95961 131 GLU E N 1
ATOM 5253 C CA . GLU E 3 134 ? 457.58880 156.63067 76.14191 1.000 151.06891 131 GLU E CA 1
ATOM 5254 C C . GLU E 3 134 ? 456.16284 156.62633 75.61155 1.000 149.79575 131 GLU E C 1
ATOM 5255 O O . GLU E 3 134 ? 455.76325 157.53266 74.87430 1.000 146.57878 131 GLU E O 1
ATOM 5261 N N . VAL E 3 135 ? 455.40131 155.60552 75.99347 1.000 153.76400 132 VAL E N 1
ATOM 5262 C CA . VAL E 3 135 ? 454.02985 155.41773 75.53733 1.000 153.00567 132 VAL E CA 1
ATOM 5263 C C . VAL E 3 135 ? 453.13158 155.52644 76.76299 1.000 160.99879 132 VAL E C 1
ATOM 5264 O O . VAL E 3 135 ? 452.98318 154.56428 77.52410 1.000 162.54998 132 VAL E O 1
ATOM 5268 N N . ALA E 3 136 ? 452.54411 156.70613 76.97049 1.000 186.09253 133 ALA E N 1
ATOM 5269 C CA . ALA E 3 136 ? 451.52999 156.88321 78.00190 1.000 193.26389 133 ALA E CA 1
ATOM 5270 C C . ALA E 3 136 ? 450.12909 156.55615 77.50707 1.000 196.15900 133 ALA E C 1
ATOM 5271 O O . ALA E 3 136 ? 449.24130 156.29257 78.32503 1.000 203.10860 133 ALA E O 1
ATOM 5273 N N . GLY E 3 137 ? 449.91850 156.57174 76.19710 1.000 193.70363 134 GLY E N 1
ATOM 5274 C CA . GLY E 3 137 ? 448.65750 156.17219 75.60409 1.000 196.94824 134 GLY E CA 1
ATOM 5275 C C . GLY E 3 137 ? 448.85767 155.98576 74.11924 1.000 200.05183 134 GLY E C 1
ATOM 5276 O O . GLY E 3 137 ? 449.96686 156.12423 73.59679 1.000 197.17008 134 GLY E O 1
ATOM 5277 N N . ASP E 3 138 ? 447.76316 155.66112 73.43578 1.000 206.84936 135 ASP E N 1
ATOM 5278 C CA . ASP E 3 138 ? 447.84653 155.53756 71.98746 1.000 218.26964 135 ASP E CA 1
ATOM 5279 C C . ASP E 3 138 ? 447.84364 156.89761 71.30678 1.000 230.31330 135 ASP E C 1
ATOM 5280 O O . ASP E 3 138 ? 448.36192 157.02805 70.19281 1.000 226.24718 135 ASP E O 1
ATOM 5285 N N . ASP E 3 139 ? 447.27565 157.91037 71.95619 1.000 246.29395 136 ASP E N 1
ATOM 5286 C CA . ASP E 3 139 ? 447.25434 159.27243 71.44256 1.000 248.84180 136 ASP E CA 1
ATOM 5287 C C . ASP E 3 139 ? 448.45567 160.09002 71.90322 1.000 246.36439 136 ASP E C 1
ATOM 5288 O O . ASP E 3 139 ? 448.60879 161.24128 71.47931 1.000 249.40935 136 ASP E O 1
ATOM 5293 N N . GLU E 3 140 ? 449.31898 159.52251 72.74337 1.000 226.62864 137 GLU E N 1
ATOM 5294 C CA . GLU E 3 140 ? 450.44200 160.25411 73.31191 1.000 209.86330 137 GLU E CA 1
ATOM 5295 C C . GLU E 3 140 ? 451.73055 159.46497 73.14409 1.000 190.72413 137 GLU E C 1
ATOM 5296 O O . GLU E 3 140 ? 451.77883 158.26815 73.44555 1.000 184.14574 137 GLU E O 1
ATOM 5302 N N . PHE E 3 141 ? 452.76712 160.14576 72.66089 1.000 178.61939 138 PHE E N 1
ATOM 5303 C CA . PHE E 3 141 ? 454.11835 159.61333 72.58381 1.000 167.80101 138 PHE E CA 1
ATOM 5304 C C . PHE E 3 141 ? 455.08521 160.70859 72.99906 1.000 160.45509 138 PHE E C 1
ATOM 5305 O O . PHE E 3 141 ? 454.94287 161.85990 72.57910 1.000 162.37328 138 PHE E O 1
ATOM 5313 N N . GLU E 3 142 ? 456.06535 160.34889 73.82333 1.000 149.87957 139 GLU E N 1
ATOM 5314 C CA . GLU E 3 142 ? 457.00795 161.32061 74.35828 1.000 148.37209 139 GLU E CA 1
ATOM 5315 C C . GLU E 3 142 ? 458.41565 160.75488 74.27267 1.000 144.03203 139 GLU E C 1
ATOM 5316 O O . GLU E 3 142 ? 458.66017 159.62348 74.70140 1.000 141.27699 139 GLU E O 1
ATOM 5322 N N . CYS E 3 143 ? 459.33192 161.54158 73.71321 1.000 141.67640 140 CYS E N 1
ATOM 5323 C CA . CYS E 3 143 ? 460.72127 161.11959 73.58902 1.000 140.63128 140 CYS E CA 1
ATOM 5324 C C . CYS E 3 143 ? 461.39146 161.13167 74.95796 1.000 136.94633 140 CYS E C 1
ATOM 5325 O O . CYS E 3 143 ? 461.40041 162.15914 75.64405 1.000 136.18921 140 CYS E O 1
ATOM 5328 N N . ALA E 3 144 ? 461.96012 159.99198 75.35156 1.000 137.64382 141 ALA E N 1
ATOM 5329 C CA . ALA E 3 144 ? 462.56786 159.85731 76.67013 1.000 135.28289 141 ALA E CA 1
ATOM 5330 C C . ALA E 3 144 ? 464.05776 160.18031 76.67058 1.000 131.72849 141 ALA E C 1
ATOM 5331 O O . ALA E 3 144 ? 464.56076 160.76341 77.63688 1.000 126.17291 141 ALA E O 1
ATOM 5333 N N . ALA E 3 145 ? 464.77810 159.81217 75.61330 1.000 136.34502 142 ALA E N 1
ATOM 5334 C CA . ALA E 3 145 ? 466.21263 160.05427 75.56495 1.000 139.89178 142 ALA E CA 1
ATOM 5335 C C . ALA E 3 145 ? 466.69362 159.98070 74.12425 1.000 138.99360 142 ALA E C 1
ATOM 5336 O O . ALA E 3 145 ? 466.17371 159.20344 73.32031 1.000 137.27513 142 ALA E O 1
ATOM 5338 N N . VAL E 3 146 ? 467.68899 160.80713 73.81258 1.000 138.44258 143 VAL E N 1
ATOM 5339 C CA . VAL E 3 146 ? 468.38536 160.78386 72.53090 1.000 129.62923 143 VAL E CA 1
ATOM 5340 C C . VAL E 3 146 ? 469.85249 160.50491 72.82160 1.000 128.43079 143 VAL E C 1
ATOM 5341 O O . VAL E 3 146 ? 470.51767 161.29931 73.49835 1.000 128.13612 143 VAL E O 1
ATOM 5345 N N . LEU E 3 147 ? 470.35269 159.37768 72.32193 1.000 128.09887 144 LEU E N 1
ATOM 5346 C CA . LEU E 3 147 ? 471.69804 158.90882 72.62488 1.000 127.53813 144 LEU E CA 1
ATOM 5347 C C . LEU E 3 147 ? 472.53245 158.88083 71.35320 1.000 129.44272 144 LEU E C 1
ATOM 5348 O O . LEU E 3 147 ? 472.06990 158.39865 70.31455 1.000 132.41407 144 LEU E O 1
ATOM 5353 N N . ASN E 3 148 ? 473.76560 159.38607 71.44062 1.000 127.77942 145 ASN E N 1
ATOM 5354 C CA . ASN E 3 148 ? 474.69357 159.33653 70.31617 1.000 128.82786 145 ASN E CA 1
ATOM 5355 C C . ASN E 3 148 ? 476.01756 158.67922 70.69844 1.000 124.19148 145 ASN E C 1
ATOM 5356 O O . ASN E 3 148 ? 477.08142 159.25039 70.42355 1.000 126.65271 145 ASN E O 1
ATOM 5361 N N . PRO E 3 149 ? 476.01885 157.48207 71.31470 1.000 118.98950 146 PRO E N 1
ATOM 5362 C CA . PRO E 3 149 ? 477.30324 156.87890 71.69076 1.000 114.40325 146 PRO E CA 1
ATOM 5363 C C . PRO E 3 149 ? 477.99396 156.20278 70.51680 1.000 113.36790 146 PRO E C 1
ATOM 5364 O O . PRO E 3 149 ? 479.22697 156.18256 70.45144 1.000 117.13992 146 PRO E O 1
ATOM 5368 N N . HIS E 3 150 ? 477.21626 155.65733 69.58291 1.000 108.86295 147 HIS E N 1
ATOM 5369 C CA . HIS E 3 150 ? 477.79323 154.92692 68.46305 1.000 100.35209 147 HIS E CA 1
ATOM 5370 C C . HIS E 3 150 ? 478.40937 155.87824 67.44778 1.000 98.03560 147 HIS E C 1
ATOM 5371 O O . HIS E 3 150 ? 477.84316 156.92702 67.12711 1.000 101.30394 147 HIS E O 1
ATOM 5378 N N . THR E 3 151 ? 479.58576 155.50094 66.94362 1.000 99.59764 148 THR E N 1
ATOM 5379 C CA . THR E 3 151 ? 480.29221 156.32197 65.97012 1.000 104.29616 148 THR E CA 1
ATOM 5380 C C . THR E 3 151 ? 479.83873 156.06486 64.53938 1.000 105.40799 148 THR E C 1
ATOM 5381 O O . THR E 3 151 ? 480.14303 156.87193 63.65544 1.000 102.07282 148 THR E O 1
ATOM 5385 N N . GLN E 3 152 ? 479.12141 154.96981 64.28935 1.000 109.31796 149 GLN E N 1
ATOM 5386 C CA . GLN E 3 152 ? 478.70372 154.63643 62.93284 1.000 105.51333 149 GLN E CA 1
ATOM 5387 C C . GLN E 3 152 ? 477.22018 154.29706 62.86336 1.000 106.34327 149 GLN E C 1
ATOM 5388 O O . GLN E 3 152 ? 476.47388 154.52142 63.82098 1.000 111.93849 149 GLN E O 1
ATOM 5394 N N . ASP E 3 153 ? 476.79681 153.75294 61.72546 1.000 105.98954 150 ASP E N 1
ATOM 5395 C CA . ASP E 3 153 ? 475.40594 153.37225 61.51832 1.000 100.66042 150 ASP E CA 1
ATOM 5396 C C . ASP E 3 153 ? 474.98031 152.31033 62.52729 1.000 92.77658 150 ASP E C 1
ATOM 5397 O O . ASP E 3 153 ? 475.64717 151.28515 62.68508 1.000 93.14063 150 ASP E O 1
ATOM 5402 N N . VAL E 3 154 ? 473.86710 152.55511 63.21331 1.000 88.91862 151 VAL E N 1
ATOM 5403 C CA . VAL E 3 154 ? 473.33758 151.60753 64.18991 1.000 96.30893 151 VAL E CA 1
ATOM 5404 C C . VAL E 3 154 ? 472.35953 150.67971 63.47756 1.000 99.24859 151 VAL E C 1
ATOM 5405 O O . VAL E 3 154 ? 471.38005 151.13666 62.87533 1.000 97.56661 151 VAL E O 1
ATOM 5409 N N . LYS E 3 155 ? 472.61768 149.37266 63.55650 1.000 96.81523 152 LYS E N 1
ATOM 5410 C CA . LYS E 3 155 ? 471.89162 148.40548 62.74242 1.000 93.04050 152 LYS E CA 1
ATOM 5411 C C . LYS E 3 155 ? 470.62137 147.89609 63.41060 1.000 96.63581 152 LYS E C 1
ATOM 5412 O O . LYS E 3 155 ? 469.59835 147.72984 62.73831 1.000 95.83682 152 LYS E O 1
ATOM 5418 N N . ARG E 3 156 ? 470.65815 147.64312 64.71707 1.000 95.51370 153 ARG E N 1
ATOM 5419 C CA . ARG E 3 156 ? 469.54901 146.97501 65.37992 1.000 92.81321 153 ARG E CA 1
ATOM 5420 C C . ARG E 3 156 ? 469.45971 147.42779 66.82949 1.000 100.96923 153 ARG E C 1
ATOM 5421 O O . ARG E 3 156 ? 470.46549 147.78559 67.44700 1.000 109.40684 153 ARG E O 1
ATOM 5429 N N . VAL E 3 157 ? 468.23866 147.40843 67.36226 1.000 100.56889 154 VAL E N 1
ATOM 5430 C CA . VAL E 3 157 ? 467.97441 147.65243 68.77594 1.000 101.40356 154 VAL E CA 1
ATOM 5431 C C . VAL E 3 157 ? 467.08124 146.53034 69.28788 1.000 106.67392 154 VAL E C 1
ATOM 5432 O O . VAL E 3 157 ? 466.08850 146.17944 68.64050 1.000 111.16581 154 VAL E O 1
ATOM 5436 N N . VAL E 3 158 ? 467.44107 145.95867 70.43707 1.000 103.49288 155 VAL E N 1
ATOM 5437 C CA . VAL E 3 158 ? 466.71812 144.83432 71.02722 1.000 108.52203 155 VAL E CA 1
ATOM 5438 C C . VAL E 3 158 ? 466.62014 145.05852 72.53114 1.000 118.58662 155 VAL E C 1
ATOM 5439 O O . VAL E 3 158 ? 467.60794 145.43395 73.17133 1.000 121.64425 155 VAL E O 1
ATOM 5443 N N . TRP E 3 159 ? 465.43591 144.82843 73.09494 1.000 124.15119 156 TRP E N 1
ATOM 5444 C CA . TRP E 3 159 ? 465.20849 145.00633 74.52222 1.000 123.67806 156 TRP E CA 1
ATOM 5445 C C . TRP E 3 159 ? 465.47172 143.71112 75.28719 1.000 127.74041 156 TRP E C 1
ATOM 5446 O O . TRP E 3 159 ? 465.40325 142.60863 74.73920 1.000 127.54825 156 TRP E O 1
ATOM 5457 N N . HIS E 3 160 ? 465.76867 143.86399 76.57470 1.000 136.59188 157 HIS E N 1
ATOM 5458 C CA . HIS E 3 160 ? 466.02050 142.71355 77.43032 1.000 145.11604 157 HIS E CA 1
ATOM 5459 C C . HIS E 3 160 ? 464.70720 141.99309 77.73294 1.000 144.44111 157 HIS E C 1
ATOM 5460 O O . HIS E 3 160 ? 463.66759 142.63964 77.89755 1.000 140.06099 157 HIS E O 1
ATOM 5467 N N . PRO E 3 161 ? 464.71583 140.65680 77.80408 1.000 143.27479 158 PRO E N 1
ATOM 5468 C CA . PRO E 3 161 ? 463.45430 139.92671 77.98889 1.000 142.22915 158 PRO E CA 1
ATOM 5469 C C . PRO E 3 161 ? 462.82987 140.12642 79.35921 1.000 149.53505 158 PRO E C 1
ATOM 5470 O O . PRO E 3 161 ? 461.62140 140.35231 79.44310 1.000 152.33871 158 PRO E O 1
ATOM 5474 N N . THR E 3 162 ? 463.62078 140.04397 80.43209 1.000 153.67705 159 THR E N 1
ATOM 5475 C CA . THR E 3 162 ? 463.07292 140.14664 81.78157 1.000 157.81663 159 THR E CA 1
ATOM 5476 C C . THR E 3 162 ? 463.14297 141.55670 82.35148 1.000 155.05972 159 THR E C 1
ATOM 5477 O O . THR E 3 162 ? 462.25956 141.95028 83.12190 1.000 157.66681 159 THR E O 1
ATOM 5481 N N . LYS E 3 163 ? 464.16851 142.32163 81.99742 1.000 151.27607 160 LYS E N 1
ATOM 5482 C CA . LYS E 3 163 ? 464.39335 143.64933 82.54428 1.000 150.29774 160 LYS E CA 1
ATOM 5483 C C . LYS E 3 163 ? 464.28173 144.68874 81.43742 1.000 145.79818 160 LYS E C 1
ATOM 5484 O O . LYS E 3 163 ? 464.11776 144.36314 80.25955 1.000 151.34299 160 LYS E O 1
ATOM 5490 N N . ASP E 3 164 ? 464.36845 145.95743 81.83057 1.000 135.41510 161 ASP E N 1
ATOM 5491 C CA . ASP E 3 164 ? 464.30399 147.06529 80.87803 1.000 139.58598 161 ASP E CA 1
ATOM 5492 C C . ASP E 3 164 ? 465.72101 147.52424 80.53382 1.000 142.56416 161 ASP E C 1
ATOM 5493 O O . ASP E 3 164 ? 466.18058 148.60695 80.90445 1.000 138.83768 161 ASP E O 1
ATOM 5498 N N . ILE E 3 165 ? 466.41766 146.65359 79.80582 1.000 139.27744 162 ILE E N 1
ATOM 5499 C CA . ILE E 3 165 ? 467.75775 146.92050 79.29895 1.000 132.19394 162 ILE E CA 1
ATOM 5500 C C . ILE E 3 165 ? 467.69359 146.93481 77.77881 1.000 125.43691 162 ILE E C 1
ATOM 5501 O O . ILE E 3 165 ? 467.04292 146.07913 77.16855 1.000 123.42097 162 ILE E O 1
ATOM 5506 N N . LEU E 3 166 ? 468.36348 147.90878 77.17122 1.000 123.27825 163 LEU E N 1
ATOM 5507 C CA . LEU E 3 166 ? 468.38414 148.06565 75.72496 1.000 121.02391 163 LEU E CA 1
ATOM 5508 C C . LEU E 3 166 ? 469.74899 147.67510 75.17502 1.000 112.27331 163 LEU E C 1
ATOM 5509 O O . LEU E 3 166 ? 470.78490 148.04704 75.73529 1.000 116.93297 163 LEU E O 1
ATOM 5514 N N . ALA E 3 167 ? 469.74024 146.91846 74.07929 1.000 109.00171 164 ALA E N 1
ATOM 5515 C CA . ALA E 3 167 ? 470.94905 146.51548 73.37355 1.000 109.13147 164 ALA E CA 1
ATOM 5516 C C . ALA E 3 167 ? 470.90540 147.04028 71.94551 1.000 106.92337 164 ALA E C 1
ATOM 5517 O O . ALA E 3 167 ? 469.85694 147.00552 71.29212 1.000 98.72213 164 ALA E O 1
ATOM 5519 N N . SER E 3 168 ? 472.04992 147.52098 71.46390 1.000 103.70861 165 SER E N 1
ATOM 5520 C CA . SER E 3 168 ? 472.15790 148.10062 70.13382 1.000 100.98536 165 SER E CA 1
ATOM 5521 C C . SER E 3 168 ? 473.38131 147.54099 69.42177 1.000 101.22569 165 SER E C 1
ATOM 5522 O O . SER E 3 168 ? 474.45946 147.43121 70.01308 1.000 103.68614 165 SER E O 1
ATOM 5525 N N . ALA E 3 169 ? 473.20154 147.18125 68.15293 1.000 97.72880 166 ALA E N 1
ATOM 5526 C CA . ALA E 3 169 ? 474.27723 146.71935 67.28675 1.000 94.96802 166 ALA E CA 1
ATOM 5527 C C . ALA E 3 169 ? 474.55093 147.77654 66.22709 1.000 93.13072 166 ALA E C 1
ATOM 5528 O O . ALA E 3 169 ? 473.61966 148.40655 65.71624 1.000 94.08807 166 ALA E O 1
ATOM 5530 N N . SER E 3 170 ? 475.82553 147.97112 65.89159 1.000 94.23288 167 SER E N 1
ATOM 5531 C CA . SER E 3 170 ? 476.19718 149.07686 65.02153 1.000 94.95706 167 SER E CA 1
ATOM 5532 C C . SER E 3 170 ? 477.20996 148.65962 63.96487 1.000 93.73205 167 SER E C 1
ATOM 5533 O O . SER E 3 170 ? 477.89071 147.63674 64.07313 1.000 90.59375 167 SER E O 1
ATOM 5536 N N . TYR E 3 171 ? 477.29368 149.51016 62.93911 1.000 93.85929 168 TYR E N 1
ATOM 5537 C CA . TYR E 3 171 ? 478.28563 149.40954 61.87708 1.000 84.28676 168 TYR E CA 1
ATOM 5538 C C . TYR E 3 171 ? 479.70574 149.60565 62.39419 1.000 90.21934 168 TYR E C 1
ATOM 5539 O O . TYR E 3 171 ? 480.66120 149.27424 61.68424 1.000 90.48392 168 TYR E O 1
ATOM 5548 N N . ASP E 3 172 ? 479.86826 150.12968 63.61420 1.000 81.37910 169 ASP E N 1
ATOM 5549 C CA . ASP E 3 172 ? 481.18185 150.34751 64.20681 1.000 89.08450 169 ASP E CA 1
ATOM 5550 C C . ASP E 3 172 ? 481.73451 149.10907 64.90660 1.000 82.46569 169 ASP E C 1
ATOM 5551 O O . ASP E 3 172 ? 482.61556 149.24217 65.76453 1.000 88.12680 169 ASP E O 1
ATOM 5556 N N . ASN E 3 173 ? 481.21379 147.92586 64.58286 1.000 84.84699 170 ASN E N 1
ATOM 5557 C CA . ASN E 3 173 ? 481.70640 146.64085 65.07158 1.000 88.46310 170 ASN E CA 1
ATOM 5558 C C . ASN E 3 173 ? 481.52195 146.45529 66.57309 1.000 92.78980 170 ASN E C 1
ATOM 5559 O O . ASN E 3 173 ? 482.16146 145.58020 67.16885 1.000 89.01114 170 ASN E O 1
ATOM 5564 N N . THR E 3 174 ? 480.66171 147.24671 67.20936 1.000 99.99353 171 THR E N 1
ATOM 5565 C CA . THR E 3 174 ? 480.47509 147.17345 68.65021 1.000 109.06022 171 THR E CA 1
ATOM 5566 C C . THR E 3 174 ? 479.00008 147.01029 68.99096 1.000 109.40172 171 THR E C 1
ATOM 5567 O O . THR E 3 174 ? 478.11000 147.30982 68.18920 1.000 106.55225 171 THR E O 1
ATOM 5571 N N . ILE E 3 175 ? 478.76433 146.51502 70.20372 1.000 110.68425 172 ILE E N 1
ATOM 5572 C CA . ILE E 3 175 ? 477.44166 146.41065 70.80279 1.000 104.57774 172 ILE E CA 1
ATOM 5573 C C . ILE E 3 175 ? 477.44312 147.25129 72.07120 1.000 109.79651 172 ILE E C 1
ATOM 5574 O O . ILE E 3 175 ? 478.44810 147.32506 72.78738 1.000 113.35267 172 ILE E O 1
ATOM 5579 N N . LYS E 3 176 ? 476.31092 147.89165 72.35053 1.000 106.39494 173 LYS E N 1
ATOM 5580 C CA . LYS E 3 176 ? 476.20106 148.78448 73.49609 1.000 108.55211 173 LYS E CA 1
ATOM 5581 C C . LYS E 3 176 ? 474.94918 148.46018 74.29621 1.000 115.02625 173 LYS E C 1
ATOM 5582 O O . LYS E 3 176 ? 473.86816 148.28540 73.72457 1.000 118.29666 173 LYS E O 1
ATOM 5588 N N . MET E 3 177 ? 475.10383 148.37979 75.61428 1.000 115.92640 174 MET E N 1
ATOM 5589 C CA . MET E 3 177 ? 473.99950 148.18767 76.54104 1.000 118.77510 174 MET E CA 1
ATOM 5590 C C . MET E 3 177 ? 473.60778 149.52475 77.15646 1.000 120.86400 174 MET E C 1
ATOM 5591 O O . MET E 3 177 ? 474.45264 150.39786 77.36751 1.000 124.97621 174 MET E O 1
ATOM 5596 N N . PHE E 3 178 ? 472.31568 149.67962 77.44300 1.000 120.28417 175 PHE E N 1
ATOM 5597 C CA . PHE E 3 178 ? 471.78265 150.91944 77.99306 1.000 128.90983 175 PHE E CA 1
ATOM 5598 C C . PHE E 3 178 ? 470.85945 150.61072 79.16169 1.000 137.89930 175 PHE E C 1
ATOM 5599 O O . PHE E 3 178 ? 469.93270 149.80440 79.03118 1.000 142.16673 175 PHE E O 1
ATOM 5607 N N . ALA E 3 179 ? 471.12107 151.25147 80.29987 1.000 140.51888 176 ALA E N 1
ATOM 5608 C CA . ALA E 3 179 ? 470.29815 151.11855 81.49232 1.000 138.80603 176 ALA E CA 1
ATOM 5609 C C . ALA E 3 179 ? 470.16457 152.48144 82.15331 1.000 151.97929 176 ALA E C 1
ATOM 5610 O O . ALA E 3 179 ? 471.07234 153.31459 82.08493 1.000 156.12802 176 ALA E O 1
ATOM 5612 N N . GLU E 3 180 ? 469.02198 152.70120 82.79226 1.000 158.89433 177 GLU E N 1
ATOM 5613 C CA . GLU E 3 180 ? 468.71910 153.97154 83.43362 1.000 164.01322 177 GLU E CA 1
ATOM 5614 C C . GLU E 3 180 ? 469.02863 153.88617 84.92371 1.000 162.74850 177 GLU E C 1
ATOM 5615 O O . GLU E 3 180 ? 468.69574 152.89177 85.57690 1.000 152.59877 177 GLU E O 1
ATOM 5621 N N . GLU E 3 181 ? 469.67532 154.91989 85.45160 1.000 175.27055 178 GLU E N 1
ATOM 5622 C CA . GLU E 3 181 ? 469.97554 154.95618 86.87770 1.000 187.00897 178 GLU E CA 1
ATOM 5623 C C . GLU E 3 181 ? 468.76466 155.46966 87.64767 1.000 191.19332 178 GLU E C 1
ATOM 5624 O O . GLU E 3 181 ? 468.16467 156.47167 87.24749 1.000 190.11478 178 GLU E O 1
ATOM 5630 N N . PRO E 3 182 ? 468.37796 154.81869 88.74880 1.000 202.28005 179 PRO E N 1
ATOM 5631 C CA . PRO E 3 182 ? 467.17402 155.27158 89.46670 1.000 210.31208 179 PRO E CA 1
ATOM 5632 C C . PRO E 3 182 ? 467.32818 156.65172 90.07889 1.000 214.56049 179 PRO E C 1
ATOM 5633 O O . PRO E 3 182 ? 466.38635 157.45426 90.04364 1.000 221.19339 179 PRO E O 1
ATOM 5637 N N . ILE E 3 183 ? 468.50231 156.95262 90.63619 1.000 210.72789 180 ILE E N 1
ATOM 5638 C CA . ILE E 3 183 ? 468.71617 158.25129 91.26276 1.000 205.35580 180 ILE E CA 1
ATOM 5639 C C . ILE E 3 183 ? 468.80466 159.35061 90.21229 1.000 206.37007 180 ILE E C 1
ATOM 5640 O O . ILE E 3 183 ? 468.38633 160.48898 90.45710 1.000 199.03795 180 ILE E O 1
ATOM 5645 N N . ASP E 3 184 ? 469.31982 159.03303 89.02511 1.000 215.19654 181 ASP E N 1
ATOM 5646 C CA . ASP E 3 184 ? 469.55132 160.04387 88.00339 1.000 220.57026 181 ASP E CA 1
ATOM 5647 C C . ASP E 3 184 ? 468.34537 160.28942 87.10722 1.000 218.36896 181 ASP E C 1
ATOM 5648 O O . ASP E 3 184 ? 468.23700 161.37918 86.53269 1.000 221.74692 181 ASP E O 1
ATOM 5653 N N . ASN E 3 185 ? 467.45426 159.30678 86.96130 1.000 209.44476 182 ASN E N 1
ATOM 5654 C CA . ASN E 3 185 ? 466.25068 159.41696 86.13634 1.000 199.43230 182 ASN E CA 1
ATOM 5655 C C . ASN E 3 185 ? 466.57344 159.64469 84.65936 1.000 187.82990 182 ASN E C 1
ATOM 5656 O O . ASN E 3 185 ? 465.71373 160.09538 83.89505 1.000 183.75558 182 ASN E O 1
ATOM 5661 N N . ASP E 3 186 ? 467.79785 159.33611 84.23248 1.000 176.44347 183 ASP E N 1
ATOM 5662 C CA . ASP E 3 186 ? 468.21470 159.52520 82.85023 1.000 170.48661 183 ASP E CA 1
ATOM 5663 C C . ASP E 3 186 ? 468.85070 158.25150 82.31252 1.000 160.99567 183 ASP E C 1
ATOM 5664 O O . ASP E 3 186 ? 469.48496 157.49380 83.05223 1.000 161.53868 183 ASP E O 1
ATOM 5669 N N . TRP E 3 187 ? 468.68371 158.03339 81.00987 1.000 150.82822 184 TRP E N 1
ATOM 5670 C CA . TRP E 3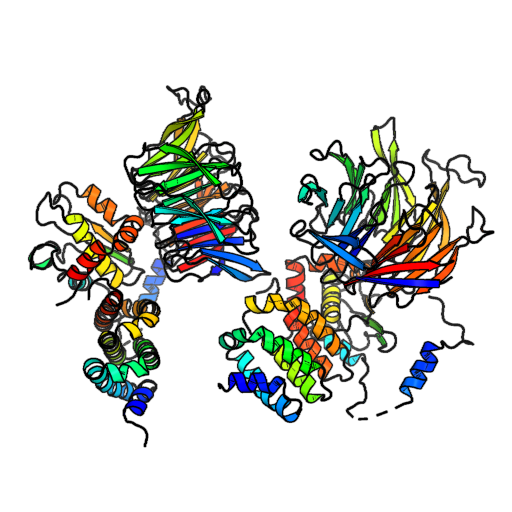 187 ? 469.25566 156.87203 80.34483 1.000 143.25817 184 TRP E CA 1
ATOM 5671 C C . TRP E 3 187 ? 470.74554 157.06828 80.09399 1.000 140.66925 184 TRP E C 1
ATOM 5672 O O . TRP E 3 187 ? 471.21142 158.18137 79.83653 1.000 140.54618 184 TRP E O 1
ATOM 5683 N N . ASP E 3 188 ? 471.49238 155.96714 80.15539 1.000 139.93495 185 ASP E N 1
ATOM 5684 C CA . ASP E 3 188 ? 472.93679 156.02585 79.97740 1.000 143.64569 185 ASP E CA 1
ATOM 5685 C C . ASP E 3 188 ? 473.43541 154.67363 79.48726 1.000 146.44585 185 ASP E C 1
ATOM 5686 O O . ASP E 3 188 ? 472.74421 153.65735 79.59609 1.000 150.08638 185 ASP E O 1
ATOM 5691 N N . CYS E 3 189 ? 474.65247 154.68089 78.94532 1.000 144.07751 186 CYS E N 1
ATOM 5692 C CA . CYS E 3 189 ? 475.25682 153.47938 78.38421 1.000 137.91025 186 CYS E CA 1
ATOM 5693 C C . CYS E 3 189 ? 475.93796 152.66852 79.48122 1.000 139.20167 186 CYS E C 1
ATOM 5694 O O . CYS E 3 189 ? 476.71785 153.20884 80.27215 1.000 144.27586 186 CYS E O 1
ATOM 5697 N N . THR E 3 190 ? 475.64493 151.36610 79.52193 1.000 136.77333 187 THR E N 1
ATOM 5698 C CA . THR E 3 190 ? 476.17001 150.50841 80.58053 1.000 136.03721 187 THR E CA 1
ATOM 5699 C C . THR E 3 190 ? 477.55645 149.97342 80.23931 1.000 130.53353 187 THR E C 1
ATOM 5700 O O . THR E 3 190 ? 478.49390 150.11364 81.03188 1.000 119.21333 187 THR E O 1
ATOM 5704 N N . ALA E 3 191 ? 477.70442 149.35370 79.07003 1.000 135.23679 188 ALA E N 1
ATOM 5705 C CA . ALA E 3 191 ? 478.97672 148.76249 78.67842 1.000 135.50704 188 ALA E CA 1
ATOM 5706 C C . ALA E 3 191 ? 479.04565 148.67601 77.16173 1.000 133.57820 188 ALA E C 1
ATOM 5707 O O . ALA E 3 191 ? 478.03620 148.80871 76.46471 1.000 132.69673 188 ALA E O 1
ATOM 5709 N N . THR E 3 192 ? 480.25929 148.44693 76.66319 1.000 133.69910 189 THR E N 1
ATOM 5710 C CA . THR E 3 192 ? 480.52572 148.34203 75.23445 1.000 124.50996 189 THR E CA 1
ATOM 5711 C C . THR E 3 192 ? 481.21973 147.01852 74.94969 1.000 115.90934 189 THR E C 1
ATOM 5712 O O . THR E 3 192 ? 482.22390 146.68921 75.58816 1.000 116.57209 189 THR E O 1
ATOM 5716 N N . LEU E 3 193 ? 480.68908 146.27214 73.98631 1.000 111.59503 190 LEU E N 1
ATOM 5717 C CA . LEU E 3 193 ? 481.15730 144.93082 73.66014 1.000 120.15690 190 LEU E CA 1
ATOM 5718 C C . LEU E 3 193 ? 481.95802 144.99218 72.36597 1.000 117.25242 190 LEU E C 1
ATOM 5719 O O . LEU E 3 193 ? 481.40164 145.29177 71.30420 1.000 118.88121 190 LEU E O 1
ATOM 5724 N N . THR E 3 194 ? 483.26414 144.70729 72.45427 1.000 116.50579 191 THR E N 1
ATOM 5725 C CA . THR E 3 194 ? 484.19140 144.87969 71.33071 1.000 121.60198 191 THR E CA 1
ATOM 5726 C C . THR E 3 194 ? 484.95999 143.57858 71.10159 1.000 122.83257 191 THR E C 1
ATOM 5727 O O . THR E 3 194 ? 486.05353 143.38556 71.63808 1.000 127.15913 191 THR E O 1
ATOM 5731 N N . SER E 3 195 ? 484.38482 142.68907 70.29279 1.000 118.64616 192 SER E N 1
ATOM 5732 C CA . SER E 3 195 ? 485.10134 141.52120 69.79443 1.000 113.00063 192 SER E CA 1
ATOM 5733 C C . SER E 3 195 ? 484.92111 141.28380 68.30448 1.000 106.58106 192 SER E C 1
ATOM 5734 O O . SER E 3 195 ? 485.73156 140.55711 67.71585 1.000 106.22698 192 SER E O 1
ATOM 5737 N N . HIS E 3 196 ? 483.90474 141.86582 67.67544 1.000 105.27872 193 HIS E N 1
ATOM 5738 C CA . HIS E 3 196 ? 483.69358 141.68364 66.24863 1.000 100.43913 193 HIS E CA 1
ATOM 5739 C C . HIS E 3 196 ? 484.60835 142.59604 65.44883 1.000 100.08217 193 HIS E C 1
ATOM 5740 O O . HIS E 3 196 ? 484.87415 143.73608 65.84036 1.000 99.74008 193 HIS E O 1
ATOM 5747 N N . THR E 3 197 ? 485.08122 142.08608 64.31686 1.000 102.20274 194 THR E N 1
ATOM 5748 C CA . THR E 3 197 ? 485.96240 142.83342 63.43362 1.000 96.92039 194 THR E CA 1
ATOM 5749 C C . THR E 3 197 ? 485.21871 143.54547 62.31049 1.000 97.10691 194 THR E C 1
ATOM 5750 O O . THR E 3 197 ? 485.86441 144.16805 61.46178 1.000 97.12370 194 THR E O 1
ATOM 5754 N N . SER E 3 198 ? 483.89072 143.48072 62.28118 1.000 93.14780 195 SER E N 1
ATOM 5755 C CA . SER E 3 198 ? 483.13022 144.12752 61.22048 1.000 83.19038 195 SER E CA 1
ATOM 5756 C C . SER E 3 198 ? 481.72550 144.42803 61.73658 1.000 82.78634 195 SER E C 1
ATOM 5757 O O . SER E 3 198 ? 481.42722 144.24514 62.92017 1.000 85.10438 195 SER E O 1
ATOM 5760 N N . THR E 3 199 ? 480.86295 144.89118 60.83360 1.000 86.09320 196 THR E N 1
ATOM 5761 C CA . THR E 3 199 ? 479.53148 145.36223 61.20003 1.000 88.69742 196 THR E CA 1
ATOM 5762 C C . THR E 3 199 ? 478.74341 144.29731 61.95160 1.000 86.01957 196 THR E C 1
ATOM 5763 O O . THR E 3 199 ? 478.61994 143.16205 61.48876 1.000 90.03659 196 THR E O 1
ATOM 5767 N N . VAL E 3 200 ? 478.20644 144.67060 63.11108 1.000 81.20184 197 VAL E N 1
ATOM 5768 C CA . VAL E 3 200 ? 477.32602 143.79747 63.88098 1.000 83.30536 197 VAL E CA 1
ATOM 5769 C C . VAL E 3 200 ? 475.89995 144.01694 63.39059 1.000 89.09113 197 VAL E C 1
ATOM 5770 O O . VAL E 3 200 ? 475.34950 145.11580 63.52394 1.000 82.96187 197 VAL E O 1
ATOM 5774 N N . TRP E 3 201 ? 475.30280 142.97313 62.81461 1.000 89.70775 198 TRP E N 1
ATOM 5775 C CA . TRP E 3 201 ? 473.99380 143.08863 62.18140 1.000 89.67947 198 TRP E CA 1
ATOM 5776 C C . TRP E 3 201 ? 472.84593 142.79022 63.14133 1.000 93.87767 198 TRP E C 1
ATOM 5777 O O . TRP E 3 201 ? 471.89584 143.57423 63.23590 1.000 97.99270 198 TRP E O 1
ATOM 5788 N N . GLY E 3 202 ? 472.91313 141.67071 63.85098 1.000 95.66903 199 GLY E N 1
ATOM 5789 C CA . GLY E 3 202 ? 471.79286 141.21031 64.64533 1.000 100.96743 199 GLY E CA 1
ATOM 5790 C C . GLY E 3 202 ? 472.20211 140.79991 66.04359 1.000 106.63394 199 GLY E C 1
ATOM 5791 O O . GLY E 3 202 ? 473.34484 140.41837 66.29809 1.000 104.79292 199 GLY E O 1
ATOM 5792 N N . ILE E 3 203 ? 471.23112 140.88067 66.95425 1.000 112.58840 200 ILE E N 1
ATOM 5793 C CA . ILE E 3 203 ? 471.41678 140.52902 68.35658 1.000 106.39990 200 ILE E CA 1
ATOM 5794 C C . ILE E 3 203 ? 470.10332 139.97195 68.88516 1.000 111.19721 200 ILE E C 1
ATOM 5795 O O . ILE E 3 203 ? 469.01896 140.38442 68.46444 1.000 112.62637 200 ILE E O 1
ATOM 5800 N N . ASP E 3 204 ? 470.20618 139.02392 69.81380 1.000 115.31892 201 ASP E N 1
ATOM 5801 C CA . ASP E 3 204 ? 469.02617 138.43603 70.43095 1.000 116.98920 201 ASP E CA 1
ATOM 5802 C C . ASP E 3 204 ? 469.41767 137.84511 71.77706 1.000 121.39364 201 ASP E C 1
ATOM 5803 O O . ASP E 3 204 ? 470.48099 137.23420 71.90552 1.000 117.17466 201 ASP E O 1
ATOM 5808 N N . PHE E 3 205 ? 468.55605 138.03532 72.77130 1.000 131.14704 202 PHE E N 1
ATOM 5809 C CA . PHE E 3 205 ? 468.80088 137.53251 74.11372 1.000 129.19457 202 PHE E CA 1
ATOM 5810 C C . PHE E 3 205 ? 468.31231 136.09555 74.25311 1.000 135.85000 202 PHE E C 1
ATOM 5811 O O . PHE E 3 205 ? 467.45488 135.62541 73.50116 1.000 134.32269 202 PHE E O 1
ATOM 5819 N N . ASP E 3 206 ? 468.86763 135.39931 75.24154 1.000 148.47072 203 ASP E N 1
ATOM 5820 C CA . ASP E 3 206 ? 468.37569 134.07560 75.58273 1.000 153.86886 203 ASP E CA 1
ATOM 5821 C C . ASP E 3 206 ? 467.12014 134.20245 76.44368 1.000 156.35505 203 ASP E C 1
ATOM 5822 O O . ASP E 3 206 ? 466.60702 135.29919 76.68480 1.000 160.29680 203 ASP E O 1
ATOM 5827 N N . ALA E 3 207 ? 466.61706 133.06140 76.91815 1.000 152.80319 204 ALA E N 1
ATOM 5828 C CA . ALA E 3 207 ? 465.34203 133.05387 77.62888 1.000 151.28829 204 ALA E CA 1
ATOM 5829 C C . ALA E 3 207 ? 465.41314 133.88215 78.90678 1.000 154.61131 204 ALA E C 1
ATOM 5830 O O . ALA E 3 207 ? 464.59385 134.78281 79.12256 1.000 154.61802 204 ALA E O 1
ATOM 5832 N N . ASP E 3 208 ? 466.39772 133.59968 79.76353 1.000 160.81041 205 ASP E N 1
ATOM 5833 C CA . ASP E 3 208 ? 466.50258 134.32170 81.02778 1.000 165.86370 205 ASP E CA 1
ATOM 5834 C C . ASP E 3 208 ? 466.99212 135.75149 80.82726 1.000 157.72562 205 ASP E C 1
ATOM 5835 O O . ASP E 3 208 ? 466.61397 136.64658 81.59105 1.000 154.51938 205 ASP E O 1
ATOM 5840 N N . GLY E 3 209 ? 467.82239 135.98806 79.81684 1.000 155.08764 206 GLY E N 1
ATOM 5841 C CA . GLY E 3 209 ? 468.35330 137.30881 79.55556 1.000 151.63595 206 GLY E CA 1
ATOM 5842 C C . GLY E 3 209 ? 469.75526 137.56230 80.06252 1.000 151.12784 206 GLY E C 1
ATOM 5843 O O . GLY E 3 209 ? 470.23495 138.69636 79.95480 1.000 150.37416 206 GLY E O 1
ATOM 5844 N N . GLU E 3 210 ? 470.42662 136.55060 80.60943 1.000 151.29113 207 GLU E N 1
ATOM 5845 C CA . GLU E 3 210 ? 471.80066 136.68561 81.07605 1.000 146.91714 207 GLU E CA 1
ATOM 5846 C C . GLU E 3 210 ? 472.82975 136.38738 79.99061 1.000 140.32474 207 GLU E C 1
ATOM 5847 O O . GLU E 3 210 ? 474.03358 136.47356 80.25898 1.000 134.93898 207 GLU E O 1
ATOM 5853 N N . ARG E 3 211 ? 472.39134 136.03873 78.78072 1.000 137.96408 208 ARG E N 1
ATOM 5854 C CA . ARG E 3 211 ? 473.27907 135.74486 77.66215 1.000 133.51089 208 ARG E CA 1
ATO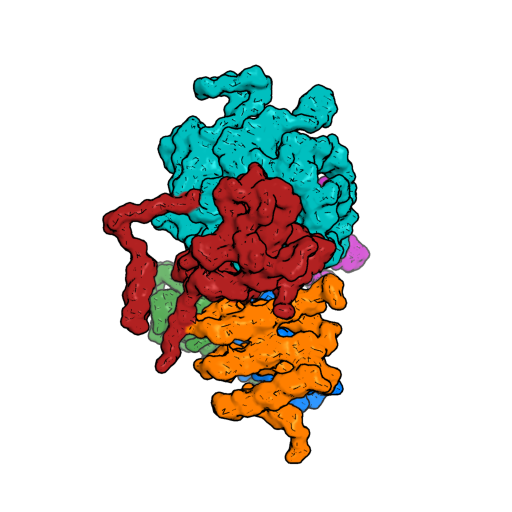M 5855 C C . ARG E 3 211 ? 472.79158 136.47433 76.41629 1.000 128.47821 208 ARG E C 1
ATOM 5856 O O . ARG E 3 211 ? 471.70668 137.06282 76.39649 1.000 125.15414 208 ARG E O 1
ATOM 5864 N N . LEU E 3 212 ? 473.60747 136.42949 75.36277 1.000 129.25546 209 LEU E N 1
ATOM 5865 C CA . LEU E 3 212 ? 473.31601 137.20588 74.16323 1.000 124.10645 209 LEU E CA 1
ATOM 5866 C C . LEU E 3 212 ? 474.05110 136.62204 72.96253 1.000 118.00374 209 LEU E C 1
ATOM 5867 O O . LEU E 3 212 ? 475.25155 136.34257 73.04646 1.000 113.35212 209 LEU E O 1
ATOM 5872 N N . VAL E 3 213 ? 473.32157 136.43984 71.83285 1.000 114.66537 210 VAL E N 1
ATOM 5873 C CA . VAL E 3 213 ? 473.94642 136.13918 70.54680 1.000 103.72383 210 VAL E CA 1
ATOM 5874 C C . VAL E 3 213 ? 474.17524 137.45138 69.81318 1.000 103.23224 210 VAL E C 1
ATOM 5875 O O . VAL E 3 213 ? 473.46884 138.44170 70.03278 1.000 101.06528 210 VAL E O 1
ATOM 5879 N N . SER E 3 214 ? 475.18873 137.46429 68.95009 1.000 105.97809 211 SER E N 1
ATOM 5880 C CA . SER E 3 214 ? 475.40552 138.56228 68.02136 1.000 102.04045 211 SER E CA 1
ATOM 5881 C C . SER E 3 214 ? 476.01008 137.98283 66.75632 1.000 104.97327 211 SER E C 1
ATOM 5882 O O . SER E 3 214 ? 476.96814 137.20798 66.81844 1.000 109.97175 211 SER E O 1
ATOM 5885 N N . CYS E 3 215 ? 475.41843 138.32509 65.62284 1.000 103.10580 212 CYS E N 1
ATOM 5886 C CA . CYS E 3 215 ? 475.94740 137.97088 64.31901 1.000 99.20110 212 CYS E CA 1
ATOM 5887 C C . CYS E 3 215 ? 476.49234 139.22548 63.65263 1.000 96.42374 212 CYS E C 1
ATOM 5888 O O . CYS E 3 215 ? 476.00346 140.33431 63.88958 1.000 102.75989 212 CYS E O 1
ATOM 5891 N N . SER E 3 216 ? 477.51403 139.04800 62.81965 1.000 89.61312 213 SER E N 1
ATOM 5892 C CA . SER E 3 216 ? 478.22600 140.18528 62.26118 1.000 91.15637 213 SER E CA 1
ATOM 5893 C C . SER E 3 216 ? 478.61288 139.92570 60.81292 1.000 100.23923 213 SER E C 1
ATOM 5894 O O . SER E 3 216 ? 478.45477 138.82366 60.27945 1.000 104.91027 213 SER E O 1
ATOM 5897 N N . ASP E 3 217 ? 479.13164 140.98405 60.18602 1.000 99.84465 214 ASP E N 1
ATOM 5898 C CA . ASP E 3 217 ? 479.66004 140.92364 58.83007 1.000 91.34742 214 ASP E CA 1
ATOM 5899 C C . ASP E 3 217 ? 480.93500 140.09338 58.73720 1.000 87.95037 214 ASP E C 1
ATOM 5900 O O . ASP E 3 217 ? 481.30786 139.67199 57.63654 1.000 91.91809 214 ASP E O 1
ATOM 5905 N N . ASP E 3 218 ? 481.60963 139.84806 59.86146 1.000 83.97245 215 ASP E N 1
ATOM 5906 C CA . ASP E 3 218 ? 482.81817 139.03168 59.89358 1.000 87.42172 215 ASP E CA 1
ATOM 5907 C C . ASP E 3 218 ? 482.53318 137.52962 59.80552 1.000 96.37444 215 ASP E C 1
ATOM 5908 O O . ASP E 3 218 ? 483.41407 136.72876 60.14229 1.000 103.68512 215 ASP E O 1
ATOM 5913 N N . THR E 3 219 ? 481.33082 137.14172 59.36793 1.000 95.33331 216 THR E N 1
ATOM 5914 C CA . THR E 3 219 ? 480.95324 135.74338 59.14694 1.000 95.00895 216 THR E CA 1
ATOM 5915 C C . THR E 3 219 ? 481.03335 134.90892 60.42447 1.000 96.12363 216 THR E C 1
ATOM 5916 O O . THR E 3 219 ? 481.19362 133.68666 60.36708 1.000 100.74312 216 THR E O 1
ATOM 5920 N N . THR E 3 220 ? 480.91601 135.54592 61.58767 1.000 93.63506 217 THR E N 1
ATOM 5921 C CA . THR E 3 220 ? 480.96435 134.84317 62.86262 1.000 102.90510 217 THR E CA 1
ATOM 5922 C C . THR E 3 220 ? 479.79715 135.26652 63.74109 1.000 100.52662 217 THR E C 1
ATOM 5923 O O . THR E 3 220 ? 479.26131 136.36965 63.60449 1.000 101.26965 217 THR E O 1
ATOM 5927 N N . ILE E 3 221 ? 479.40657 134.36585 64.64041 1.000 97.41568 218 ILE E N 1
ATOM 5928 C CA . ILE E 3 221 ? 478.46276 134.66708 65.70767 1.000 98.10011 218 ILE E CA 1
ATOM 5929 C C . ILE E 3 221 ? 479.18288 134.48734 67.03528 1.000 98.88733 218 ILE E C 1
ATOM 5930 O O . ILE E 3 221 ? 480.08420 133.65244 67.16845 1.000 100.87279 218 ILE E O 1
ATOM 5935 N N . LYS E 3 222 ? 478.78152 135.28579 68.02138 1.000 97.62540 219 LYS E N 1
ATOM 5936 C CA . LYS E 3 222 ? 479.42655 135.30213 69.32409 1.000 104.71526 219 LYS E CA 1
ATOM 5937 C C . LYS E 3 222 ? 478.38237 135.20447 70.42763 1.000 112.28725 219 LYS E C 1
ATOM 5938 O O . LYS E 3 222 ? 477.27224 135.73096 70.30852 1.000 109.89607 219 LYS E O 1
ATOM 5944 N N . ILE E 3 223 ? 478.75635 134.51816 71.50436 1.000 115.87582 220 ILE E N 1
ATOM 5945 C CA . ILE E 3 223 ? 477.91820 134.35306 72.68639 1.000 122.45604 220 ILE E CA 1
ATOM 5946 C C . ILE E 3 223 ? 478.48726 135.23839 73.78579 1.000 124.50970 220 ILE E C 1
ATOM 5947 O O . ILE E 3 223 ? 479.66574 135.11726 74.14287 1.000 128.39882 220 ILE E O 1
ATOM 5952 N N . TRP E 3 224 ? 477.65555 136.12603 74.32058 1.000 126.70087 221 TRP E N 1
ATOM 5953 C CA . TRP E 3 224 ? 478.05665 137.06115 75.36236 1.000 129.67634 221 TRP E CA 1
ATOM 5954 C C . TRP E 3 224 ? 477.35458 136.70041 76.66254 1.000 141.16078 221 TRP E C 1
ATOM 5955 O O . TRP E 3 224 ? 476.14856 136.43939 76.66605 1.000 141.90453 221 TRP E O 1
ATOM 5966 N N . ARG E 3 225 ? 478.10497 136.68794 77.75977 1.000 148.74939 222 ARG E N 1
ATOM 5967 C CA . ARG E 3 225 ? 477.56400 136.37442 79.07425 1.000 156.13687 222 ARG E CA 1
ATOM 5968 C C . ARG E 3 225 ? 477.66753 137.59266 79.98026 1.000 152.66794 222 ARG E C 1
ATOM 5969 O O . ARG E 3 225 ? 478.68983 138.28544 79.98981 1.000 152.84121 222 ARG E O 1
ATOM 5977 N N . ALA E 3 226 ? 476.60214 137.84982 80.73563 1.000 152.54256 223 ALA E N 1
ATOM 5978 C CA . ALA E 3 226 ? 476.53999 138.99477 81.63402 1.000 153.29926 223 ALA E CA 1
ATOM 5979 C C . ALA E 3 226 ? 477.17929 138.62866 82.96906 1.000 157.93399 223 ALA E C 1
ATOM 5980 O O . ALA E 3 226 ? 476.76376 137.66198 83.61791 1.000 160.32048 223 ALA E O 1
ATOM 5982 N N . TYR E 3 227 ? 478.19094 139.39761 83.37256 1.000 156.58691 224 TYR E N 1
ATOM 5983 C CA . TYR E 3 227 ? 478.90139 139.19262 84.63107 1.000 157.57835 224 TYR E CA 1
ATOM 5984 C C . TYR E 3 227 ? 478.57138 140.34252 85.57357 1.000 160.73399 224 TYR E C 1
ATOM 5985 O O . TYR E 3 227 ? 478.93087 141.49535 85.31006 1.000 160.13697 224 TYR E O 1
ATOM 5994 N N . HIS E 3 228 ? 477.88164 140.02462 86.65753 1.000 147.00096 225 HIS E N 1
ATOM 5995 C CA . HIS E 3 228 ? 477.59663 140.96517 87.73071 1.000 148.70486 225 HIS E CA 1
ATOM 5996 C C . HIS E 3 228 ? 478.75535 140.98455 88.71654 1.000 153.81215 225 HIS E C 1
ATOM 5997 O O . HIS E 3 228 ? 479.61810 140.10004 88.69509 1.000 147.64520 225 HIS E O 1
ATOM 6004 N N . PRO E 3 229 ? 478.82761 141.99298 89.59201 1.000 168.53800 226 PRO E N 1
ATOM 6005 C CA . PRO E 3 229 ? 479.93152 142.03476 90.55803 1.000 173.32027 226 PRO E CA 1
ATOM 6006 C C . PRO E 3 229 ? 479.91116 140.84190 91.50089 1.000 175.75370 226 PRO E C 1
ATOM 6007 O O . PRO E 3 229 ? 478.85529 140.30709 91.84511 1.000 175.89710 226 PRO E O 1
ATOM 6011 N N . GLY E 3 230 ? 481.10623 140.43221 91.92209 1.000 172.93616 227 GLY E N 1
ATOM 6012 C CA . GLY E 3 230 ? 481.24345 139.28464 92.79595 1.000 176.99162 227 GLY E CA 1
ATOM 6013 C C . GLY E 3 230 ? 481.16164 137.94491 92.10600 1.000 173.11043 227 GLY E C 1
ATOM 6014 O O . GLY E 3 230 ? 480.82916 136.94815 92.75367 1.000 177.11235 227 GLY E O 1
ATOM 6015 N N . ASN E 3 231 ? 481.45236 137.88655 90.80941 1.000 169.96483 228 ASN E N 1
ATOM 6016 C CA . ASN E 3 231 ? 481.37234 136.62575 90.08746 1.000 169.79050 228 ASN E CA 1
ATOM 6017 C C . ASN E 3 231 ? 482.42684 135.65435 90.59871 1.000 176.60059 228 ASN E C 1
ATOM 6018 O O . ASN E 3 231 ? 483.48597 136.05348 91.08879 1.000 172.40971 228 ASN E O 1
ATOM 6023 N N . THR E 3 232 ? 482.11637 134.36151 90.48940 1.000 183.54546 229 THR E N 1
ATOM 6024 C CA . THR E 3 232 ? 483.06041 133.33290 90.91225 1.000 191.06599 229 THR E CA 1
ATOM 6025 C C . THR E 3 232 ? 484.32193 133.34879 90.05675 1.000 192.63769 229 THR E C 1
ATOM 6026 O O . THR E 3 232 ? 485.42215 133.08079 90.55540 1.000 195.34451 229 THR E O 1
ATOM 6030 N N . ALA E 3 233 ? 484.18133 133.66295 88.76547 1.000 201.49043 230 ALA E N 1
ATOM 6031 C CA . ALA E 3 233 ? 485.32524 133.62952 87.85804 1.000 198.92811 230 ALA E CA 1
ATOM 6032 C C . ALA E 3 233 ? 486.41005 134.60972 88.28581 1.000 227.19720 230 ALA E C 1
ATOM 6033 O O . ALA E 3 233 ? 487.60418 134.34370 88.10334 1.000 219.62399 230 ALA E O 1
ATOM 6035 N N . GLY E 3 234 ? 486.01719 135.74390 88.85748 1.000 267.12606 231 GLY E N 1
ATOM 6036 C CA . GLY E 3 234 ? 486.95281 136.77311 89.25849 1.000 268.39984 231 GLY E CA 1
ATOM 6037 C C . GLY E 3 234 ? 486.95242 138.03309 88.41134 1.000 262.03748 231 GLY E C 1
ATOM 6038 O O . GLY E 3 234 ? 487.84262 138.87261 88.58853 1.000 265.48812 231 GLY E O 1
ATOM 6039 N N . VAL E 3 235 ? 485.98902 138.19656 87.50790 1.000 222.37472 232 VAL E N 1
ATOM 6040 C CA . VAL E 3 235 ? 485.92800 139.37165 86.64387 1.000 190.17289 232 VAL E CA 1
ATOM 6041 C C . VAL E 3 235 ? 485.39441 140.54983 87.44736 1.000 181.65158 232 VAL E C 1
ATOM 6042 O O . VAL E 3 235 ? 484.35071 140.44866 88.10192 1.000 184.24104 232 VAL E O 1
ATOM 6046 N N . ALA E 3 236 ? 486.10616 141.67074 87.40416 1.000 172.22698 233 ALA E N 1
ATOM 6047 C CA . ALA E 3 236 ? 485.74808 142.84492 88.18519 1.000 169.96554 233 ALA E CA 1
ATOM 6048 C C . ALA E 3 236 ? 485.30252 143.97506 87.26872 1.000 162.64915 233 ALA E C 1
ATOM 6049 O O . ALA E 3 236 ? 485.88553 144.19228 86.20210 1.000 154.57947 233 ALA E O 1
ATOM 6051 N N . THR E 3 237 ? 484.26165 144.69013 87.69020 1.000 172.24228 234 THR E N 1
ATOM 6052 C CA . THR E 3 237 ? 483.77495 145.83588 86.94097 1.000 173.62428 234 THR E CA 1
ATOM 6053 C C . THR E 3 237 ? 484.25461 147.10288 87.62850 1.000 175.73780 234 THR E C 1
ATOM 6054 O O . THR E 3 237 ? 483.86134 147.35379 88.77851 1.000 180.37811 234 THR E O 1
ATOM 6058 N N . PRO E 3 238 ? 485.11151 147.91349 86.99532 1.000 168.03712 235 PRO E N 1
ATOM 6059 C CA . PRO E 3 238 ? 485.52324 149.17139 87.64238 1.000 171.34463 235 PRO E CA 1
ATOM 6060 C C . PRO E 3 238 ? 484.34976 150.08866 87.93092 1.000 174.80455 235 PRO E C 1
ATOM 6061 O O . PRO E 3 238 ? 484.31266 150.73156 88.98732 1.000 182.58302 235 PRO E O 1
ATOM 6065 N N . ASP E 3 239 ? 483.38360 150.16027 87.01943 1.000 169.86763 236 ASP E N 1
ATOM 6066 C CA . ASP E 3 239 ? 482.13203 150.84541 87.28824 1.000 168.16896 236 ASP E CA 1
ATOM 6067 C C . ASP E 3 239 ? 481.18351 149.90359 88.02550 1.000 166.96915 236 ASP E C 1
ATOM 6068 O O . ASP E 3 239 ? 481.40485 148.69167 88.10199 1.000 167.81368 236 ASP E O 1
ATOM 6073 N N . GLN E 3 240 ? 480.11237 150.47417 88.58179 1.000 167.22579 237 GLN E N 1
ATOM 6074 C CA . GLN E 3 240 ? 479.12829 149.64717 89.27179 1.000 171.12478 237 GLN E CA 1
ATOM 6075 C C . GLN E 3 240 ? 478.36609 148.76137 88.29655 1.000 161.51753 237 GLN E C 1
ATOM 6076 O O . GLN E 3 240 ? 477.89253 147.68415 88.67597 1.000 159.39832 237 GLN E O 1
ATOM 6082 N N . GLN E 3 241 ? 478.26064 149.18542 87.04094 1.000 154.68970 238 GLN E N 1
ATOM 6083 C CA . GLN E 3 241 ? 477.44009 148.49106 86.06391 1.000 144.98760 238 GLN E CA 1
ATOM 6084 C C . GLN E 3 241 ? 478.04778 147.13985 85.69550 1.000 135.83662 238 GLN E C 1
ATOM 6085 O O . GLN E 3 241 ? 479.22617 146.86331 85.93918 1.000 123.97998 238 GLN E O 1
ATOM 6091 N N . THR E 3 242 ? 477.21813 146.29505 85.09181 1.000 137.71132 239 THR E N 1
ATOM 6092 C CA . THR E 3 242 ? 477.64647 144.96814 84.68425 1.000 146.93666 239 THR E CA 1
ATOM 6093 C C . THR E 3 242 ? 478.48433 145.03322 83.41245 1.000 145.75497 239 THR E C 1
ATOM 6094 O O . THR E 3 242 ? 478.41499 145.99147 82.63828 1.000 142.54857 239 THR E O 1
ATOM 6098 N N . VAL E 3 243 ? 479.28203 143.98811 83.20259 1.000 145.07852 240 VAL E N 1
ATOM 6099 C CA . VAL E 3 243 ? 480.12462 143.85979 82.02144 1.000 139.59629 240 VAL E CA 1
ATOM 6100 C C . VAL E 3 243 ? 479.79122 142.54800 81.32418 1.000 135.85543 240 VAL E C 1
ATOM 6101 O O . VAL E 3 243 ? 479.49779 141.54012 81.97807 1.000 138.49092 240 VAL E O 1
ATOM 6105 N N . TRP E 3 244 ? 479.81583 142.57223 79.99439 1.000 126.07884 241 TRP E N 1
ATOM 6106 C CA . TRP E 3 244 ? 479.61767 141.39042 79.17036 1.000 118.18540 241 TRP E CA 1
ATOM 6107 C C . TRP E 3 244 ? 480.94807 140.95904 78.56905 1.000 118.65110 241 TRP E C 1
ATOM 6108 O O . TRP E 3 244 ? 481.79455 141.79331 78.23692 1.000 118.24871 241 TRP E O 1
ATOM 6119 N N . LYS E 3 245 ? 481.12505 139.64865 78.42200 1.000 126.32733 242 LYS E N 1
ATOM 6120 C CA . LYS E 3 245 ? 482.37436 139.08984 77.92717 1.000 131.94512 242 LYS E CA 1
ATOM 6121 C C . LYS E 3 245 ? 482.08866 138.04539 76.85821 1.000 130.41213 242 LYS E C 1
ATOM 6122 O O . LYS E 3 245 ? 481.12351 137.28219 76.96428 1.000 131.28841 242 LYS E O 1
ATOM 6128 N N . CYS E 3 246 ? 482.93139 138.02092 75.82695 1.000 125.13223 243 CYS E N 1
ATOM 6129 C CA . CYS E 3 246 ? 482.80292 137.05675 74.73591 1.000 121.49978 243 CYS E CA 1
ATOM 6130 C C . CYS E 3 246 ? 483.30755 135.70484 75.22116 1.000 120.11434 243 CYS E C 1
ATOM 6131 O O . CYS E 3 246 ? 484.51518 135.46528 75.29529 1.000 115.86982 243 CYS E O 1
ATOM 6134 N N . VAL E 3 247 ? 482.37411 134.81013 75.54898 1.000 127.94957 244 VAL E N 1
ATOM 6135 C CA . VAL E 3 247 ? 482.72091 133.48488 76.05011 1.000 135.32214 244 VAL E CA 1
ATOM 6136 C C . VAL E 3 247 ? 482.72547 132.42633 74.95708 1.000 132.86980 244 VAL E C 1
ATOM 6137 O O . VAL E 3 247 ? 483.12939 131.28253 75.22250 1.000 135.98534 244 VAL E O 1
ATOM 6141 N N . CYS E 3 248 ? 482.29427 132.76285 73.74375 1.000 125.36130 245 CYS E N 1
ATOM 6142 C CA . CYS E 3 248 ? 482.23948 131.79799 72.65600 1.000 118.63244 245 CYS E CA 1
ATOM 6143 C C . CYS E 3 248 ? 482.22781 132.54900 71.33399 1.000 110.51657 245 CYS E C 1
ATOM 6144 O O . CYS E 3 248 ? 481.57138 133.58580 71.21185 1.000 110.53766 245 CYS E O 1
ATOM 6147 N N . THR E 3 249 ? 482.96130 132.02183 70.35470 1.000 108.34221 246 THR E N 1
ATOM 6148 C CA . THR E 3 249 ? 482.99733 132.58754 69.00934 1.000 104.53206 246 THR E CA 1
ATOM 6149 C C . THR E 3 249 ? 482.94896 131.45183 67.99884 1.000 105.52775 246 THR E C 1
ATOM 6150 O O . THR E 3 249 ? 483.87702 130.63967 67.93135 1.000 106.85362 246 THR E O 1
ATOM 6154 N N . VAL E 3 250 ? 481.87330 131.39839 67.21874 1.000 106.12419 247 VAL E N 1
ATOM 6155 C CA . VAL E 3 250 ? 481.71132 130.39613 66.17193 1.000 110.02094 247 VAL E CA 1
ATOM 6156 C C . VAL E 3 250 ? 482.21357 130.99557 64.86592 1.000 110.85147 247 VAL E C 1
ATOM 6157 O O . VAL E 3 250 ? 481.69655 132.01831 64.40431 1.000 114.50571 247 VAL E O 1
ATOM 6161 N N . SER E 3 251 ? 483.22672 130.36847 64.27436 1.000 109.44385 248 SER E N 1
ATOM 6162 C CA . SER E 3 251 ? 483.82969 130.85774 63.04364 1.000 109.20112 248 SER E CA 1
ATOM 6163 C C . SER E 3 251 ? 483.93851 129.72323 62.03432 1.000 104.04610 248 SER E C 1
ATOM 6164 O O . SER E 3 251 ? 483.94379 128.54368 62.39288 1.000 107.44574 248 SER E O 1
ATOM 6167 N N . GLY E 3 252 ? 484.03451 130.09520 60.75925 1.000 104.19402 249 GLY E N 1
ATOM 6168 C CA . GLY E 3 252 ? 484.11094 129.12511 59.68829 1.000 106.43847 249 GLY E CA 1
ATOM 6169 C C . GLY E 3 252 ? 482.80062 128.46561 59.31999 1.000 107.78695 249 GLY E C 1
ATOM 6170 O O . GLY E 3 252 ? 482.77314 127.67004 58.37099 1.000 102.46553 249 GLY E O 1
ATOM 6171 N N . GLN E 3 253 ? 481.71437 128.76620 60.03487 1.000 115.01239 250 GLN E N 1
ATOM 6172 C CA . GLN E 3 253 ? 480.41386 128.17887 59.73705 1.000 122.63745 250 GLN E CA 1
ATOM 6173 C C . GLN E 3 253 ? 479.68294 128.90366 58.61616 1.000 111.48528 250 GLN E C 1
ATOM 6174 O O . GLN E 3 253 ? 478.81967 128.30434 57.96671 1.000 111.36299 250 GLN E O 1
ATOM 6180 N N . HIS E 3 254 ? 480.00555 130.16996 58.37294 1.000 101.61823 251 HIS E N 1
ATOM 6181 C CA . HIS E 3 254 ? 479.29966 130.98433 57.39512 1.000 96.59729 251 HIS E CA 1
ATOM 6182 C C . HIS E 3 254 ? 480.26402 131.48037 56.32704 1.000 94.60379 251 HIS E C 1
ATOM 6183 O O . HIS E 3 254 ? 481.40114 131.85758 56.62879 1.000 101.23685 251 HIS E O 1
ATOM 6190 N N . SER E 3 255 ? 479.79723 131.48369 55.07526 1.000 82.68335 252 SER E N 1
ATOM 6191 C CA . SER E 3 255 ? 480.62506 131.95131 53.96813 1.000 85.66469 252 SER E CA 1
ATOM 6192 C C . SER E 3 255 ? 480.62270 133.47132 53.86706 1.000 90.11765 252 SER E C 1
ATOM 6193 O O . SER E 3 255 ? 481.63709 134.07288 53.49771 1.000 97.63612 252 SER E O 1
ATOM 6196 N N . ARG E 3 256 ? 479.49576 134.10733 54.18405 1.000 81.26032 253 ARG E N 1
ATOM 6197 C CA . ARG E 3 256 ? 479.36755 135.54960 54.02072 1.000 77.46614 253 ARG E CA 1
ATOM 6198 C C . ARG E 3 256 ? 478.76765 136.20461 55.25929 1.000 82.40345 253 ARG E C 1
ATOM 6199 O O . ARG E 3 256 ? 478.66577 135.57390 56.31702 1.000 88.97630 253 ARG E O 1
ATOM 6207 N N . ALA E 3 257 ? 478.37649 137.47095 55.13525 1.000 79.01218 254 ALA E N 1
ATOM 6208 C CA . ALA E 3 257 ? 477.87110 138.21476 56.27965 1.000 74.23931 254 ALA E CA 1
ATOM 6209 C C . ALA E 3 257 ? 476.59983 137.57692 56.81805 1.000 78.43351 254 ALA E C 1
ATOM 6210 O O . ALA E 3 257 ? 475.76799 137.07097 56.05996 1.000 75.68788 254 ALA E O 1
ATOM 6212 N N . ILE E 3 258 ? 476.45770 137.59584 58.13825 1.000 84.46865 255 ILE E N 1
ATOM 6213 C CA . ILE E 3 258 ? 475.27416 137.07646 58.81178 1.000 81.94202 255 ILE E CA 1
ATOM 6214 C C . ILE E 3 258 ? 474.40648 138.27210 59.18198 1.000 86.47114 255 ILE E C 1
ATOM 6215 O O . ILE E 3 258 ? 474.80999 139.11939 59.98593 1.000 92.53099 255 ILE E O 1
ATOM 6220 N N . TYR E 3 259 ? 473.21152 138.34868 58.59652 1.000 88.96726 256 TYR E N 1
ATOM 6221 C CA . TYR E 3 259 ? 472.38888 139.54350 58.72286 1.000 86.89064 256 TYR E CA 1
ATOM 6222 C C . TYR E 3 259 ? 471.42718 139.49760 59.89998 1.000 95.00902 256 TYR E C 1
ATOM 6223 O O . TYR E 3 259 ? 470.95013 140.55419 60.32838 1.000 104.75604 256 TYR E O 1
ATOM 6232 N N . ASP E 3 260 ? 471.13233 138.31606 60.43544 1.000 92.91403 257 ASP E N 1
ATOM 6233 C CA . ASP E 3 260 ? 470.19701 138.22526 61.54724 1.000 96.79517 257 ASP E CA 1
ATOM 6234 C C . ASP E 3 260 ? 470.42198 136.92541 62.30481 1.000 96.27875 257 ASP E C 1
ATOM 6235 O O . ASP E 3 260 ? 470.87012 135.92576 61.73749 1.000 95.78605 257 ASP E O 1
ATOM 6240 N N . VAL E 3 261 ? 470.09771 136.95639 63.59443 1.000 95.79454 258 VAL E N 1
ATOM 6241 C CA . VAL E 3 261 ? 470.19771 135.79194 64.46450 1.000 95.91984 258 VAL E CA 1
ATOM 6242 C C . VAL E 3 261 ? 469.05403 135.84799 65.46750 1.000 102.67258 258 VAL E C 1
ATOM 6243 O O . VAL E 3 261 ? 468.69734 136.92254 65.96265 1.000 102.49453 258 VAL E O 1
ATOM 6247 N N . SER E 3 262 ? 468.46729 134.68892 65.75185 1.000 104.36717 259 SER E N 1
ATOM 6248 C CA . SER E 3 262 ? 467.33727 134.58146 66.66225 1.000 110.87244 259 SER E CA 1
ATOM 6249 C C . SER E 3 262 ? 467.61447 133.46629 67.65688 1.000 112.71773 259 SER E C 1
ATOM 6250 O O . SER E 3 262 ? 468.02654 132.37015 67.26449 1.000 110.73182 259 SER E O 1
ATOM 6253 N N . TRP E 3 263 ? 467.40316 133.75168 68.93976 1.000 118.06240 260 TRP E N 1
ATOM 6254 C CA . TRP E 3 263 ? 467.59861 132.78238 70.01260 1.000 120.35246 260 TRP E CA 1
ATOM 6255 C C . TRP E 3 263 ? 466.23081 132.43709 70.58664 1.000 123.86300 260 TRP E C 1
ATOM 6256 O O . TRP E 3 263 ? 465.56375 133.29648 71.17301 1.000 122.47323 260 TRP E O 1
ATOM 6267 N N . CYS E 3 264 ? 465.81674 131.18444 70.41465 1.000 127.30724 261 CYS E N 1
ATOM 6268 C CA . CYS E 3 264 ? 464.49148 130.76779 70.84989 1.000 132.48841 261 CYS E CA 1
ATOM 6269 C C . CYS E 3 264 ? 464.40730 130.73382 72.36977 1.000 134.00265 261 CYS E C 1
ATOM 6270 O O . CYS E 3 264 ? 465.30972 130.23762 73.04908 1.000 139.78984 261 CYS E O 1
ATOM 6273 N N . LYS E 3 265 ? 463.31116 131.26845 72.90209 1.000 130.77097 262 LYS E N 1
ATOM 6274 C CA . LYS E 3 265 ? 463.06439 131.25519 74.33665 1.000 131.05780 262 LYS E CA 1
ATOM 6275 C C . LYS E 3 265 ? 462.39156 129.97400 74.80811 1.000 134.20093 262 LYS E C 1
ATOM 6276 O O . LYS E 3 265 ? 462.23851 129.78253 76.01900 1.000 141.29354 262 LYS E O 1
ATOM 6282 N N . LEU E 3 266 ? 461.98452 129.10064 73.88873 1.000 128.48713 263 LEU E N 1
ATOM 6283 C CA . LEU E 3 266 ? 461.38243 127.81947 74.23457 1.000 132.76189 263 LEU E CA 1
ATOM 6284 C C . LEU E 3 266 ? 462.37502 126.66812 74.18046 1.000 132.22148 263 LEU E C 1
ATOM 6285 O O . LEU E 3 266 ? 462.38552 125.82143 75.07871 1.000 137.97831 263 LEU E O 1
ATOM 6290 N N . THR E 3 267 ? 463.21008 126.61851 73.14132 1.000 125.25232 264 THR E N 1
ATOM 6291 C CA . THR E 3 267 ? 464.14406 125.52111 72.93997 1.000 123.87335 264 THR E CA 1
ATOM 6292 C C . THR E 3 267 ? 465.59422 125.89532 73.19892 1.000 125.07215 264 THR E C 1
ATOM 6293 O O . THR E 3 267 ? 466.41631 124.99961 73.41573 1.000 122.86533 264 THR E O 1
ATOM 6297 N N . GLY E 3 268 ? 465.92716 127.18232 73.18249 1.000 129.48977 265 GLY E N 1
ATOM 6298 C CA . GLY E 3 268 ? 467.30997 127.59746 73.26122 1.000 131.41895 265 GLY E CA 1
ATOM 6299 C C . GLY E 3 268 ? 468.08925 127.44113 71.97725 1.000 133.59003 265 GLY E C 1
ATOM 6300 O O . GLY E 3 268 ? 469.31161 127.62425 71.98740 1.000 125.89407 265 GLY E O 1
ATOM 6301 N N . LEU E 3 269 ? 467.42548 127.10518 70.87478 1.000 145.01627 266 LEU E N 1
ATOM 6302 C CA . LEU E 3 269 ? 468.09781 126.95964 69.59381 1.000 144.72601 266 LEU E CA 1
ATOM 6303 C C . LEU E 3 269 ? 468.43130 128.32374 69.00299 1.000 139.22899 266 LEU E C 1
ATOM 6304 O O . LEU E 3 269 ? 467.75068 129.32120 69.25848 1.000 142.04103 266 LEU E O 1
ATOM 6309 N N . ILE E 3 270 ? 469.48777 128.35414 68.19559 1.000 125.68956 267 ILE E N 1
ATOM 6310 C CA . ILE E 3 270 ? 469.97402 129.57220 67.56102 1.000 118.07810 267 ILE E CA 1
ATOM 6311 C C . ILE E 3 270 ? 469.92789 129.37875 66.05291 1.000 117.30209 267 ILE E C 1
ATOM 6312 O O . ILE E 3 270 ? 470.44815 128.38458 65.53459 1.000 117.61786 267 ILE E O 1
ATOM 6317 N N . ALA E 3 271 ? 469.30032 130.32307 65.35578 1.000 115.89917 268 ALA E N 1
ATOM 6318 C CA . ALA E 3 271 ? 469.21528 130.31991 63.90254 1.000 112.82736 268 ALA E CA 1
ATOM 6319 C C . ALA E 3 271 ? 469.90980 131.55573 63.35131 1.000 109.27434 268 ALA E C 1
ATOM 6320 O O . ALA E 3 271 ? 469.83962 132.63518 63.94626 1.000 112.18686 268 ALA E O 1
ATOM 6322 N N . THR E 3 272 ? 470.58003 131.39366 62.21392 1.000 108.09030 269 THR E N 1
ATOM 6323 C CA . THR E 3 272 ? 471.31770 132.47371 61.57598 1.000 104.76046 269 THR E CA 1
ATOM 6324 C C . THR E 3 272 ? 470.83177 132.65946 60.14601 1.000 99.54458 269 THR E C 1
ATOM 6325 O O . THR E 3 272 ? 470.57331 131.68390 59.43406 1.000 101.70255 269 THR E O 1
ATOM 6329 N N . ALA E 3 273 ? 470.70695 133.91797 59.73532 1.000 97.85832 270 ALA E N 1
ATOM 6330 C CA . ALA E 3 273 ? 470.35309 134.28617 58.36897 1.000 92.26049 270 ALA E CA 1
ATOM 6331 C C . ALA E 3 273 ? 471.60188 134.86068 57.71390 1.000 91.17651 270 ALA E C 1
ATOM 6332 O O . ALA E 3 273 ? 472.03479 135.96807 58.05203 1.000 88.23438 270 ALA E O 1
ATOM 6334 N N . CYS E 3 274 ? 472.18250 134.10841 56.78764 1.000 90.34856 271 CYS E N 1
ATOM 6335 C CA . CYS E 3 274 ? 473.46138 134.46262 56.19758 1.000 82.84747 271 CYS E CA 1
ATOM 6336 C C . CYS E 3 274 ? 473.28877 134.94662 54.76506 1.000 83.88493 271 CYS E C 1
ATOM 6337 O O . CYS E 3 274 ? 472.27109 134.69883 54.11269 1.000 89.20592 271 CYS E O 1
ATOM 6340 N N . GLY E 3 275 ? 474.31281 135.64899 54.28428 1.000 84.91616 272 GLY E N 1
ATOM 6341 C CA . GLY E 3 275 ? 474.34678 136.10615 52.91079 1.000 75.96551 272 GLY E CA 1
ATOM 6342 C C . GLY E 3 275 ? 474.65193 135.03705 51.88621 1.000 79.88072 272 GLY E C 1
ATOM 6343 O O . GLY E 3 275 ? 474.51716 135.29635 50.68675 1.000 81.92288 272 GLY E O 1
ATOM 6344 N N . ASP E 3 276 ? 475.06892 133.84627 52.32043 1.000 82.17422 273 ASP E N 1
ATOM 6345 C CA . ASP E 3 276 ? 475.22984 132.71148 51.42207 1.000 82.56482 273 ASP E CA 1
ATOM 6346 C C . ASP E 3 276 ? 473.93327 131.93102 51.23359 1.000 91.63422 273 ASP E C 1
ATOM 6347 O O . ASP E 3 276 ? 473.98057 130.74510 50.88929 1.000 101.78757 273 ASP E O 1
ATOM 6352 N N . ASP E 3 277 ? 472.78571 132.56862 51.47330 1.000 90.18944 274 ASP E N 1
ATOM 6353 C CA . ASP E 3 277 ? 471.46065 131.99429 51.24430 1.000 90.48285 274 ASP E CA 1
ATOM 6354 C C . ASP E 3 277 ? 471.17657 130.79610 52.14646 1.000 99.57076 274 ASP E C 1
ATOM 6355 O O . ASP E 3 277 ? 470.29694 129.98407 51.84028 1.000 106.24652 274 ASP E O 1
ATOM 6360 N N . GLY E 3 278 ? 471.88564 130.67568 53.26100 1.000 102.38863 275 GLY E N 1
ATOM 6361 C CA . GLY E 3 278 ? 471.80391 129.49564 54.11123 1.000 104.54309 275 GLY E CA 1
ATOM 6362 C C . GLY E 3 278 ? 471.33288 129.81724 55.51574 1.000 98.97615 275 GLY E C 1
ATOM 6363 O O . GLY E 3 278 ? 471.77092 130.80058 56.11622 1.000 98.94857 275 GLY E O 1
ATOM 6364 N N . ILE E 3 279 ? 470.44061 128.97484 56.03299 1.000 99.11575 276 ILE E N 1
ATOM 6365 C CA . ILE E 3 279 ? 469.97155 129.04130 57.41278 1.000 103.48235 276 ILE E CA 1
ATOM 6366 C C . ILE E 3 279 ? 470.61620 127.90281 58.19111 1.000 106.23136 276 ILE E C 1
ATOM 6367 O O . ILE E 3 279 ? 470.52460 126.73722 57.78840 1.000 108.50295 276 ILE E O 1
ATOM 6372 N N . ARG E 3 280 ? 471.25488 128.23677 59.30807 1.000 104.77333 277 ARG E N 1
ATOM 6373 C CA . ARG E 3 280 ? 471.96170 127.26823 60.13190 1.000 107.32801 277 ARG E CA 1
ATOM 6374 C C . ARG E 3 280 ? 471.40896 127.29646 61.54890 1.000 106.26038 277 ARG E C 1
ATOM 6375 O O . ARG E 3 280 ? 471.11086 128.36669 62.08743 1.000 105.99080 277 ARG E O 1
ATOM 6383 N N . ILE E 3 281 ? 471.27694 126.11563 62.14805 1.000 101.74694 278 ILE E N 1
ATOM 6384 C CA . ILE E 3 281 ? 470.73389 125.95777 63.49180 1.000 107.03086 278 ILE E CA 1
ATOM 6385 C C . ILE E 3 281 ? 471.85383 125.49968 64.41447 1.000 115.52597 278 ILE E C 1
ATOM 6386 O O . ILE E 3 281 ? 472.54720 124.51787 64.12131 1.000 118.38460 278 ILE E O 1
ATOM 6391 N N . PHE E 3 282 ? 472.02813 126.20898 65.52619 1.000 118.51171 279 PHE E N 1
ATOM 6392 C CA . PHE E 3 282 ? 473.03733 125.88868 66.52416 1.000 124.20248 279 PHE E CA 1
ATOM 6393 C C . PHE E 3 282 ? 472.36325 125.58397 67.85338 1.000 132.31935 279 PHE E C 1
ATOM 6394 O O . PHE E 3 282 ? 471.39284 126.24680 68.23337 1.000 138.37633 279 PHE E O 1
ATOM 6402 N N . LYS E 3 283 ? 472.88262 124.57991 68.55741 1.000 132.43581 280 LYS E N 1
ATOM 6403 C CA . LYS E 3 283 ? 472.39575 124.21061 69.87876 1.000 134.66053 280 LYS E CA 1
ATOM 6404 C C . LYS E 3 283 ? 473.57559 124.06207 70.82625 1.000 130.18652 280 LYS E C 1
ATOM 6405 O O . LYS E 3 283 ? 474.62746 123.54028 70.44446 1.000 132.42780 280 LYS E O 1
ATOM 6411 N N . GLU E 3 284 ? 473.39516 124.52432 72.06015 1.000 123.81574 281 GLU E N 1
ATOM 6412 C CA . GLU E 3 284 ? 474.45364 124.43178 73.05401 1.000 126.61071 281 GLU E CA 1
ATOM 6413 C C . GLU E 3 284 ? 474.72366 122.97532 73.41034 1.000 136.87032 281 GLU E C 1
ATOM 6414 O O . GLU E 3 284 ? 473.80056 122.16273 73.51760 1.000 133.04998 281 GLU E O 1
ATOM 6420 N N . SER E 3 285 ? 476.00091 122.64701 73.58668 1.000 148.19106 282 SER E N 1
ATOM 6421 C CA . SER E 3 285 ? 476.38506 121.28151 73.90516 1.000 153.22771 282 SER E CA 1
ATOM 6422 C C . SER E 3 285 ? 475.89126 120.90064 75.29805 1.000 160.99292 282 SER E C 1
ATOM 6423 O O . SER E 3 285 ? 475.67418 121.75187 76.16428 1.000 163.88580 282 SER E O 1
ATOM 6426 N N . SER E 3 286 ? 475.71753 119.59353 75.50797 1.000 165.12056 283 SER E N 1
ATOM 6427 C CA . SER E 3 286 ? 475.14126 119.11742 76.76192 1.000 165.68039 283 SER E CA 1
ATOM 6428 C C . SER E 3 286 ? 476.09181 119.33379 77.93338 1.000 165.57245 283 SER E C 1
ATOM 6429 O O . SER E 3 286 ? 475.65546 119.67750 79.03842 1.000 163.35532 283 SER E O 1
ATOM 6432 N N . ASP E 3 287 ? 477.39212 119.14056 77.71398 1.000 168.86049 284 ASP E N 1
ATOM 6433 C CA . ASP E 3 287 ? 478.39488 119.29820 78.75802 1.000 174.06815 284 ASP E CA 1
ATOM 6434 C C . ASP E 3 287 ? 479.12770 120.63061 78.67156 1.000 173.11558 284 ASP E C 1
ATOM 6435 O O . ASP E 3 287 ? 480.18818 120.78533 79.28745 1.000 175.77748 284 ASP E O 1
ATOM 6440 N N . SER E 3 288 ? 478.58833 121.58960 77.92212 1.000 169.70477 285 SER E N 1
ATOM 6441 C CA . SER E 3 288 ? 479.26569 122.86566 77.73801 1.000 164.40312 285 SER E CA 1
ATOM 6442 C C . SER E 3 288 ? 479.37038 123.60994 79.06285 1.000 154.74863 285 SER E C 1
ATOM 6443 O O . SER E 3 288 ? 478.42139 123.64919 79.84986 1.000 146.93316 285 SER E O 1
ATOM 6446 N N . LYS E 3 289 ? 480.53818 124.19264 79.30816 1.000 154.12113 286 LYS E N 1
ATOM 6447 C CA . LYS E 3 289 ? 480.80913 124.88360 80.55633 1.000 155.83507 286 LYS E CA 1
ATOM 6448 C C . LYS E 3 289 ? 480.22394 126.29282 80.52524 1.000 159.84146 286 LYS E C 1
ATOM 6449 O O . LYS E 3 289 ? 480.16194 126.92030 79.46543 1.000 156.66494 286 LYS E O 1
ATOM 6455 N N . PRO E 3 290 ? 479.78353 126.81311 81.67661 1.000 168.83179 287 PRO E N 1
ATOM 6456 C CA . PRO E 3 290 ? 479.18872 128.15872 81.69293 1.000 175.82504 287 PRO E CA 1
ATOM 6457 C C . PRO E 3 290 ? 480.18313 129.29061 81.46717 1.000 183.75071 287 PRO E C 1
ATOM 6458 O O . PRO E 3 290 ? 479.74785 130.42805 81.25987 1.000 184.55857 287 PRO E O 1
ATOM 6462 N N . ASP E 3 291 ? 481.49277 129.04270 81.49619 1.000 188.97059 288 ASP E N 1
ATOM 6463 C CA . ASP E 3 291 ? 482.44081 130.09380 81.15436 1.000 185.27295 288 ASP E CA 1
ATOM 6464 C C . ASP E 3 291 ? 483.07081 129.92541 79.78061 1.000 176.07232 288 ASP E C 1
ATOM 6465 O O . ASP E 3 291 ? 483.60183 130.89975 79.24112 1.000 168.64986 288 ASP E O 1
ATOM 6470 N N . GLU E 3 292 ? 483.02859 128.72614 79.20940 1.000 176.60664 289 GLU E N 1
ATOM 6471 C CA . GLU E 3 292 ? 483.44536 128.48770 77.82677 1.000 170.45847 289 GLU E CA 1
ATOM 6472 C C . GLU E 3 292 ? 482.43006 127.56961 77.16398 1.000 166.14914 289 GLU E C 1
ATOM 6473 O O . GLU E 3 292 ? 482.69023 126.38141 76.94555 1.000 168.73262 289 GLU E O 1
ATOM 6479 N N . PRO E 3 293 ? 481.24903 128.09003 76.83432 1.000 161.91663 290 PRO E N 1
ATOM 6480 C CA . PRO E 3 293 ? 480.22606 127.24140 76.21701 1.000 158.31537 290 PRO E CA 1
ATOM 6481 C C . PRO E 3 293 ? 480.63127 126.81788 74.81650 1.000 155.33728 290 PRO E C 1
ATOM 6482 O O . PRO E 3 293 ? 481.33298 127.53653 74.10171 1.000 150.43692 290 PRO E O 1
ATOM 6486 N N . THR E 3 294 ? 480.18237 125.62671 74.43242 1.000 152.96773 291 THR E N 1
ATOM 6487 C CA . THR E 3 294 ? 480.42599 125.07939 73.10560 1.000 149.94696 291 THR E CA 1
ATOM 6488 C C . THR E 3 294 ? 479.09374 124.89171 72.39676 1.000 149.22544 291 THR E C 1
ATOM 6489 O O . THR E 3 294 ? 478.19147 124.23307 72.92487 1.000 152.28808 291 THR E O 1
ATOM 6493 N N . PHE E 3 295 ? 478.97345 125.48041 71.21013 1.000 142.98955 292 PHE E N 1
ATOM 6494 C CA . PHE E 3 295 ? 477.77202 125.39247 70.39307 1.000 135.38970 292 PHE E CA 1
ATOM 6495 C C . PHE E 3 295 ? 478.10313 124.65602 69.10511 1.000 133.29075 292 PHE E C 1
ATOM 6496 O O . PHE E 3 295 ? 479.10917 124.95616 68.45373 1.000 131.09500 292 PHE E O 1
ATOM 6504 N N . GLU E 3 296 ? 477.25940 123.69754 68.74187 1.000 135.65407 293 GLU E N 1
ATOM 6505 C CA . GLU E 3 296 ? 477.47354 122.87228 67.56465 1.000 136.20098 293 GLU E CA 1
ATOM 6506 C C . GLU E 3 296 ? 476.31512 123.04444 66.59434 1.000 126.88556 293 GLU E C 1
ATOM 6507 O O . GLU E 3 296 ? 475.15753 123.17629 67.00543 1.000 127.16512 293 GLU E O 1
ATOM 6513 N N . GLN E 3 297 ? 476.63627 123.02917 65.30535 1.000 119.76718 294 GLN E N 1
ATOM 6514 C CA . GLN E 3 297 ? 475.63739 123.16341 64.25263 1.000 115.68971 294 GLN E CA 1
ATOM 6515 C C . GLN E 3 297 ? 474.95297 121.81702 64.04954 1.000 121.21588 294 GLN E C 1
ATOM 6516 O O . GLN E 3 297 ? 475.57783 120.85933 63.58295 1.000 125.18174 294 GLN E O 1
ATOM 6522 N N . ILE E 3 298 ? 473.67084 121.73936 64.39785 1.000 123.03335 295 ILE E N 1
ATOM 6523 C CA . ILE E 3 298 ? 472.95663 120.47022 64.32659 1.000 129.96043 295 ILE E CA 1
ATOM 6524 C C . ILE E 3 298 ? 472.34762 120.22394 62.94722 1.000 142.29800 295 ILE E C 1
ATOM 6525 O O . ILE E 3 298 ? 472.27656 119.07343 62.50223 1.000 150.71946 295 ILE E O 1
ATOM 6530 N N . THR E 3 299 ? 471.90936 121.27508 62.25862 1.000 146.90349 296 THR E N 1
ATOM 6531 C CA . THR E 3 299 ? 471.31281 121.13264 60.93785 1.000 148.59201 296 THR E CA 1
ATOM 6532 C C . THR E 3 299 ? 471.41788 122.46603 60.21498 1.000 146.96432 296 THR E C 1
ATOM 6533 O O . THR E 3 299 ? 471.62163 123.51399 60.83365 1.000 150.39370 296 THR E O 1
ATOM 6537 N N . ALA E 3 300 ? 471.27439 122.41199 58.89389 1.000 134.81564 297 ALA E N 1
ATOM 6538 C CA . ALA E 3 300 ? 471.35804 123.61363 58.07867 1.000 122.66325 297 ALA E CA 1
ATOM 6539 C C . ALA E 3 300 ? 470.75299 123.33030 56.71495 1.000 123.53396 297 ALA E C 1
ATOM 6540 O O . ALA E 3 300 ? 470.70041 122.18369 56.26461 1.000 130.96692 297 ALA E O 1
ATOM 6542 N N . GLU E 3 301 ? 470.30282 124.39938 56.06000 1.000 117.42260 298 GLU E N 1
ATOM 6543 C CA . GLU E 3 301 ? 469.76011 124.33770 54.70395 1.000 119.05621 298 GLU E CA 1
ATOM 6544 C C . GLU E 3 301 ? 470.52761 125.36576 53.87948 1.000 109.28459 298 GLU E C 1
ATOM 6545 O O . GLU E 3 301 ? 470.17781 126.54911 53.86724 1.000 100.68623 298 GLU E O 1
ATOM 6551 N N . GLU E 3 302 ? 471.58296 124.90631 53.20176 1.000 108.08768 299 GLU E N 1
ATOM 6552 C CA . GLU E 3 302 ? 472.42742 125.81559 52.43581 1.000 101.24918 299 GLU E CA 1
ATOM 6553 C C . GLU E 3 302 ? 471.65164 126.50620 51.32273 1.000 97.86966 299 GLU E C 1
ATOM 6554 O O . GLU E 3 302 ? 471.96786 127.64562 50.96362 1.000 100.73575 299 GLU E O 1
ATOM 6560 N N . GLY E 3 303 ? 470.64206 125.84291 50.76637 1.000 96.31703 300 GLY E N 1
ATOM 6561 C CA . GLY E 3 303 ? 469.82652 126.45157 49.73529 1.000 96.42379 300 GLY E CA 1
ATOM 6562 C C . GLY E 3 303 ? 468.48270 126.90528 50.26311 1.000 103.18724 300 GLY E C 1
ATOM 6563 O O . GLY E 3 303 ? 467.46060 126.74845 49.58832 1.000 112.41893 300 GLY E O 1
ATOM 6564 N N . ALA E 3 304 ? 468.47730 127.46938 51.47587 1.000 97.71835 301 ALA E N 1
ATOM 6565 C CA . ALA E 3 304 ? 467.22441 127.87298 52.10843 1.000 92.98786 301 ALA E CA 1
ATOM 6566 C C . ALA E 3 304 ? 466.48622 128.90448 51.26764 1.000 94.43840 301 ALA E C 1
ATOM 6567 O O . ALA E 3 304 ? 465.25103 128.90281 51.20939 1.000 97.56448 301 ALA E O 1
ATOM 6569 N N . HIS E 3 305 ? 467.22553 129.79302 50.61086 1.000 90.26680 302 HIS E N 1
ATOM 6570 C CA . HIS E 3 305 ? 466.64943 130.76282 49.69586 1.000 86.50856 302 HIS E CA 1
ATOM 6571 C C . HIS E 3 305 ? 467.52546 130.84494 48.45683 1.000 94.04608 302 HIS E C 1
ATOM 6572 O O . HIS E 3 305 ? 468.63269 130.30149 48.41389 1.000 98.72967 302 HIS E O 1
ATOM 6579 N N . ASP E 3 306 ? 467.00894 131.52178 47.43465 1.000 95.92821 303 ASP E N 1
ATOM 6580 C CA . ASP E 3 306 ? 467.76760 131.76017 46.21632 1.000 95.87575 303 ASP E CA 1
ATOM 6581 C C . ASP E 3 306 ? 468.65431 132.99376 46.30874 1.000 86.06158 303 ASP E C 1
ATOM 6582 O O . ASP E 3 306 ? 469.53988 133.16542 45.46586 1.000 95.47392 303 ASP E O 1
ATOM 6587 N N . GLN E 3 307 ? 468.44176 133.84837 47.30657 1.000 83.56138 304 GLN E N 1
ATOM 6588 C CA . GLN E 3 307 ? 469.27368 135.02662 47.52742 1.000 83.94083 304 GLN E CA 1
ATOM 6589 C C . GLN E 3 307 ? 469.53400 135.15364 49.02750 1.000 86.73618 304 GLN E C 1
ATOM 6590 O O . GLN E 3 307 ? 469.29036 134.21963 49.79775 1.000 94.46582 304 GLN E O 1
ATOM 6596 N N . ASP E 3 308 ? 470.03623 136.31721 49.44530 1.000 81.38882 305 ASP E N 1
ATOM 6597 C CA . ASP E 3 308 ? 470.44345 136.50746 50.83477 1.000 84.79119 305 ASP E CA 1
ATOM 6598 C C . ASP E 3 308 ? 469.26090 136.35853 51.78535 1.000 83.62725 305 ASP E C 1
ATOM 6599 O O . ASP E 3 308 ? 468.18229 136.90598 51.55013 1.000 85.43909 305 ASP E O 1
ATOM 6604 N N . VAL E 3 309 ? 469.47474 135.63005 52.87667 1.000 79.26591 306 VAL E N 1
ATOM 6605 C CA . VAL E 3 309 ? 468.46715 135.51256 53.92604 1.000 85.86874 306 VAL E CA 1
ATOM 6606 C C . VAL E 3 309 ? 468.58758 136.72524 54.84150 1.000 90.00037 306 VAL E C 1
ATOM 6607 O O . VAL E 3 309 ? 469.64508 136.96541 55.43422 1.000 89.39812 306 VAL E O 1
ATOM 6611 N N . ASN E 3 310 ? 467.50315 137.49324 54.95744 1.000 90.19951 307 ASN E N 1
ATOM 6612 C CA . ASN E 3 310 ? 467.54977 138.77797 55.64725 1.000 88.33887 307 ASN E CA 1
ATOM 6613 C C . ASN E 3 310 ? 467.20742 138.67911 57.12854 1.000 90.82463 307 ASN E C 1
ATOM 6614 O O . ASN E 3 310 ? 467.81662 139.37434 57.94713 1.000 94.13939 307 ASN E O 1
ATOM 6619 N N . SER E 3 311 ? 466.24333 137.83987 57.49651 1.000 94.25693 308 SER E N 1
ATOM 6620 C CA . SER E 3 311 ? 465.78745 137.78365 58.87693 1.000 90.61036 308 SER E CA 1
ATOM 6621 C C . SER E 3 311 ? 465.32065 136.37435 59.20523 1.000 92.99153 308 SER E C 1
ATOM 6622 O O . SER E 3 311 ? 464.80883 135.65941 58.34100 1.000 98.35018 308 SER E O 1
ATOM 6625 N N . VAL E 3 312 ? 465.51653 135.98261 60.46360 1.000 100.74905 309 VAL E N 1
ATOM 6626 C CA . VAL E 3 312 ? 465.01215 134.72289 60.99929 1.000 103.97755 309 VAL E CA 1
ATOM 6627 C C . VAL E 3 312 ? 464.44521 134.99907 62.38506 1.000 109.11330 309 VAL E C 1
ATOM 6628 O O . VAL E 3 312 ? 465.04485 135.73443 63.17762 1.000 107.24130 309 VAL E O 1
ATOM 6632 N N . GLN E 3 313 ? 463.27551 134.42697 62.66894 1.000 109.89322 310 GLN E N 1
ATOM 6633 C CA . GLN E 3 313 ? 462.58106 134.66196 63.92803 1.000 108.61970 310 GLN E CA 1
ATOM 6634 C C . GLN E 3 313 ? 461.91311 133.37808 64.38880 1.000 111.14550 310 GLN E C 1
ATOM 6635 O O . GLN E 3 313 ? 461.14466 132.77082 63.63737 1.000 112.26259 310 GLN E O 1
ATOM 6641 N N . TRP E 3 314 ? 462.20839 132.97230 65.61981 1.000 114.88982 311 TRP E N 1
ATOM 6642 C CA . TRP E 3 314 ? 461.53460 131.83167 66.21620 1.000 117.40764 311 TRP E CA 1
ATOM 6643 C C . TRP E 3 314 ? 460.10965 132.20374 66.61870 1.000 123.20859 311 TRP E C 1
ATOM 6644 O O . TRP E 3 314 ? 459.77920 133.37332 66.83360 1.000 126.65858 311 TRP E O 1
ATOM 6655 N N . ASN E 3 315 ? 459.25918 131.18172 66.72615 1.000 126.89696 312 ASN E N 1
ATOM 6656 C CA . ASN E 3 315 ? 457.88204 131.40069 67.15654 1.000 129.08613 312 ASN E CA 1
ATOM 6657 C C . ASN E 3 315 ? 457.78637 131.26318 68.67097 1.000 130.02213 312 ASN E C 1
ATOM 6658 O O . ASN E 3 315 ? 458.22804 130.24770 69.22201 1.000 133.39678 312 ASN E O 1
ATOM 6663 N N . PRO E 3 316 ? 457.23161 132.25564 69.37319 1.000 128.78071 313 PRO E N 1
ATOM 6664 C CA . PRO E 3 316 ? 457.13086 132.13816 70.83730 1.000 130.53536 313 PRO E CA 1
ATOM 6665 C C . PRO E 3 316 ? 456.11147 131.11037 71.30171 1.000 136.57683 313 PRO E C 1
ATOM 6666 O O . PRO E 3 316 ? 456.24849 130.58368 72.41259 1.000 143.60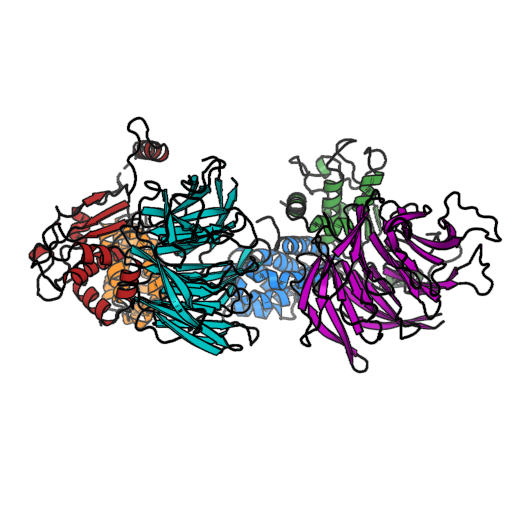318 313 PRO E O 1
ATOM 6670 N N . VAL E 3 317 ? 455.09229 130.80901 70.50376 1.000 137.80238 314 VAL E N 1
ATOM 6671 C CA . VAL E 3 317 ? 454.06150 129.86652 70.93197 1.000 143.75451 314 VAL E CA 1
ATOM 6672 C C . VAL E 3 317 ? 454.37594 128.45359 70.46311 1.000 143.20235 314 VAL E C 1
ATOM 6673 O O . VAL E 3 317 ? 454.28985 127.49599 71.23713 1.000 146.17657 314 VAL E O 1
ATOM 6677 N N . VAL E 3 318 ? 454.75186 128.30303 69.19685 1.000 133.66190 315 VAL E N 1
ATOM 6678 C CA . VAL E 3 318 ? 455.02501 127.00204 68.59902 1.000 135.25237 315 VAL E CA 1
ATOM 6679 C C . VAL E 3 318 ? 456.52323 126.74531 68.70099 1.000 138.49844 315 VAL E C 1
ATOM 6680 O O . VAL E 3 318 ? 457.32766 127.44050 68.06957 1.000 139.30734 315 VAL E O 1
ATOM 6684 N N . ALA E 3 319 ? 456.89930 125.73949 69.48771 1.000 139.54981 316 ALA E N 1
ATOM 6685 C CA . ALA E 3 319 ? 458.30297 125.40457 69.68143 1.000 138.30367 316 ALA E CA 1
ATOM 6686 C C . ALA E 3 319 ? 458.85025 124.70125 68.44639 1.000 134.12832 316 ALA E C 1
ATOM 6687 O O . ALA E 3 319 ? 458.27671 123.71224 67.97948 1.000 131.92784 316 ALA E O 1
ATOM 6689 N N . GLY E 3 320 ? 459.95692 125.21821 67.91509 1.000 132.32718 317 GLY E N 1
ATOM 6690 C CA . GLY E 3 320 ? 460.59953 124.63622 66.75661 1.000 132.29774 317 GLY E CA 1
ATOM 6691 C C . GLY E 3 320 ? 460.13505 125.16843 65.41886 1.000 132.25056 317 GLY E C 1
ATOM 6692 O O . GLY E 3 320 ? 460.59121 124.66984 64.38138 1.000 126.92845 317 GLY E O 1
ATOM 6693 N N . GLN E 3 321 ? 459.24472 126.15558 65.40119 1.000 137.55522 318 GLN E N 1
ATOM 6694 C CA . GLN E 3 321 ? 458.75973 126.74635 64.16093 1.000 140.13395 318 GLN E CA 1
ATOM 6695 C C . GLN E 3 321 ? 459.52617 128.03627 63.89317 1.000 138.81298 318 GLN E C 1
ATOM 6696 O O . GLN E 3 321 ? 459.52859 128.94948 64.72654 1.000 141.25099 318 GLN E O 1
ATOM 6702 N N . LEU E 3 322 ? 460.17251 128.10404 62.73332 1.000 132.41915 319 LEU E N 1
ATOM 6703 C CA . LEU E 3 322 ? 460.99917 129.23487 62.34507 1.000 122.94418 319 LEU E CA 1
ATOM 6704 C C . LEU E 3 322 ? 460.43643 129.87906 61.08624 1.000 117.62268 319 LEU E C 1
ATOM 6705 O O . LEU E 3 322 ? 459.87863 129.19947 60.22054 1.000 122.55586 319 LEU E O 1
ATOM 6710 N N . ILE E 3 323 ? 460.58695 131.19785 60.99151 1.000 111.17996 320 ILE E N 1
ATOM 6711 C CA . ILE E 3 323 ? 460.19180 131.94757 59.80722 1.000 112.38757 320 ILE E CA 1
ATOM 6712 C C . ILE E 3 323 ? 461.39904 132.73199 59.30844 1.000 112.59762 320 ILE E C 1
ATOM 6713 O O . ILE E 3 323 ? 462.29843 133.08643 60.07929 1.000 103.69645 320 ILE E O 1
ATOM 6718 N N . SER E 3 324 ? 461.42354 132.98705 58.00081 1.000 112.11139 321 SER E N 1
ATOM 6719 C CA . SER E 3 324 ? 462.54126 133.68244 57.38122 1.000 107.14295 321 SER E CA 1
ATOM 6720 C C . SER E 3 324 ? 462.06859 134.36789 56.10872 1.000 112.22524 321 SER E C 1
ATOM 6721 O O . SER E 3 324 ? 461.08653 133.95634 55.48570 1.000 122.58681 321 SER E O 1
ATOM 6724 N N . CYS E 3 325 ? 462.79010 135.42150 55.72940 1.000 106.52960 322 CYS E N 1
ATOM 6725 C CA . CYS E 3 325 ? 462.56081 136.14962 54.48985 1.000 106.93016 322 CYS E CA 1
ATOM 6726 C C . CYS E 3 325 ? 463.89864 136.38569 53.80098 1.000 103.05030 322 CYS E C 1
ATOM 6727 O O . CYS E 3 325 ? 464.96731 136.19773 54.38832 1.000 108.25041 322 CYS E O 1
ATOM 6730 N N . SER E 3 326 ? 463.83495 136.80665 52.54020 1.000 92.60787 323 SER E N 1
ATOM 6731 C CA . SER E 3 326 ? 465.03381 136.91706 51.72433 1.000 93.38628 323 SER E CA 1
ATOM 6732 C C . SER E 3 326 ? 464.83842 137.97335 50.64674 1.000 92.78573 323 SER E C 1
ATOM 6733 O O . SER E 3 326 ? 463.73124 138.46674 50.41770 1.000 97.83994 323 SER E O 1
ATOM 6736 N N . ASP E 3 327 ? 465.94828 138.31648 49.98581 1.000 87.40883 324 ASP E N 1
ATOM 6737 C CA . ASP E 3 327 ? 465.93012 139.22027 48.84248 1.000 93.41887 324 ASP E CA 1
ATOM 6738 C C . ASP E 3 327 ? 465.30577 138.59107 47.60515 1.000 94.92044 324 ASP E C 1
ATOM 6739 O O . ASP E 3 327 ? 465.04101 139.31027 46.63558 1.000 96.53024 324 ASP E O 1
ATOM 6744 N N . ASP E 3 328 ? 465.07154 137.27883 47.60710 1.000 95.04009 325 ASP E N 1
ATOM 6745 C CA . ASP E 3 328 ? 464.37390 136.63400 46.50210 1.000 97.36678 325 ASP E CA 1
ATOM 6746 C C . ASP E 3 328 ? 462.87080 136.88352 46.52658 1.000 94.06514 325 ASP E C 1
ATOM 6747 O O . ASP E 3 328 ? 462.16240 136.38669 45.64476 1.000 94.74110 325 ASP E O 1
ATOM 6752 N N . GLY E 3 329 ? 462.37091 137.62807 47.50976 1.000 93.82399 326 GLY E N 1
ATOM 6753 C CA . GLY E 3 329 ? 460.95308 137.91442 47.58348 1.000 96.10511 326 GLY E CA 1
ATOM 6754 C C . GLY E 3 329 ? 460.10612 136.79174 48.13254 1.000 104.70732 326 GLY E C 1
ATOM 6755 O O . GLY E 3 329 ? 458.92768 136.68541 47.77610 1.000 108.49312 326 GLY E O 1
ATOM 6756 N N . THR E 3 330 ? 460.66837 135.94751 48.99664 1.000 105.29597 327 THR E N 1
ATOM 6757 C CA . THR E 3 330 ? 459.94542 134.81655 49.55692 1.000 99.47665 327 THR E CA 1
ATOM 6758 C C . THR E 3 330 ? 459.99689 134.85439 51.07593 1.000 98.91186 327 THR E C 1
ATOM 6759 O O . THR E 3 330 ? 460.97802 135.30317 51.67570 1.000 93.98039 327 THR E O 1
ATOM 6763 N N . ILE E 3 331 ? 458.91638 134.37653 51.68478 1.000 104.95836 328 ILE E N 1
ATOM 6764 C CA . ILE E 3 331 ? 458.83210 134.13338 53.11802 1.000 104.54887 328 ILE E CA 1
ATOM 6765 C C . ILE E 3 331 ? 458.64068 132.63629 53.30471 1.000 110.28436 328 ILE E C 1
ATOM 6766 O O . ILE E 3 331 ? 457.72693 132.04620 52.71611 1.000 117.54371 328 ILE E O 1
ATOM 6771 N N . LYS E 3 332 ? 459.50384 132.02007 54.10644 1.000 102.25810 329 LYS E N 1
ATOM 6772 C CA . LYS E 3 332 ? 459.48613 130.57508 54.28657 1.000 105.07621 329 LYS E CA 1
ATOM 6773 C C . LYS E 3 332 ? 459.37735 130.23629 55.76414 1.000 114.43813 329 LYS E C 1
ATOM 6774 O O . LYS E 3 332 ? 460.16101 130.73109 56.57987 1.000 121.67662 329 LYS E O 1
ATOM 6780 N N . ILE E 3 333 ? 458.40023 129.39717 56.09825 1.000 113.81032 330 ILE E N 1
ATOM 6781 C CA . ILE E 3 333 ? 458.18716 128.91456 57.45713 1.000 112.26392 330 ILE E CA 1
ATOM 6782 C C . ILE E 3 333 ? 458.76399 127.51127 57.55627 1.000 115.84743 330 ILE E C 1
ATOM 6783 O O . ILE E 3 333 ? 458.46360 126.64726 56.72248 1.000 117.66956 330 ILE E O 1
ATOM 6788 N N . TRP E 3 334 ? 459.59076 127.28261 58.57097 1.000 114.33716 331 TRP E N 1
ATOM 6789 C CA . TRP E 3 334 ? 460.33314 126.04221 58.71029 1.000 113.85473 331 TRP E CA 1
ATOM 6790 C C . TRP E 3 334 ? 459.94404 125.33588 60.00157 1.000 118.39148 331 TRP E C 1
ATOM 6791 O O . TRP E 3 334 ? 459.37715 125.93377 60.91991 1.000 118.99984 331 TRP E O 1
ATOM 6802 N N . LYS E 3 335 ? 460.25559 124.04350 60.05472 1.000 121.82888 332 LYS E N 1
ATOM 6803 C CA . LYS E 3 335 ? 460.02620 123.21874 61.23392 1.000 129.85398 332 LYS E CA 1
ATOM 6804 C C . LYS E 3 335 ? 461.28090 122.39809 61.48467 1.000 132.28893 332 LYS E C 1
ATOM 6805 O O . LYS E 3 335 ? 461.65303 121.56138 60.65532 1.000 134.19385 332 LYS E O 1
ATOM 6811 N N . VAL E 3 336 ? 461.93593 122.64499 62.61489 1.000 131.70501 333 VAL E N 1
ATOM 6812 C CA . VAL E 3 336 ? 463.18192 121.97382 62.96575 1.000 128.13899 333 VAL E CA 1
ATOM 6813 C C . VAL E 3 336 ? 462.87939 120.85261 63.94906 1.000 135.96072 333 VAL E C 1
ATOM 6814 O O . VAL E 3 336 ? 462.05375 121.00846 64.85883 1.000 134.64822 333 VAL E O 1
ATOM 6818 N N . THR E 3 337 ? 463.53382 119.70958 63.75249 1.000 147.49111 334 THR E N 1
ATOM 6819 C CA . THR E 3 337 ? 463.38668 118.54291 64.61679 1.000 157.46758 334 THR E CA 1
ATOM 6820 C C . THR E 3 337 ? 464.76956 118.15508 65.12152 1.000 163.85114 334 THR E C 1
ATOM 6821 O O . THR E 3 337 ? 465.63037 117.74713 64.33418 1.000 166.40822 334 THR E O 1
ATOM 6825 N N . GLU E 3 338 ? 464.98202 118.28705 66.42624 1.000 164.10571 335 GLU E N 1
ATOM 6826 C CA . GLU E 3 338 ? 466.27000 117.96698 67.02964 1.000 164.25833 335 GLU E CA 1
ATOM 6827 C C . GLU E 3 338 ? 466.55315 116.46886 66.96184 1.000 171.44448 335 GLU E C 1
ATOM 6828 O O . GLU E 3 338 ? 465.63543 115.65204 66.86414 1.000 174.62183 335 GLU E O 1
ATOM 6835 N N . GLY F 3 3 ? 463.48240 190.44050 39.62611 1.000 120.66978 0 GLY F N 1
ATOM 6836 C CA . GLY F 3 3 ? 463.36989 189.95087 40.98787 1.000 131.68826 0 GLY F CA 1
ATOM 6837 C C . GLY F 3 3 ? 464.38454 188.87569 41.32596 1.000 154.56446 0 GLY F C 1
ATOM 6838 O O . GLY F 3 3 ? 464.85601 188.15950 40.44358 1.000 159.02067 0 GLY F O 1
ATOM 6839 N N . ARG F 3 4 ? 464.72156 188.75958 42.61313 1.000 165.81781 1 ARG F N 1
ATOM 6840 C CA . ARG F 3 4 ? 465.72207 187.77985 43.02625 1.000 170.29270 1 ARG F CA 1
ATOM 6841 C C . ARG F 3 4 ? 465.20201 186.35591 42.86984 1.000 168.40234 1 ARG F C 1
ATOM 6842 O O . ARG F 3 4 ? 465.95045 185.45701 42.46737 1.000 172.39419 1 ARG F O 1
ATOM 6850 N N . GLY F 3 5 ? 463.92471 186.13277 43.17465 1.000 159.49672 2 GLY F N 1
ATOM 6851 C CA . GLY F 3 5 ? 463.34929 184.81491 43.01554 1.000 149.64062 2 GLY F CA 1
ATOM 6852 C C . GLY F 3 5 ? 463.15545 184.43929 41.55908 1.000 141.04161 2 GLY F C 1
ATOM 6853 O O . GLY F 3 5 ? 463.19720 185.27394 40.65349 1.000 138.01516 2 GLY F O 1
ATOM 6854 N N . ARG F 3 6 ? 462.93848 183.14396 41.33437 1.000 132.93142 3 ARG F N 1
ATOM 6855 C CA . ARG F 3 6 ? 462.75331 182.60554 39.99511 1.000 133.32973 3 ARG F CA 1
ATOM 6856 C C . ARG F 3 6 ? 461.63250 181.57753 40.00627 1.000 130.07443 3 ARG F C 1
ATOM 6857 O O . ARG F 3 6 ? 461.47023 180.83030 40.97527 1.000 131.94696 3 ARG F O 1
ATOM 6865 N N . LEU F 3 7 ? 460.86212 181.55062 38.92331 1.000 122.59671 4 LEU F N 1
ATOM 6866 C CA . LEU F 3 7 ? 459.75844 180.61617 38.74719 1.000 110.39497 4 LEU F CA 1
ATOM 6867 C C . LEU F 3 7 ? 460.10994 179.66812 37.60997 1.000 105.77289 4 LEU F C 1
ATOM 6868 O O . LEU F 3 7 ? 460.32417 180.10985 36.47621 1.000 113.74387 4 LEU F O 1
ATOM 6873 N N . ILE F 3 8 ? 460.16708 178.37352 37.91282 1.000 97.79353 5 ILE F N 1
ATOM 6874 C CA . ILE F 3 8 ? 460.65598 177.35820 36.98665 1.000 95.56066 5 ILE F CA 1
ATOM 6875 C C . ILE F 3 8 ? 459.50656 176.43426 36.61225 1.000 91.94839 5 ILE F C 1
ATOM 6876 O O . ILE F 3 8 ? 458.79405 175.92904 37.48833 1.000 93.66831 5 ILE F O 1
ATOM 6881 N N . LEU F 3 9 ? 459.33207 176.21210 35.31140 1.000 92.15630 6 LEU F N 1
ATOM 6882 C CA . LEU F 3 9 ? 458.30070 175.31253 34.81098 1.000 88.18169 6 LEU F CA 1
ATOM 6883 C C . LEU F 3 9 ? 458.79627 173.87299 34.88063 1.000 90.81403 6 LEU F C 1
ATOM 6884 O O . LEU F 3 9 ? 459.80178 173.52700 34.25189 1.000 90.23463 6 LEU F O 1
ATOM 6889 N N . GLU F 3 10 ? 458.08887 173.03287 35.63544 1.000 95.61220 7 GLU F N 1
ATOM 6890 C CA . GLU F 3 10 ? 458.47695 171.63468 35.77731 1.000 101.90778 7 GLU F CA 1
ATOM 6891 C C . GLU F 3 10 ? 457.73468 170.72771 34.80162 1.000 106.78152 7 GLU F C 1
ATOM 6892 O O . GLU F 3 10 ? 458.34929 169.87267 34.15707 1.000 112.34944 7 GLU F O 1
ATOM 6898 N N . HIS F 3 11 ? 456.41918 170.89435 34.68434 1.000 106.53378 8 HIS F N 1
ATOM 6899 C CA . HIS F 3 11 ? 455.60926 170.01915 33.85146 1.000 102.47791 8 HIS F CA 1
ATOM 6900 C C . HIS F 3 11 ? 454.53184 170.82412 33.14018 1.000 94.63374 8 HIS F C 1
ATOM 6901 O O . HIS F 3 11 ? 454.09156 171.87060 33.62239 1.000 90.33658 8 HIS F O 1
ATOM 6908 N N . THR F 3 12 ? 454.11090 170.31526 31.98434 1.000 90.21219 9 THR F N 1
ATOM 6909 C CA . THR F 3 12 ? 453.01454 170.88566 31.21128 1.000 85.15846 9 THR F CA 1
ATOM 6910 C C . THR F 3 12 ? 452.09406 169.74953 30.79580 1.000 85.34958 9 THR F C 1
ATOM 6911 O O . THR F 3 12 ? 452.53828 168.79533 30.14940 1.000 84.18118 9 THR F O 1
ATOM 6915 N N . LEU F 3 13 ? 450.82135 169.84519 31.17077 1.000 90.97454 10 LEU F N 1
ATOM 6916 C CA . LEU F 3 13 ? 449.84749 168.79260 30.91899 1.000 96.03016 10 LEU F CA 1
ATOM 6917 C C . LEU F 3 13 ? 448.70241 169.34426 30.08341 1.000 95.19747 10 LEU F C 1
ATOM 6918 O O . LEU F 3 13 ? 448.23250 170.46060 30.31736 1.000 85.66765 10 LEU F O 1
ATOM 6923 N N . GLN F 3 14 ? 448.26254 168.55561 29.10792 1.000 113.57194 11 GLN F N 1
ATOM 6924 C CA . GLN F 3 14 ? 447.28816 168.97188 28.10656 1.000 120.61581 11 GLN F CA 1
ATOM 6925 C C . GLN F 3 14 ? 446.16524 167.95098 28.00749 1.000 121.84709 11 GLN F C 1
ATOM 6926 O O . GLN F 3 14 ? 445.75766 167.54855 26.91354 1.000 135.67720 11 GLN F O 1
ATOM 6932 N N . GLY F 3 15 ? 445.64471 167.51809 29.15695 1.000 100.95988 12 GLY F N 1
ATOM 6933 C CA . GLY F 3 15 ? 444.71605 166.39885 29.15785 1.000 96.54561 12 GLY F CA 1
ATOM 6934 C C . GLY F 3 15 ? 443.34499 166.75786 28.61759 1.000 97.69972 12 GLY F C 1
ATOM 6935 O O . GLY F 3 15 ? 442.76034 166.00525 27.83311 1.000 100.75534 12 GLY F O 1
ATOM 6936 N N . HIS F 3 16 ? 442.81613 167.90806 29.02180 1.000 92.25928 13 HIS F N 1
ATOM 6937 C CA . HIS F 3 16 ? 441.47083 168.30278 28.64060 1.000 93.84873 13 HIS F CA 1
ATOM 6938 C C . HIS F 3 16 ? 441.43637 168.84087 27.21172 1.000 102.26133 13 HIS F C 1
ATOM 6939 O O . HIS F 3 16 ? 442.46199 169.16182 26.60573 1.000 105.74262 13 HIS F O 1
ATOM 6946 N N . LYS F 3 17 ? 440.22205 168.94228 26.68061 1.000 100.39566 14 LYS F N 1
ATOM 6947 C CA . LYS F 3 17 ? 439.95775 169.56874 25.39171 1.000 102.14880 14 LYS F CA 1
ATOM 6948 C C . LYS F 3 17 ? 439.16569 170.84021 25.66078 1.000 96.30601 14 LYS F C 1
ATOM 6949 O O . LYS F 3 17 ? 438.02168 170.77914 26.12273 1.000 106.06842 14 LYS F O 1
ATOM 6955 N N . GLY F 3 18 ? 439.77380 171.98351 25.38302 1.000 82.67075 15 GLY F N 1
ATOM 6956 C CA . GLY F 3 18 ? 439.16558 173.26406 25.67172 1.000 79.42193 15 GLY F CA 1
ATOM 6957 C C . GLY F 3 18 ? 439.77519 173.92362 26.89103 1.000 86.28138 15 GLY F C 1
ATOM 6958 O O . GLY F 3 18 ? 440.84145 173.54555 27.38154 1.000 93.36404 15 GLY F O 1
ATOM 6959 N N . ARG F 3 19 ? 439.07048 174.93362 27.38858 1.000 82.80522 16 ARG F N 1
ATOM 6960 C CA . ARG F 3 19 ? 439.56287 175.68254 28.53310 1.000 77.46909 16 ARG F CA 1
ATOM 6961 C C . ARG F 3 19 ? 439.48806 174.83785 29.80006 1.000 82.78538 16 ARG F C 1
ATOM 6962 O O . ARG F 3 19 ? 438.60002 173.99668 29.96541 1.000 85.83395 16 ARG F O 1
ATOM 6970 N N . ILE F 3 20 ? 440.44776 175.06060 30.69319 1.000 74.42666 17 ILE F N 1
ATOM 6971 C CA . ILE F 3 20 ? 440.53744 174.34954 31.96241 1.000 74.73371 17 ILE F CA 1
ATOM 6972 C C . ILE F 3 20 ? 440.31409 175.36705 33.06852 1.000 75.57474 17 ILE F C 1
ATOM 6973 O O . ILE F 3 20 ? 441.06051 176.34782 33.17544 1.000 73.96881 17 ILE F O 1
ATOM 6978 N N . TRP F 3 21 ? 439.29164 175.13405 33.89176 1.000 77.51802 18 TRP F N 1
ATOM 6979 C CA . TRP F 3 21 ? 438.86203 176.12098 34.87522 1.000 78.18490 18 TRP F CA 1
ATOM 6980 C C . TRP F 3 21 ? 439.55408 175.96965 36.22507 1.000 75.60748 18 TRP F C 1
ATOM 6981 O O . TRP F 3 21 ? 439.99210 176.96891 36.80508 1.000 80.69529 18 TRP F O 1
ATOM 6992 N N . GLY F 3 22 ? 439.66637 174.75522 36.74358 1.000 73.21636 19 GLY F N 1
ATOM 6993 C CA . GLY F 3 22 ? 440.15604 174.56153 38.09601 1.000 79.83313 19 GLY F CA 1
ATOM 6994 C C . GLY F 3 22 ? 441.14080 173.41674 38.19959 1.000 79.12494 19 GLY F C 1
ATOM 6995 O O . GLY F 3 22 ? 441.10888 172.46113 37.42086 1.000 72.40069 19 GLY F O 1
ATOM 6996 N N . VAL F 3 23 ? 442.02980 173.53497 39.18584 1.000 80.76548 20 VAL F N 1
ATOM 6997 C CA . VAL F 3 23 ? 442.94718 172.47508 39.58270 1.000 81.59749 20 VAL F CA 1
ATOM 6998 C C . VAL F 3 23 ? 443.00799 172.46440 41.10437 1.000 82.83667 20 VAL F C 1
ATOM 6999 O O . VAL F 3 23 ? 442.91954 173.51074 41.75388 1.000 80.34833 20 VAL F O 1
ATOM 7003 N N . ALA F 3 24 ? 443.15673 171.27143 41.67708 1.000 84.51402 21 ALA F N 1
ATOM 7004 C CA . ALA F 3 24 ? 443.12786 171.12650 43.12743 1.000 82.99697 21 ALA F CA 1
ATOM 7005 C C . ALA F 3 24 ? 444.07838 170.02090 43.56058 1.000 83.24398 21 ALA F C 1
ATOM 7006 O O . ALA F 3 24 ? 444.04426 168.92020 43.00391 1.000 76.75634 21 ALA F O 1
ATOM 7008 N N . TRP F 3 25 ? 444.91261 170.31440 44.55635 1.000 83.70135 22 TRP F N 1
ATOM 7009 C CA . TRP F 3 25 ? 445.83824 169.32380 45.08883 1.000 83.32758 22 TRP F CA 1
ATOM 7010 C C . TRP F 3 25 ? 445.13059 168.37633 46.04985 1.000 82.15049 22 TRP F C 1
ATOM 7011 O O . TRP F 3 25 ? 444.29364 168.79307 46.85542 1.000 80.87072 22 TRP F O 1
ATOM 7022 N N . HIS F 3 26 ? 445.47747 167.09535 45.96114 1.000 91.60135 23 HIS F N 1
ATOM 7023 C CA . HIS F 3 26 ? 445.10290 166.14364 46.99294 1.000 93.48637 23 HIS F CA 1
ATOM 7024 C C . HIS F 3 26 ? 445.81801 166.49817 48.30027 1.000 95.85250 23 HIS F C 1
ATOM 7025 O O . HIS F 3 26 ? 446.93431 167.02432 48.28162 1.000 94.58613 23 HIS F O 1
ATOM 7032 N N . PRO F 3 27 ? 445.18310 166.24383 49.45686 1.000 101.17296 24 PRO F N 1
ATOM 7033 C CA . PRO F 3 27 ? 445.82749 166.56731 50.73971 1.000 102.48166 24 PRO F CA 1
ATOM 7034 C C . PRO F 3 27 ? 447.19090 165.92450 50.91956 1.000 104.10979 24 PRO F C 1
ATOM 7035 O O . PRO F 3 27 ? 448.00682 166.41850 51.70264 1.000 108.81316 24 PRO F O 1
ATOM 7039 N N . LYS F 3 28 ? 447.44912 164.83344 50.20336 1.000 105.37167 25 LYS F N 1
ATOM 7040 C CA . LYS F 3 28 ? 448.74681 164.17604 50.24084 1.000 108.52583 25 LYS F CA 1
ATOM 7041 C C . LYS F 3 28 ? 449.75803 164.78757 49.27841 1.000 102.45039 25 LYS F C 1
ATOM 7042 O O . LYS F 3 28 ? 450.94421 164.45253 49.35555 1.000 103.66266 25 LYS F O 1
ATOM 7048 N N . GLY F 3 29 ? 449.32487 165.65777 48.36972 1.000 102.05125 26 GLY F N 1
ATOM 7049 C CA . GLY F 3 29 ? 450.24739 166.36859 47.50657 1.000 98.82609 26 GLY F CA 1
ATOM 7050 C C . GLY F 3 29 ? 450.86837 165.56176 46.38816 1.000 97.70450 26 GLY F C 1
ATOM 7051 O O . GLY F 3 29 ? 451.66387 166.11544 45.62240 1.000 97.31302 26 GLY F O 1
ATOM 7052 N N . ASN F 3 30 ? 450.54001 164.27816 46.26358 1.000 105.17394 27 ASN F N 1
ATOM 7053 C CA . ASN F 3 30 ? 451.05586 163.43463 45.19277 1.000 110.77730 27 ASN F CA 1
ATOM 7054 C C . ASN F 3 30 ? 450.05414 163.24078 44.06319 1.000 113.02386 27 ASN F C 1
ATOM 7055 O O . ASN F 3 30 ? 450.38192 162.59533 43.06219 1.000 115.94578 27 ASN F O 1
ATOM 7060 N N . VAL F 3 31 ? 448.84220 163.77271 44.20817 1.000 105.04709 28 VAL F N 1
ATOM 7061 C CA . VAL F 3 31 ? 447.77739 163.63675 43.22383 1.000 97.91714 28 VAL F CA 1
ATOM 7062 C C . VAL F 3 31 ? 447.06857 164.98102 43.12063 1.000 97.28868 28 VAL F C 1
ATOM 7063 O O . VAL F 3 31 ? 446.98331 165.73224 44.09620 1.000 95.43673 28 VAL F O 1
ATOM 7067 N N . PHE F 3 32 ? 446.59219 165.30657 41.92114 1.000 93.15931 29 PHE F N 1
ATOM 7068 C CA . PHE F 3 32 ? 445.74793 166.47734 41.74339 1.000 91.64718 29 PHE F CA 1
ATOM 7069 C C . PHE F 3 32 ? 444.64853 166.15211 40.74314 1.000 88.90172 29 PHE F C 1
ATOM 7070 O O . PHE F 3 32 ? 444.71542 165.16231 40.00959 1.000 86.73740 29 PHE F O 1
ATOM 7078 N N . ALA F 3 33 ? 443.62700 167.00456 40.73058 1.000 87.40285 30 ALA F N 1
ATOM 7079 C CA . ALA F 3 33 ? 442.48090 166.85443 39.84962 1.000 80.81673 30 ALA F CA 1
ATOM 7080 C C . ALA F 3 33 ? 442.25814 168.14742 39.07830 1.000 77.16972 30 ALA F C 1
ATOM 7081 O O . ALA F 3 33 ? 442.63537 169.23222 39.53151 1.000 74.58532 30 ALA F O 1
ATOM 7083 N N . SER F 3 34 ? 441.63768 168.02308 37.90609 1.000 76.78515 31 SER F N 1
ATOM 7084 C CA . SER F 3 34 ? 441.39466 169.16469 37.03691 1.000 77.31047 31 SER F CA 1
ATOM 7085 C C . SER F 3 34 ? 440.03084 169.03006 36.37680 1.000 80.05414 31 SER F C 1
ATOM 7086 O O . SER F 3 34 ? 439.61158 167.92842 36.01172 1.000 84.90262 31 SER F O 1
ATOM 7089 N N . CYS F 3 35 ? 439.34392 170.16041 36.23581 1.000 81.09456 32 CYS F N 1
ATOM 7090 C CA . CYS F 3 35 ? 438.03813 170.23062 35.59930 1.000 84.90600 32 CYS F CA 1
ATOM 7091 C C . CYS F 3 35 ? 438.06033 171.32160 34.53991 1.000 88.42285 32 CYS F C 1
ATOM 7092 O O . CYS F 3 35 ? 438.91858 172.20781 34.55033 1.000 87.33800 32 CYS F O 1
ATOM 7095 N N . GLY F 3 36 ? 437.10304 171.26187 33.62856 1.000 91.39359 33 GLY F N 1
ATOM 7096 C CA . GLY F 3 36 ? 437.08946 172.22972 32.55896 1.000 92.90212 33 GLY F CA 1
ATOM 7097 C C . GLY F 3 36 ? 435.80042 172.22993 31.77439 1.000 87.79398 33 GLY F C 1
ATOM 7098 O O . GLY F 3 36 ? 434.77497 171.71332 32.21996 1.000 86.87941 33 GLY F O 1
ATOM 7099 N N . GLU F 3 37 ? 435.88372 172.82948 30.58630 1.000 86.76254 34 GLU F N 1
ATOM 7100 C CA . GLU F 3 37 ? 434.73480 172.99552 29.70817 1.000 84.65665 34 GLU F CA 1
ATOM 7101 C C . GLU F 3 37 ? 434.23186 171.67189 29.14462 1.000 90.17952 34 GLU F C 1
ATOM 7102 O O . GLU F 3 37 ? 433.05294 171.57084 28.78762 1.000 91.11865 34 GLU F O 1
ATOM 7108 N N . ASP F 3 38 ? 435.08840 170.65253 29.07191 1.000 94.77987 35 ASP F N 1
ATOM 7109 C CA . ASP F 3 38 ? 434.72043 169.37340 28.47676 1.000 90.88792 35 ASP F CA 1
ATOM 7110 C C . ASP F 3 38 ? 433.81096 168.53249 29.36368 1.000 87.40375 35 ASP F C 1
ATOM 7111 O O . ASP F 3 38 ? 433.55865 167.37609 29.01466 1.000 93.24707 35 ASP F O 1
ATOM 7116 N N . LYS F 3 39 ? 433.32804 169.08177 30.48158 1.000 79.89335 36 LYS F N 1
ATOM 7117 C CA . LYS F 3 39 ? 432.39600 168.42091 31.39060 1.000 82.24871 36 LYS F CA 1
ATOM 7118 C C . LYS F 3 39 ? 432.99009 167.16962 32.02655 1.000 95.28563 36 LYS F C 1
ATOM 7119 O O . LYS F 3 39 ? 432.25097 166.26074 32.41644 1.000 104.85198 36 LYS F O 1
ATOM 7125 N N . ALA F 3 40 ? 434.31593 167.09813 32.14665 1.000 89.65140 37 ALA F N 1
ATOM 7126 C CA . ALA F 3 40 ? 434.97548 165.91419 32.67736 1.000 91.93880 37 ALA F CA 1
ATOM 7127 C C . ALA F 3 40 ? 436.00358 166.29925 33.73426 1.000 97.53676 37 ALA F C 1
ATOM 7128 O O . ALA F 3 40 ? 436.63203 167.35840 33.66001 1.000 103.14890 37 ALA F O 1
ATOM 7130 N N . ILE F 3 41 ? 436.17040 165.42059 34.72101 1.000 92.95881 38 ILE F N 1
ATOM 7131 C CA . ILE F 3 41 ? 437.16187 165.57742 35.78084 1.000 90.55282 38 ILE F CA 1
ATOM 7132 C C . ILE F 3 41 ? 438.26234 164.55098 35.55463 1.000 88.85711 38 ILE F C 1
ATOM 7133 O O . ILE F 3 41 ? 437.97893 163.36296 35.36121 1.000 97.30354 38 ILE F O 1
ATOM 7138 N N . ARG F 3 42 ? 439.51320 165.00245 35.57694 1.000 80.98559 39 ARG F N 1
ATOM 7139 C CA . ARG F 3 42 ? 440.66181 164.12159 35.41528 1.000 86.30388 39 ARG F CA 1
ATOM 7140 C C . ARG F 3 42 ? 441.46165 164.10268 36.70815 1.000 93.73371 39 ARG F C 1
ATOM 7141 O O . ARG F 3 42 ? 441.83983 165.15925 37.22367 1.000 90.52333 39 ARG F O 1
ATOM 7149 N N . ILE F 3 43 ? 441.69717 162.90470 37.23462 1.000 95.98357 40 ILE F N 1
ATOM 7150 C CA . ILE F 3 43 ? 442.52718 162.70386 38.41539 1.000 94.37130 40 ILE F CA 1
ATOM 7151 C C . ILE F 3 43 ? 443.92297 162.33108 37.93652 1.000 97.81331 40 ILE F C 1
ATOM 7152 O O . ILE F 3 43 ? 444.09292 161.35636 37.19393 1.000 101.61986 40 ILE F O 1
ATOM 7157 N N . TRP F 3 44 ? 444.91908 163.10978 38.35012 1.000 98.51881 41 TRP F N 1
ATOM 7158 C CA . TRP F 3 44 ? 446.29731 162.95186 37.90114 1.000 100.93890 41 TRP F CA 1
ATOM 7159 C C . TRP F 3 44 ? 447.14617 162.43334 39.05394 1.000 108.63390 41 TRP F C 1
ATOM 7160 O O . TRP F 3 44 ? 447.21944 163.07066 40.10908 1.000 111.12342 41 TRP F O 1
ATOM 7171 N N . SER F 3 45 ? 447.78965 161.28890 38.84807 1.000 115.00075 42 SER F N 1
ATOM 7172 C CA . SER F 3 45 ? 448.69731 160.70836 39.82450 1.000 112.23468 42 SER F CA 1
ATOM 7173 C C . SER F 3 45 ? 450.12609 160.76942 39.30214 1.000 104.38585 42 SER F C 1
ATOM 7174 O O . SER F 3 45 ? 450.36891 160.68593 38.09521 1.000 109.46288 42 SER F O 1
ATOM 7177 N N . LEU F 3 46 ? 451.07119 160.91911 40.22298 1.000 101.35761 43 LEU F N 1
ATOM 7178 C CA . LEU F 3 46 ? 452.48435 161.00570 39.88437 1.000 98.18062 43 LEU F CA 1
ATOM 7179 C C . LEU F 3 46 ? 453.13811 159.64978 40.11909 1.000 105.67926 43 LEU F C 1
ATOM 7180 O O . LEU F 3 46 ? 453.17490 159.15940 41.25293 1.000 107.11023 43 LEU F O 1
ATOM 7185 N N . THR F 3 47 ? 453.63846 159.04411 39.04647 1.000 111.90413 44 THR F N 1
ATOM 7186 C CA . THR F 3 47 ? 454.39461 157.80109 39.11878 1.000 115.50177 44 THR F CA 1
ATOM 7187 C C . THR F 3 47 ? 455.79452 158.07357 38.59063 1.000 115.38329 44 THR F C 1
ATOM 7188 O O . THR F 3 47 ? 455.95980 158.41249 37.41418 1.000 113.84557 44 THR F O 1
ATOM 7192 N N . GLY F 3 48 ? 456.79313 157.93508 39.45601 1.000 114.40469 45 GLY F N 1
ATOM 7193 C CA . GLY F 3 48 ? 458.14953 158.26681 39.04960 1.000 113.83466 45 GLY F CA 1
ATOM 7194 C C . GLY F 3 48 ? 458.28492 159.76368 38.85786 1.000 114.40659 45 GLY F C 1
ATOM 7195 O O . GLY F 3 48 ? 457.91774 160.55808 39.73059 1.000 118.62462 45 GLY F O 1
ATOM 7196 N N . ASN F 3 49 ? 458.81210 160.16423 37.70329 1.000 110.90787 46 ASN F N 1
ATOM 7197 C CA A ASN F 3 49 ? 458.96790 161.57192 37.36547 0.329 105.42413 46 ASN F CA 1
ATOM 7198 C CA B ASN F 3 49 ? 458.96476 161.57203 37.36544 0.671 105.70216 46 ASN F CA 1
ATOM 7199 C C . ASN F 3 49 ? 457.91534 162.05936 36.37856 1.000 104.18818 46 ASN F C 1
ATOM 7200 O O . ASN F 3 49 ? 457.94637 163.23060 35.98957 1.000 106.34614 46 ASN F O 1
ATOM 7209 N N . THR F 3 50 ? 456.99132 161.19611 35.96725 1.000 106.39114 47 THR F N 1
ATOM 7210 C CA . THR F 3 50 ? 455.99890 161.52574 34.95350 1.000 116.21913 47 THR F CA 1
ATOM 7211 C C . THR F 3 50 ? 454.60313 161.59617 35.56166 1.000 111.14022 47 THR F C 1
ATOM 7212 O O . THR F 3 50 ? 454.20899 160.72075 36.34055 1.000 107.55931 47 THR F O 1
ATOM 7216 N N . TRP F 3 51 ? 453.86620 162.64561 35.20396 1.000 106.05155 48 TRP F N 1
ATOM 7217 C CA . TRP F 3 51 ? 452.47231 162.79765 35.59502 1.000 100.53633 48 TRP F CA 1
ATOM 7218 C C . TRP F 3 51 ? 451.57016 162.19711 34.52752 1.000 104.01842 48 TRP F C 1
ATOM 7219 O O . TRP F 3 51 ? 451.80887 162.36572 33.32851 1.000 105.74604 48 TRP F O 1
ATOM 7230 N N . SER F 3 52 ? 450.52448 161.50520 34.96981 1.000 101.67980 49 SER F N 1
ATOM 7231 C CA . SER F 3 52 ? 449.60652 160.85730 34.04794 1.000 96.72840 49 SER F CA 1
ATOM 7232 C C . SER F 3 52 ? 448.20822 160.85871 34.64645 1.000 94.86642 49 SER F C 1
ATOM 7233 O O . SER F 3 52 ? 448.02778 160.97323 35.86179 1.000 96.53999 49 SER F O 1
ATOM 7236 N N . THR F 3 53 ? 447.21613 160.74422 33.76968 1.000 90.56717 50 THR F N 1
ATOM 7237 C CA . THR F 3 53 ? 445.82498 160.65934 34.19307 1.000 92.95978 50 THR F CA 1
ATOM 7238 C C . THR F 3 53 ? 445.51166 159.22521 34.60024 1.000 99.72074 50 THR F C 1
ATOM 7239 O O . THR F 3 53 ? 445.57756 158.31539 33.76738 1.000 102.83742 50 THR F O 1
ATOM 7243 N N . LYS F 3 54 ? 445.16700 159.01785 35.87292 1.000 105.57017 51 LYS F N 1
ATOM 7244 C CA . LYS F 3 54 ? 444.84660 157.67343 36.34006 1.000 112.90560 51 LYS F CA 1
ATOM 7245 C C . LYS F 3 54 ? 443.38069 157.30991 36.13011 1.000 114.63921 51 LYS F C 1
ATOM 7246 O O . LYS F 3 54 ? 443.07530 156.14462 35.84952 1.000 120.51865 51 LYS F O 1
ATOM 7252 N N . THR F 3 55 ? 442.46879 158.27582 36.25001 1.000 112.38104 52 THR F N 1
ATOM 7253 C CA . THR F 3 55 ? 441.04259 158.04328 36.06837 1.000 112.57762 52 THR F CA 1
ATOM 7254 C C . THR F 3 55 ? 440.41684 159.25983 35.40313 1.000 112.87178 52 THR F C 1
ATOM 7255 O O . THR F 3 55 ? 440.83726 160.39629 35.63220 1.000 110.41942 52 THR F O 1
ATOM 7259 N N . ILE F 3 56 ? 439.40161 159.00986 34.58106 1.000 112.43576 53 ILE F N 1
ATOM 7260 C CA . ILE F 3 56 ? 438.65646 160.05865 33.89287 1.000 109.94591 53 ILE F CA 1
ATOM 7261 C C . ILE F 3 56 ? 437.19644 159.94118 34.30447 1.000 114.69447 53 ILE F C 1
ATOM 7262 O O . ILE F 3 56 ? 436.57187 158.89172 34.10535 1.000 121.01319 53 ILE F O 1
ATOM 7267 N N . LEU F 3 57 ? 436.65341 161.01247 34.87296 1.000 109.02420 54 LEU F N 1
ATOM 7268 C CA . LEU F 3 57 ? 435.26886 161.04440 35.32745 1.000 103.81987 54 LEU F CA 1
ATOM 7269 C C . LEU F 3 57 ? 434.41882 161.77338 34.29239 1.000 108.32667 54 LEU F C 1
ATOM 7270 O O . LEU F 3 57 ? 434.64333 162.95806 34.02629 1.000 106.03497 54 LEU F O 1
ATOM 7275 N N . SER F 3 58 ? 433.44941 161.07037 33.71202 1.000 116.49003 55 SER F N 1
ATOM 7276 C CA . SER F 3 58 ? 432.54184 161.65220 32.73408 1.000 122.26097 55 SER F CA 1
ATOM 7277 C C . SER F 3 58 ? 431.10440 161.41383 33.17631 1.000 135.04678 55 SER F C 1
ATOM 7278 O O . SER F 3 58 ? 430.83916 160.65671 34.11293 1.000 133.35628 55 SER F O 1
ATOM 7281 N N . ASP F 3 59 ? 430.17958 162.08966 32.48990 1.000 151.47124 56 ASP F N 1
ATOM 7282 C CA . ASP F 3 59 ? 428.74069 161.97909 32.70910 1.000 162.61697 56 ASP F CA 1
ATOM 7283 C C . ASP F 3 59 ? 428.34622 162.52439 34.07704 1.000 161.48409 56 ASP F C 1
ATOM 7284 O O . ASP F 3 59 ? 427.16154 162.53170 34.42027 1.000 165.91000 56 ASP F O 1
ATOM 7289 N N . GLY F 3 60 ? 429.31914 163.00094 34.85912 1.000 140.93219 57 GLY F N 1
ATOM 7290 C CA . GLY F 3 60 ? 429.00465 163.54629 36.16814 1.000 128.70029 57 GLY F CA 1
ATOM 7291 C C . GLY F 3 60 ? 428.22657 164.84444 36.10150 1.000 117.01895 57 GLY F C 1
ATOM 7292 O O . GLY F 3 60 ? 427.36892 165.10568 36.95142 1.000 112.05123 57 GLY F O 1
ATOM 7293 N N . HIS F 3 61 ? 428.49571 165.66335 35.08958 1.000 103.19632 58 HIS F N 1
ATOM 7294 C CA . HIS F 3 61 ? 427.84184 166.95163 34.93064 1.000 98.92183 58 HIS F CA 1
ATOM 7295 C C . HIS F 3 61 ? 427.49474 167.17146 33.46729 1.000 99.88368 58 HIS F C 1
ATOM 7296 O O . HIS F 3 61 ? 428.25578 166.78920 32.57338 1.000 99.58394 58 HIS F O 1
ATOM 7303 N N . LYS F 3 62 ? 426.34032 167.79518 33.23185 1.000 99.86848 59 LYS F N 1
ATOM 7304 C CA . LYS F 3 62 ? 425.91141 168.07149 31.86731 1.000 104.29779 59 LYS F CA 1
ATOM 7305 C C . LYS F 3 62 ? 426.55418 169.33364 31.30920 1.000 101.40241 59 LYS F C 1
ATOM 7306 O O . LYS F 3 62 ? 426.76623 169.42966 30.09597 1.000 103.26201 59 LYS F O 1
ATOM 7312 N N . ARG F 3 63 ? 426.87240 170.29915 32.16401 1.000 96.98250 60 ARG F N 1
ATOM 7313 C CA . ARG F 3 63 ? 427.44787 171.56354 31.74141 1.000 88.87986 60 ARG F CA 1
ATOM 7314 C C . ARG F 3 63 ? 428.87205 171.69234 32.28211 1.000 85.67245 60 ARG F C 1
ATOM 7315 O O . ARG F 3 63 ? 429.42434 170.75696 32.87342 1.000 89.07707 60 ARG F O 1
ATOM 7323 N N . THR F 3 64 ? 429.46741 172.86387 32.07058 1.000 82.75673 61 THR F N 1
ATOM 7324 C CA . THR F 3 64 ? 430.85928 173.09203 32.43898 1.000 81.17207 61 THR F CA 1
ATOM 7325 C C . THR F 3 64 ? 431.06439 172.94631 33.94298 1.000 81.32766 61 THR F C 1
ATOM 7326 O O . THR F 3 64 ? 430.24803 173.40346 34.74675 1.000 84.62985 61 THR F O 1
ATOM 7330 N N . ILE F 3 65 ? 432.16927 172.30818 34.32054 1.000 73.04141 62 ILE F N 1
ATOM 7331 C CA . ILE F 3 65 ? 432.55307 172.14422 35.71800 1.000 75.29374 62 ILE F CA 1
ATOM 7332 C C . ILE F 3 65 ? 433.52321 173.26345 36.07101 1.000 75.56345 62 ILE F C 1
ATOM 7333 O O . ILE F 3 65 ? 434.62720 173.33880 35.51736 1.000 79.17527 62 ILE F O 1
ATOM 7338 N N . ARG F 3 66 ? 433.11573 174.13103 36.99978 1.000 77.63909 63 ARG F N 1
ATOM 7339 C CA . ARG F 3 66 ? 433.88228 175.33971 37.28601 1.000 70.32067 63 ARG F CA 1
ATOM 7340 C C . ARG F 3 66 ? 434.99332 175.08973 38.29920 1.000 75.39384 63 ARG F C 1
ATOM 7341 O O . ARG F 3 66 ? 436.10522 175.60512 38.14010 1.000 78.98048 63 ARG F O 1
ATOM 7349 N N . GLU F 3 67 ? 434.71917 174.31375 39.34520 1.000 75.56830 64 GLU F N 1
ATOM 7350 C CA . GLU F 3 67 ? 435.70756 174.10052 40.39099 1.000 81.47421 64 GLU F CA 1
ATOM 7351 C C . GLU F 3 67 ? 435.53393 172.71828 40.99901 1.000 84.02409 64 GLU F C 1
ATOM 7352 O O . GLU F 3 67 ? 434.43090 172.16679 41.02552 1.000 94.72236 64 GLU F O 1
ATOM 7358 N N . ILE F 3 68 ? 436.64516 172.16588 41.48099 1.000 78.59496 65 ILE F N 1
ATOM 7359 C CA . ILE F 3 68 ? 436.66017 170.92299 42.23996 1.000 80.71027 65 ILE F CA 1
ATOM 7360 C C . ILE F 3 68 ? 437.54380 171.11951 43.46266 1.000 79.61975 65 ILE F C 1
ATOM 7361 O O . ILE F 3 68 ? 438.56906 171.80657 43.39349 1.000 78.54711 65 ILE F O 1
ATOM 7366 N N . ARG F 3 69 ? 437.14401 170.52183 44.58425 1.000 84.89116 66 ARG F N 1
ATOM 7367 C CA . ARG F 3 69 ? 437.89160 170.64258 45.82787 1.000 90.06957 66 ARG F CA 1
ATOM 7368 C C . ARG F 3 69 ? 437.95016 169.29820 46.53413 1.000 92.03989 66 ARG F C 1
ATOM 7369 O O . ARG F 3 69 ? 436.94410 168.58893 46.62139 1.000 90.58457 66 ARG F O 1
ATOM 7377 N N . TRP F 3 70 ? 439.13387 168.95943 47.03809 1.000 96.00619 67 TRP F N 1
ATOM 7378 C CA . TRP F 3 70 ? 439.31136 167.75272 47.83015 1.000 98.67254 67 TRP F CA 1
ATOM 7379 C C . TRP F 3 70 ? 438.88836 167.99575 49.27217 1.000 99.84933 67 TRP F C 1
ATOM 7380 O O . TRP F 3 70 ? 439.10717 169.07792 49.82476 1.000 97.43605 67 TRP F O 1
ATOM 7391 N N . SER F 3 71 ? 438.27825 166.98096 49.87934 1.000 100.18664 68 SER F N 1
ATOM 7392 C CA . SER F 3 71 ? 437.98792 167.02786 51.29966 1.000 97.99120 68 SER F CA 1
ATOM 7393 C C . SER F 3 71 ? 439.28746 166.92743 52.09831 1.000 92.79623 68 SER F C 1
ATOM 7394 O O . SER F 3 71 ? 440.32266 166.52148 51.56426 1.000 94.75693 68 SER F O 1
ATOM 7397 N N . PRO F 3 72 ? 439.26749 167.32462 53.37675 1.000 91.04888 69 PRO F N 1
ATOM 7398 C CA . PRO F 3 72 ? 440.47437 167.14639 54.20482 1.000 88.44227 69 PRO F CA 1
ATOM 7399 C C . PRO F 3 72 ? 440.97139 165.71252 54.22304 1.000 95.18236 69 PRO F C 1
ATOM 7400 O O . PRO F 3 72 ? 442.17797 165.47608 54.08543 1.000 97.33575 69 PRO F O 1
ATOM 7404 N N . CYS F 3 73 ? 440.07543 164.74434 54.38402 1.000 102.17927 70 CYS F N 1
ATOM 7405 C CA . CYS F 3 73 ? 440.43364 163.36451 54.09786 1.000 105.73709 70 CYS F CA 1
ATOM 7406 C C . CYS F 3 73 ? 440.57092 163.17976 52.59319 1.000 118.26428 70 CYS F C 1
ATOM 7407 O O . CYS F 3 73 ? 439.84300 163.78780 51.80457 1.000 121.46517 70 CYS F O 1
ATOM 7410 N N . GLY F 3 74 ? 441.50062 162.32360 52.19087 1.000 125.58324 71 GLY F N 1
ATOM 7411 C CA . GLY F 3 74 ? 441.64827 162.10053 50.77057 1.000 127.43698 71 GLY F CA 1
ATOM 7412 C C . GLY F 3 74 ? 440.53278 161.31592 50.11185 1.000 121.33793 71 GLY F C 1
ATOM 7413 O O . GLY F 3 74 ? 440.68667 160.89285 48.96232 1.000 107.09901 71 GLY F O 1
ATOM 7414 N N . GLN F 3 75 ? 439.39674 161.12194 50.79131 1.000 126.33112 72 GLN F N 1
ATOM 7415 C CA . GLN F 3 75 ? 438.39960 160.17273 50.30631 1.000 132.91193 72 GLN F CA 1
ATOM 7416 C C . GLN F 3 75 ? 437.45267 160.78630 49.27914 1.000 128.92031 72 GLN F C 1
ATOM 7417 O O . GLN F 3 75 ? 437.13032 160.14370 48.27226 1.000 129.09186 72 GLN F O 1
ATOM 7423 N N . TYR F 3 76 ? 436.98674 162.00994 49.51574 1.000 125.68801 73 TYR F N 1
ATOM 7424 C CA . TYR F 3 76 ? 435.87821 162.58312 48.76859 1.000 120.29291 73 TYR F CA 1
ATOM 7425 C C . TYR F 3 76 ? 436.33042 163.78330 47.94610 1.000 107.36896 73 TYR F C 1
ATOM 7426 O O . TYR F 3 76 ? 437.24890 164.51769 48.32719 1.000 107.05803 73 TYR F O 1
ATOM 7435 N N . LEU F 3 77 ? 435.66526 163.96550 46.80775 1.000 98.09465 74 LEU F N 1
ATOM 7436 C CA . LEU F 3 77 ? 435.89703 165.07835 45.90169 1.000 94.23060 74 LEU F CA 1
ATOM 7437 C C . LEU F 3 77 ? 434.55998 165.70785 45.53528 1.000 96.40436 74 LEU F C 1
ATOM 7438 O O . LEU F 3 77 ? 433.57836 164.99983 45.28788 1.000 102.70146 74 LEU F O 1
ATOM 7443 N N . ALA F 3 78 ? 434.52816 167.03910 45.50220 1.000 87.86600 75 ALA F N 1
ATOM 7444 C CA . ALA F 3 78 ? 433.32800 167.80499 45.19261 1.000 84.50592 75 ALA F CA 1
ATOM 7445 C C . ALA F 3 78 ? 433.54376 168.62090 43.92640 1.000 87.25873 75 ALA F C 1
ATOM 7446 O O . ALA F 3 78 ? 434.61570 169.19718 43.72694 1.000 90.38476 75 ALA F O 1
ATOM 7448 N N . SER F 3 79 ? 432.51614 168.68313 43.08119 1.000 76.41239 76 SER F N 1
ATOM 7449 C CA . SER F 3 79 ? 432.58834 169.39394 41.81158 1.000 81.45343 76 SER F CA 1
ATOM 7450 C C . SER F 3 79 ? 431.40128 170.33701 41.68167 1.000 88.75602 76 SER F C 1
ATOM 7451 O O . SER F 3 79 ? 430.24884 169.90848 41.79949 1.000 89.44252 76 SER F O 1
ATOM 7454 N N . ALA F 3 80 ? 431.68662 171.61537 41.43959 1.000 84.37268 77 ALA F N 1
ATOM 7455 C CA . ALA F 3 80 ? 430.66393 172.62472 41.19473 1.000 84.44552 77 ALA F CA 1
ATOM 7456 C C . ALA F 3 80 ? 430.55076 172.86468 39.69643 1.000 78.44668 77 ALA F C 1
ATOM 7457 O O . ALA F 3 80 ? 431.55334 173.14200 39.02916 1.000 79.38235 77 ALA F O 1
ATOM 7459 N N . SER F 3 81 ? 429.33405 172.76263 39.17310 1.000 71.58669 78 SER F N 1
ATOM 7460 C CA . SER F 3 81 ? 429.10649 172.81580 37.73888 1.000 83.62087 78 SER F CA 1
ATOM 7461 C C . SER F 3 81 ? 428.04646 173.85494 37.40607 1.000 86.09261 78 SER F C 1
ATOM 7462 O O . SER F 3 81 ? 427.31462 174.33997 38.27336 1.000 91.83358 78 SER F O 1
ATOM 7465 N N . PHE F 3 82 ? 427.97120 174.18439 36.11683 1.000 80.35914 79 PHE F N 1
ATOM 7466 C CA . PHE F 3 82 ? 426.98456 175.13118 35.62020 1.000 82.21103 79 PHE F CA 1
ATOM 7467 C C . PHE F 3 82 ? 425.59335 174.52781 35.49286 1.000 76.91035 79 PHE F C 1
ATOM 7468 O O . PHE F 3 82 ? 424.64362 175.26580 35.21231 1.000 82.65134 79 PHE F O 1
ATOM 7476 N N . ASP F 3 83 ? 425.44528 173.21715 35.68785 1.000 77.01642 80 ASP F N 1
ATOM 7477 C CA . ASP F 3 83 ? 424.13440 172.58226 35.68955 1.000 86.11543 80 ASP F CA 1
ATOM 7478 C C . ASP F 3 83 ? 423.41350 172.71714 37.02751 1.000 93.28094 80 ASP F C 1
ATOM 7479 O O . ASP F 3 83 ? 422.52602 171.90490 37.32372 1.000 104.87783 80 ASP F O 1
ATOM 7484 N N . ALA F 3 84 ? 423.79317 173.70800 37.83908 1.000 86.73158 81 ALA F N 1
ATOM 7485 C CA . ALA F 3 84 ? 423.13051 174.01476 39.10697 1.000 82.87045 81 ALA F CA 1
ATOM 7486 C C . ALA F 3 84 ? 423.23158 172.86996 40.11058 1.000 85.62446 81 ALA F C 1
ATOM 7487 O O . ALA F 3 84 ? 422.39564 172.75097 41.01082 1.000 93.95939 81 ALA F O 1
ATOM 7489 N N . THR F 3 85 ? 424.25317 172.02640 39.97886 1.000 79.17385 82 THR F N 1
ATOM 7490 C CA . THR F 3 85 ? 424.43488 170.88366 40.86081 1.000 89.98569 82 THR F CA 1
ATOM 7491 C C . THR F 3 85 ? 425.87029 170.82969 41.36171 1.000 91.61420 82 THR F C 1
ATOM 7492 O O . THR F 3 85 ? 426.79142 171.37437 40.74771 1.000 88.84453 82 THR F O 1
ATOM 7496 N N . THR F 3 86 ? 426.04173 170.15284 42.49571 1.000 94.97902 83 THR F N 1
ATOM 7497 C CA . THR F 3 86 ? 427.34758 169.93345 43.10924 1.000 88.88338 83 THR F CA 1
ATOM 7498 C C . THR F 3 86 ? 427.50333 168.44187 43.37620 1.000 89.57114 83 THR F C 1
ATOM 7499 O O . THR F 3 86 ? 426.86467 167.90053 44.28511 1.000 101.46409 83 THR F O 1
ATOM 7503 N N . ALA F 3 87 ? 428.35201 167.78120 42.59455 1.000 83.20341 84 ALA F N 1
ATOM 7504 C CA . ALA F 3 87 ? 428.53133 166.34019 42.69715 1.000 84.80698 84 ALA F CA 1
ATOM 7505 C C . ALA F 3 87 ? 429.59466 165.98935 43.73145 1.000 89.27148 84 ALA F C 1
ATOM 7506 O O . ALA F 3 87 ? 430.57794 166.71351 43.91221 1.000 85.99716 84 ALA F O 1
ATOM 7508 N N . ILE F 3 88 ? 429.38719 164.85917 44.40583 1.000 92.44125 85 ILE F N 1
ATOM 7509 C CA . ILE F 3 88 ? 430.31816 164.33241 45.39808 1.000 90.42707 85 ILE F CA 1
ATOM 7510 C C . ILE F 3 88 ? 430.76259 162.95475 44.92375 1.000 98.33007 85 ILE F C 1
ATOM 7511 O O . ILE F 3 88 ? 429.92436 162.08092 44.65987 1.000 106.37933 85 ILE F O 1
ATOM 7516 N N . TRP F 3 89 ? 432.07429 162.76314 44.81073 1.000 100.81617 86 TRP F N 1
ATOM 7517 C CA . TRP F 3 89 ? 432.65875 161.52160 44.32611 1.000 104.98181 86 TRP F CA 1
ATOM 7518 C C . TRP F 3 89 ? 433.40408 160.81365 45.45073 1.000 115.30350 86 TRP F C 1
ATOM 7519 O O . TRP F 3 89 ? 433.98232 161.45102 46.33476 1.000 117.35723 86 TRP F O 1
ATOM 7530 N N . SER F 3 90 ? 433.38231 159.48433 45.40562 1.000 125.60794 87 SER F N 1
ATOM 7531 C CA . SER F 3 90 ? 434.06972 158.66207 46.38875 1.000 131.32092 87 SER F CA 1
ATOM 7532 C C . SER F 3 90 ? 434.37491 157.30930 45.76469 1.000 135.36830 87 SER F C 1
ATOM 7533 O O . SER F 3 90 ? 433.72933 156.88492 44.80259 1.000 142.24418 87 SER F O 1
ATOM 7536 N N . LYS F 3 91 ? 435.36735 156.63334 46.32824 1.000 148.55945 88 LYS F N 1
ATOM 7537 C CA . LYS F 3 91 ? 435.85642 155.37638 45.77119 1.000 148.55819 88 LYS F CA 1
ATOM 7538 C C . LYS F 3 91 ? 435.41712 154.20904 46.64567 1.000 153.40052 88 LYS F C 1
ATOM 7539 O O . LYS F 3 91 ? 436.22574 153.50742 47.24831 1.000 156.20905 88 LYS F O 1
ATOM 7545 N N . SER F 3 92 ? 434.09704 154.03897 46.72754 1.000 154.82325 89 SER F N 1
ATOM 7546 C CA . SER F 3 92 ? 433.52699 152.93117 47.47815 1.000 157.55356 89 SER F CA 1
ATOM 7547 C C . SER F 3 92 ? 433.65532 151.61034 46.73351 1.000 162.88946 89 SER F C 1
ATOM 7548 O O . SER F 3 92 ? 433.67583 150.55296 47.37110 1.000 164.49953 89 SER F O 1
ATOM 7551 N N . SER F 3 93 ? 433.75758 151.64474 45.40544 1.000 166.92059 90 SER F N 1
ATOM 7552 C CA . SER F 3 93 ? 433.78311 150.43702 44.59175 1.000 174.01704 90 SER F CA 1
ATOM 7553 C C . SER F 3 93 ? 435.18135 150.08747 44.09994 1.000 183.01820 90 SER F C 1
ATOM 7554 O O . SER F 3 93 ? 435.31972 149.24835 43.20393 1.000 189.44194 90 SER F O 1
ATOM 7557 N N . GLY F 3 94 ? 436.21899 150.69170 44.67540 1.000 182.92134 91 GLY F N 1
ATOM 7558 C CA . GLY F 3 94 ? 437.53997 150.63313 44.09168 1.000 180.86580 91 GLY F CA 1
ATOM 7559 C C . GLY F 3 94 ? 437.73525 151.55014 42.90537 1.000 174.32990 91 GLY F C 1
ATOM 7560 O O . GLY F 3 94 ? 438.84495 151.60686 42.35759 1.000 171.58915 91 GLY F O 1
ATOM 7561 N N . GLU F 3 95 ? 436.69251 152.26602 42.49233 1.000 169.37574 92 GLU F N 1
ATOM 7562 C CA . GLU F 3 95 ? 436.77086 153.27029 41.44485 1.000 165.21967 92 GLU F CA 1
ATOM 7563 C C . GLU F 3 95 ? 435.93400 154.46969 41.86582 1.000 151.97212 92 GLU F C 1
ATOM 7564 O O . GLU F 3 95 ? 434.95116 154.33109 42.59892 1.000 151.15870 92 GLU F O 1
ATOM 7570 N N . PHE F 3 96 ? 436.33287 155.64886 41.39675 1.000 137.53126 93 PHE F N 1
ATOM 7571 C CA . PHE F 3 96 ? 435.63364 156.87404 41.75793 1.000 128.88658 93 PHE F CA 1
ATOM 7572 C C . PHE F 3 96 ? 434.26330 156.91765 41.09673 1.000 125.57101 93 PHE F C 1
ATOM 7573 O O . PHE F 3 96 ? 434.14171 156.77268 39.87581 1.000 123.67821 93 PHE F O 1
ATOM 7581 N N . GLU F 3 97 ? 433.23110 157.12455 41.90880 1.000 126.78438 94 GLU F N 1
ATOM 7582 C CA . GLU F 3 97 ? 431.86370 157.18772 41.42319 1.000 130.66842 94 GLU F CA 1
ATOM 7583 C C . GLU F 3 97 ? 431.12724 158.30245 42.15146 1.000 121.51351 94 GLU F C 1
ATOM 7584 O O . GLU F 3 97 ? 431.45322 158.64506 43.29154 1.000 120.16109 94 GLU F O 1
ATOM 7590 N N . CYS F 3 98 ? 430.12502 158.86086 41.47889 1.000 119.70416 95 CYS F N 1
ATOM 7591 C CA . CYS F 3 98 ? 429.30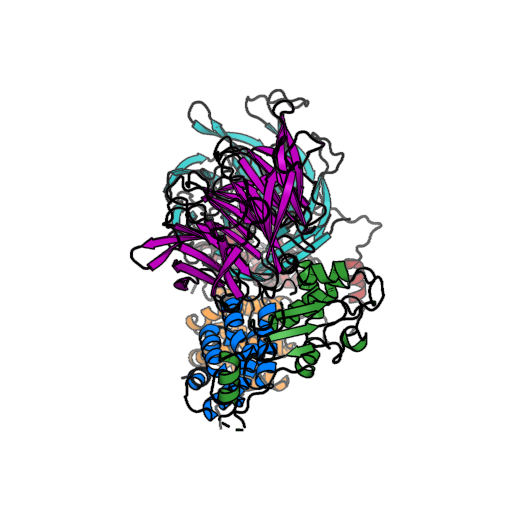029 159.92887 42.03822 1.000 118.18960 95 CYS F CA 1
ATOM 7592 C C . CYS F 3 98 ? 428.20953 159.30548 42.90013 1.000 123.61527 95 CYS F C 1
ATOM 7593 O O . CYS F 3 98 ? 427.23895 158.74397 42.38569 1.000 124.65016 95 CYS F O 1
ATOM 7596 N N . ASN F 3 99 ? 428.36418 159.40396 44.22169 1.000 126.14006 96 ASN F N 1
ATOM 7597 C CA . ASN F 3 99 ? 427.37448 158.85491 45.14062 1.000 131.90180 96 ASN F CA 1
ATOM 7598 C C . ASN F 3 99 ? 426.23860 159.83116 45.42221 1.000 128.70102 96 ASN F C 1
ATOM 7599 O O . ASN F 3 99 ? 425.07062 159.42968 45.44881 1.000 133.55133 96 ASN F O 1
ATOM 7604 N N . ALA F 3 100 ? 426.55310 161.10778 45.62877 1.000 118.74606 97 ALA F N 1
ATOM 7605 C CA . ALA F 3 100 ? 425.55084 162.10248 45.97637 1.000 114.12223 97 ALA F CA 1
ATOM 7606 C C . ALA F 3 100 ? 425.62434 163.28737 45.02350 1.000 113.26897 97 ALA F C 1
ATOM 7607 O O . ALA F 3 100 ? 426.64906 163.54442 44.38563 1.000 109.05706 97 ALA F O 1
ATOM 7609 N N . THR F 3 101 ? 424.50807 164.00920 44.94242 1.000 111.79298 98 THR F N 1
ATOM 7610 C CA . THR F 3 101 ? 424.39329 165.21868 44.13953 1.000 102.37144 98 THR F CA 1
ATOM 7611 C C . THR F 3 101 ? 423.64871 166.26329 44.95471 1.000 97.70797 98 THR F C 1
ATOM 7612 O O . THR F 3 101 ? 422.56104 165.98931 45.47036 1.000 101.65794 98 THR F O 1
ATOM 7616 N N . LEU F 3 102 ? 424.23657 167.45062 45.07691 1.000 98.45482 99 LEU F N 1
ATOM 7617 C CA . LEU F 3 102 ? 423.66403 168.53527 45.86629 1.000 93.81647 99 LEU F CA 1
ATOM 7618 C C . LEU F 3 102 ? 422.95136 169.50396 44.93090 1.000 108.16320 99 LEU F C 1
ATOM 7619 O O . LEU F 3 102 ? 423.59635 170.24136 44.17783 1.000 107.25156 99 LEU F O 1
ATOM 7624 N N . GLU F 3 103 ? 421.62448 169.49822 44.97940 1.000 99.16417 100 GLU F N 1
ATOM 7625 C CA . GLU F 3 103 ? 420.80097 170.39871 44.19092 1.000 94.46558 100 GLU F CA 1
ATOM 7626 C C . GLU F 3 103 ? 420.17102 171.44769 45.09601 1.000 96.11607 100 GLU F C 1
ATOM 7627 O O . GLU F 3 103 ? 420.14187 171.30871 46.32209 1.000 93.71354 100 GLU F O 1
ATOM 7633 N N . GLY F 3 104 ? 419.66546 172.50707 44.47272 1.000 90.33132 101 GLY F N 1
ATOM 7634 C CA . GLY F 3 104 ? 419.01839 173.56853 45.21447 1.000 90.11879 101 GLY F CA 1
ATOM 7635 C C . GLY F 3 104 ? 419.25528 174.93852 44.61929 1.000 93.36546 101 GLY F C 1
ATOM 7636 O O . GLY F 3 104 ? 418.37027 175.79849 44.65056 1.000 92.88749 101 GLY F O 1
ATOM 7637 N N . HIS F 3 105 ? 420.44911 175.15648 44.07776 1.000 87.27517 102 HIS F N 1
ATOM 7638 C CA . HIS F 3 105 ? 420.74638 176.42779 43.43871 1.000 87.36409 102 HIS F CA 1
ATOM 7639 C C . HIS F 3 105 ? 419.88576 176.60496 42.19618 1.000 91.06355 102 HIS F C 1
ATOM 7640 O O . HIS F 3 105 ? 419.61113 175.64661 41.46844 1.000 91.39892 102 HIS F O 1
ATOM 7647 N N . GLU F 3 106 ? 419.44921 177.84329 41.96118 1.000 95.04123 103 GLU F N 1
ATOM 7648 C CA . GLU F 3 106 ? 418.64375 178.12590 40.77991 1.000 96.54318 103 GLU F CA 1
ATOM 7649 C C . GLU F 3 106 ? 419.50306 178.20744 39.52548 1.000 101.50622 103 GLU F C 1
ATOM 7650 O O . GLU F 3 106 ? 419.05889 177.81650 38.44047 1.000 108.89028 103 GLU F O 1
ATOM 7656 N N . ASN F 3 107 ? 420.73313 178.70416 39.65280 1.000 100.43528 104 ASN F N 1
ATOM 7657 C CA . ASN F 3 107 ? 421.58747 178.90911 38.49009 1.000 97.95655 104 ASN F CA 1
ATOM 7658 C C . ASN F 3 107 ? 422.89513 178.14072 38.60987 1.000 97.99700 104 ASN F C 1
ATOM 7659 O O . ASN F 3 107 ? 423.01024 177.21214 39.41485 1.000 101.80813 104 ASN F O 1
ATOM 7664 N N . GLU F 3 108 ? 423.88515 178.53874 37.81575 1.000 90.46475 105 GLU F N 1
ATOM 7665 C CA . GLU F 3 108 ? 425.15637 177.83245 37.77324 1.000 81.71550 105 GLU F CA 1
ATOM 7666 C C . GLU F 3 108 ? 425.87414 177.93769 39.11201 1.000 77.26557 105 GLU F C 1
ATOM 7667 O O . GLU F 3 108 ? 425.92925 179.00709 39.72261 1.000 78.03057 105 GLU F O 1
ATOM 7673 N N . VAL F 3 109 ? 426.42774 176.81926 39.56633 1.000 78.13630 106 VAL F N 1
ATOM 7674 C CA . VAL F 3 109 ? 427.22084 176.78424 40.78999 1.000 78.36723 106 VAL F CA 1
ATOM 7675 C C . VAL F 3 109 ? 428.65236 177.19154 40.46032 1.000 76.65722 106 VAL F C 1
ATOM 7676 O O . VAL F 3 109 ? 429.29235 176.59677 39.58505 1.000 79.52598 106 VAL F O 1
ATOM 7680 N N . LYS F 3 110 ? 429.16163 178.19900 41.16867 1.000 70.29570 107 LYS F N 1
ATOM 7681 C CA . LYS F 3 110 ? 430.47602 178.75860 40.87914 1.000 68.14205 107 LYS F CA 1
ATOM 7682 C C . LYS F 3 110 ? 431.59795 178.17909 41.73564 1.000 76.67340 107 LYS F C 1
ATOM 7683 O O . LYS F 3 110 ? 432.74174 178.12481 41.27216 1.000 76.07372 107 LYS F O 1
ATOM 7689 N N . SER F 3 111 ? 431.32140 177.74303 42.96539 1.000 79.54748 108 SER F N 1
ATOM 7690 C CA . SER F 3 111 ? 432.42134 177.34072 43.83598 1.000 86.44772 108 SER F CA 1
ATOM 7691 C C . SER F 3 111 ? 431.96919 176.33155 44.88726 1.000 88.59575 108 SER F C 1
ATOM 7692 O O . SER F 3 111 ? 430.80132 176.29585 45.28387 1.000 93.49836 108 SER F O 1
ATOM 7695 N N . VAL F 3 112 ? 432.92450 175.50449 45.32628 1.000 84.36769 109 VAL F N 1
ATOM 7696 C CA . VAL F 3 112 ? 432.74738 174.58901 46.44728 1.000 76.23181 109 VAL F CA 1
ATOM 7697 C C . VAL F 3 112 ? 433.87927 174.82640 47.43837 1.000 76.77703 109 VAL F C 1
ATOM 7698 O O . VAL F 3 112 ? 434.92262 175.38865 47.10037 1.000 80.53345 109 VAL F O 1
ATOM 7702 N N . SER F 3 113 ? 433.66746 174.38337 48.67624 1.000 76.04433 110 SER F N 1
ATOM 7703 C CA . SER F 3 113 ? 434.72940 174.43026 49.67434 1.000 76.21974 110 SER F CA 1
ATOM 7704 C C . SER F 3 113 ? 434.39444 173.45759 50.79756 1.000 88.65021 110 SER F C 1
ATOM 7705 O O . SER F 3 113 ? 433.22487 173.24701 51.12913 1.000 92.35285 110 SER F O 1
ATOM 7708 N N . TRP F 3 114 ? 435.43357 172.83870 51.34889 1.000 90.98747 111 TRP F N 1
ATOM 7709 C CA . TRP F 3 114 ? 435.31139 171.98249 52.51902 1.000 83.50254 111 TRP F CA 1
ATOM 7710 C C . TRP F 3 114 ? 435.80812 172.72954 53.74748 1.000 96.86160 111 TRP F C 1
ATOM 7711 O O . TRP F 3 114 ? 436.72874 173.54686 53.66526 1.000 101.79597 111 TRP F O 1
ATOM 7722 N N . SER F 3 115 ? 435.17927 172.45237 54.88654 1.000 94.72256 112 SER F N 1
ATOM 7723 C CA . SER F 3 115 ? 435.66166 172.97296 56.15408 1.000 97.80522 112 SER F CA 1
ATOM 7724 C C . SER F 3 115 ? 436.89012 172.18870 56.60547 1.000 108.22406 112 SER F C 1
ATOM 7725 O O . SER F 3 115 ? 437.18116 171.09775 56.10683 1.000 114.46761 112 SER F O 1
ATOM 7728 N N . ARG F 3 116 ? 437.62823 172.77394 57.55138 1.000 106.83181 113 ARG F N 1
ATOM 7729 C CA . ARG F 3 116 ? 438.82202 172.11162 58.06717 1.000 110.91078 113 ARG F CA 1
ATOM 7730 C C . ARG F 3 116 ? 438.48892 170.74250 58.64926 1.000 107.81384 113 ARG F C 1
ATOM 7731 O O . ARG F 3 116 ? 439.22516 169.77341 58.43247 1.000 103.59870 113 ARG F O 1
ATOM 7739 N N . SER F 3 117 ? 437.37444 170.63731 59.37789 1.000 109.69163 114 SER F N 1
ATOM 7740 C CA . SER F 3 117 ? 436.97923 169.34558 59.92863 1.000 110.97824 114 SER F CA 1
ATOM 7741 C C . SER F 3 117 ? 436.60207 168.36238 58.82948 1.000 105.33489 114 SER F C 1
ATOM 7742 O O . SER F 3 117 ? 436.74904 167.14742 59.00300 1.000 104.73680 114 SER F O 1
ATOM 7745 N N . GLY F 3 118 ? 436.12150 168.86302 57.69563 1.000 105.65051 115 GLY F N 1
ATOM 7746 C CA . GLY F 3 118 ? 435.63048 168.01300 56.63527 1.000 105.15683 115 GLY F CA 1
ATOM 7747 C C . GLY F 3 118 ? 434.16832 167.64170 56.73981 1.000 105.94570 115 GLY F C 1
ATOM 7748 O O . GLY F 3 118 ? 433.67310 166.90191 55.88019 1.000 106.82692 115 GLY F O 1
ATOM 7749 N N . GLY F 3 119 ? 433.46316 168.12490 57.76001 1.000 99.11624 116 GLY F N 1
ATOM 7750 C CA . GLY F 3 119 ? 432.05741 167.84609 57.94543 1.000 101.03262 116 GLY F CA 1
ATOM 7751 C C . GLY F 3 119 ? 431.11674 168.92169 57.45755 1.000 107.18949 116 GLY F C 1
ATOM 7752 O O . GLY F 3 119 ? 429.89788 168.73628 57.52705 1.000 100.41526 116 GLY F O 1
ATOM 7753 N N . LEU F 3 120 ? 431.63974 170.04326 56.96746 1.000 104.89019 117 LEU F N 1
ATOM 7754 C CA . LEU F 3 120 ? 430.83250 171.11768 56.40760 1.000 101.67065 117 LEU F CA 1
ATOM 7755 C C . LEU F 3 120 ? 431.27211 171.40406 54.97895 1.000 103.43423 117 LEU F C 1
ATOM 7756 O O . LEU F 3 120 ? 432.46997 171.48068 54.69063 1.000 105.18847 117 LEU F O 1
ATOM 7761 N N . LEU F 3 121 ? 430.29533 171.57191 54.09173 1.000 102.53439 118 LEU F N 1
ATOM 7762 C CA . LEU F 3 121 ? 430.53642 171.87034 52.68848 1.000 93.79955 118 LEU F CA 1
ATOM 7763 C C . LEU F 3 121 ? 429.71287 173.08855 52.29906 1.000 94.00150 118 LEU F C 1
ATOM 7764 O O . LEU F 3 121 ? 428.53122 173.18268 52.64400 1.000 105.59654 118 LEU F O 1
ATOM 7769 N N . ALA F 3 122 ? 430.33816 174.01837 51.58130 1.000 90.62901 119 ALA F N 1
ATOM 7770 C CA . ALA F 3 122 ? 429.69719 175.25979 51.17309 1.000 89.46778 119 ALA F CA 1
ATOM 7771 C C . ALA F 3 122 ? 429.74018 175.40799 49.65774 1.000 88.92374 119 ALA F C 1
ATOM 7772 O O . ALA F 3 122 ? 430.75182 175.09720 49.01929 1.000 91.59277 119 ALA F O 1
ATOM 7774 N N . THR F 3 123 ? 428.63195 175.88069 49.08918 1.000 85.23940 120 THR F N 1
ATOM 7775 C CA . THR F 3 123 ? 428.53118 176.17304 47.66744 1.000 85.64213 120 THR F CA 1
ATOM 7776 C C . THR F 3 123 ? 427.95038 177.56727 47.47434 1.000 84.19195 120 THR F C 1
ATOM 7777 O O . THR F 3 123 ? 427.22477 178.08778 48.32488 1.000 87.37838 120 THR F O 1
ATOM 7781 N N . CYS F 3 124 ? 428.27942 178.16815 46.33532 1.000 82.20297 121 CYS F N 1
ATOM 7782 C CA . CYS F 3 124 ? 427.72354 179.45451 45.94860 1.000 82.20491 121 CYS F CA 1
ATOM 7783 C C . CYS F 3 124 ? 427.45312 179.43343 44.45272 1.000 80.25584 121 CYS F C 1
ATOM 7784 O O . CYS F 3 124 ? 428.09160 178.68903 43.70397 1.000 75.74298 121 CYS F O 1
ATOM 7787 N N . SER F 3 125 ? 426.49540 180.25324 44.02214 1.000 83.49509 122 SER F N 1
ATOM 7788 C CA . SER F 3 125 ? 425.99625 180.19570 42.65605 1.000 88.81789 122 SER F CA 1
ATOM 7789 C C . SER F 3 125 ? 425.79573 181.60397 42.11322 1.000 88.02476 122 SER F C 1
ATOM 7790 O O . SER F 3 125 ? 426.03944 182.60406 42.79531 1.000 87.75558 122 SER F O 1
ATOM 7793 N N . ARG F 3 126 ? 425.34412 181.66822 40.85908 1.000 86.30145 123 ARG F N 1
ATOM 7794 C CA . ARG F 3 126 ? 424.96212 182.92443 40.22929 1.000 75.04391 123 ARG F CA 1
ATOM 7795 C C . ARG F 3 126 ? 423.64165 183.46625 40.76318 1.000 76.14520 123 ARG F C 1
ATOM 7796 O O . ARG F 3 126 ? 423.32013 184.63217 40.50762 1.000 78.92327 123 ARG F O 1
ATOM 7804 N N . ASP F 3 127 ? 422.87971 182.65882 41.50577 1.000 76.50468 124 ASP F N 1
ATOM 7805 C CA . ASP F 3 127 ? 421.63492 183.09448 42.12702 1.000 74.57820 124 ASP F CA 1
ATOM 7806 C C . ASP F 3 127 ? 421.85682 183.93663 43.38183 1.000 79.62905 124 ASP F C 1
ATOM 7807 O O . ASP F 3 127 ? 420.91723 184.09847 44.16874 1.000 89.89451 124 ASP F O 1
ATOM 7812 N N . LYS F 3 128 ? 423.07279 184.45263 43.58163 1.000 81.51673 125 LYS F N 1
ATOM 7813 C CA . LYS F 3 128 ? 423.42639 185.35482 44.67579 1.000 82.94753 125 LYS F CA 1
ATOM 7814 C C . LYS F 3 128 ? 423.37339 184.68237 46.04523 1.000 85.45533 125 LYS F C 1
ATOM 7815 O O . LYS F 3 128 ? 423.37970 185.37000 47.07255 1.000 89.67768 125 LYS F O 1
ATOM 7821 N N . SER F 3 129 ? 423.34026 183.35253 46.09240 1.000 80.17477 126 SER F N 1
ATOM 7822 C CA . SER F 3 129 ? 423.14546 182.62495 47.33592 1.000 84.39309 126 SER F CA 1
ATOM 7823 C C . SER F 3 129 ? 424.38190 181.80920 47.69658 1.000 84.55507 126 SER F C 1
ATOM 7824 O O . SER F 3 129 ? 425.20163 181.45972 46.84418 1.000 85.24536 126 SER F O 1
ATOM 7827 N N . VAL F 3 130 ? 424.49644 181.50862 48.98816 1.000 84.49753 127 VAL F N 1
ATOM 7828 C CA . VAL F 3 130 ? 425.57225 180.69356 49.53996 1.000 82.37112 127 VAL F CA 1
ATOM 7829 C C . VAL F 3 130 ? 424.93986 179.62507 50.41555 1.000 83.77126 127 VAL F C 1
ATOM 7830 O O . VAL F 3 130 ? 424.30184 179.94676 51.42365 1.000 94.48372 127 VAL F O 1
ATOM 7834 N N . TRP F 3 131 ? 425.10961 178.36339 50.03211 1.000 81.98801 128 TRP F N 1
ATOM 7835 C CA . TRP F 3 131 ? 424.55090 177.23733 50.76678 1.000 89.71644 128 TRP F CA 1
ATOM 7836 C C . TRP F 3 131 ? 425.62535 176.57169 51.61540 1.000 94.92117 128 TRP F C 1
ATOM 7837 O O . TRP F 3 131 ? 426.78715 176.47807 51.21011 1.000 100.15493 128 TRP F O 1
ATOM 7848 N N . ILE F 3 132 ? 425.22761 176.11167 52.79755 1.000 95.82025 129 ILE F N 1
ATOM 7849 C CA . ILE F 3 132 ? 426.10536 175.38796 53.70941 1.000 93.79060 129 ILE F CA 1
ATOM 7850 C C . ILE F 3 132 ? 425.45257 174.05091 54.02484 1.000 93.12888 129 ILE F C 1
ATOM 7851 O O . ILE F 3 132 ? 424.26489 174.00044 54.36457 1.000 92.25729 129 ILE F O 1
ATOM 7856 N N . TRP F 3 133 ? 426.22562 172.97540 53.90484 1.000 92.87780 130 TRP F N 1
ATOM 7857 C CA . TRP F 3 133 ? 425.72920 171.61978 54.06961 1.000 98.13331 130 TRP F CA 1
ATOM 7858 C C . TRP F 3 133 ? 426.45951 170.92290 55.20903 1.000 106.07476 130 TRP F C 1
ATOM 7859 O O . TRP F 3 133 ? 427.62672 171.21099 55.49094 1.000 106.02212 130 TRP F O 1
ATOM 7870 N N . GLU F 3 134 ? 425.75498 170.00353 55.86391 1.000 109.51297 131 GLU F N 1
ATOM 7871 C CA . GLU F 3 134 ? 426.32533 169.13406 56.88343 1.000 109.18300 131 GLU F CA 1
ATOM 7872 C C . GLU F 3 134 ? 426.40821 167.71454 56.34068 1.000 106.29324 131 GLU F C 1
ATOM 7873 O O . GLU F 3 134 ? 425.55530 167.29155 55.55544 1.000 107.90096 131 GLU F O 1
ATOM 7879 N N . VAL F 3 135 ? 427.43348 166.98324 56.75983 1.000 108.07279 132 VAL F N 1
ATOM 7880 C CA . VAL F 3 135 ? 427.69563 165.63490 56.27115 1.000 112.70761 132 VAL F CA 1
ATOM 7881 C C . VAL F 3 135 ? 427.43125 164.67445 57.42430 1.000 126.62180 132 VAL F C 1
ATOM 7882 O O . VAL F 3 135 ? 428.27303 164.50606 58.31356 1.000 125.50334 132 VAL F O 1
ATOM 7886 N N . ALA F 3 136 ? 426.25656 164.04561 57.41763 1.000 140.31609 133 ALA F N 1
ATOM 7887 C CA . ALA F 3 136 ? 425.89798 163.02362 58.39560 1.000 149.74217 133 ALA F CA 1
ATOM 7888 C C . ALA F 3 136 ? 426.11718 161.66215 57.74767 1.000 155.57704 133 ALA F C 1
ATOM 7889 O O . ALA F 3 136 ? 425.42230 161.30394 56.79182 1.000 161.17925 133 ALA F O 1
ATOM 7891 N N . GLY F 3 137 ? 427.08640 160.91066 58.25991 1.000 163.20470 134 GLY F N 1
ATOM 7892 C CA . GLY F 3 137 ? 427.44783 159.65819 57.63420 1.000 166.57430 134 GLY F CA 1
ATOM 7893 C C . GLY F 3 137 ? 428.04788 159.87423 56.25243 1.000 172.84944 134 GLY F C 1
ATOM 7894 O O . GLY F 3 137 ? 428.30183 160.99529 55.80803 1.000 164.14186 134 GLY F O 1
ATOM 7895 N N . ASP F 3 138 ? 428.27462 158.75712 55.56972 1.000 188.16204 135 ASP F N 1
ATOM 7896 C CA . ASP F 3 138 ? 428.80699 158.79364 54.21784 1.000 191.63932 135 ASP F CA 1
ATOM 7897 C C . ASP F 3 138 ? 427.68352 158.98130 53.20667 1.000 185.34311 135 ASP F C 1
ATOM 7898 O O . ASP F 3 138 ? 426.54451 158.55772 53.42473 1.000 184.63468 135 ASP F O 1
ATOM 7903 N N . ASP F 3 139 ? 428.02242 159.63931 52.09575 1.000 164.80757 136 ASP F N 1
ATOM 7904 C CA . ASP F 3 139 ? 427.13896 159.79357 50.94376 1.000 148.51806 136 ASP F CA 1
ATOM 7905 C C . ASP F 3 139 ? 425.87985 160.59264 51.25973 1.000 134.06648 136 ASP F C 1
ATOM 7906 O O . ASP F 3 139 ? 425.02243 160.76354 50.38713 1.000 125.58123 136 ASP F O 1
ATOM 7911 N N . GLU F 3 140 ? 425.75100 161.09080 52.48693 1.000 126.69492 137 GLU F N 1
ATOM 7912 C CA . GLU F 3 140 ? 424.55940 161.81415 52.90666 1.000 124.22990 137 GLU F CA 1
ATOM 7913 C C . GLU F 3 140 ? 424.92821 163.21872 53.35292 1.000 115.48402 137 GLU F C 1
ATOM 7914 O O . GLU F 3 140 ? 425.87565 163.40474 54.12375 1.000 116.49690 137 GLU F O 1
ATOM 7920 N N . PHE F 3 141 ? 424.16806 164.19784 52.87107 1.000 105.04331 138 PHE F N 1
ATOM 7921 C CA . PHE F 3 141 ? 424.41045 165.60311 53.14987 1.000 101.78352 138 PHE F CA 1
ATOM 7922 C C . PHE F 3 141 ? 423.10274 166.27780 53.53098 1.000 103.12536 138 PHE F C 1
ATOM 7923 O O . PHE F 3 141 ? 422.04235 165.95467 52.98627 1.000 107.89396 138 PHE F O 1
ATOM 7931 N N . GLU F 3 142 ? 423.18793 167.21902 54.46671 1.000 101.34123 139 GLU F N 1
ATOM 7932 C CA . GLU F 3 142 ? 422.02403 167.91166 54.99830 1.000 103.90248 139 GLU F CA 1
ATOM 7933 C C . GLU F 3 142 ? 422.29234 169.40746 54.97293 1.000 105.40316 139 GLU F C 1
ATOM 7934 O O . GLU F 3 142 ? 423.31464 169.86562 55.49237 1.000 105.82641 139 GLU F O 1
ATOM 7940 N N . CYS F 3 143 ? 421.37915 170.16152 54.36717 1.000 109.33359 140 CYS F N 1
ATOM 7941 C CA . CYS F 3 143 ? 421.55660 171.60156 54.22706 1.000 106.54201 140 CYS F CA 1
ATOM 7942 C C . CYS F 3 143 ? 421.37534 172.29146 55.57473 1.000 112.52090 140 CYS F C 1
ATOM 7943 O O . CYS F 3 143 ? 420.33717 172.13642 56.22670 1.000 120.40515 140 CYS F O 1
ATOM 7946 N N . ALA F 3 144 ? 422.38285 173.06201 55.98632 1.000 111.00430 141 ALA F N 1
ATOM 7947 C CA . ALA F 3 144 ? 422.35069 173.75091 57.27063 1.000 102.93652 141 ALA F CA 1
ATOM 7948 C C . ALA F 3 144 ? 421.80189 175.16737 57.16362 1.000 103.13188 141 ALA F C 1
ATOM 7949 O O . ALA F 3 144 ? 421.10629 175.62879 58.07434 1.000 107.69997 141 ALA F O 1
ATOM 7951 N N . ALA F 3 145 ? 422.10211 175.87084 56.07410 1.000 108.65965 142 ALA F N 1
ATOM 7952 C CA . ALA F 3 145 ? 421.65425 177.24752 55.92222 1.000 112.65197 142 ALA F CA 1
ATOM 7953 C C . ALA F 3 145 ? 421.67141 177.63143 54.45121 1.000 108.03489 142 ALA F C 1
ATOM 7954 O O . ALA F 3 145 ? 422.50039 177.14644 53.67742 1.000 106.49299 142 ALA F O 1
ATOM 7956 N N . VAL F 3 146 ? 420.73643 178.50242 54.07982 1.000 109.91194 143 VAL F N 1
ATOM 7957 C CA . VAL F 3 146 ? 420.68593 179.11872 52.75848 1.000 105.74954 143 VAL F CA 1
ATOM 7958 C C . VAL F 3 146 ? 420.76337 180.62396 52.96560 1.000 106.39318 143 VAL F C 1
ATOM 7959 O O . VAL F 3 146 ? 419.87259 181.21536 53.58872 1.000 111.04092 143 VAL F O 1
ATOM 7963 N N . LEU F 3 147 ? 421.82622 181.23981 52.45361 1.000 103.50685 144 LEU F N 1
ATOM 7964 C CA . LEU F 3 147 ? 422.14329 182.63371 52.73349 1.000 102.28108 144 LEU F CA 1
ATOM 7965 C C . LEU F 3 147 ? 422.06881 183.45269 51.45361 1.000 103.37016 144 LEU F C 1
ATOM 7966 O O . LEU F 3 147 ? 422.64513 183.06648 50.43180 1.000 102.57372 144 LEU F O 1
ATOM 7971 N N . ASN F 3 148 ? 421.37805 184.59365 51.51674 1.000 105.14650 145 ASN F N 1
ATOM 7972 C CA . ASN F 3 148 ? 421.30829 185.49837 50.37393 1.000 105.96413 145 ASN F CA 1
ATOM 7973 C C . ASN F 3 148 ? 421.77471 186.90853 50.72571 1.000 105.56201 145 ASN F C 1
ATOM 7974 O O . ASN F 3 148 ? 421.05753 187.87496 50.43648 1.000 109.87281 145 ASN F O 1
ATOM 7979 N N . PRO F 3 149 ? 422.96132 187.09053 51.32990 1.000 106.07240 146 PRO F N 1
ATOM 7980 C CA . PRO F 3 149 ? 423.38476 188.45422 51.66821 1.000 107.91996 146 PRO F CA 1
ATOM 7981 C C . PRO F 3 149 ? 423.94717 189.20110 50.46912 1.000 105.05790 146 PRO F C 1
ATOM 7982 O O . PRO F 3 149 ? 423.80578 190.42417 50.38139 1.000 110.40969 146 PRO F O 1
ATOM 7986 N N . HIS F 3 150 ? 424.57958 188.48475 49.54194 1.000 96.27917 147 HIS F N 1
ATOM 7987 C CA . HIS F 3 150 ? 425.18295 189.13039 48.38522 1.000 90.38512 147 HIS F CA 1
ATOM 7988 C C . HIS F 3 150 ? 424.11703 189.60848 47.40872 1.000 91.03408 147 HIS F C 1
ATOM 7989 O O . HIS F 3 150 ? 423.11897 188.92424 47.16566 1.000 94.20018 147 HIS F O 1
ATOM 7996 N N . THR F 3 151 ? 424.33736 190.80021 46.85196 1.000 87.80773 148 THR F N 1
ATOM 7997 C CA . THR F 3 151 ? 423.41390 191.38931 45.89291 1.000 86.49481 148 THR F CA 1
ATOM 7998 C C . THR F 3 151 ? 423.68277 190.95417 44.45811 1.000 90.34396 148 THR F C 1
ATOM 7999 O O . THR F 3 151 ? 422.83549 191.18568 43.58892 1.000 88.81668 148 THR F O 1
ATOM 8003 N N . GLN F 3 152 ? 424.83379 190.33595 44.18719 1.000 86.21741 149 GLN F N 1
ATOM 8004 C CA . GLN F 3 152 ? 425.17246 189.92228 42.83014 1.000 78.86283 149 GLN F CA 1
ATOM 8005 C C . GLN F 3 152 ? 425.72918 188.50472 42.79000 1.000 77.56841 149 GLN F C 1
ATOM 8006 O O . GLN F 3 152 ? 425.68280 187.77816 43.78674 1.000 82.68831 149 GLN F O 1
ATOM 8012 N N . ASP F 3 153 ? 426.26584 188.11952 41.63444 1.000 75.64352 150 ASP F N 1
ATOM 8013 C CA . ASP F 3 153 ? 426.81451 186.78388 41.43256 1.000 74.16267 150 ASP F CA 1
ATOM 8014 C C . ASP F 3 153 ? 427.94908 186.50274 42.41693 1.000 72.51898 150 ASP F C 1
ATOM 8015 O O . ASP F 3 153 ? 428.86552 187.31281 42.57456 1.000 78.84058 150 ASP F O 1
ATOM 8020 N N . VAL F 3 154 ? 427.88827 185.35330 43.08565 1.000 66.19428 151 VAL F N 1
ATOM 8021 C CA . VAL F 3 154 ? 428.90736 184.97412 44.06152 1.000 70.56726 151 VAL F CA 1
ATOM 8022 C C . VAL F 3 154 ? 429.94995 184.11307 43.35854 1.000 76.28637 151 VAL F C 1
ATOM 8023 O O . VAL F 3 154 ? 429.61472 183.09288 42.74525 1.000 75.44245 151 VAL F O 1
ATOM 8027 N N . LYS F 3 155 ? 431.21834 184.51783 43.45543 1.000 72.04536 152 LYS F N 1
ATOM 8028 C CA . LYS F 3 155 ? 432.26986 183.90610 42.65171 1.000 65.12067 152 LYS F CA 1
ATOM 8029 C C . LYS F 3 155 ? 432.98033 182.76162 43.36305 1.000 73.25912 152 LYS F C 1
ATOM 8030 O O . LYS F 3 155 ? 433.34497 181.77134 42.72127 1.000 69.13738 152 LYS F O 1
ATOM 8036 N N . ARG F 3 156 ? 433.19364 182.86958 44.67220 1.000 82.78542 153 ARG F N 1
ATOM 8037 C CA . ARG F 3 156 ? 434.03087 181.90407 45.36797 1.000 81.03003 153 ARG F CA 1
ATOM 8038 C C . ARG F 3 156 ? 433.60222 181.79111 46.82351 1.000 81.32378 153 ARG F C 1
ATOM 8039 O O . ARG F 3 156 ? 433.12494 182.75744 47.42245 1.000 77.27380 153 ARG F O 1
ATOM 8047 N N . VAL F 3 157 ? 433.77956 180.59384 47.38184 1.000 78.11052 154 VAL F N 1
ATOM 8048 C CA . VAL F 3 157 ? 433.60438 180.33643 48.80759 1.000 76.63457 154 VAL F CA 1
ATOM 8049 C C . VAL F 3 157 ? 434.83098 179.58467 49.30869 1.000 77.73119 154 VAL F C 1
ATOM 8050 O O . VAL F 3 157 ? 435.31053 178.66116 48.64122 1.000 76.24663 154 VAL F O 1
ATOM 8054 N N . VAL F 3 158 ? 435.34352 179.98861 50.47363 1.000 78.65630 155 VAL F N 1
ATOM 8055 C CA . VAL F 3 158 ? 436.55473 179.41852 51.06345 1.000 74.49000 155 VAL F CA 1
ATOM 8056 C C . VAL F 3 158 ? 436.38146 179.36671 52.57637 1.000 80.42672 155 VAL F C 1
ATOM 8057 O O . VAL F 3 158 ? 435.98765 180.36204 53.19390 1.000 82.07792 155 VAL F O 1
ATOM 8061 N N . TRP F 3 159 ? 436.69024 178.21899 53.17531 1.000 86.03914 156 TRP F N 1
ATOM 8062 C CA . TRP F 3 159 ? 436.53995 178.03045 54.61141 1.000 88.39817 156 TRP F CA 1
ATOM 8063 C C . TRP F 3 159 ? 437.79912 178.46908 55.35169 1.000 87.83703 156 TRP F C 1
ATOM 8064 O O . TRP F 3 159 ? 438.88972 178.54008 54.78523 1.000 91.78012 156 TRP F O 1
ATOM 8075 N N . HIS F 3 160 ? 437.62897 178.76095 56.63490 1.000 93.20927 157 HIS F N 1
ATOM 8076 C CA . HIS F 3 160 ? 438.74208 179.18908 57.46644 1.000 100.88954 157 HIS F CA 1
ATOM 8077 C C . HIS F 3 160 ? 439.60257 177.97901 57.83507 1.000 108.99710 157 HIS F C 1
ATOM 8078 O O . HIS F 3 160 ? 439.07641 176.87327 58.00223 1.000 118.12728 157 HIS F O 1
ATOM 8085 N N . PRO F 3 161 ? 440.92950 178.14104 57.92044 1.000 103.71119 158 PRO F N 1
ATOM 8086 C CA . PRO F 3 161 ? 441.78284 176.97843 58.23202 1.000 97.92884 158 PRO F CA 1
ATOM 8087 C C . PRO F 3 161 ? 441.67344 176.50766 59.67194 1.000 110.21371 158 PRO F C 1
ATOM 8088 O O . PRO F 3 161 ? 441.62737 175.29574 59.91871 1.000 114.82269 158 PRO F O 1
ATOM 8092 N N . THR F 3 162 ? 441.63642 177.42852 60.63528 1.000 116.88920 159 THR F N 1
ATOM 8093 C CA . THR F 3 162 ? 441.62848 177.05317 62.04543 1.000 124.03037 159 THR F CA 1
ATOM 8094 C C . THR F 3 162 ? 440.22103 176.80075 62.56803 1.000 121.05725 159 THR F C 1
ATOM 8095 O O . THR F 3 162 ? 440.00532 175.86813 63.35002 1.000 125.45819 159 THR F O 1
ATOM 8099 N N . LYS F 3 163 ? 439.26078 177.60832 62.14197 1.000 114.67071 160 LYS F N 1
ATOM 8100 C CA . LYS F 3 163 ? 437.90506 177.59196 62.66726 1.000 114.13250 160 LYS F CA 1
ATOM 8101 C C . LYS F 3 163 ? 436.91884 177.30351 61.53936 1.000 111.46909 160 LYS F C 1
ATOM 8102 O O . LYS F 3 163 ? 437.29256 177.19257 60.36897 1.000 115.67954 160 LYS F O 1
ATOM 8108 N N . ASP F 3 164 ? 435.64428 177.17352 61.90396 1.000 104.27833 161 ASP F N 1
ATOM 8109 C CA . ASP F 3 164 ? 434.58372 176.94035 60.92397 1.000 99.10191 161 ASP F CA 1
ATOM 8110 C C . ASP F 3 164 ? 433.93686 178.27308 60.54593 1.000 95.73606 161 ASP F C 1
ATOM 8111 O O . ASP F 3 164 ? 432.79071 178.57549 60.87904 1.000 88.63565 161 ASP F O 1
ATOM 8116 N N . ILE F 3 165 ? 434.71835 179.07658 59.82904 1.000 101.13584 162 ILE F N 1
ATOM 8117 C CA . ILE F 3 165 ? 434.28327 180.36695 59.31069 1.000 97.62106 162 ILE F CA 1
ATOM 8118 C C . ILE F 3 165 ? 434.29114 180.29535 57.79099 1.000 94.11736 162 ILE F C 1
ATOM 8119 O O . ILE F 3 165 ? 435.23504 179.76819 57.19221 1.000 91.28693 162 ILE F O 1
ATOM 8124 N N . LEU F 3 166 ? 433.24327 180.82890 57.16869 1.000 91.43408 163 LEU F N 1
ATOM 8125 C CA . LEU F 3 166 ? 433.09323 180.80530 55.72043 1.000 92.91169 163 LEU F CA 1
ATOM 8126 C C . LEU F 3 166 ? 433.28818 182.20076 55.14295 1.000 90.72788 163 LEU F C 1
ATOM 8127 O O . LEU F 3 166 ? 432.76767 183.18400 55.67891 1.000 94.80205 163 LEU F O 1
ATOM 8132 N N . ALA F 3 167 ? 434.03836 182.27900 54.04660 1.000 83.21981 164 ALA F N 1
ATOM 8133 C CA . ALA F 3 167 ? 434.25603 183.52155 53.32023 1.000 83.05048 164 ALA F CA 1
ATOM 8134 C C . ALA F 3 167 ? 433.73049 183.37356 51.89957 1.000 82.25418 164 ALA F C 1
ATOM 8135 O O . ALA F 3 167 ? 433.91511 182.32824 51.26808 1.000 79.61532 164 ALA F O 1
ATOM 8137 N N . SER F 3 168 ? 433.07443 184.42191 51.40133 1.000 82.58845 165 SER F N 1
ATOM 8138 C CA . SER F 3 168 ? 432.48886 184.42124 50.06709 1.000 79.30319 165 SER F CA 1
ATOM 8139 C C . SER F 3 168 ? 432.87581 185.69952 49.33597 1.000 81.21686 165 SER F C 1
ATOM 8140 O O . SER F 3 168 ? 432.77565 186.79668 49.89478 1.000 84.49205 165 SER F O 1
ATOM 8143 N N . ALA F 3 169 ? 433.32456 185.55149 48.09359 1.000 80.07909 166 ALA F N 1
ATOM 8144 C CA . ALA F 3 169 ? 433.65033 186.66963 47.22082 1.000 72.54104 166 ALA F CA 1
ATOM 8145 C C . ALA F 3 169 ? 432.60548 186.75599 46.11853 1.000 70.18486 166 ALA F C 1
ATOM 8146 O O . ALA F 3 169 ? 432.14444 185.72879 45.61153 1.000 76.17063 166 ALA F O 1
ATOM 8148 N N . SER F 3 170 ? 432.23176 187.97844 45.74397 1.000 72.79650 167 SER F N 1
ATOM 8149 C CA . SER F 3 170 ? 431.07491 188.16435 44.88017 1.000 81.64704 167 SER F CA 1
ATOM 8150 C C . SER F 3 170 ? 431.33700 189.19593 43.79017 1.000 81.26891 167 SER F C 1
ATOM 8151 O O . SER F 3 170 ? 432.24365 190.02837 43.87821 1.000 75.09479 167 SER F O 1
ATOM 8154 N N . TYR F 3 171 ? 430.49605 189.11338 42.75488 1.000 83.72621 168 TYR F N 1
ATOM 8155 C CA . TYR F 3 171 ? 430.43155 190.09119 41.67568 1.000 81.59799 168 TYR F CA 1
ATOM 8156 C C . TYR F 3 171 ? 429.98902 191.46600 42.16563 1.000 84.98466 168 TYR F C 1
ATOM 8157 O O . TYR F 3 171 ? 430.16804 192.45110 41.44137 1.000 89.85422 168 TYR F O 1
ATOM 8166 N N . ASP F 3 172 ? 429.42107 191.55924 43.37688 1.000 78.46737 169 ASP F N 1
ATOM 8167 C CA . ASP F 3 172 ? 429.04617 192.84239 43.96126 1.000 79.33960 169 ASP F CA 1
ATOM 8168 C C . ASP F 3 172 ? 430.21657 193.54973 44.64249 1.000 78.89886 169 ASP F C 1
ATOM 8169 O O . ASP F 3 172 ? 429.98694 194.44106 45.46923 1.000 79.73368 169 ASP F O 1
ATOM 8174 N N . ASN F 3 173 ? 431.45008 193.15004 44.33194 1.000 79.05668 170 ASN F N 1
ATOM 8175 C CA . ASN F 3 173 ? 432.68522 193.80231 44.75703 1.000 80.60784 170 ASN F CA 1
ATOM 8176 C C . ASN F 3 173 ? 432.96694 193.65137 46.24478 1.000 79.84245 170 ASN F C 1
ATOM 8177 O O . ASN F 3 173 ? 433.84799 194.34628 46.77131 1.000 82.84533 170 ASN F O 1
ATOM 8182 N N . THR F 3 174 ? 432.26137 192.76464 46.94147 1.000 74.19124 171 THR F N 1
ATOM 8183 C CA . THR F 3 174 ? 432.42515 192.62431 48.37937 1.000 83.51462 171 THR F CA 1
ATOM 8184 C C . THR F 3 174 ? 432.76545 191.18739 48.74834 1.000 82.44226 171 THR F C 1
ATOM 8185 O O . THR F 3 174 ? 432.54227 190.24580 47.98239 1.000 80.57322 171 THR F O 1
ATOM 8189 N N . ILE F 3 175 ? 433.32891 191.04854 49.94418 1.000 80.36197 172 ILE F N 1
ATOM 8190 C CA . ILE F 3 175 ? 433.56845 189.76917 50.59282 1.000 76.35331 172 ILE F CA 1
ATOM 8191 C C . ILE F 3 175 ? 432.72815 189.73383 51.85909 1.000 83.19317 172 ILE F C 1
ATOM 8192 O O . ILE F 3 175 ? 432.47925 190.76657 52.48908 1.000 84.40697 172 ILE F O 1
ATOM 8197 N N . LYS F 3 176 ? 432.27819 188.54058 52.22848 1.000 78.50513 173 LYS F N 1
ATOM 8198 C CA . LYS F 3 176 ? 431.44436 188.39040 53.40933 1.000 87.57606 173 LYS F CA 1
ATOM 8199 C C . LYS F 3 176 ? 431.91622 187.19938 54.22581 1.000 91.65139 173 LYS F C 1
ATOM 8200 O O . LYS F 3 176 ? 432.20960 186.13546 53.67391 1.000 88.75033 173 LYS F O 1
ATOM 8206 N N . MET F 3 177 ? 431.99503 187.39620 55.53914 1.000 90.17174 174 MET F N 1
ATOM 8207 C CA . MET F 3 177 ? 432.35725 186.35730 56.48930 1.000 87.40188 174 MET F CA 1
ATOM 8208 C C . MET F 3 177 ? 431.09663 185.78570 57.12095 1.000 89.74215 174 MET F C 1
ATOM 8209 O O . MET F 3 177 ? 430.12139 186.50386 57.35383 1.000 93.83050 174 MET F O 1
ATOM 8214 N N . PHE F 3 178 ? 431.12512 184.48340 57.39715 1.000 89.16439 175 PHE F N 1
ATOM 8215 C CA . PHE F 3 178 ? 429.98363 183.77588 57.95908 1.000 98.66387 175 PHE F CA 1
ATOM 8216 C C . PHE F 3 178 ? 430.43690 182.92571 59.13546 1.000 103.14491 175 PHE F C 1
ATOM 8217 O O . PHE F 3 178 ? 431.36600 182.12240 59.00512 1.000 101.28685 175 PHE F O 1
ATOM 8225 N N . ALA F 3 179 ? 429.78117 183.10978 60.27865 1.000 106.17838 176 ALA F N 1
ATOM 8226 C CA . ALA F 3 179 ? 430.04984 182.34103 61.48242 1.000 108.98227 176 ALA F CA 1
ATOM 8227 C C . ALA F 3 179 ? 428.73907 181.79565 62.02935 1.000 115.27973 176 ALA F C 1
ATOM 8228 O O . ALA F 3 179 ? 427.65931 182.33022 61.76181 1.000 114.39236 176 ALA F O 1
ATOM 8230 N N . GLU F 3 180 ? 428.84571 180.72227 62.80673 1.000 118.69760 177 GLU F N 1
ATOM 8231 C CA . GLU F 3 180 ? 427.67840 180.07556 63.38482 1.000 119.02613 177 GLU F CA 1
ATOM 8232 C C . GLU F 3 180 ? 427.34201 180.72910 64.71851 1.000 120.47189 177 GLU F C 1
ATOM 8233 O O . GLU F 3 180 ? 428.22328 180.93887 65.55629 1.000 122.29862 177 GLU F O 1
ATOM 8239 N N . GLU F 3 181 ? 426.07236 181.05241 64.90601 1.000 125.27145 178 GLU F N 1
ATOM 8240 C CA . GLU F 3 181 ? 425.62662 181.73014 66.12231 1.000 137.43322 178 GLU F CA 1
ATOM 8241 C C . GLU F 3 181 ? 425.61014 180.75334 67.29622 1.000 148.04929 178 GLU F C 1
ATOM 8242 O O . GLU F 3 181 ? 425.13710 179.62153 67.14751 1.000 148.59238 178 GLU F O 1
ATOM 8248 N N . PRO F 3 182 ? 426.10835 181.15391 68.47739 1.000 156.04252 179 PRO F N 1
ATOM 8249 C CA . PRO F 3 182 ? 426.28792 180.18631 69.56895 1.000 165.14924 179 PRO F CA 1
ATOM 8250 C C . PRO F 3 182 ? 425.00260 179.62482 70.16041 1.000 172.85011 179 PRO F C 1
ATOM 8251 O O . PRO F 3 182 ? 424.91132 178.41468 70.38970 1.000 175.03868 179 PRO F O 1
ATOM 8255 N N . ILE F 3 183 ? 424.01011 180.47660 70.42713 1.000 178.53939 180 ILE F N 1
ATOM 8256 C CA . ILE F 3 183 ? 422.87725 180.04211 71.24303 1.000 182.78460 180 ILE F CA 1
ATOM 8257 C C . ILE F 3 183 ? 421.93797 179.14214 70.44447 1.000 183.38386 180 ILE F C 1
ATOM 8258 O O . ILE F 3 183 ? 421.46236 178.11887 70.95123 1.000 186.51469 180 ILE F O 1
ATOM 8263 N N . ASP F 3 184 ? 421.66813 179.48909 69.18565 1.000 183.18451 181 ASP F N 1
ATOM 8264 C CA . ASP F 3 184 ? 420.72454 178.73560 68.37188 1.000 182.22611 181 ASP F CA 1
ATOM 8265 C C . ASP F 3 184 ? 421.37952 177.86537 67.30723 1.000 179.22420 181 ASP F C 1
ATOM 8266 O O . ASP F 3 184 ? 420.66923 177.10656 66.63829 1.000 176.75659 181 ASP F O 1
ATOM 8271 N N . ASN F 3 185 ? 422.70028 177.95171 67.13085 1.000 178.94612 182 ASN F N 1
ATOM 8272 C CA . ASN F 3 185 ? 423.42442 177.14085 66.14663 1.000 177.02708 182 ASN F CA 1
ATOM 8273 C C . ASN F 3 185 ? 422.92240 177.39999 64.72666 1.000 171.82454 182 ASN F C 1
ATOM 8274 O O . ASN F 3 185 ? 422.79248 176.48041 63.91578 1.000 176.51789 182 ASN F O 1
ATOM 8279 N N . ASP F 3 186 ? 422.64556 178.66429 64.42120 1.000 158.52892 183 ASP F N 1
ATOM 8280 C CA . ASP F 3 186 ? 422.16343 179.07935 63.11188 1.000 143.37314 183 ASP F CA 1
ATOM 8281 C C . ASP F 3 186 ? 423.18257 180.00163 62.45966 1.000 132.87372 183 ASP F C 1
ATOM 8282 O O . ASP F 3 186 ? 423.78774 180.84442 63.12852 1.000 129.60731 183 ASP F O 1
ATOM 8287 N N . TRP F 3 187 ? 423.36641 179.84069 61.15258 1.000 125.35681 184 TRP F N 1
ATOM 8288 C CA . TRP F 3 187 ? 424.39265 180.58178 60.43515 1.000 115.81759 184 TRP F CA 1
ATOM 8289 C C . TRP F 3 187 ? 423.94024 182.00314 60.12607 1.000 110.79799 184 TRP F C 1
ATOM 8290 O O . TRP F 3 187 ? 422.76208 182.26183 59.86608 1.000 116.87872 184 TRP F O 1
ATOM 8301 N N . ASP F 3 188 ? 424.90156 182.92478 60.13893 1.000 103.85633 185 ASP F N 1
ATOM 8302 C CA . ASP F 3 188 ? 424.62433 184.33335 59.89682 1.000 107.48472 185 ASP F CA 1
ATOM 8303 C C . ASP F 3 188 ? 425.90637 185.00257 59.41523 1.000 112.11346 185 ASP F C 1
ATOM 8304 O O . ASP F 3 188 ? 427.00498 184.46140 59.56928 1.000 112.98404 185 ASP F O 1
ATOM 8309 N N . CYS F 3 189 ? 425.75125 186.18412 58.81758 1.000 110.15565 186 CYS F N 1
ATOM 8310 C CA . CYS F 3 189 ? 426.87991 186.90088 58.23429 1.000 103.85705 186 CYS F CA 1
ATOM 8311 C C . CYS F 3 189 ? 427.60690 187.71482 59.29880 1.000 106.22146 186 CYS F C 1
ATOM 8312 O O . CYS F 3 189 ? 426.98743 188.49865 60.02440 1.000 106.82713 186 CYS F O 1
ATOM 8315 N N . THR F 3 190 ? 428.92859 187.53946 59.37761 1.000 108.62151 187 THR F N 1
ATOM 8316 C CA . THR F 3 190 ? 429.71225 188.20540 60.41403 1.000 109.27229 187 THR F CA 1
ATOM 8317 C C . THR F 3 190 ? 430.06381 189.63783 60.02809 1.000 104.00176 187 THR F C 1
ATOM 8318 O O . THR F 3 190 ? 429.78479 190.57429 60.78299 1.000 100.12454 187 THR F O 1
ATOM 8322 N N . ALA F 3 191 ? 430.68226 189.83024 58.86440 1.000 100.54875 188 ALA F N 1
ATOM 8323 C CA . ALA F 3 191 ? 431.13202 191.15631 58.46587 1.000 104.33139 188 ALA F CA 1
ATOM 8324 C C . ALA F 3 191 ? 431.18033 191.25175 56.94992 1.000 105.90194 188 ALA F C 1
ATOM 8325 O O . ALA F 3 191 ? 431.13263 190.24430 56.23946 1.000 103.14035 188 ALA F O 1
ATOM 8327 N N . THR F 3 192 ? 431.28109 192.48945 56.46717 1.000 110.42713 189 THR F N 1
ATOM 8328 C CA . THR F 3 192 ? 431.34849 192.79133 55.04282 1.000 99.50517 189 THR F CA 1
ATOM 8329 C C . THR F 3 192 ? 432.56326 193.66750 54.77303 1.000 94.34331 189 THR F C 1
ATOM 8330 O O . THR F 3 192 ? 432.78917 194.65815 55.47417 1.000 98.46856 189 THR F O 1
ATOM 8334 N N . LEU F 3 193 ? 433.32960 193.30070 53.75135 1.000 92.90757 190 LEU F N 1
ATOM 8335 C CA . LEU F 3 193 ? 434.59215 193.93753 53.40577 1.000 96.99974 190 LEU F CA 1
ATOM 8336 C C . LEU F 3 193 ? 434.40211 194.68160 52.08944 1.000 95.63513 190 LEU F C 1
ATOM 8337 O O . LEU F 3 193 ? 434.08165 194.06552 51.06822 1.000 100.38783 190 LEU F O 1
ATOM 8342 N N . THR F 3 194 ? 434.59516 196.00932 52.11449 1.000 90.50536 191 THR F N 1
ATOM 8343 C CA . THR F 3 194 ? 434.24377 196.88145 50.99186 1.000 98.17982 191 THR F CA 1
ATOM 8344 C C . THR F 3 194 ? 435.42267 197.79862 50.66914 1.000 107.58190 191 THR F C 1
ATOM 8345 O O . THR F 3 194 ? 435.44757 198.96575 51.06775 1.000 119.41069 191 THR F O 1
ATOM 8349 N N . SER F 3 195 ? 436.39959 197.26268 49.93885 1.000 101.55872 192 SER F N 1
ATOM 8350 C CA . SER F 3 195 ? 437.47111 198.06546 49.37921 1.000 97.03217 192 SER F CA 1
ATOM 8351 C C . SER F 3 195 ? 437.66085 197.86666 47.88361 1.000 97.10014 192 SER F C 1
ATOM 8352 O O . SER F 3 195 ? 438.18875 198.77087 47.22651 1.000 103.65689 192 SER F O 1
ATOM 8355 N N . HIS F 3 196 ? 437.25047 196.73010 47.32569 1.000 92.43753 193 HIS F N 1
ATOM 8356 C CA . HIS F 3 196 ? 437.39904 196.49954 45.89592 1.000 84.84569 193 HIS F CA 1
ATOM 8357 C C . HIS F 3 196 ? 436.35398 197.28415 45.11588 1.000 86.39918 193 HIS F C 1
ATOM 8358 O O . HIS F 3 196 ? 435.20730 197.42874 45.55018 1.000 83.52548 193 HIS F O 1
ATOM 8365 N N . THR F 3 197 ? 436.75981 197.78557 43.95183 1.000 89.48594 194 THR F N 1
ATOM 8366 C CA . THR F 3 197 ? 435.88801 198.56297 43.08206 1.000 82.49669 194 THR F CA 1
ATOM 8367 C C . THR F 3 197 ? 435.25845 197.73039 41.97244 1.000 79.22887 194 THR F C 1
ATOM 8368 O O . THR F 3 197 ? 434.53225 198.28365 41.14042 1.000 72.74732 194 THR F O 1
ATOM 8372 N N . SER F 3 198 ? 435.51672 196.42543 41.93430 1.000 78.59230 195 SER F N 1
ATOM 8373 C CA . SER F 3 198 ? 434.96675 195.56245 40.89500 1.000 77.42393 195 SER F CA 1
ATOM 8374 C C . SER F 3 198 ? 434.86989 194.14048 41.43773 1.000 79.58343 195 SER F C 1
ATOM 8375 O O . SER F 3 198 ? 435.09480 193.89512 42.62592 1.000 82.74439 195 SER F O 1
ATOM 8378 N N . THR F 3 199 ? 434.54430 193.20234 40.54849 1.000 80.72909 196 THR F N 1
ATOM 8379 C CA . THR F 3 199 ? 434.27517 191.82190 40.93599 1.000 76.25235 196 THR F CA 1
ATOM 8380 C C . THR F 3 199 ? 435.44537 191.21746 41.70205 1.000 75.64988 196 THR F C 1
ATOM 8381 O O . THR F 3 199 ? 436.59427 191.29045 41.26077 1.000 79.51785 196 THR F O 1
ATOM 8385 N N . VAL F 3 200 ? 435.14862 190.63053 42.85907 1.000 75.45422 197 VAL F N 1
ATOM 8386 C CA . VAL F 3 200 ? 436.13803 189.89870 43.64264 1.000 71.94418 197 VAL F CA 1
ATOM 8387 C C . VAL F 3 200 ? 436.07681 188.44102 43.20114 1.000 70.68014 197 VAL F C 1
ATOM 8388 O O . VAL F 3 200 ? 435.07031 187.76099 43.41782 1.000 69.68040 197 VAL F O 1
ATOM 8392 N N . TRP F 3 201 ? 437.15484 187.96082 42.57793 1.000 67.36386 198 TRP F N 1
ATOM 8393 C CA . TRP F 3 201 ? 437.18256 186.62358 41.99437 1.000 64.53173 198 TRP F CA 1
ATOM 8394 C C . TRP F 3 201 ? 437.63588 185.55764 42.98764 1.000 74.82530 198 TRP F C 1
ATOM 8395 O O . TRP F 3 201 ? 436.99034 184.51216 43.11049 1.000 76.62865 198 TRP F O 1
ATOM 8406 N N . GLY F 3 202 ? 438.73573 185.79768 43.69234 1.000 74.52645 199 GLY F N 1
ATOM 8407 C CA . GLY F 3 202 ? 439.32346 184.78557 44.54717 1.000 76.99708 199 GLY F CA 1
ATOM 8408 C C . GLY F 3 202 ? 439.68056 185.31883 45.91851 1.000 76.33774 199 GLY F C 1
ATOM 8409 O O . GLY F 3 202 ? 439.92737 186.50968 46.10439 1.000 71.31158 199 GLY F O 1
ATOM 8410 N N . ILE F 3 203 ? 439.70899 184.40214 46.88613 1.000 73.02542 200 ILE F N 1
ATOM 8411 C CA . ILE F 3 203 ? 440.05375 184.70588 48.26894 1.000 73.65650 200 ILE F CA 1
ATOM 8412 C C . ILE F 3 203 ? 440.81258 183.51941 48.84436 1.000 81.21433 200 ILE F C 1
ATOM 8413 O O . ILE F 3 203 ? 440.58523 182.36815 48.45959 1.000 85.41958 200 ILE F O 1
ATOM 8418 N N . ASP F 3 204 ? 441.72178 183.80612 49.77416 1.000 78.18048 201 ASP F N 1
ATOM 8419 C CA . ASP F 3 204 ? 442.47694 182.75418 50.43989 1.000 78.80457 201 ASP F CA 1
ATOM 8420 C C . ASP F 3 204 ? 442.95114 183.26142 51.79412 1.000 89.14731 201 ASP F C 1
ATOM 8421 O O . ASP F 3 204 ? 443.35574 184.41999 51.92202 1.000 94.62303 201 ASP F O 1
ATOM 8426 N N . PHE F 3 205 ? 442.89673 182.38879 52.79488 1.000 87.69228 202 PHE F N 1
ATOM 8427 C CA . PHE F 3 205 ? 443.25332 182.75421 54.15619 1.000 86.46850 202 PHE F CA 1
ATOM 8428 C C . PHE F 3 205 ? 444.75139 182.60799 54.39770 1.000 92.55336 202 PHE F C 1
ATOM 8429 O O . PHE F 3 205 ? 445.46184 181.89680 53.68285 1.000 88.21097 202 PHE F O 1
ATOM 8437 N N . ASP F 3 206 ? 445.22049 183.29519 55.43537 1.000 112.71136 203 ASP F N 1
ATOM 8438 C CA . ASP F 3 206 ? 446.57314 183.11219 55.93180 1.000 118.33453 203 ASP F CA 1
ATOM 8439 C C . ASP F 3 206 ? 446.72389 181.71741 56.54163 1.000 119.84804 203 ASP F C 1
ATOM 8440 O O . ASP F 3 206 ? 445.75464 180.97187 56.71162 1.000 125.64331 203 ASP F O 1
ATOM 8445 N N . ALA F 3 207 ? 447.96664 181.36686 56.87855 1.000 112.05088 204 ALA F N 1
ATOM 8446 C CA . ALA F 3 207 ? 448.21919 180.09164 57.54298 1.000 107.77887 204 ALA F CA 1
ATOM 8447 C C . ALA F 3 207 ? 447.46606 180.00486 58.86594 1.000 112.21631 204 ALA F C 1
ATOM 8448 O O . ALA F 3 207 ? 446.73652 179.03852 59.11647 1.000 107.60515 204 ALA F O 1
ATOM 8450 N N . ASP F 3 208 ? 447.62696 181.01385 59.72687 1.000 119.96306 205 ASP F N 1
ATOM 8451 C CA . ASP F 3 208 ? 446.88831 181.03337 60.98587 1.000 123.85310 205 ASP F CA 1
ATOM 8452 C C . ASP F 3 208 ? 445.41124 181.32869 60.76543 1.000 118.07364 205 ASP F C 1
ATOM 8453 O O . ASP F 3 208 ? 444.56344 180.85573 61.53015 1.000 117.29632 205 ASP F O 1
ATOM 8458 N N . GLY F 3 209 ? 445.08518 182.10921 59.73840 1.000 115.72495 206 GLY F N 1
ATOM 8459 C CA . GLY F 3 209 ? 443.71370 182.46421 59.44500 1.000 106.49585 206 GLY F CA 1
ATOM 8460 C C . GLY F 3 209 ? 443.28347 183.83429 59.92096 1.000 108.88178 206 GLY F C 1
ATOM 8461 O O . GLY F 3 209 ? 442.10407 184.17747 59.77496 1.000 85.24713 206 GLY F O 1
ATOM 8462 N N . GLU F 3 210 ? 444.19141 184.62465 60.48758 1.000 105.58210 207 GLU F N 1
ATOM 8463 C CA . GLU F 3 210 ? 443.88657 185.99343 60.88266 1.000 110.23600 207 GLU F CA 1
ATOM 8464 C C . GLU F 3 210 ? 444.04517 186.98824 59.73987 1.000 106.95589 207 GLU F C 1
ATOM 8465 O O . GLU F 3 210 ? 443.84320 188.18940 59.95063 1.000 109.43011 207 GLU F O 1
ATOM 8471 N N . ARG F 3 211 ? 444.41061 186.52462 58.54502 1.000 105.00971 208 ARG F N 1
ATOM 8472 C CA . ARG F 3 211 ? 444.55085 187.39151 57.38364 1.000 98.59602 208 ARG F CA 1
ATOM 8473 C C . ARG F 3 211 ? 443.92736 186.71799 56.16774 1.000 103.23303 208 ARG F C 1
ATOM 8474 O O . ARG F 3 211 ? 443.60397 185.52691 56.18650 1.000 108.66086 208 ARG F O 1
ATOM 8482 N N . LEU F 3 212 ? 443.75735 187.50046 55.10048 1.000 103.23794 209 LEU F N 1
ATOM 8483 C CA . LEU F 3 212 ? 443.04924 187.03982 53.91117 1.000 98.77792 209 LEU F CA 1
ATOM 8484 C C . LEU F 3 212 ? 443.53341 187.79701 52.68118 1.000 94.63990 209 LEU F C 1
ATOM 8485 O O . LEU F 3 212 ? 443.60888 189.02945 52.70694 1.000 96.57416 209 LEU F O 1
ATOM 8490 N N . VAL F 3 213 ? 443.85477 187.05506 51.59269 1.000 88.55934 210 VAL F N 1
ATOM 8491 C CA . VAL F 3 213 ? 444.09695 187.67054 50.28950 1.000 84.79181 210 VAL F CA 1
ATOM 8492 C C . VAL F 3 213 ? 442.78293 187.70319 49.52500 1.000 90.20140 210 VAL F C 1
ATOM 8493 O O . VAL F 3 213 ? 441.89566 186.86849 49.73392 1.000 97.89283 210 VAL F O 1
ATOM 8497 N N . SER F 3 214 ? 442.64977 188.69343 48.64618 1.000 88.93659 211 SER F N 1
ATOM 8498 C CA . SER F 3 214 ? 441.52380 188.77227 47.72981 1.000 86.84080 211 SER F CA 1
ATOM 8499 C C . SER F 3 214 ? 442.01623 189.41975 46.44992 1.000 80.04797 211 SER F C 1
ATOM 8500 O O . SER F 3 214 ? 442.64595 190.47932 46.49087 1.000 86.69981 211 SER F O 1
ATOM 8503 N N . CYS F 3 215 ? 441.76732 188.75643 45.32982 1.000 71.24050 212 CYS F N 1
ATOM 8504 C CA . CYS F 3 215 ? 442.06289 189.28885 44.01206 1.000 70.06854 212 CYS F CA 1
ATOM 8505 C C . CYS F 3 215 ? 440.75863 189.68339 43.33656 1.000 75.57390 212 CYS F C 1
ATOM 8506 O O . CYS F 3 215 ? 439.70745 189.08712 43.58704 1.000 78.01344 212 CYS F O 1
ATOM 8509 N N . SER F 3 216 ? 440.82917 190.69350 42.47473 1.000 79.76064 213 SER F N 1
ATOM 8510 C CA . SER F 3 216 ? 439.62115 191.28566 41.92597 1.000 75.40904 213 SER F CA 1
ATOM 8511 C C . SER F 3 216 ? 439.79904 191.61828 40.45282 1.000 81.71399 213 SER F C 1
ATOM 8512 O O . SER F 3 216 ? 440.89217 191.52175 39.88777 1.000 88.95784 213 SER F O 1
ATOM 8515 N N . ASP F 3 217 ? 438.67858 192.01018 39.83994 1.000 79.92402 214 ASP F N 1
ATOM 8516 C CA . ASP F 3 217 ? 438.64953 192.50158 38.46872 1.000 76.92198 214 ASP F CA 1
ATOM 8517 C C . ASP F 3 217 ? 439.28316 193.88251 38.33121 1.000 80.21963 214 ASP F C 1
ATOM 8518 O O . ASP F 3 217 ? 439.61049 194.29156 37.21160 1.000 84.11980 214 ASP F O 1
ATOM 8523 N N . ASP F 3 218 ? 439.46671 194.60942 39.43700 1.000 75.28949 215 ASP F N 1
ATOM 8524 C CA . ASP F 3 218 ? 440.11100 195.91827 39.40285 1.000 76.91967 215 ASP F CA 1
ATOM 8525 C C . ASP F 3 218 ? 441.63706 195.83294 39.34658 1.000 75.11722 215 ASP F C 1
ATOM 8526 O O . ASP F 3 218 ? 442.30852 196.82580 39.65095 1.000 84.71367 215 ASP F O 1
ATOM 8531 N N . THR F 3 219 ? 442.18618 194.67536 38.97249 1.000 70.42043 216 THR F N 1
ATOM 8532 C CA . THR F 3 219 ? 443.61992 194.46986 38.75886 1.000 81.63988 216 THR F CA 1
ATOM 8533 C C . THR F 3 219 ? 444.43879 194.65962 40.03079 1.000 87.50972 216 THR F C 1
ATOM 8534 O O . THR F 3 219 ? 445.63926 194.94905 39.96230 1.000 94.37388 216 THR F O 1
ATOM 8538 N N . THR F 3 220 ? 443.81931 194.49560 41.19728 1.000 82.31756 217 THR F N 1
ATOM 8539 C CA . THR F 3 220 ? 444.51237 194.63472 42.46924 1.000 89.26366 217 THR F CA 1
ATOM 8540 C C . THR F 3 220 ? 444.23244 193.42908 43.35392 1.000 86.47952 217 THR F C 1
ATOM 8541 O O . THR F 3 220 ? 443.21172 192.75031 43.20824 1.000 81.31280 217 THR F O 1
ATOM 8545 N N . ILE F 3 221 ? 445.16297 193.16765 44.26864 1.000 82.16387 218 ILE F N 1
ATOM 8546 C CA . ILE F 3 221 ? 444.95433 192.22819 45.36010 1.000 76.18295 218 ILE F CA 1
ATOM 8547 C C . ILE F 3 221 ? 445.05921 193.00290 46.66350 1.000 79.99361 218 ILE F C 1
ATOM 8548 O O . ILE F 3 221 ? 445.78822 193.99570 46.76278 1.000 86.65180 218 ILE F O 1
ATOM 8553 N N . LYS F 3 222 ? 444.30919 192.55008 47.66346 1.000 78.49451 219 LYS F N 1
ATOM 8554 C CA . LYS F 3 222 ? 444.22640 193.22756 48.94700 1.000 83.81793 219 LYS F CA 1
ATOM 8555 C C . LYS F 3 222 ? 444.46945 192.23480 50.07274 1.000 89.49744 219 LYS F C 1
ATOM 8556 O O . LYS F 3 222 ? 444.07752 191.06632 49.98491 1.000 89.38016 219 LYS F O 1
ATOM 8562 N N . ILE F 3 223 ? 445.12585 192.71031 51.12534 1.000 85.71086 220 ILE F N 1
ATOM 8563 C CA . ILE F 3 223 ? 445.36890 191.93082 52.33179 1.000 87.82622 220 ILE F CA 1
ATOM 8564 C C . ILE F 3 223 ? 444.40241 192.42019 53.39772 1.000 91.66426 220 ILE F C 1
ATOM 8565 O O . ILE F 3 223 ? 444.37226 193.61422 53.71953 1.000 85.88219 220 ILE F O 1
ATOM 8570 N N . TRP F 3 224 ? 443.60852 191.50536 53.93951 1.000 98.43017 221 TRP F N 1
ATOM 8571 C CA . TRP F 3 224 ? 442.63427 191.82144 54.97252 1.000 106.21699 221 TRP F CA 1
ATOM 8572 C C . TRP F 3 224 ? 443.10743 191.24553 56.29717 1.000 108.79611 221 TRP F C 1
ATOM 8573 O O . TRP F 3 224 ? 443.54430 190.09293 56.35483 1.000 104.10929 221 TRP F O 1
ATOM 8584 N N . ARG F 3 225 ? 443.02280 192.04658 57.35377 1.000 116.40138 222 ARG F N 1
ATOM 8585 C CA . ARG F 3 225 ? 443.43586 191.63257 58.68553 1.000 120.26341 222 ARG F CA 1
ATOM 8586 C C . ARG F 3 225 ? 442.22538 191.60419 59.60565 1.000 116.71492 222 ARG F C 1
ATOM 8587 O O . ARG F 3 225 ? 441.42884 192.54908 59.62149 1.000 119.34903 222 ARG F O 1
ATOM 8595 N N . ALA F 3 226 ? 442.09281 190.52027 60.36467 1.000 118.84011 223 ALA F N 1
ATOM 8596 C CA . ALA F 3 226 ? 440.99730 190.35485 61.30965 1.000 112.96578 223 ALA F CA 1
ATOM 8597 C C . ALA F 3 226 ? 441.34987 191.03612 62.62657 1.000 116.47383 223 ALA F C 1
ATOM 8598 O O . ALA F 3 226 ? 442.37782 190.72243 63.23628 1.000 111.49296 223 ALA F O 1
ATOM 8600 N N . TYR F 3 227 ? 440.49375 191.95575 63.06669 1.000 126.13196 224 TYR F N 1
ATOM 8601 C CA . TYR F 3 227 ? 440.69823 192.70804 64.29857 1.000 129.40367 224 TYR F CA 1
ATOM 8602 C C . TYR F 3 227 ? 439.63113 192.31534 65.30846 1.000 127.54715 224 TYR F C 1
ATOM 8603 O O . TYR F 3 227 ? 438.43474 192.50057 65.06016 1.000 125.01135 224 TYR F O 1
ATOM 8612 N N . HIS F 3 228 ? 440.06911 191.78056 66.43998 1.000 131.77567 225 HIS F N 1
ATOM 8613 C CA . HIS F 3 228 ? 439.17085 191.29997 67.47287 1.000 132.20942 225 HIS F CA 1
ATOM 8614 C C . HIS F 3 228 ? 438.75810 192.43836 68.40357 1.000 138.03646 225 HIS F C 1
ATOM 8615 O O . HIS F 3 228 ? 439.45520 193.45201 68.50861 1.000 138.69553 225 HIS F O 1
ATOM 8622 N N . PRO F 3 229 ? 437.61117 192.30708 69.07252 1.000 140.62668 226 PRO F N 1
ATOM 8623 C CA . PRO F 3 229 ? 437.14943 193.38539 69.95797 1.000 141.39983 226 PRO F CA 1
ATOM 8624 C C . PRO F 3 229 ? 438.16370 193.68390 71.05311 1.000 138.85811 226 PRO F C 1
ATOM 8625 O O . PRO F 3 229 ? 438.69824 192.77728 71.69623 1.000 131.74943 226 PRO F O 1
ATOM 8629 N N . GLY F 3 230 ? 438.42436 194.97284 71.25863 1.000 139.10525 227 GLY F N 1
ATOM 8630 C CA . GLY F 3 230 ? 439.45042 195.38755 72.19348 1.000 143.24444 227 GLY F CA 1
ATOM 8631 C C . GLY F 3 230 ? 440.86222 195.20005 71.68955 1.000 145.43079 227 GLY F C 1
ATOM 8632 O O . GLY F 3 230 ? 441.76307 194.91185 72.48332 1.000 152.35872 227 GLY F O 1
ATOM 8633 N N . ASN F 3 231 ? 441.08447 195.36311 70.38855 1.000 143.00604 228 ASN F N 1
ATOM 8634 C CA . ASN F 3 231 ? 442.39378 195.11484 69.80867 1.000 141.54664 228 ASN F CA 1
ATOM 8635 C C . ASN F 3 231 ? 443.39752 196.17831 70.24590 1.000 146.32777 228 ASN F C 1
ATOM 8636 O O . ASN F 3 231 ? 443.03950 197.25718 70.72803 1.000 144.36301 228 ASN F O 1
ATOM 8641 N N . THR F 3 232 ? 444.67924 195.85527 70.06007 1.000 154.34431 229 THR F N 1
ATOM 8642 C CA . THR F 3 232 ? 445.74331 196.78004 70.43603 1.000 161.39924 229 THR F CA 1
ATOM 8643 C C . THR F 3 232 ? 445.74782 198.01131 69.53932 1.000 162.62800 229 THR F C 1
ATOM 8644 O O . THR F 3 232 ? 446.05564 199.11869 69.99557 1.000 163.18081 229 THR F O 1
ATOM 8648 N N . ALA F 3 233 ? 445.40293 197.84056 68.26558 1.000 161.79056 230 ALA F N 1
ATOM 8649 C CA . ALA F 3 233 ? 445.43123 198.94246 67.31695 1.000 162.52738 230 ALA F CA 1
ATOM 8650 C C . ALA F 3 233 ? 444.33308 199.95648 67.64060 1.000 167.39018 230 ALA F C 1
ATOM 8651 O O . ALA F 3 233 ? 443.50728 199.76705 68.53877 1.000 173.90586 230 ALA F O 1
ATOM 8653 N N . GLY F 3 234 ? 444.33321 201.05953 66.89552 1.000 165.06324 231 GLY F N 1
ATOM 8654 C CA . GLY F 3 234 ? 443.32786 202.09083 67.03190 1.000 165.54372 231 GLY F CA 1
ATOM 8655 C C . GLY F 3 234 ? 442.01333 201.80486 66.34433 1.000 161.63591 231 GLY F C 1
ATOM 8656 O O . GLY F 3 234 ? 441.15805 202.68999 66.26085 1.000 162.53733 231 GLY F O 1
ATOM 8657 N N . VAL F 3 235 ? 441.82273 200.58888 65.84846 1.000 157.76130 232 VAL F N 1
ATOM 8658 C CA . VAL F 3 235 ? 440.59794 200.20487 65.15783 1.000 151.39324 232 VAL F CA 1
ATOM 8659 C C . VAL F 3 235 ? 439.58024 199.73166 66.18670 1.000 147.41590 232 VAL F C 1
ATOM 8660 O O . VAL F 3 235 ? 439.89613 198.91076 67.05530 1.000 152.06699 232 VAL F O 1
ATOM 8664 N N . ALA F 3 236 ? 438.35770 200.24464 66.09120 1.000 139.60327 233 ALA F N 1
ATOM 8665 C CA . ALA F 3 236 ? 437.29934 199.92273 67.03666 1.000 141.91477 233 ALA F CA 1
ATOM 8666 C C . ALA F 3 236 ? 436.20208 199.12782 66.34502 1.000 142.99815 233 ALA F C 1
ATOM 8667 O O . ALA F 3 236 ? 435.86940 199.38968 65.18517 1.000 133.68288 233 ALA F O 1
ATOM 8669 N N . THR F 3 237 ? 435.64282 198.15790 67.06436 1.000 153.62048 234 THR F N 1
ATOM 8670 C CA . THR F 3 237 ? 434.55447 197.34012 66.54381 1.000 158.24850 234 THR F CA 1
ATOM 8671 C C . THR F 3 237 ? 433.25655 197.74453 67.22625 1.000 163.40846 234 THR F C 1
ATOM 8672 O O . THR F 3 237 ? 433.07784 197.45071 68.41925 1.000 165.44077 234 THR F O 1
ATOM 8676 N N . PRO F 3 238 ? 432.33028 198.41780 66.53390 1.000 158.31446 235 PRO F N 1
ATOM 8677 C CA . PRO F 3 238 ? 431.05566 198.75910 67.18798 1.000 158.95380 235 PRO F CA 1
ATOM 8678 C C . PRO F 3 238 ? 430.22785 197.53648 67.53420 1.000 163.24030 235 PRO F C 1
ATOM 8679 O O . PRO F 3 238 ? 429.62563 197.48635 68.61379 1.000 164.19574 235 PRO F O 1
ATOM 8683 N N . ASP F 3 239 ? 430.18436 196.54341 66.65393 1.000 166.35493 236 ASP F N 1
ATOM 8684 C CA . ASP F 3 239 ? 429.48539 195.30880 66.95985 1.000 165.21421 236 ASP F CA 1
ATOM 8685 C C . ASP F 3 239 ? 430.40318 194.34777 67.70788 1.000 161.56535 236 ASP F C 1
ATOM 8686 O O . ASP F 3 239 ? 431.61876 194.53619 67.79480 1.000 162.87728 236 ASP F O 1
ATOM 8691 N N . GLN F 3 240 ? 429.79109 193.29545 68.24828 1.000 154.23339 237 GLN F N 1
ATOM 8692 C CA . GLN F 3 240 ? 430.53179 192.31102 69.02638 1.000 152.21073 237 GLN F CA 1
ATOM 8693 C C . GLN F 3 240 ? 431.48265 191.51434 68.14258 1.000 139.62469 237 GLN F C 1
ATOM 8694 O O . GLN F 3 240 ? 432.58839 191.15904 68.56794 1.000 132.30670 237 GLN F O 1
ATOM 8700 N N . GLN F 3 241 ? 431.07331 191.23752 66.90868 1.000 139.24691 238 GLN F N 1
ATOM 8701 C CA . GLN F 3 241 ? 431.84319 190.38512 66.01900 1.000 133.62841 238 GLN F CA 1
ATOM 8702 C C . GLN F 3 241 ? 433.14033 191.06552 65.59038 1.000 129.01764 238 GLN F C 1
ATOM 8703 O O . GLN F 3 241 ? 433.28515 192.29064 65.64536 1.000 122.82392 238 GLN F O 1
ATOM 8709 N N . THR F 3 242 ? 434.09098 190.24125 65.15905 1.000 128.83636 239 THR F N 1
ATOM 8710 C CA . THR F 3 242 ? 435.35735 190.74014 64.64624 1.000 130.05277 239 THR F CA 1
ATOM 8711 C C . THR F 3 242 ? 435.15441 191.47327 63.32558 1.000 126.73041 239 THR F C 1
ATOM 8712 O O . THR F 3 242 ? 434.26153 191.14679 62.53985 1.000 130.58862 239 THR F O 1
ATOM 8716 N N . VAL F 3 243 ? 435.99667 192.47653 63.08536 1.000 116.40748 240 VAL F N 1
ATOM 8717 C CA . VAL F 3 243 ? 435.93671 193.26539 61.86211 1.000 110.58157 240 VAL F CA 1
ATOM 8718 C C . VAL F 3 243 ? 437.22966 193.06593 61.08538 1.000 110.63236 240 VAL F C 1
ATOM 8719 O O . VAL F 3 243 ? 438.29940 192.84306 61.66286 1.000 105.80046 240 VAL F O 1
ATOM 8723 N N . TRP F 3 244 ? 437.11444 193.11925 59.76113 1.000 111.13563 241 TRP F N 1
ATOM 8724 C CA . TRP F 3 244 ? 438.24741 193.00335 58.85702 1.000 106.09867 241 TRP F CA 1
ATOM 8725 C C . TRP F 3 244 ? 438.52827 194.35716 58.22057 1.000 106.08830 241 TRP F C 1
ATOM 8726 O O . TRP F 3 244 ? 437.60156 195.11483 57.91523 1.000 106.04825 241 TRP F O 1
ATOM 8737 N N . LYS F 3 245 ? 439.80975 194.65874 58.02994 1.000 104.23524 242 LYS F N 1
ATOM 8738 C CA . LYS F 3 245 ? 440.24534 195.92720 57.46627 1.000 104.46110 242 LYS F CA 1
ATOM 8739 C C . LYS F 3 245 ? 441.23466 195.67223 56.34171 1.000 99.50212 242 LYS F C 1
ATOM 8740 O O . LYS F 3 245 ? 442.08123 194.77913 56.43939 1.000 95.82547 242 LYS F O 1
ATOM 8746 N N . CYS F 3 246 ? 441.12401 196.45973 55.27549 1.000 99.04061 243 CYS F N 1
ATOM 8747 C CA . CYS F 3 246 ? 442.07027 196.38589 54.16576 1.000 98.85489 243 CYS F CA 1
ATOM 8748 C C . CYS F 3 246 ? 443.35142 197.08327 54.59874 1.000 101.55021 243 CYS F C 1
ATOM 8749 O O . CYS F 3 246 ? 443.43248 198.31376 54.61064 1.000 104.28281 243 CYS F O 1
ATOM 8752 N N . VAL F 3 247 ? 444.35973 196.29009 54.96469 1.000 105.84528 244 VAL F N 1
ATOM 8753 C CA . VAL F 3 247 ? 445.61473 196.82664 55.48019 1.000 100.88380 244 VAL F CA 1
ATOM 8754 C C . VAL F 3 247 ? 446.68310 196.97312 54.40521 1.000 106.53258 244 VAL F C 1
ATOM 8755 O O . VAL F 3 247 ? 447.74911 197.54504 54.68481 1.000 116.42278 244 VAL F O 1
ATOM 8759 N N . CYS F 3 248 ? 446.43873 196.48363 53.19194 1.000 96.32027 245 CYS F N 1
ATOM 8760 C CA . CYS F 3 248 ? 447.41874 196.57713 52.11969 1.000 99.23274 245 CYS F CA 1
ATOM 8761 C C . CYS F 3 248 ? 446.70902 196.39234 50.78776 1.000 102.90757 245 CYS F C 1
ATOM 8762 O O . CYS F 3 248 ? 445.80368 195.56294 50.67242 1.000 105.37214 245 CYS F O 1
ATOM 8765 N N . THR F 3 249 ? 447.12628 197.16995 49.79064 1.000 98.52558 246 THR F N 1
ATOM 8766 C CA . THR F 3 249 ? 446.56615 197.08739 48.44639 1.000 91.67320 246 THR F CA 1
ATOM 8767 C C . THR F 3 249 ? 447.70837 197.11802 47.44393 1.000 89.98973 246 THR F C 1
ATOM 8768 O O . THR F 3 249 ? 448.43360 198.11305 47.35685 1.000 93.78305 246 THR F O 1
ATOM 8772 N N . VAL F 3 250 ? 447.87423 196.03176 46.69935 1.000 84.31446 247 VAL F N 1
ATOM 8773 C CA . VAL F 3 250 ? 448.90367 195.94607 45.67157 1.000 90.33640 247 VAL F CA 1
ATOM 8774 C C . VAL F 3 250 ? 448.28503 196.38610 44.35207 1.000 105.13748 247 VAL F C 1
ATOM 8775 O O . VAL F 3 250 ? 447.34758 195.75286 43.85602 1.000 111.17048 247 VAL F O 1
ATOM 8779 N N . SER F 3 251 ? 448.80142 197.47461 43.78702 1.000 104.82039 248 SER F N 1
ATOM 8780 C CA . SER F 3 251 ? 448.23440 198.07054 42.58813 1.000 97.45380 248 SER F CA 1
ATOM 8781 C C . SER F 3 251 ? 449.31024 198.21828 41.52327 1.000 100.35600 248 SER F C 1
ATOM 8782 O O . SER F 3 251 ? 450.50741 198.25096 41.81840 1.000 102.94446 248 SER F O 1
ATOM 8785 N N . GLY F 3 252 ? 448.86489 198.31664 40.27262 1.000 97.54479 249 GLY F N 1
ATOM 8786 C CA . GLY F 3 252 ? 449.77359 198.45574 39.15766 1.000 97.47820 249 GLY F CA 1
ATOM 8787 C C . GLY F 3 252 ? 450.53467 197.20620 38.77845 1.000 99.15477 249 GLY F C 1
ATOM 8788 O O . GLY F 3 252 ? 451.25754 197.22687 37.77541 1.000 106.84930 249 GLY F O 1
ATOM 8789 N N . GLN F 3 253 ? 450.39619 196.11542 39.53479 1.000 93.50320 250 GLN F N 1
ATOM 8790 C CA . GLN F 3 253 ? 451.13663 194.89631 39.23300 1.000 91.86569 250 GLN F CA 1
ATOM 8791 C C . GLN F 3 253 ? 450.46241 194.03523 38.17599 1.000 85.23943 250 GLN F C 1
ATOM 8792 O O . GLN F 3 253 ? 451.13328 193.20606 37.55273 1.000 82.79864 250 GLN F O 1
ATOM 8798 N N . HIS F 3 254 ? 449.16200 194.20138 37.96088 1.000 78.01113 251 HIS F N 1
ATOM 8799 C CA . HIS F 3 254 ? 448.41604 193.34570 37.05103 1.000 79.35915 251 HIS F CA 1
ATOM 8800 C C . HIS F 3 254 ? 447.76610 194.17668 35.95465 1.000 85.16817 251 HIS F C 1
ATOM 8801 O O . HIS F 3 254 ? 447.20452 195.24445 36.21984 1.000 87.42121 251 HIS F O 1
ATOM 8808 N N . SER F 3 255 ? 447.84000 193.67019 34.72036 1.000 81.19205 252 SER F N 1
ATOM 8809 C CA . SER F 3 255 ? 447.27731 194.38359 33.57901 1.000 80.52267 252 SER F CA 1
ATOM 8810 C C . SER F 3 255 ? 445.77011 194.18667 33.47741 1.000 89.83718 252 SER F C 1
ATOM 8811 O O . SER F 3 255 ? 445.04468 195.11420 33.10112 1.000 100.99781 252 SER F O 1
ATOM 8814 N N . ARG F 3 256 ? 445.28263 192.98955 33.80243 1.000 80.44719 253 ARG F N 1
ATOM 8815 C CA . ARG F 3 256 ? 443.86621 192.67762 33.65354 1.000 70.38518 253 ARG F CA 1
ATOM 8816 C C . ARG F 3 256 ? 443.29759 192.03983 34.91596 1.000 75.28729 253 ARG F C 1
ATOM 8817 O O . ARG F 3 256 ? 443.93729 192.06305 35.97282 1.000 76.93585 253 ARG F O 1
ATOM 8825 N N . ALA F 3 257 ? 442.09758 191.47134 34.81628 1.000 71.07839 254 ALA F N 1
ATOM 8826 C CA . ALA F 3 257 ? 441.43960 190.91076 35.98837 1.000 69.42665 254 ALA F CA 1
ATOM 8827 C C . ALA F 3 257 ? 442.22814 189.73307 36.54399 1.000 77.10354 254 ALA F C 1
ATOM 8828 O O . ALA F 3 257 ? 442.77073 188.91595 35.79565 1.000 77.17775 254 ALA F O 1
ATOM 8830 N N . ILE F 3 258 ? 442.29027 189.65247 37.86772 1.000 80.20511 255 ILE F N 1
ATOM 8831 C CA . ILE F 3 258 ? 442.96533 188.56515 38.56516 1.000 68.72974 255 ILE F CA 1
ATOM 8832 C C . ILE F 3 258 ? 441.89341 187.57412 38.99590 1.000 65.27939 255 ILE F C 1
ATOM 8833 O O . ILE F 3 258 ? 441.03014 187.89706 39.81872 1.000 66.83885 255 ILE F O 1
ATOM 8838 N N . TYR F 3 259 ? 441.93999 186.36460 38.44065 1.000 64.06357 256 TYR F N 1
ATOM 8839 C CA . TYR F 3 259 ? 440.86498 185.40421 38.64319 1.000 68.07541 256 TYR F CA 1
ATOM 8840 C C . TYR F 3 259 ? 441.06692 184.50637 39.85525 1.000 72.00309 256 TYR F C 1
ATOM 8841 O O . TYR F 3 259 ? 440.08609 183.95190 40.36242 1.000 71.02290 256 TYR F O 1
ATOM 8850 N N . ASP F 3 260 ? 442.29676 184.34887 40.33843 1.000 73.31280 257 ASP F N 1
ATOM 8851 C CA . ASP F 3 260 ? 442.53119 183.47000 41.47343 1.000 74.51621 257 ASP F CA 1
ATOM 8852 C C . ASP F 3 260 ? 443.78865 183.89907 42.21180 1.000 73.44017 257 ASP F C 1
ATOM 8853 O O . ASP F 3 260 ? 444.69431 184.50288 41.63297 1.000 73.53422 257 ASP F O 1
ATOM 8858 N N . VAL F 3 261 ? 443.82928 183.57412 43.50032 1.000 76.49330 258 VAL F N 1
ATOM 8859 C CA . VAL F 3 261 ? 444.97630 183.86171 44.35357 1.000 82.86982 258 VAL F CA 1
ATOM 8860 C C . VAL F 3 261 ? 445.10191 182.73368 45.36991 1.000 86.99450 258 VAL F C 1
ATOM 8861 O O . VAL F 3 261 ? 444.09894 182.22604 45.88037 1.000 89.99280 258 VAL F O 1
ATOM 8865 N N . SER F 3 262 ? 446.34003 182.32658 45.64535 1.000 79.59645 259 SER F N 1
ATOM 8866 C CA . SER F 3 262 ? 446.62016 181.22740 46.55869 1.000 84.22976 259 SER F CA 1
ATOM 8867 C C . SER F 3 262 ? 447.72348 181.64290 47.51669 1.000 88.23814 259 SER F C 1
ATOM 8868 O O . SER F 3 262 ? 448.78549 182.10144 47.08345 1.000 84.92031 259 SER F O 1
ATOM 8871 N N . TRP F 3 263 ? 447.46920 181.47986 48.81398 1.000 87.55493 260 TRP F N 1
ATOM 8872 C CA . TRP F 3 263 ? 448.42229 181.82322 49.86375 1.000 88.44902 260 TRP F CA 1
ATOM 8873 C C . TRP F 3 263 ? 448.94568 180.52960 50.47568 1.000 93.92624 260 TRP F C 1
ATOM 8874 O O . TRP F 3 263 ? 448.18964 179.78747 51.11276 1.000 93.78184 260 TRP F O 1
ATOM 8885 N N . CYS F 3 264 ? 450.23619 180.26653 50.28366 1.000 95.85556 261 CYS F N 1
ATOM 8886 C CA . CYS F 3 264 ? 450.83234 179.02790 50.76462 1.000 98.16353 261 CYS F CA 1
ATOM 8887 C C . CYS F 3 264 ? 450.89438 179.01310 52.28642 1.000 105.72020 261 CYS F C 1
ATOM 8888 O O . CYS F 3 264 ? 451.28932 179.99609 52.91869 1.000 109.09843 261 CYS F O 1
ATOM 8891 N N . LYS F 3 265 ? 450.50122 177.88549 52.87502 1.000 113.58716 262 LYS F N 1
ATOM 8892 C CA . LYS F 3 265 ? 450.54230 177.72020 54.32094 1.000 118.20680 262 LYS F CA 1
ATOM 8893 C C . LYS F 3 265 ? 451.88782 177.21370 54.82358 1.000 113.68569 262 LYS F C 1
ATOM 8894 O O . LYS F 3 265 ? 452.09445 177.15319 56.04005 1.000 119.95221 262 LYS F O 1
ATOM 8900 N N . LEU F 3 266 ? 452.79798 176.84065 53.92674 1.000 101.38950 263 LEU F N 1
ATOM 8901 C CA . LEU F 3 266 ? 454.13845 176.41491 54.30650 1.000 97.31283 263 LEU F CA 1
ATOM 8902 C C . LEU F 3 266 ? 455.15941 177.53684 54.20273 1.000 98.61424 263 LEU F C 1
ATOM 8903 O O . LEU F 3 266 ? 455.99294 177.69745 55.09927 1.000 108.75556 263 LEU F O 1
ATOM 8908 N N . THR F 3 267 ? 455.11095 178.31957 53.12445 1.000 90.11391 264 THR F N 1
ATOM 8909 C CA . THR F 3 267 ? 456.08273 179.37573 52.88872 1.000 94.01040 264 THR F CA 1
ATOM 8910 C C . THR F 3 267 ? 455.53879 180.77380 53.13007 1.000 94.19457 264 THR F C 1
ATOM 8911 O O . THR F 3 267 ? 456.32723 181.68935 53.38537 1.000 97.13948 264 THR F O 1
ATOM 8915 N N . GLY F 3 268 ? 454.22506 180.96112 53.05566 1.000 88.07993 265 GLY F N 1
ATOM 8916 C CA . GLY F 3 268 ? 453.65057 182.28621 53.12625 1.000 91.18685 265 GLY F CA 1
ATOM 8917 C C . GLY F 3 268 ? 453.67637 183.05827 51.82790 1.000 96.58565 265 GLY F C 1
ATOM 8918 O O . GLY F 3 268 ? 453.35532 184.25137 51.83037 1.000 101.45138 265 GLY F O 1
ATOM 8919 N N . LEU F 3 269 ? 454.04935 182.42215 50.72104 1.000 95.86689 266 LEU F N 1
ATOM 8920 C CA . LEU F 3 269 ? 454.07644 183.09373 49.43106 1.000 98.21955 266 LEU F CA 1
ATOM 8921 C C . LEU F 3 269 ? 452.67261 183.20987 48.84982 1.000 91.88031 266 LEU F C 1
ATOM 8922 O O . LEU F 3 269 ? 451.79780 182.37701 49.10343 1.000 94.30116 266 LEU F O 1
ATOM 8927 N N . ILE F 3 270 ? 452.47029 184.25102 48.04736 1.000 85.91138 267 ILE F N 1
ATOM 8928 C CA . ILE F 3 270 ? 451.18130 184.54793 47.43617 1.000 79.86178 267 ILE F CA 1
ATOM 8929 C C . ILE F 3 270 ? 451.34334 184.50958 45.92476 1.000 86.40765 267 ILE F C 1
ATOM 8930 O O . ILE F 3 270 ? 452.22842 185.17419 45.37364 1.000 92.19784 267 ILE F O 1
ATOM 8935 N N . ALA F 3 271 ? 450.49212 183.73229 45.26020 1.000 85.01958 268 ALA F N 1
ATOM 8936 C CA . ALA F 3 271 ? 450.49364 183.61587 43.81086 1.000 79.17360 268 ALA F CA 1
ATOM 8937 C C . ALA F 3 271 ? 449.17886 184.14020 43.25425 1.000 80.73424 268 ALA F C 1
ATOM 8938 O O . ALA F 3 271 ? 448.12406 183.98971 43.87515 1.000 81.14861 268 ALA F O 1
ATOM 8940 N N . THR F 3 272 ? 449.24847 184.75175 42.07408 1.000 88.19709 269 THR F N 1
ATOM 8941 C CA . THR F 3 272 ? 448.08665 185.32472 41.41069 1.000 84.06078 269 THR F CA 1
ATOM 8942 C C . THR F 3 272 ? 447.95917 184.74887 40.00878 1.000 75.93879 269 THR F C 1
ATOM 8943 O O . THR F 3 272 ? 448.96389 184.49047 39.33798 1.000 75.56717 269 THR F O 1
ATOM 8947 N N . ALA F 3 273 ? 446.71698 184.54795 39.57885 1.000 73.56494 270 ALA F N 1
ATOM 8948 C CA . ALA F 3 273 ? 446.39124 184.06969 38.24095 1.000 72.25591 270 ALA F CA 1
ATOM 8949 C C . ALA F 3 273 ? 445.64136 185.18652 37.52868 1.000 75.78775 270 ALA F C 1
ATOM 8950 O O . ALA F 3 273 ? 444.49006 185.48243 37.86565 1.000 77.13099 270 ALA F O 1
ATOM 8952 N N . CYS F 3 274 ? 446.29050 185.80743 36.55188 1.000 78.93360 271 CYS F N 1
ATOM 8953 C CA . CYS F 3 274 ? 445.76651 187.01335 35.93506 1.000 77.81552 271 CYS F CA 1
ATOM 8954 C C . CYS F 3 274 ? 445.33426 186.75908 34.49811 1.000 76.43483 271 CYS F C 1
ATOM 8955 O O . CYS F 3 274 ? 445.76261 185.80069 33.84951 1.000 78.23398 271 CYS F O 1
ATOM 8958 N N . GLY F 3 275 ? 444.47341 187.65147 34.00773 1.000 78.24931 272 GLY F N 1
ATOM 8959 C CA . GLY F 3 275 ? 443.99626 187.60008 32.64076 1.000 65.75318 272 GLY F CA 1
ATOM 8960 C C . GLY F 3 275 ? 444.99596 188.03493 31.59440 1.000 72.13172 272 GLY F C 1
ATOM 8961 O O . GLY F 3 275 ? 444.73620 187.85238 30.40091 1.000 72.08450 272 GLY F O 1
ATOM 8962 N N . ASP F 3 276 ? 446.12330 188.61884 32.00569 1.000 70.50947 273 ASP F N 1
ATOM 8963 C CA . ASP F 3 276 ? 447.22204 188.91139 31.09694 1.000 68.94018 273 ASP F CA 1
ATOM 8964 C C . ASP F 3 276 ? 448.17685 187.73138 30.94565 1.000 75.82194 273 ASP F C 1
ATOM 8965 O O . ASP F 3 276 ? 449.33376 187.92861 30.55849 1.000 89.01811 273 ASP F O 1
ATOM 8970 N N . ASP F 3 277 ? 447.71920 186.52065 31.27493 1.000 77.47210 274 ASP F N 1
ATOM 8971 C CA . ASP F 3 277 ? 448.43942 185.26502 31.07423 1.000 80.48761 274 ASP F CA 1
ATOM 8972 C C . ASP F 3 277 ? 449.64195 185.11147 32.00100 1.000 82.10481 274 ASP F C 1
ATOM 8973 O O . ASP F 3 277 ? 450.49522 184.24746 31.77016 1.000 81.71724 274 ASP F O 1
ATOM 8978 N N . GLY F 3 278 ? 449.72244 185.90382 33.05949 1.000 70.34192 275 GLY F N 1
ATOM 8979 C CA . GLY F 3 278 ? 450.90604 185.94948 33.90624 1.000 89.16562 275 GLY F CA 1
ATOM 8980 C C . GLY F 3 278 ? 450.64537 185.45858 35.31684 1.000 84.86552 275 GLY F C 1
ATOM 8981 O O . GLY F 3 278 ? 449.61838 185.78216 35.91704 1.000 79.12361 275 GLY F O 1
ATOM 8982 N N . ILE F 3 279 ? 451.58855 184.67788 35.83905 1.000 85.84373 276 ILE F N 1
ATOM 8983 C CA . ILE F 3 279 ? 451.59998 184.25719 37.23512 1.000 84.84370 276 ILE F CA 1
ATOM 8984 C C . ILE F 3 279 ? 452.64020 185.09104 37.96923 1.000 86.77023 276 ILE F C 1
ATOM 8985 O O . ILE F 3 279 ? 453.77960 185.22469 37.50492 1.000 91.50090 276 ILE F O 1
ATOM 8990 N N . ARG F 3 280 ? 452.25264 185.65748 39.10868 1.000 80.97283 277 ARG F N 1
ATOM 8991 C CA . ARG F 3 280 ? 453.12354 186.52950 39.88242 1.000 82.81257 277 ARG F CA 1
ATOM 8992 C C . ARG F 3 280 ? 453.18054 186.04759 41.32316 1.000 81.11534 277 ARG F C 1
ATOM 8993 O O . ARG F 3 280 ? 452.16555 185.63144 41.88813 1.000 82.37629 277 ARG F O 1
ATOM 9001 N N . ILE F 3 281 ? 454.37380 186.10269 41.90947 1.000 80.76667 278 ILE F N 1
ATOM 9002 C CA . ILE F 3 281 ? 454.62682 185.60697 43.25729 1.000 85.01923 278 ILE F CA 1
ATOM 9003 C C . ILE F 3 281 ? 454.94476 186.79317 44.15606 1.000 88.24779 278 ILE F C 1
ATOM 9004 O O . ILE F 3 281 ? 455.78579 187.63317 43.81388 1.000 90.83980 278 ILE F O 1
ATOM 9009 N N . PHE F 3 282 ? 454.27333 186.86087 45.30167 1.000 92.91032 279 PHE F N 1
ATOM 9010 C CA . PHE F 3 282 ? 454.44949 187.94086 46.26038 1.000 95.95303 279 PHE F CA 1
ATOM 9011 C C . PHE F 3 282 ? 454.87843 187.37239 47.60383 1.000 96.59141 279 PHE F C 1
ATOM 9012 O O . PHE F 3 282 ? 454.40828 186.30792 48.01731 1.000 98.96365 279 PHE F O 1
ATOM 9020 N N . LYS F 3 283 ? 455.77711 188.08610 48.27733 1.000 100.13176 280 LYS F N 1
ATOM 9021 C CA . LYS F 3 283 ? 456.24327 187.72002 49.60620 1.000 103.01956 280 LYS F CA 1
ATOM 9022 C C . LYS F 3 283 ? 456.16769 188.93611 50.51510 1.000 101.96310 280 LYS F C 1
ATOM 9023 O O . LYS F 3 283 ? 456.47289 190.05603 50.09462 1.000 104.60789 280 LYS F O 1
ATOM 9029 N N . GLU F 3 284 ? 455.75104 188.71376 51.75724 1.000 98.75980 281 GLU F N 1
ATOM 9030 C CA . GLU F 3 284 ? 455.70538 189.79850 52.72429 1.000 102.10528 281 GLU F CA 1
ATOM 9031 C C . GLU F 3 284 ? 457.11816 190.19332 53.13234 1.000 111.22227 281 GLU F C 1
ATOM 9032 O O . GLU F 3 284 ? 457.99352 189.33976 53.30559 1.000 110.71384 281 GLU F O 1
ATOM 9038 N N . SER F 3 285 ? 457.33852 191.49737 53.27959 1.000 121.82205 282 SER F N 1
ATOM 9039 C CA . SER F 3 285 ? 458.65643 191.99654 53.64222 1.000 127.43044 282 SER F CA 1
ATOM 9040 C C . SER F 3 285 ? 459.01887 191.58042 55.06355 1.000 129.28647 282 SER F C 1
ATOM 9041 O O . SER F 3 285 ? 458.15159 191.32044 55.90212 1.000 128.21708 282 SER F O 1
ATOM 9044 N N . SER F 3 286 ? 460.32556 191.51863 55.32823 1.000 137.11012 283 SER F N 1
ATOM 9045 C CA . SER F 3 286 ? 460.79334 191.09097 56.64174 1.000 143.34966 283 SER F CA 1
ATOM 9046 C C . SER F 3 286 ? 460.45813 192.11120 57.72204 1.000 150.20112 283 SER F C 1
ATOM 9047 O O . SER F 3 286 ? 460.26841 191.73941 58.88583 1.000 152.57904 283 SER F O 1
ATOM 9050 N N . ASP F 3 287 ? 460.37457 193.39105 57.36091 1.000 150.91367 284 ASP F N 1
ATOM 9051 C CA . ASP F 3 287 ? 460.11507 194.46261 58.31361 1.000 156.44105 284 ASP F CA 1
ATOM 9052 C C . ASP F 3 287 ? 458.70007 195.01824 58.21182 1.000 154.93332 284 ASP F C 1
ATOM 9053 O O . ASP F 3 287 ? 458.42669 196.09108 58.76207 1.000 157.99612 284 ASP F O 1
ATOM 9058 N N . SER F 3 288 ? 457.79815 194.32158 57.52561 1.000 148.99682 285 SER F N 1
ATOM 9059 C CA . SER F 3 288 ? 456.43924 194.81755 57.35627 1.000 143.61526 285 SER F CA 1
ATOM 9060 C C . SER F 3 288 ? 455.70778 194.86419 58.69267 1.000 135.91351 285 SER F C 1
ATOM 9061 O O . SER F 3 288 ? 455.79078 193.93481 59.49982 1.000 131.93981 285 SER F O 1
ATOM 9064 N N . LYS F 3 289 ? 454.98894 195.95395 58.92071 1.000 132.71051 286 LYS F N 1
ATOM 9065 C CA . LYS F 3 289 ? 454.23974 196.12357 60.15269 1.000 128.69910 286 LYS F CA 1
ATOM 9066 C C . LYS F 3 289 ? 452.90282 195.38802 60.06913 1.000 130.85269 286 LYS F C 1
ATOM 9067 O O . LYS F 3 289 ? 452.30710 195.29329 58.99360 1.000 127.67516 286 LYS F O 1
ATOM 9073 N N . PRO F 3 290 ? 452.41052 194.85145 61.19189 1.000 132.98208 287 PRO F N 1
ATOM 9074 C CA . PRO F 3 290 ? 451.14621 194.09699 61.15327 1.000 133.72652 287 PRO F CA 1
ATOM 9075 C C . PRO F 3 290 ? 449.92231 194.95238 60.86199 1.000 138.85160 287 PRO F C 1
ATOM 9076 O O . PRO F 3 290 ? 448.85352 194.39063 60.58759 1.000 136.42125 287 PRO F O 1
ATOM 9080 N N . ASP F 3 291 ? 450.03681 196.28064 60.91108 1.000 141.66349 288 ASP F N 1
ATOM 9081 C CA . ASP F 3 291 ? 448.93077 197.16291 60.56124 1.000 141.48973 288 ASP F CA 1
ATOM 9082 C C . ASP F 3 291 ? 449.07687 197.78673 59.17916 1.000 136.13913 288 ASP F C 1
ATOM 9083 O O . ASP F 3 291 ? 448.07008 198.20112 58.59397 1.000 126.06818 288 ASP F O 1
ATOM 9088 N N . GLU F 3 292 ? 450.29784 197.87018 58.65308 1.000 139.00986 289 GLU F N 1
ATOM 9089 C CA . GLU F 3 292 ? 450.56017 198.33142 57.28900 1.000 137.29976 289 GLU F CA 1
ATOM 9090 C C . GLU F 3 292 ? 451.55297 197.38462 56.62660 1.000 130.90740 289 GLU F C 1
ATOM 9091 O O . GLU F 3 292 ? 452.71331 197.74432 56.39324 1.000 129.67214 289 GLU F O 1
ATOM 9097 N N . PRO F 3 293 ? 451.13150 196.16280 56.30971 1.000 126.45856 290 PRO F N 1
ATOM 9098 C CA . PRO F 3 293 ? 452.05905 195.21183 55.69196 1.000 122.70051 290 PRO F CA 1
ATOM 9099 C C . PRO F 3 293 ? 452.44565 195.65396 54.29212 1.000 121.25950 290 PRO F C 1
ATOM 9100 O O . PRO F 3 293 ? 451.67907 196.31451 53.58743 1.000 119.59603 290 PRO F O 1
ATOM 9104 N N . THR F 3 294 ? 453.66091 195.28638 53.89877 1.000 125.74467 291 THR F N 1
ATOM 9105 C CA . THR F 3 294 ? 454.18153 195.56459 52.56851 1.000 127.08579 291 THR F CA 1
ATOM 9106 C C . THR F 3 294 ? 454.55509 194.25041 51.90190 1.000 125.02392 291 THR F C 1
ATOM 9107 O O . THR F 3 294 ? 455.33129 193.46551 52.45769 1.000 126.55979 291 THR F O 1
ATOM 9111 N N . PHE F 3 295 ? 453.99725 194.01478 50.71829 1.000 112.75995 292 PHE F N 1
ATOM 9112 C CA . PHE F 3 295 ? 454.24511 192.80540 49.94765 1.000 109.25289 292 PHE F CA 1
ATOM 9113 C C . PHE F 3 295 ? 454.93263 193.17647 48.64396 1.000 112.45328 292 PHE F C 1
ATOM 9114 O O . PHE F 3 295 ? 454.47326 194.07139 47.92660 1.000 108.91781 292 PHE F O 1
ATOM 9122 N N . GLU F 3 296 ? 456.02559 192.48714 48.33940 1.000 115.05785 293 GLU F N 1
ATOM 9123 C CA . GLU F 3 296 ? 456.81987 192.76253 47.15383 1.000 112.94633 293 GLU F CA 1
ATOM 9124 C C . GLU F 3 296 ? 456.81672 191.54846 46.23800 1.000 102.02040 293 GLU F C 1
ATOM 9125 O O . GLU F 3 296 ? 456.82663 190.40358 46.70205 1.000 96.87348 293 GLU F O 1
ATOM 9131 N N . GLN F 3 297 ? 456.81122 191.80876 44.93563 1.000 101.05725 294 GLN F N 1
ATOM 9132 C CA . GLN F 3 297 ? 456.80892 190.75074 43.93411 1.000 97.89880 294 GLN F CA 1
ATOM 9133 C C . GLN F 3 297 ? 458.23236 190.24186 43.74892 1.000 102.48083 294 GLN F C 1
ATOM 9134 O O . GLN F 3 297 ? 459.09969 190.96832 43.25328 1.000 104.37840 294 GLN F O 1
ATOM 9140 N N . ILE F 3 298 ? 458.47437 188.99401 44.14304 1.000 108.16735 295 ILE F N 1
ATOM 9141 C CA . ILE F 3 298 ? 459.81918 188.43599 44.06823 1.000 114.15423 295 ILE F CA 1
ATOM 9142 C C . ILE F 3 298 ? 460.12018 187.83490 42.69642 1.000 115.45526 295 ILE F C 1
ATOM 9143 O O . ILE F 3 298 ? 461.27269 187.86191 42.25289 1.000 117.97285 295 ILE F O 1
ATOM 9148 N N . THR F 3 299 ? 459.11258 187.29836 42.01165 1.000 115.96958 296 THR F N 1
ATOM 9149 C CA . THR F 3 299 ? 459.30479 186.72146 40.68817 1.000 114.58540 296 THR F CA 1
ATOM 9150 C C . THR F 3 299 ? 457.96092 186.66418 39.98017 1.000 111.54415 296 THR F C 1
ATOM 9151 O O . THR F 3 299 ? 456.90439 186.79058 40.60424 1.000 111.88528 296 THR F O 1
ATOM 9155 N N . ALA F 3 300 ? 458.01795 186.46912 38.66483 1.000 111.44378 297 ALA F N 1
ATOM 9156 C CA . ALA F 3 300 ? 456.81200 186.37808 37.85648 1.000 109.10295 297 ALA F CA 1
ATOM 9157 C C . ALA F 3 300 ? 457.15911 185.78455 36.50155 1.000 115.65351 297 ALA F C 1
ATOM 9158 O O . ALA F 3 300 ? 458.28729 185.91625 36.01997 1.000 127.85113 297 ALA F O 1
ATOM 9160 N N . GLU F 3 301 ? 456.17073 185.13659 35.89237 1.000 105.56376 298 GLU F N 1
ATOM 9161 C CA . GLU F 3 301 ? 456.28154 184.58901 34.54373 1.000 97.46580 298 GLU F CA 1
ATOM 9162 C C . GLU F 3 301 ? 455.11994 185.17607 33.74998 1.000 96.35503 298 GLU F C 1
ATOM 9163 O O . GLU F 3 301 ? 454.01245 184.63396 33.75672 1.000 95.04660 298 GLU F O 1
ATOM 9169 N N . GLU F 3 302 ? 455.37744 186.29794 33.07343 1.000 97.73150 299 GLU F N 1
ATOM 9170 C CA . GLU F 3 302 ? 454.30633 187.00910 32.38388 1.000 96.90558 299 GLU F CA 1
ATOM 9171 C C . GLU F 3 302 ? 453.73912 186.20289 31.22319 1.000 96.10940 299 GLU F C 1
ATOM 9172 O O . GLU F 3 302 ? 452.59533 186.43243 30.81406 1.000 100.39026 299 GLU F O 1
ATOM 9178 N N . GLY F 3 303 ? 454.51180 185.26740 30.67970 1.000 82.48988 300 GLY F N 1
ATOM 9179 C CA . GLY F 3 303 ? 454.01964 184.42008 29.61282 1.000 77.08783 300 GLY F CA 1
ATOM 9180 C C . GLY F 3 303 ? 453.76822 183.00671 30.08956 1.000 90.65594 300 GLY F C 1
ATOM 9181 O O . GLY F 3 303 ? 453.99862 182.04555 29.34932 1.000 97.99741 300 GLY F O 1
ATOM 9182 N N . ALA F 3 304 ? 453.29491 182.87677 31.33496 1.000 86.90243 301 ALA F N 1
ATOM 9183 C CA . ALA F 3 304 ? 453.10142 181.56056 31.93722 1.000 79.74099 301 ALA F CA 1
ATOM 9184 C C . ALA F 3 304 ? 452.17686 180.69009 31.10105 1.000 83.78358 301 ALA F C 1
ATOM 9185 O O . ALA F 3 304 ? 452.36472 179.46982 31.02729 1.000 75.28642 301 ALA F O 1
ATOM 9187 N N . HIS F 3 305 ? 451.18243 181.29569 30.46262 1.000 75.26609 302 HIS F N 1
ATOM 9188 C CA . HIS F 3 305 ? 450.27945 180.58115 29.58031 1.000 76.69050 302 HIS F CA 1
ATOM 9189 C C . HIS F 3 305 ? 450.05449 181.41959 28.33156 1.000 81.27313 302 HIS F C 1
ATOM 9190 O O . HIS F 3 305 ? 450.41675 182.59839 28.27225 1.000 84.74566 302 HIS F O 1
ATOM 9197 N N . ASP F 3 306 ? 449.45845 180.78913 27.32038 1.000 84.91307 303 ASP F N 1
ATOM 9198 C CA . ASP F 3 306 ? 449.11837 181.47479 26.08127 1.000 80.19534 303 ASP F CA 1
ATOM 9199 C C . ASP F 3 306 ? 447.78088 182.19642 26.15339 1.000 78.44043 303 ASP F C 1
ATOM 9200 O O . ASP F 3 306 ? 447.50643 183.04951 25.30364 1.000 82.11065 303 ASP F O 1
ATOM 9205 N N . GLN F 3 307 ? 446.94821 181.87696 27.14022 1.000 75.10299 304 GLN F N 1
ATOM 9206 C CA . GLN F 3 307 ? 445.68350 182.56841 27.35701 1.000 72.25489 304 GLN F CA 1
ATOM 9207 C C . GLN F 3 307 ? 445.54765 182.84789 28.84950 1.000 75.76180 304 GLN F C 1
ATOM 9208 O O . GLN F 3 307 ? 446.50179 182.68743 29.61633 1.000 78.09712 304 GLN F O 1
ATOM 9214 N N . ASP F 3 308 ? 444.35119 183.26508 29.26302 1.000 75.69664 305 ASP F N 1
ATOM 9215 C CA . ASP F 3 308 ? 444.13474 183.67231 30.64630 1.000 79.34498 305 ASP F CA 1
ATOM 9216 C C . ASP F 3 308 ? 444.43609 182.52780 31.60519 1.000 78.09531 305 ASP F C 1
ATOM 9217 O O . ASP F 3 308 ? 444.11872 181.36806 31.33137 1.000 74.35694 305 ASP F O 1
ATOM 9222 N N . VAL F 3 309 ? 445.05575 182.86128 32.73437 1.000 65.93411 306 VAL F N 1
ATOM 9223 C CA . VAL F 3 309 ? 445.29983 181.89845 33.80337 1.000 63.87305 306 VAL F CA 1
ATOM 9224 C C . VAL F 3 309 ? 444.08803 181.90579 34.72731 1.000 64.03835 306 VAL F C 1
ATOM 9225 O O . VAL F 3 309 ? 443.72122 182.95017 35.27738 1.000 63.83945 306 VAL F O 1
ATOM 9229 N N . ASN F 3 310 ? 443.46792 180.74018 34.90424 1.000 64.84462 307 ASN F N 1
ATOM 9230 C CA . ASN F 3 310 ? 442.21054 180.66159 35.63766 1.000 68.71092 307 ASN F CA 1
ATOM 9231 C C . ASN F 3 310 ? 442.40151 180.37052 37.12098 1.000 74.91053 307 ASN F C 1
ATOM 9232 O O . ASN F 3 310 ? 441.65585 180.89940 37.95110 1.000 73.77525 307 ASN F O 1
ATOM 9237 N N . SER F 3 311 ? 443.38038 179.54291 37.47810 1.000 76.70081 308 SER F N 1
ATOM 9238 C CA . SER F 3 311 ? 443.52889 179.11230 38.85982 1.000 77.87067 308 SER F CA 1
ATOM 9239 C C . SER F 3 311 ? 444.99153 178.81745 39.15495 1.000 71.60219 308 SER F C 1
ATOM 9240 O O . SER F 3 311 ? 445.71971 178.33134 38.28760 1.000 77.26698 308 SER F O 1
ATOM 9243 N N . VAL F 3 312 ? 445.41048 179.12802 40.38031 1.000 68.67355 309 VAL F N 1
ATOM 9244 C CA . VAL F 3 312 ? 446.73064 178.77787 40.89347 1.000 72.18161 309 VAL F CA 1
ATOM 9245 C C . VAL F 3 312 ? 446.55496 178.24208 42.30863 1.000 77.29605 309 VAL F C 1
ATOM 9246 O O . VAL F 3 312 ? 445.79532 178.80495 43.10501 1.000 73.00203 309 VAL F O 1
ATOM 9250 N N . GLN F 3 313 ? 447.24532 177.14393 42.61939 1.000 77.08399 310 GLN F N 1
ATOM 9251 C CA . GLN F 3 313 ? 447.12008 176.50099 43.92193 1.000 77.64890 310 GLN F CA 1
ATOM 9252 C C . GLN F 3 313 ? 448.47970 176.00389 44.38443 1.000 82.41887 310 GLN F C 1
ATOM 9253 O O . GLN F 3 313 ? 449.15857 175.27458 43.65495 1.000 87.51159 310 GLN F O 1
ATOM 9259 N N . TRP F 3 314 ? 448.87133 176.40426 45.59160 1.000 83.18798 311 TRP F N 1
ATOM 9260 C CA . TRP F 3 314 ? 450.09704 175.89896 46.19146 1.000 85.24739 311 TRP F CA 1
ATOM 9261 C C . TRP F 3 314 ? 449.93027 174.44441 46.62228 1.000 88.11112 311 TRP F C 1
ATOM 9262 O O . TRP F 3 314 ? 448.82499 173.97753 46.91044 1.000 91.79603 311 TRP F O 1
ATOM 9273 N N . ASN F 3 315 ? 451.04546 173.72831 46.67075 1.000 90.45386 312 ASN F N 1
ATOM 9274 C CA . ASN F 3 315 ? 451.01371 172.34509 47.13482 1.000 92.85420 312 ASN F CA 1
ATOM 9275 C C . ASN F 3 315 ? 451.05301 172.31015 48.65887 1.000 90.63171 312 ASN F C 1
ATOM 9276 O O . ASN F 3 315 ? 451.91332 172.95728 49.26304 1.000 90.33101 312 ASN F O 1
ATOM 9281 N N . PRO F 3 316 ? 450.15289 171.56697 49.31111 1.000 89.60297 313 PRO F N 1
ATOM 9282 C CA . PRO F 3 316 ? 450.14559 171.56675 50.78270 1.000 96.96213 313 PRO F CA 1
ATOM 9283 C C . PRO F 3 316 ? 451.29694 170.79229 51.39485 1.000 105.39278 313 PRO F C 1
ATOM 9284 O O . PRO F 3 316 ? 451.70685 171.10254 52.51962 1.000 116.41415 313 PRO F O 1
ATOM 9288 N N . VAL F 3 317 ? 451.82951 169.79482 50.69821 1.000 99.83315 314 VAL F N 1
ATOM 9289 C CA . VAL F 3 317 ? 452.92473 168.99277 51.23423 1.000 101.16672 314 VAL F CA 1
ATOM 9290 C C . VAL F 3 317 ? 454.27457 169.50768 50.75599 1.000 98.04056 314 VAL F C 1
ATOM 9291 O O . VAL F 3 317 ? 455.20363 169.67528 51.54828 1.000 99.76203 314 VAL F O 1
ATOM 9295 N N . VAL F 3 318 ? 454.40401 169.77380 49.46222 1.000 94.63105 315 VAL F N 1
ATOM 9296 C CA . VAL F 3 318 ? 455.66974 170.19480 48.87061 1.000 98.08527 315 VAL F CA 1
ATOM 9297 C C . VAL F 3 318 ? 455.71857 171.71721 48.85817 1.000 103.57296 315 VAL F C 1
ATOM 9298 O O . VAL F 3 318 ? 454.90842 172.36857 48.18983 1.000 111.15714 315 VAL F O 1
ATOM 9302 N N . ALA F 3 319 ? 456.66872 172.28499 49.59646 1.000 97.53422 316 ALA F N 1
ATOM 9303 C CA . ALA F 3 319 ? 456.77592 173.73239 49.71232 1.000 94.55050 316 ALA F CA 1
ATOM 9304 C C . ALA F 3 319 ? 457.39795 174.32335 48.45408 1.000 96.54441 316 ALA F C 1
ATOM 9305 O O . ALA F 3 319 ? 458.45308 173.87149 47.99848 1.000 100.65341 316 ALA F O 1
ATOM 9307 N N . GLY F 3 320 ? 456.74177 175.33721 47.89557 1.000 93.70355 317 GLY F N 1
ATOM 9308 C CA . GLY F 3 320 ? 457.23422 176.00535 46.71274 1.000 96.52297 317 GLY F CA 1
ATOM 9309 C C . GLY F 3 320 ? 456.78039 175.41174 45.39892 1.000 99.99319 317 GLY F C 1
ATOM 9310 O O . GLY F 3 320 ? 457.22099 175.88183 44.34208 1.000 105.91036 317 GLY F O 1
ATOM 9311 N N . GLN F 3 321 ? 455.92361 174.39631 45.42318 1.000 98.87691 318 GLN F N 1
ATOM 9312 C CA . GLN F 3 321 ? 455.39463 173.79380 44.20789 1.000 102.59811 318 GLN F CA 1
ATOM 9313 C C . GLN F 3 321 ? 454.01884 174.38496 43.92520 1.000 94.94405 318 GLN F C 1
ATOM 9314 O O . GLN F 3 321 ? 453.11792 174.30722 44.76779 1.000 90.29864 318 GLN F O 1
ATOM 9320 N N . LEU F 3 322 ? 453.86692 174.97820 42.74510 1.000 87.67179 319 LEU F N 1
ATOM 9321 C CA . LEU F 3 322 ? 452.63989 175.64115 42.33431 1.000 81.35231 319 LEU F CA 1
ATOM 9322 C C . LEU F 3 322 ? 452.09341 174.97736 41.07822 1.000 94.44093 319 LEU F C 1
ATOM 9323 O O . LEU F 3 322 ? 452.85683 174.58572 40.18956 1.000 106.10014 319 LEU F O 1
ATOM 9328 N N . ILE F 3 323 ? 450.77021 174.85309 41.00786 1.000 92.10739 320 ILE F N 1
ATOM 9329 C CA . ILE F 3 323 ? 450.09488 174.31768 39.83350 1.000 92.64559 320 ILE F CA 1
ATOM 9330 C C . ILE F 3 323 ? 449.11579 175.36400 39.31834 1.000 94.93644 320 ILE F C 1
ATOM 9331 O O . ILE F 3 323 ? 448.59491 176.18434 40.08171 1.000 96.83162 320 ILE F O 1
ATOM 9336 N N . SER F 3 324 ? 448.87898 175.34252 38.00747 1.000 89.44626 321 SER F N 1
ATOM 9337 C CA . SER F 3 324 ? 447.99861 176.31763 37.38221 1.000 82.10568 321 SER F CA 1
ATOM 9338 C C . SER F 3 324 ? 447.37622 175.72138 36.12920 1.000 81.63202 321 SER F C 1
ATOM 9339 O O . SER F 3 324 ? 447.90475 174.78006 35.53232 1.000 93.01081 321 SER F O 1
ATOM 9342 N N . CYS F 3 325 ? 446.23910 176.29150 35.74073 1.000 75.70590 322 CYS F N 1
ATOM 9343 C CA . CYS F 3 325 ? 445.52527 175.92961 34.52644 1.000 76.67951 322 CYS F CA 1
ATOM 9344 C C . CYS F 3 325 ? 445.12174 177.20520 33.80061 1.000 80.87743 322 CYS F C 1
ATOM 9345 O O . CYS F 3 325 ? 445.14788 178.30141 34.36630 1.000 82.14569 322 CYS F O 1
ATOM 9348 N N . SER F 3 326 ? 444.74275 177.06056 32.53297 1.000 86.17929 323 SER F N 1
ATOM 9349 C CA . SER F 3 326 ? 444.50495 178.22527 31.69429 1.000 82.91390 323 SER F CA 1
ATOM 9350 C C . SER F 3 326 ? 443.48337 177.90425 30.61546 1.000 77.18526 323 SER F C 1
ATOM 9351 O O . SER F 3 326 ? 443.13642 176.74577 30.37520 1.000 82.61131 323 SER F O 1
ATOM 9354 N N . ASP F 3 327 ? 443.00624 178.96618 29.96256 1.000 70.23112 324 ASP F N 1
ATOM 9355 C CA . ASP F 3 327 ? 442.12211 178.83662 28.81266 1.000 80.00953 324 ASP F CA 1
ATOM 9356 C C . ASP F 3 327 ? 442.82308 178.25771 27.59293 1.000 82.59700 324 ASP F C 1
ATOM 9357 O O . ASP F 3 327 ? 442.13933 177.85411 26.64678 1.000 83.89670 324 ASP F O 1
ATOM 9362 N N . ASP F 3 328 ? 444.15667 178.20863 27.58475 1.000 83.42095 325 ASP F N 1
ATOM 9363 C CA . ASP F 3 328 ? 444.87715 177.55099 26.50173 1.000 81.27386 325 ASP F CA 1
ATOM 9364 C C . ASP F 3 328 ? 444.83412 176.03255 26.60755 1.000 82.86038 325 ASP F C 1
ATOM 9365 O O . ASP F 3 328 ? 445.46239 175.35409 25.78873 1.000 86.93895 325 ASP F O 1
ATOM 9370 N N . GLY F 3 329 ? 444.12180 175.49016 27.59351 1.000 80.83152 326 GLY F N 1
ATOM 9371 C CA . GLY F 3 329 ? 443.98836 174.05326 27.72372 1.000 75.61672 326 GLY F CA 1
ATOM 9372 C C . GLY F 3 329 ? 445.20569 173.34977 28.27160 1.000 82.27381 326 GLY F C 1
ATOM 9373 O O . GLY F 3 329 ? 445.43623 172.18103 27.94138 1.000 88.11044 326 GLY F O 1
ATOM 9374 N N . THR F 3 330 ? 445.99444 174.02444 29.10715 1.000 80.54821 327 THR F N 1
ATOM 9375 C CA . THR F 3 330 ? 447.21175 173.45122 29.65906 1.000 81.74778 327 THR F CA 1
ATOM 9376 C C . THR F 3 330 ? 447.20160 173.53840 31.17828 1.000 80.26341 327 THR F C 1
ATOM 9377 O O . THR F 3 330 ? 446.67061 174.48453 31.76748 1.000 79.45182 327 THR F O 1
ATOM 9381 N N . ILE F 3 331 ? 447.79449 172.52519 31.80052 1.000 82.66230 328 ILE F N 1
ATOM 9382 C CA . ILE F 3 331 ? 448.05370 172.49390 33.23251 1.000 73.89923 328 ILE F CA 1
ATOM 9383 C C . ILE F 3 331 ? 449.56273 172.48556 33.41585 1.000 81.50403 328 ILE F C 1
ATOM 9384 O O . ILE F 3 331 ? 450.25781 171.63595 32.84530 1.000 94.30143 328 ILE F O 1
ATOM 9389 N N . LYS F 3 332 ? 450.07228 173.43048 34.19690 1.000 72.16775 329 LYS F N 1
ATOM 9390 C CA . LYS F 3 332 ? 451.50624 173.58856 34.39056 1.000 76.30057 329 LYS F CA 1
ATOM 9391 C C . LYS F 3 332 ? 451.83451 173.53068 35.87381 1.000 82.49037 329 LYS F C 1
ATOM 9392 O O . LYS F 3 332 ? 451.17450 174.18529 36.68649 1.000 87.02289 329 LYS F O 1
ATOM 9398 N N . ILE F 3 333 ? 452.84501 172.73685 36.21805 1.000 83.50457 330 ILE F N 1
ATOM 9399 C CA . ILE F 3 333 ? 453.33628 172.61411 37.58534 1.000 84.28936 330 ILE F CA 1
ATOM 9400 C C . ILE F 3 333 ? 454.63953 173.39075 37.68429 1.000 88.85761 330 ILE F C 1
ATOM 9401 O O . ILE F 3 333 ? 455.51426 173.26165 36.81856 1.000 90.27641 330 ILE F O 1
ATOM 9406 N N . TRP F 3 334 ? 454.76915 174.20065 38.72983 1.000 88.02616 331 TRP F N 1
ATOM 9407 C CA . TRP F 3 334 ? 455.87501 175.13301 38.86267 1.000 92.45304 331 TRP F CA 1
ATOM 9408 C C . TRP F 3 334 ? 456.62648 174.88423 40.16307 1.000 95.36816 331 TRP F C 1
ATOM 9409 O O . TRP F 3 334 ? 456.11127 174.27178 41.10170 1.000 94.67553 331 TRP F O 1
ATOM 9420 N N . LYS F 3 335 ? 457.86126 175.37563 40.20420 1.000 94.03622 332 LYS F N 1
ATOM 9421 C CA . LYS F 3 335 ? 458.69670 175.30378 41.39559 1.000 95.43824 332 LYS F CA 1
ATOM 9422 C C . LYS F 3 335 ? 459.38737 176.64695 41.55743 1.000 101.31692 332 LYS F C 1
ATOM 9423 O O . LYS F 3 335 ? 460.14186 177.06666 40.67454 1.000 109.12444 332 LYS F O 1
ATOM 9429 N N . VAL F 3 336 ? 459.12108 177.32262 42.67053 1.000 106.02805 333 VAL F N 1
ATOM 9430 C CA . VAL F 3 336 ? 459.64860 178.65785 42.92365 1.000 111.88899 333 VAL F CA 1
ATOM 9431 C C . VAL F 3 336 ? 460.83989 178.55272 43.86399 1.000 119.21233 333 VAL F C 1
ATOM 9432 O O . VAL F 3 336 ? 460.81913 177.79161 44.84106 1.000 117.40336 333 VAL F O 1
ATOM 9436 N N . THR F 3 337 ? 461.89345 179.30322 43.55089 1.000 128.73421 334 THR F N 1
ATOM 9437 C CA . THR F 3 337 ? 463.09496 179.38150 44.37372 1.000 136.54583 334 THR F CA 1
ATOM 9438 C C . THR F 3 337 ? 463.35039 180.85163 44.67316 1.000 143.63628 334 THR F C 1
ATOM 9439 O O . THR F 3 337 ? 463.63342 181.63385 43.75952 1.000 147.33294 334 THR F O 1
ATOM 9443 N N . GLU F 3 338 ? 463.23932 181.22602 45.94327 1.000 144.27726 335 GLU F N 1
ATOM 9444 C CA . GLU F 3 338 ? 463.41706 182.61352 46.35685 1.000 142.36481 335 GLU F CA 1
ATOM 9445 C C . GLU F 3 338 ? 464.85921 183.07364 46.16776 1.000 149.85820 335 GLU F C 1
ATOM 9446 O O . GLU F 3 338 ? 465.78565 182.26222 46.13325 1.000 151.79344 335 GLU F O 1
#

B-factor: mean 102.97, std 32.23, range [50.63, 268.4]

CATH classification: 1.25.10.10

GO terms:
  GO:0097361 cytosolic [4Fe-4S] assembly targeting complex (C, IDA)
  GO:0019899 enzyme binding (F, IPI)

Radius of gyration: 37.23 Å; Cα contacts (8 Å, |Δi|>4): 2838; chains: 6; bounding box: 82×95×107 Å

Sequence (1210 aa):
PTLLSLLLEALSCPDSVVQLSTLSCLQPLLLEAPQIMSLHVDTLVTKFLNLSSSYSMAVRIAALQCMHALTRLPTSVLLPYKSQVIRALAKPLDDKKRRLVRKEAVSARGEWFLLGSPGSLPTLLSLLLEALSCPDSVVQLSTLSCLQPLLLEAPQIMSLHVDTLVTKFLNLSSSYSMAVRIAALQCMHALTRLPTSVLLPYKSQVIRALAKPLDDKKRRLVRKEAVSARGEWFLLGSPGSGRPTEIENINPNVYDRIKERVLENVPDPFDKREIFDLIRNINDPEHPLTLEELHVVQEDLIRINDSQNSVHISSFTPTIPHCSMATLIGLSIRVKLLRSLPPRFKVTVEITPGTHASELAVNKQLADKERVAAALENNHLAEVINQCIAAKGGRPTEIENINPNVYDRIKERVLENVPDPFDKREIFDLIRNINDPEHPLTLEELHVVQEDLIRINDSQNSVHISSFTPTIPHCSMATLIGLSIRVKLLRSLPPRFKVTVEITPGTHASELAVNKQLADKERVAAALENNHLAEVINQCIAAKGRLILEHTLQGHKGRIWGVAWHPKGNVFASCGEDKAIRIWSLTGNTWSTKTILSDGHKRTIREIRWSPCGQYLASASFDATTAIWSKSSGEFECNATLEGHENEVKSVSWSRSGGLLATCSRDKSVWIWEVAGDDEFECAAVLNPHTQDVKRVVWHPTKDILASASYDNTIKMFAEEPIDNDWDCTATLTSHTSTVWGIDFDADGERLVSCSDDTTIKIWRAYHPGNTAGVATPDQQTVWKCVCTVSGQHSRAIYDVSWCKLTGLIATACGDDGIRIFKESSDSKPDEPTFEQITAEEGAHDQDVNSVQWNPVVAGQLISCSDDGTIKIWKVTEGRGRLILEHTLQGHKGRIWGVAWHPKGNVFASCGEDKAIRIWSLTGNNTWSTKTILSDGHKRTIREIRWSPCGQYLASASFDATTAIWSKSSGEFECNATLEGHENEVKSVSWSRSGGLLATCSRDKSVWIWEVAGDDEFECAAVLNPHTQDVKRVVWHPTKDILASASYDNTIKMFAEEPIDNDWDCTATLTSHTSTVWGIDFDADGERLVSCSDDTTIKIWRAYHPGNTAGVATPDQQTVWKCVCTVSGQHSRAIYDVSWCKLTGLIATACGDDGIRIFKESSDSKPDEPTFEQITAEEGAHDQDVNSVQWNPVVAGQLISCSDDGTIKIWKVTE

Foldseek 3Di:
DDVVVVLLVLLVPPDVVSLLVSLVVVLVCLQPVQVVCLVCVVSLLVSLLVQLPDPDPSSVQSSLSSLQSNLNHDLVSCVVVLVVSLVSLVVQCPDPDPSSVVSSCNNNVSSVCSPPPPD/DDDVVVVLLVLLVDPDPVSLLVSLVVVLVCLQPVQAVCLVCCPSLLVSLLVQLPDPDPSSVLSSLSSLQSNLNHPLVSCVVVLVVSLVSLVVQCPDPDPSNVVSSCNSNVSSVCSPPPPD/DDDDDPVDDDPVVVVVVVVVVPVVDDDFDALVVLCVLQQQQQDLPDRGGQVVLQQFDSVQWDDDRVVLEIETEGADSAQADPCLLLSQLLSCVSCVVPDDPSHDYQYFYDPPRHDCRVVSSVCSNPVVNSVVQCVPPVSVVSSCNRNDDD/DDDDDDPVDDDPVVVVVVVVVVPVDDDDADALVVLCVLQQQQQDLPDRGGQVVLQQFDSVQWDDDRVQLEIETEGADNAQADPCLLLSQLLSVVSCVVPPDPSHDYQYFYDPPRHPCRVVSSVCSNPVVNSVVQCVPPVSVVSSCVRSDDD/DEKFFQDKDQPDDFFWAEKDAQLVRQKIWTFFQRQKIFIWGDDDSDIDTDDIGHPQDPGGWHYKYAFLVRAWIWTFFFRQKIWIWGCPPVDIDTDDIHHDGPGGKAEWEAEQVRQKIWTFFQSQKIWIWGDPDPNDIGTQDIDRPGPGGWHYWYAANPDGKIWTWGQNQKIWIWDDDPVVSHIDTQEIGHDGPGGWAEKEAEQNRQKMWIFFQQQKIFIKGKDAPPDPVPDHDPDNGIDIDGQEMDPPPADGGWRYWEQAHPQRWIWTFGFLCKIWIKDWDPPADPRRTDIDTPYMDSNNDPGGWNYKYARNPDPQWMWTTGSVSMIIIMGDDD/DQKEKFFQDKDQPDDFFWAEKEAQLVLQKIWTFFQRQKIFIWGDDDSDIDTPDIGHPQDPGGWHYKYAFNPRAWIWTFFFRQKIFIWGCPPVDIDTLEIDHDGPGGKAEWEAELVRQKIWTFFQSQKIWIWGDDDPSDIHTQDIDRPGPGGWHYWYAANPDGKIWTWGQSQKIWIWDADPPPRHIDTQEIGHDGPGGWAEKEAELNRQWMWIFFQQFKIFIKGWAAAPGPDPDHDPDNGIYIDGQEMDPPPADGGWNYWEQANPQRKIWTFHFLCKIWIKDWDPPADPRRTDIDTPYMDSNNDPGGKNYKYARNPDPQWIWTTGSVSMIIIMGMDD

Organism: Mus musculus (NCBI:txid10090)

Solvent-accessible surface area: 55587 Å² total; per-residue (Å²): 148,88,135,30,38,100,30,20,124,19,3,60,36,129,72,47,107,53,19,63,64,4,2,77,58,0,56,64,63,0,49,139,26,20,126,108,4,24,150,49,7,87,51,0,2,64,62,0,28,82,10,7,63,27,198,30,52,50,0,12,35,19,0,0,61,0,0,65,2,0,27,140,4,56,44,46,52,0,25,103,40,38,64,92,0,23,123,35,0,19,144,7,2,60,26,82,26,117,110,0,2,140,34,0,27,52,0,24,23,60,0,46,52,19,31,12,38,24,173,219,84,92,128,32,39,104,28,20,119,19,4,60,34,130,72,45,107,51,21,63,57,3,1,76,58,0,57,65,59,0,72,142,26,21,124,104,4,18,143,51,4,88,63,0,1,70,53,0,33,101,12,9,59,28,183,27,65,50,0,11,33,19,0,0,61,0,0,49,4,0,16,108,4,56,58,94,48,0,81,97,40,44,62,92,0,22,115,40,0,21,143,6,1,66,23,80,30,115,104,0,2,134,26,0,22,45,0,25,23,54,0,47,47,22,46,17,70,26,178,86,204,123,108,114,166,141,88,112,68,93,99,75,106,69,130,92,102,100,157,116,182,167,93,92,89,22,83,15,59,82,128,30,0,13,68,18,0,53,96,4,54,12,39,108,95,132,61,22,1,54,105,50,122,0,2,68,60,119,38,2,182,33,64,35,66,131,53,39,3,57,0,10,0,34,7,68,98,81,135,11,106,53,2,41,32,2,0,9,2,0,43,2,37,0,113,38,4,6,3,67,70,13,35,31,39,4,61,2,23,112,71,36,18,69,56,34,146,61,11,23,56,58,1,58,6,22,2,53,14,18,7,26,50,58,74,97,145,46,15,63,57,1,18,123,3,24,35,94,246,67,56,170,117,99,118,167,146,88,112,68,94,114,70,109,67,112,89,102,123,138,105,183,217,74,85,94,22,86,16,57,78,131,27,0,12,71,22,0,54,95,5,55,11,41,106,94,134,66,20,0,49,102,49,120,0,2,68,61,119,42,2,181,35,64,33,45,132,49,39,3,57,0,14,0,34,8,70,98,80,138,13,105,52,2,44,29,3,0,8,3,0,44,3,36,1,116,35,6,8,4,74,68,13,36,32,38,3,61,3,22,109,71,38,17,69,54,35,151,62,10,22,55,60,2,58,8,24,1,52,14,18,10,26,51,56,74,99,149,48,17,63,55,1,16,119,5,18,33,84,250,55,180,12,90,80,76,41,67,19,110,17,2,136,34,50,0,2,2,0,5,16,26,41,133,5,77,20,0,0,0,0,0,84,42,93,10,0,41,3,12,26,72,95,71,126,81,14,50,41,101,45,95,12,69,139,26,4,170,60,4,2,11,9,0,44,24,8,61,79,9,122,55,1,0,0,0,0,1,22,25,22,2,1,3,12,0,89,87,88,45,125,34,61,51,80,21,70,10,116,44,18,146,33,7,0,2,0,2,12,33,2,144,79,19,26,27,0,0,1,0,0,78,24,93,4,0,36,0,24,81,41,101,30,60,130,104,42,123,56,38,16,73,25,104,44,4,94,69,3,0,3,15,2,28,13,7,35,60,92,52,40,0,0,0,0,0,10,25,33,22,1,25,0,1,16,68,52,128,161,96,115,91,30,82,43,24,19,62,4,97,43,13,111,15,4,0,6,0,5,18,1,3,53,82,1,57,42,0,0,0,0,0,44,27,38,18,1,14,0,8,40,12,23,77,92,82,32,146,60,61,48,86,22,134,91,154,47,31,35,24,118,43,21,18,63,12,59,32,68,4,75,82,12,0,17,3,2,3,4,3,92,87,36,28,1,0,0,0,0,0,1,30,22,0,0,18,0,2,71,51,26,122,119,24,143,90,72,128,6,72,19,112,73,54,16,31,68,140,62,0,5,111,44,21,0,1,7,0,34,15,1,71,84,60,55,5,25,0,0,0,0,0,20,31,6,17,0,29,0,6,65,6,78,122,99,229,5,172,11,94,79,66,48,70,22,121,21,3,141,29,49,0,2,4,2,2,20,25,40,132,6,80,16,0,0,0,0,0,80,47,98,11,1,44,0,12,23,72,65,49,62,39,21,25,41,93,39,94,13,71,142,26,8,177,62,4,2,12,11,1,47,21,1,56,55,23,109,41,0,0,0,0,0,2,31,23,20,1,1,5,12,6,91,94,83,58,126,25,96,43,59,15,70,14,116,38,19,150,37,9,0,2,0,1,10,22,1,129,58,20,27,21,0,0,2,0,0,81,23,89,5,0,40,0,27,76,37,61,64,80,51,110,29,109,53,41,16,70,22,100,42,5,94,71,3,0,2,16,1,30,12,8,52,79,89,46,38,0,0,0,0,0,11,24,32,20,1,25,0,1,22,74,54,121,146,91,102,86,21,92,44,26,20,65,3,104,42,10,109,15,3,0,3,0,5,29,9,12,53,78,1,39,28,0,0,0,0,0,46,27,14,17,1,14,1,6,57,11,19,78,78,82,36,149,29,87,41,87,25,131,93,153,88,33,31,29,104,43,21,19,62,15,45,26,75,0,63,80,10,0,16,4,3,3,15,3,131,84,44,28,2,0,0,0,0,0,1,28,20,0,0,10,0,1,75,46,29,123,114,26,139,86,68,127,5,70,18,113,66,30,12,29,69,128,59,1,4,109,46,24,0,2,7,0,34,15,1,31,86,68,63,4,29,0,0,0,0,0,20,25,2,16,0,29,0,5,109,14,82,110

Nearest PDB structures (foldseek):
  6tbl-assembly1_C  TM=1.007E+00  e=9.238E-29  Drosophila melanogaster
  6tbn-assembly1_A  TM=9.833E-01  e=5.843E-25  Drosophila melanogaster
  6tc0-assembly1_B  TM=8.685E-01  e=4.294E-25  Drosophila melanogaster
  2m5h-assembly1_A  TM=8.441E-01  e=1.539E-12  Homo sapiens
  3ux3-assembly1_B  TM=6.025E-01  e=2.178E-11  Homo sapiens

InterPro domains:
  IPR011989 Armadillo-like helical [G3DSA:1.25.10.10] (253-622)
  IPR011989 Armadillo-like helical [G3DSA:1.25.10.10] (650-1026)
  IPR016024 Armadillo-type fold [SSF48371] (141-1008)
  IPR024687 MMS19, C-terminal [PF12460] (556-983)
  IPR029240 MMS19, N-terminal [PF14500] (51-312)
  IPR039920 DNA repair/transcription protein MMS19 [PTHR12891] (14-1029)